Protein AF-A0A3E2H680-F1 (afdb_monomer_lite)

Sequence (765 aa):
MPGKVVSQEEWLKARRELLVKEKSAVRANDELTSQRRALPMVKIDKEYTFEGPNGTKTLADIFEGRKQLIIYHFMFSPEKDTGCNGCSFVADNLPSSLAHLQARNTTLVLVSRAPIDKVEKFKSRLGWNYTWYSSFGSTFNYDFHVTNDEAVAPVEYNYKTKDEILGDKNPNMRELAKGEGPGLSVFLKEGGEIFHTYSTFARGLEGLIVTDKLLDLTPLGRQDKVDLKYHDVYDDKDLKVSQPRNPMLRIPILRIKRNNTVGTSESRVMKATGLTANLQRNRANKAHSQNINIMNMRSPSPGSNGDAIAVIEPPSDSSIGVEEERLNRQRCNDSAPEDASQKNLAGSPIDNNLQIADRTHPQRTRKGHKKSRQGCFNCKRRKIKCQETLPSCDNCLKRGLECLYPSMKKQLVLQESEAWSLGTISFANPQSTPTLFTPTDMRLFHHFLLEAYPHLPVGNDSAWLTEIPLIAHNYDYLMHAILAMAASHLELCTGVDFRSVAIHHRILAIKGSNTALSQPRTRGSDNDALLAACYALTFQSSYMSDGLAEFFQMVRGCHVLSYQFKSEKLPMVFTLTETDHFQFMEQRLLDLPFISPELVDGAEKSLRCLPPLFNLPVHMDFYQHLTAAISAAKLSSLSAYFKFIYIYDGINRMDSESFQEFVDPNNKISQILIAHFVAMQFLVAPIIARQWQGRSRTTPVRSQLDWITSIYNDLPPGMRKYIEWPRAVGEGLASDSPETQPLVPGSLLLMKQSGYLGVVQGKRF

Radius of gyration: 39.63 Å; chains: 1; bounding box: 99×88×116 Å

Structure (mmCIF, N/CA/C/O backbone):
data_AF-A0A3E2H680-F1
#
_entry.id   AF-A0A3E2H680-F1
#
loop_
_atom_site.group_PDB
_atom_site.id
_atom_site.type_symbol
_atom_site.label_atom_id
_atom_site.label_alt_id
_atom_site.label_comp_id
_atom_site.label_asym_id
_atom_site.label_entity_id
_atom_site.label_seq_id
_atom_site.pdbx_PDB_ins_code
_atom_site.Cartn_x
_atom_site.Cartn_y
_atom_site.Cartn_z
_atom_site.occupancy
_atom_site.B_iso_or_equiv
_atom_site.auth_seq_id
_atom_site.auth_comp_id
_atom_site.auth_asym_id
_atom_site.auth_atom_id
_atom_site.pdbx_PDB_model_num
ATOM 1 N N . MET A 1 1 ? 22.650 -1.273 30.527 1.00 48.97 1 MET A N 1
ATOM 2 C CA . MET A 1 1 ? 21.887 -2.122 29.581 1.00 48.97 1 MET A CA 1
ATOM 3 C C . MET A 1 1 ? 21.080 -3.116 30.406 1.00 48.97 1 MET A C 1
ATOM 5 O O . MET A 1 1 ? 21.541 -3.415 31.502 1.00 48.97 1 MET A O 1
ATOM 9 N N . PRO A 1 2 ? 19.911 -3.589 29.945 1.00 69.50 2 PRO A N 1
ATOM 10 C CA . PRO A 1 2 ? 19.010 -4.405 30.767 1.00 69.50 2 PRO A CA 1
ATOM 11 C C . PRO A 1 2 ? 19.420 -5.882 30.945 1.00 69.50 2 PRO A C 1
ATOM 13 O O . PRO A 1 2 ? 18.765 -6.593 31.695 1.00 69.50 2 PRO A O 1
ATOM 16 N N . GLY A 1 3 ? 20.492 -6.361 30.301 1.00 78.00 3 GLY A N 1
ATOM 17 C CA . GLY A 1 3 ? 20.965 -7.744 30.445 1.00 78.00 3 GLY A CA 1
ATOM 18 C C . GLY A 1 3 ? 22.481 -7.897 30.294 1.00 78.00 3 GLY A C 1
ATOM 19 O O . GLY A 1 3 ? 23.157 -6.993 29.794 1.00 78.00 3 GLY A O 1
ATOM 20 N N . LYS A 1 4 ? 23.006 -9.055 30.727 1.00 89.69 4 LYS A N 1
ATOM 21 C CA . LYS A 1 4 ? 24.400 -9.485 30.502 1.00 89.69 4 LYS A CA 1
ATOM 22 C C . LYS A 1 4 ? 24.615 -9.706 28.998 1.00 89.69 4 LYS A C 1
ATOM 24 O O . LYS A 1 4 ? 23.850 -10.437 28.376 1.00 89.69 4 LYS A O 1
ATOM 29 N N . VAL A 1 5 ? 25.669 -9.118 28.431 1.00 93.12 5 VAL A N 1
ATOM 30 C CA . VAL A 1 5 ? 26.144 -9.482 27.085 1.00 93.12 5 VAL A CA 1
ATOM 31 C C . VAL A 1 5 ? 26.907 -10.806 27.187 1.00 93.12 5 VAL A C 1
ATOM 33 O O . VAL A 1 5 ? 27.741 -10.971 28.077 1.00 93.12 5 VAL A O 1
ATOM 36 N N . VAL A 1 6 ? 26.578 -11.750 26.312 1.00 94.44 6 VAL A N 1
ATOM 37 C CA . VAL A 1 6 ? 26.993 -13.162 26.355 1.00 94.44 6 VAL A CA 1
ATOM 38 C C . VAL A 1 6 ? 27.344 -13.663 24.955 1.00 94.44 6 VAL A C 1
ATOM 40 O O . VAL A 1 6 ? 27.008 -13.001 23.970 1.00 94.44 6 VAL A O 1
ATOM 43 N N . SER A 1 7 ? 27.988 -14.829 24.847 1.00 96.56 7 SER A N 1
ATOM 44 C CA . SER A 1 7 ? 28.168 -15.485 23.545 1.00 96.56 7 SER A CA 1
ATOM 45 C C . SER A 1 7 ? 26.826 -15.944 22.949 1.00 96.56 7 SER A C 1
ATOM 47 O O . SER A 1 7 ? 25.826 -16.109 23.656 1.00 96.56 7 SER A O 1
ATOM 49 N N . GLN A 1 8 ? 26.796 -16.193 21.636 1.00 93.31 8 GLN A N 1
ATOM 50 C CA . GLN A 1 8 ? 25.615 -16.756 20.969 1.00 93.31 8 GLN A CA 1
ATOM 51 C C . GLN A 1 8 ? 25.252 -18.149 21.520 1.00 93.31 8 GLN A C 1
ATOM 53 O O . GLN A 1 8 ? 24.075 -18.499 21.572 1.00 93.31 8 GLN A O 1
ATOM 58 N N . GLU A 1 9 ? 26.237 -18.921 21.982 1.00 96.81 9 GLU A N 1
ATOM 59 C CA . GLU A 1 9 ? 26.048 -20.247 22.579 1.00 96.81 9 GLU A CA 1
ATOM 60 C C . GLU A 1 9 ? 25.455 -20.161 23.992 1.00 96.81 9 GLU A C 1
ATOM 62 O O . GLU A 1 9 ? 24.478 -20.851 24.292 1.00 96.81 9 GLU A O 1
ATOM 67 N N . GLU A 1 10 ? 25.988 -19.268 24.839 1.00 96.69 10 GLU A N 1
ATOM 68 C CA . GLU A 1 10 ? 25.423 -18.943 26.156 1.00 96.69 10 GLU A CA 1
ATOM 69 C C . GLU A 1 10 ? 23.962 -18.481 26.017 1.00 96.69 10 GLU A C 1
ATOM 71 O O . GLU A 1 10 ? 23.080 -18.968 26.731 1.00 96.69 10 GLU A O 1
ATOM 76 N N . TRP A 1 11 ? 23.690 -17.579 25.063 1.00 97.06 11 TRP A N 1
ATOM 77 C CA . TRP A 1 11 ? 22.336 -17.109 24.766 1.00 97.06 11 TRP A CA 1
ATOM 78 C C . TRP A 1 11 ? 21.427 -18.246 24.294 1.00 97.06 11 TRP A C 1
ATOM 80 O O . TRP A 1 11 ? 20.314 -18.390 24.796 1.00 97.06 11 TRP A O 1
ATOM 90 N N . LEU A 1 12 ? 21.889 -19.084 23.361 1.00 97.81 12 LEU A N 1
ATOM 91 C CA . LEU A 1 12 ? 21.086 -20.166 22.792 1.00 97.81 12 LEU A CA 1
ATOM 92 C C . LEU A 1 12 ? 20.768 -21.250 23.832 1.00 97.81 12 LEU A C 1
ATOM 94 O O . LEU A 1 12 ? 19.663 -21.798 23.823 1.00 97.81 12 LEU A O 1
ATOM 98 N N . LYS A 1 13 ? 21.689 -21.523 24.764 1.00 97.88 13 LYS A N 1
ATOM 99 C CA . LYS A 1 13 ? 21.431 -22.370 25.935 1.00 97.88 13 LYS A CA 1
ATOM 100 C C . LYS A 1 13 ? 20.318 -21.776 26.806 1.00 97.88 13 LYS A C 1
ATOM 102 O O . LYS A 1 13 ? 19.285 -22.420 26.987 1.00 97.88 13 LYS A O 1
ATOM 107 N N . ALA A 1 14 ? 20.473 -20.530 27.259 1.00 96.69 14 ALA A N 1
ATOM 108 C CA . ALA A 1 14 ? 19.473 -19.857 28.092 1.00 96.69 14 ALA A CA 1
ATOM 109 C C . ALA A 1 14 ? 18.102 -19.734 27.391 1.00 96.69 14 ALA A C 1
ATOM 111 O O . ALA A 1 14 ? 17.055 -19.927 28.012 1.00 96.69 14 ALA A O 1
ATOM 112 N N . ARG A 1 15 ? 18.085 -19.488 26.072 1.00 96.75 15 ARG A N 1
ATOM 113 C CA . ARG A 1 15 ? 16.854 -19.406 25.272 1.00 96.75 15 ARG A CA 1
ATOM 114 C C . ARG A 1 15 ? 16.114 -20.741 25.201 1.00 96.75 15 ARG A C 1
ATOM 116 O O . ARG A 1 15 ? 14.882 -20.734 25.255 1.00 96.75 15 ARG A O 1
ATOM 123 N N . ARG A 1 16 ? 16.835 -21.865 25.094 1.00 98.19 16 ARG A N 1
ATOM 124 C CA . ARG A 1 16 ? 16.262 -23.226 25.128 1.00 98.19 16 ARG A CA 1
ATOM 125 C C . ARG A 1 16 ? 15.667 -23.549 26.500 1.00 98.19 16 ARG A C 1
ATOM 127 O O . ARG A 1 16 ? 14.559 -24.072 26.560 1.00 98.19 16 ARG A O 1
ATOM 134 N N . GLU A 1 17 ? 16.349 -23.180 27.584 1.00 97.75 17 GLU A N 1
ATOM 135 C CA . GLU A 1 17 ? 15.849 -23.348 28.958 1.00 97.75 17 GLU A CA 1
ATOM 136 C C . GLU A 1 17 ? 14.568 -22.525 29.210 1.00 97.75 17 GLU A C 1
ATOM 138 O O . GLU A 1 17 ? 13.607 -23.027 29.797 1.00 97.75 17 GLU A O 1
ATOM 143 N N . LEU A 1 18 ? 14.502 -21.290 28.694 1.00 97.50 18 LEU A N 1
ATOM 144 C CA . LEU A 1 18 ? 13.292 -20.458 28.737 1.00 97.50 18 LEU A CA 1
ATOM 145 C C . LEU A 1 18 ? 12.136 -21.052 27.908 1.00 97.50 18 LEU A C 1
ATOM 147 O O . LEU A 1 18 ? 10.993 -21.046 28.367 1.00 97.50 18 LEU A O 1
ATOM 151 N N . LEU A 1 19 ? 12.422 -21.626 26.733 1.00 97.88 19 LEU A N 1
ATOM 152 C CA . LEU A 1 19 ? 11.411 -22.198 25.830 1.00 97.88 19 LEU A CA 1
ATOM 153 C C . LEU A 1 19 ? 10.595 -23.331 26.470 1.00 97.88 19 LEU A C 1
ATOM 155 O O . LEU A 1 19 ? 9.419 -23.505 26.148 1.00 97.88 19 LEU A O 1
ATOM 159 N N . VAL A 1 20 ? 11.186 -24.087 27.399 1.00 98.12 20 VAL A N 1
ATOM 160 C CA . VAL A 1 20 ? 10.464 -25.117 28.166 1.00 98.12 20 VAL A CA 1
ATOM 161 C C . VAL A 1 20 ? 9.384 -24.484 29.052 1.00 98.12 20 VAL A C 1
ATOM 163 O O . VAL A 1 20 ? 8.263 -24.992 29.112 1.00 98.12 20 VAL A O 1
ATOM 166 N N . LYS A 1 21 ? 9.691 -23.348 29.694 1.00 97.94 21 LYS A N 1
ATOM 167 C CA . LYS A 1 21 ? 8.757 -22.613 30.563 1.00 97.94 21 LYS A CA 1
ATOM 168 C C . LYS A 1 21 ? 7.640 -21.959 29.750 1.00 97.94 21 LYS A C 1
ATOM 170 O O . LYS A 1 21 ? 6.474 -22.136 30.087 1.00 97.94 21 LYS A O 1
ATOM 175 N N . GLU A 1 22 ? 7.981 -21.305 28.639 1.00 97.25 22 GLU A N 1
ATOM 176 C CA . GLU A 1 22 ? 7.013 -20.717 27.698 1.00 97.25 22 GLU A CA 1
ATOM 177 C C . GLU A 1 22 ? 6.016 -21.770 27.185 1.00 97.25 22 GLU A C 1
ATOM 179 O O . GLU A 1 22 ? 4.805 -21.592 27.305 1.00 97.25 22 GLU A O 1
ATOM 184 N N . LYS A 1 23 ? 6.503 -22.927 26.710 1.00 96.69 23 LYS A N 1
ATOM 185 C CA . LYS A 1 23 ? 5.643 -24.046 26.279 1.00 96.69 23 LYS A CA 1
ATOM 186 C C . LYS A 1 23 ? 4.792 -24.628 27.413 1.00 96.69 23 LYS A C 1
ATOM 188 O O . LYS A 1 23 ? 3.743 -25.214 27.152 1.00 96.69 23 LYS A O 1
ATOM 193 N N . SER A 1 24 ? 5.220 -24.509 28.669 1.00 97.69 24 SER A N 1
ATOM 194 C CA . SER A 1 24 ? 4.397 -24.896 29.820 1.00 97.69 24 SER A CA 1
ATOM 195 C C . SER A 1 24 ? 3.284 -23.884 30.099 1.00 97.69 24 SER A C 1
ATOM 197 O O . SER A 1 2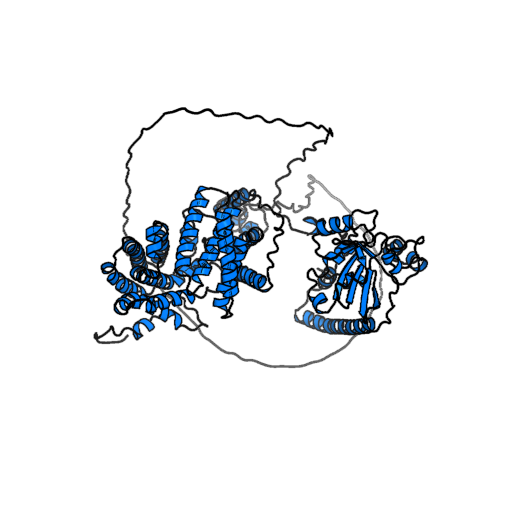4 ? 2.157 -24.297 30.354 1.00 97.69 24 SER A O 1
ATOM 199 N N . ALA A 1 25 ? 3.574 -22.584 29.990 1.00 96.56 25 ALA A N 1
ATOM 200 C CA . ALA A 1 25 ? 2.587 -21.520 30.163 1.00 96.56 25 ALA A CA 1
ATOM 201 C C . ALA A 1 25 ? 1.492 -21.555 29.082 1.00 96.56 25 ALA A C 1
ATOM 203 O O . ALA A 1 25 ? 0.319 -21.411 29.413 1.00 96.56 25 ALA A O 1
ATOM 204 N N . VAL A 1 26 ? 1.852 -21.829 27.818 1.00 95.38 26 VAL A N 1
ATOM 205 C CA . VAL A 1 26 ? 0.879 -22.015 26.722 1.00 95.38 26 VAL A CA 1
ATOM 206 C C . VAL A 1 26 ? -0.112 -23.134 27.057 1.00 95.38 26 VAL A C 1
ATOM 208 O O . VAL A 1 26 ? -1.308 -22.877 27.126 1.00 95.38 26 VAL A O 1
ATOM 211 N N . ARG A 1 27 ? 0.375 -24.335 27.401 1.00 97.12 27 ARG A N 1
ATOM 212 C CA . ARG A 1 27 ? -0.492 -25.482 27.741 1.00 97.12 27 ARG A CA 1
ATOM 213 C C . ARG A 1 27 ? -1.386 -25.229 28.961 1.00 97.12 27 ARG A C 1
ATOM 215 O O . ARG A 1 27 ? -2.529 -25.668 28.977 1.00 97.12 27 ARG A O 1
ATOM 222 N N . ALA A 1 28 ? -0.892 -24.501 29.965 1.00 97.12 28 ALA A N 1
ATOM 223 C CA . ALA A 1 28 ? -1.704 -24.097 31.115 1.00 97.12 28 ALA A CA 1
ATOM 224 C C . ALA A 1 28 ? -2.806 -23.089 30.728 1.00 97.12 28 ALA A C 1
ATOM 226 O O . ALA A 1 28 ? -3.916 -23.154 31.254 1.00 97.12 28 ALA A O 1
ATOM 227 N N . ASN A 1 29 ? -2.530 -22.185 29.782 1.00 94.88 29 ASN A N 1
ATOM 228 C CA . ASN A 1 29 ? -3.530 -21.278 29.224 1.00 94.88 29 ASN A CA 1
ATOM 229 C C . ASN A 1 29 ? -4.559 -22.012 28.343 1.00 94.88 29 ASN A C 1
ATOM 231 O O . ASN A 1 29 ? -5.740 -21.666 28.384 1.00 94.88 29 ASN A O 1
ATOM 235 N N . ASP A 1 30 ? -4.145 -23.017 27.569 1.00 96.19 30 ASP A N 1
ATOM 236 C CA . ASP A 1 30 ? -5.050 -23.835 26.751 1.00 96.19 30 ASP A CA 1
ATOM 237 C C . ASP A 1 30 ? -6.075 -24.568 27.635 1.00 96.19 30 ASP A C 1
ATOM 239 O O . ASP A 1 30 ? -7.279 -24.507 27.373 1.00 96.19 30 AS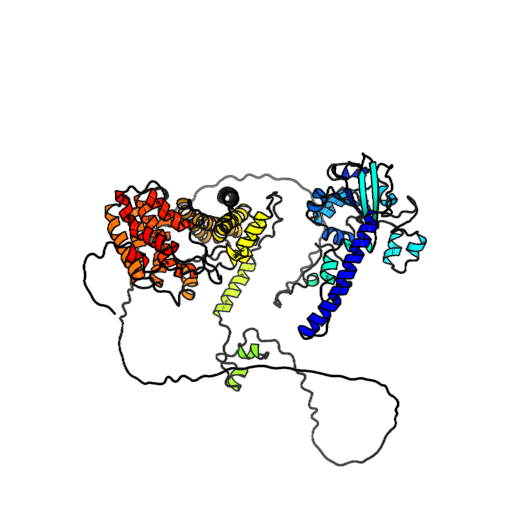P A O 1
ATOM 243 N N . GLU A 1 31 ? -5.607 -25.167 28.736 1.00 97.69 31 GLU A N 1
ATOM 244 C CA . GLU A 1 31 ? -6.440 -25.817 29.754 1.00 97.69 31 GLU A CA 1
ATOM 245 C C . GLU A 1 31 ? -7.387 -24.821 30.446 1.00 97.69 31 GLU A C 1
ATOM 247 O O . GLU A 1 31 ? -8.600 -25.029 30.459 1.00 97.69 31 GLU A O 1
ATOM 252 N N . LEU A 1 32 ? -6.877 -23.676 30.919 1.00 96.56 32 LEU A N 1
ATOM 253 C CA . LEU A 1 32 ? -7.698 -22.599 31.497 1.00 96.56 32 LEU A CA 1
ATOM 254 C C . LEU A 1 32 ? -8.772 -22.089 30.517 1.00 96.56 32 LEU A C 1
ATOM 256 O O . LEU A 1 32 ? -9.896 -21.770 30.912 1.00 96.56 32 LEU A O 1
ATOM 260 N N . THR A 1 33 ? -8.447 -22.022 29.224 1.00 95.69 33 THR A N 1
ATOM 261 C CA . THR A 1 33 ? -9.392 -21.632 28.168 1.00 95.69 33 THR A CA 1
ATOM 262 C C . THR A 1 33 ? -10.428 -22.732 27.912 1.00 95.69 33 THR A C 1
ATOM 264 O O . THR A 1 33 ? -11.558 -22.428 27.533 1.00 95.69 33 THR A O 1
ATOM 267 N N . SER A 1 34 ? -10.088 -24.000 28.159 1.00 96.75 34 SER A N 1
ATOM 268 C CA . SER A 1 34 ? -11.041 -25.113 28.142 1.00 96.75 34 SER A CA 1
ATOM 269 C C . SER A 1 34 ? -12.010 -25.051 29.318 1.00 96.75 34 SER A C 1
ATOM 271 O O . SER A 1 34 ? -13.219 -25.035 29.099 1.00 96.75 34 SER A O 1
ATOM 273 N N . GLN A 1 35 ? -11.495 -24.888 30.538 1.00 97.44 35 GLN A N 1
ATOM 274 C CA . GLN A 1 35 ? -12.302 -24.741 31.753 1.00 97.44 35 GLN A CA 1
ATOM 275 C C . GLN A 1 35 ? -13.266 -23.550 31.655 1.00 97.44 35 GLN A C 1
ATOM 277 O O . GLN A 1 35 ? -14.439 -23.680 31.991 1.00 97.44 35 GLN A O 1
ATOM 282 N N . ARG A 1 36 ? -12.825 -22.417 31.084 1.00 96.38 36 ARG A N 1
ATOM 283 C CA . ARG A 1 36 ? -13.684 -21.246 30.827 1.00 96.38 36 ARG A CA 1
ATOM 284 C C . ARG A 1 36 ? -14.883 -21.551 29.919 1.00 96.38 36 ARG A C 1
ATOM 286 O O . ARG A 1 36 ? -15.943 -20.974 30.121 1.00 96.38 36 ARG A O 1
ATOM 293 N N . ARG A 1 37 ? -14.734 -22.439 28.928 1.00 95.75 37 ARG A N 1
ATOM 294 C CA . ARG A 1 37 ? -15.837 -22.869 28.040 1.00 95.75 37 ARG A CA 1
ATOM 295 C C . ARG A 1 37 ? -16.771 -23.896 28.688 1.00 95.75 37 ARG A C 1
ATOM 297 O O . ARG A 1 37 ? -17.842 -24.138 28.149 1.00 95.75 37 ARG A O 1
ATOM 304 N N . ALA A 1 38 ? -16.356 -24.505 29.797 1.00 96.56 38 ALA A N 1
ATOM 305 C CA . ALA A 1 38 ? -17.118 -25.500 30.550 1.00 96.56 38 ALA A CA 1
ATOM 306 C C . ALA A 1 38 ? -17.835 -24.910 31.783 1.00 96.56 38 ALA A C 1
ATOM 308 O O . ALA A 1 38 ? -18.389 -25.661 32.585 1.00 96.56 38 ALA A O 1
ATOM 309 N N . LEU A 1 39 ? -17.816 -23.582 31.956 1.00 97.69 39 LEU A N 1
ATOM 310 C CA . LEU A 1 39 ? -18.548 -22.905 33.026 1.00 97.69 39 LEU A CA 1
ATOM 311 C C . LEU A 1 39 ? -20.072 -23.069 32.852 1.00 97.69 39 LEU A C 1
ATOM 313 O O . LEU A 1 39 ? -20.561 -23.071 31.719 1.00 97.69 39 LEU A O 1
ATOM 317 N N . PRO A 1 40 ? -20.840 -23.165 33.955 1.00 97.94 40 PRO A N 1
ATOM 318 C CA . PRO A 1 40 ? -22.294 -23.084 33.894 1.00 97.94 40 PRO A CA 1
ATOM 319 C C . PRO A 1 40 ? -22.727 -21.702 33.384 1.00 97.94 40 PRO A C 1
ATOM 321 O O . PRO A 1 40 ? -22.086 -20.692 33.670 1.00 97.94 40 PRO A O 1
ATOM 324 N N . MET A 1 41 ? -23.831 -21.666 32.640 1.00 98.06 41 MET A N 1
ATOM 325 C CA . MET A 1 41 ? -24.359 -20.452 32.010 1.00 98.06 41 MET A CA 1
ATOM 326 C C . MET A 1 41 ? -25.646 -19.998 32.709 1.00 98.06 41 MET A C 1
ATOM 328 O O . MET A 1 41 ? -26.450 -20.832 33.125 1.00 98.06 41 MET A O 1
ATOM 332 N N . VAL A 1 42 ? -25.867 -18.686 32.799 1.00 98.12 42 VAL A N 1
ATOM 333 C CA . VAL A 1 42 ? -27.056 -18.083 33.427 1.00 98.12 42 VAL A CA 1
ATOM 334 C C . VAL A 1 42 ? -28.016 -17.602 32.338 1.00 98.12 42 VAL A C 1
ATOM 336 O O . VAL A 1 42 ? -27.605 -16.861 31.447 1.00 98.12 42 VAL A O 1
ATOM 339 N N . LYS A 1 43 ? -29.290 -18.014 32.384 1.00 98.31 43 LYS A N 1
ATOM 340 C CA . LYS A 1 43 ? -30.330 -17.538 31.452 1.00 98.31 43 LYS A CA 1
ATOM 341 C C . LYS A 1 43 ? -30.620 -16.056 31.706 1.00 98.31 43 LYS A C 1
ATOM 343 O O . LYS A 1 43 ? -30.683 -15.627 32.855 1.00 98.31 43 LYS A O 1
ATOM 348 N N . ILE A 1 44 ? -30.790 -15.280 30.640 1.00 98.25 44 ILE A N 1
ATOM 349 C CA . ILE A 1 44 ? -31.129 -13.858 30.711 1.00 98.25 44 ILE A CA 1
ATOM 350 C C . ILE A 1 44 ? -32.601 -13.680 30.335 1.00 98.25 44 ILE A C 1
ATOM 352 O O . ILE A 1 44 ? -32.939 -13.452 29.179 1.00 98.25 44 ILE A O 1
ATOM 356 N N . ASP A 1 45 ? -33.474 -13.796 31.337 1.00 94.81 45 ASP A N 1
ATOM 357 C CA . ASP A 1 45 ? -34.925 -13.584 31.205 1.00 94.81 45 ASP A CA 1
ATOM 358 C C . ASP A 1 45 ? -35.329 -12.095 31.195 1.00 94.81 45 ASP A C 1
ATOM 360 O O . ASP A 1 45 ? -36.450 -11.746 30.829 1.00 94.81 45 ASP A O 1
ATOM 364 N N . LYS A 1 46 ? -34.421 -11.204 31.612 1.00 96.62 46 LYS A N 1
ATOM 365 C CA . LYS A 1 46 ? -34.638 -9.753 31.675 1.00 96.62 46 LYS A CA 1
ATOM 366 C C . LYS A 1 46 ? -34.305 -9.111 30.329 1.00 96.62 46 LYS A C 1
ATOM 368 O O . LYS A 1 46 ? -33.166 -9.181 29.869 1.00 96.62 46 LYS A O 1
ATOM 373 N N . GLU A 1 47 ? -35.290 -8.459 29.717 1.00 95.81 47 GLU A N 1
ATOM 374 C CA . GLU A 1 47 ? -35.071 -7.669 28.507 1.00 95.81 47 GLU A CA 1
ATOM 375 C C . GLU A 1 47 ? -34.263 -6.402 28.830 1.00 95.81 47 GLU A C 1
ATOM 377 O O . GLU A 1 47 ? -34.569 -5.668 29.771 1.00 95.81 47 GLU A O 1
ATOM 382 N N . TYR A 1 48 ? -33.229 -6.146 28.029 1.00 98.12 48 TYR A N 1
ATOM 383 C CA . TYR A 1 48 ? -32.398 -4.949 28.116 1.00 98.12 48 TYR A CA 1
ATOM 384 C C . TYR A 1 48 ? -32.452 -4.184 26.804 1.00 98.12 48 TYR A C 1
ATOM 386 O O . TYR A 1 48 ? -32.226 -4.766 25.741 1.00 98.12 48 TYR A O 1
ATOM 394 N N . THR A 1 49 ? -32.684 -2.879 26.896 1.00 97.94 49 THR A N 1
ATOM 395 C CA . THR A 1 49 ? -32.596 -1.940 25.778 1.00 97.94 49 THR A CA 1
ATOM 396 C C . THR A 1 49 ? -31.296 -1.141 25.822 1.00 97.94 49 THR A C 1
ATOM 398 O O . THR A 1 49 ? -30.694 -0.938 26.882 1.00 97.94 49 THR A O 1
ATOM 401 N N . PHE A 1 50 ? -30.874 -0.694 24.641 1.00 98.44 50 PHE A N 1
ATOM 402 C CA . PHE A 1 50 ? -29.694 0.127 24.404 1.00 98.44 50 PHE A CA 1
ATOM 403 C C . PHE A 1 50 ? -29.969 1.127 23.280 1.00 98.44 50 PHE A C 1
ATOM 405 O O . PHE A 1 50 ? -30.597 0.766 22.285 1.00 98.44 50 PHE A O 1
ATOM 412 N N . GLU A 1 51 ? -29.432 2.341 23.376 1.00 98.25 51 GLU A N 1
ATOM 413 C CA . GLU A 1 51 ? -29.435 3.298 22.267 1.00 98.25 51 GLU A CA 1
ATOM 414 C C . GLU A 1 51 ? -28.192 3.135 21.390 1.00 98.25 51 GLU A C 1
ATOM 416 O O . GLU A 1 51 ? -27.071 3.019 21.887 1.00 98.25 51 GLU A O 1
ATOM 421 N N . GLY A 1 52 ? -28.383 3.139 20.073 1.00 94.31 52 GLY A N 1
ATOM 422 C CA . GLY A 1 52 ? -27.311 3.054 19.082 1.00 94.31 52 GLY A CA 1
ATOM 423 C C . GLY A 1 52 ? -27.482 4.079 17.958 1.00 94.31 52 GLY A C 1
ATOM 424 O O . GLY A 1 52 ? -28.508 4.756 17.887 1.00 94.31 52 GLY A O 1
ATOM 425 N N . PRO A 1 53 ? -26.520 4.177 17.022 1.00 82.75 53 PRO A N 1
ATOM 426 C CA . PRO A 1 53 ? -26.585 5.139 15.914 1.00 82.75 53 PRO A CA 1
ATOM 427 C C . PRO A 1 53 ? -27.795 4.926 14.982 1.00 82.75 53 PRO A C 1
ATOM 429 O O . PRO A 1 53 ? -28.217 5.857 14.306 1.00 82.75 53 PRO A O 1
ATOM 432 N N . ASN A 1 54 ? -28.381 3.722 14.985 1.00 88.12 54 ASN A N 1
ATOM 433 C CA . ASN A 1 54 ? -29.587 3.348 14.235 1.00 88.12 54 ASN A CA 1
ATOM 434 C C . ASN A 1 54 ? -30.802 3.128 15.171 1.00 88.12 54 ASN A C 1
ATOM 436 O O . ASN A 1 54 ? -31.591 2.192 14.976 1.00 88.12 54 ASN A O 1
ATOM 440 N N . GLY A 1 55 ? -30.902 3.955 16.219 1.00 94.00 55 GLY A N 1
ATOM 441 C CA . GLY A 1 55 ? -31.941 3.922 17.253 1.00 94.00 55 GLY A CA 1
ATOM 442 C C . GLY A 1 55 ? -31.836 2.741 18.221 1.00 94.00 55 GLY A C 1
ATOM 443 O O . GLY A 1 55 ? -30.878 1.960 18.177 1.00 94.00 55 GLY A O 1
ATOM 444 N N . THR A 1 56 ? -32.855 2.603 19.069 1.00 97.62 56 THR A N 1
ATOM 445 C CA . THR A 1 56 ? -32.957 1.592 20.130 1.00 97.62 56 THR A CA 1
ATOM 446 C C . THR A 1 56 ? -32.782 0.160 19.612 1.00 97.62 56 THR A C 1
ATOM 448 O O . THR A 1 56 ? -33.234 -0.189 18.513 1.00 97.62 56 THR A O 1
ATOM 451 N N . LYS A 1 57 ? -32.130 -0.689 20.411 1.00 97.94 57 LYS A N 1
ATOM 452 C CA . LYS A 1 57 ? -31.923 -2.127 20.181 1.00 97.94 57 LYS A CA 1
ATOM 453 C C . LYS A 1 57 ? -32.103 -2.902 21.483 1.00 97.94 57 LYS A C 1
ATOM 455 O O . LYS A 1 57 ? -31.760 -2.400 22.550 1.00 97.94 57 LYS A O 1
ATOM 460 N N . THR A 1 58 ? -32.596 -4.131 21.393 1.00 97.94 58 THR A N 1
ATOM 461 C CA . THR A 1 58 ? -32.609 -5.086 22.509 1.00 97.94 58 THR A CA 1
ATOM 462 C C . THR A 1 58 ? -31.260 -5.807 22.631 1.00 97.94 58 THR A C 1
ATOM 464 O O . THR A 1 58 ? -30.487 -5.867 21.669 1.00 97.94 58 THR A O 1
ATOM 467 N N . LEU A 1 59 ? -30.998 -6.461 23.769 1.00 98.00 59 LEU A N 1
ATOM 468 C CA . LEU A 1 59 ? -29.886 -7.419 23.895 1.00 98.00 59 LEU A CA 1
ATOM 469 C C . LEU A 1 59 ? -29.946 -8.516 22.816 1.00 98.00 59 LEU A C 1
ATOM 471 O O . LEU A 1 59 ? -28.907 -8.995 22.375 1.00 98.00 59 LEU A O 1
ATOM 475 N N . ALA A 1 60 ? -31.145 -8.891 22.358 1.00 97.31 60 ALA A N 1
ATOM 476 C CA . ALA A 1 60 ? -31.340 -9.909 21.331 1.00 97.31 60 ALA A CA 1
ATOM 477 C C . ALA A 1 60 ? -30.975 -9.438 19.912 1.00 97.31 60 ALA A C 1
ATOM 479 O O . ALA A 1 60 ? -30.601 -10.288 19.095 1.00 97.31 60 ALA A O 1
ATOM 480 N N . ASP A 1 61 ? -31.064 -8.131 19.637 1.00 97.31 61 ASP A N 1
ATOM 481 C CA . ASP A 1 61 ? -30.723 -7.504 18.352 1.00 97.31 61 ASP A CA 1
ATOM 482 C C . ASP A 1 61 ? -29.215 -7.312 18.182 1.00 97.31 61 ASP A C 1
ATOM 484 O O . ASP A 1 61 ? -28.680 -7.564 17.102 1.00 97.31 61 ASP A O 1
ATOM 488 N N . ILE A 1 62 ? -28.510 -6.898 19.244 1.00 97.25 62 ILE A N 1
ATOM 489 C CA . ILE A 1 62 ? -27.072 -6.571 19.183 1.00 97.25 62 ILE A CA 1
ATOM 490 C C . ILE A 1 62 ? -26.163 -7.801 18.997 1.00 97.25 62 ILE A C 1
ATOM 492 O O . ILE A 1 62 ? -24.958 -7.663 18.803 1.00 97.25 62 ILE A O 1
ATOM 496 N N . PHE A 1 63 ? -26.737 -9.009 18.953 1.00 97.88 63 PHE A N 1
ATOM 497 C CA . PHE A 1 63 ? -26.088 -10.189 18.373 1.00 97.88 63 PHE A CA 1
ATOM 498 C C . PHE A 1 63 ? -25.874 -10.076 16.850 1.00 97.88 63 PHE A C 1
ATOM 500 O O . PHE A 1 63 ? -25.088 -10.851 16.311 1.00 97.88 63 PHE A O 1
ATOM 507 N N . GLU A 1 64 ? -26.550 -9.166 16.137 1.00 95.12 64 GLU A N 1
ATOM 508 C CA . GLU A 1 64 ? -26.520 -9.035 14.665 1.00 95.12 64 GLU A CA 1
ATOM 509 C C . GLU A 1 64 ? -26.836 -10.361 13.934 1.00 95.12 64 GLU A C 1
ATOM 511 O O . GLU A 1 64 ? -26.197 -10.728 12.948 1.00 95.12 64 GLU A O 1
ATOM 516 N N . GLY A 1 65 ? -27.790 -11.135 14.467 1.00 95.38 65 GLY A N 1
ATOM 517 C CA . GLY A 1 65 ? -28.156 -12.460 13.947 1.00 95.38 65 GLY A CA 1
ATOM 518 C C . GLY A 1 65 ? -27.135 -13.578 14.218 1.00 95.38 65 GLY A C 1
ATOM 519 O O . GLY A 1 65 ? -27.354 -14.709 13.787 1.00 95.38 65 GLY A O 1
ATOM 520 N N . ARG A 1 66 ? -26.036 -13.295 14.931 1.00 97.81 66 ARG A N 1
ATOM 521 C CA . ARG A 1 66 ? -24.997 -14.280 15.272 1.00 97.81 66 ARG A CA 1
ATOM 522 C C . ARG A 1 66 ? -25.329 -15.040 16.562 1.00 97.81 66 ARG A C 1
ATOM 524 O O . ARG A 1 66 ? -26.184 -14.626 17.339 1.00 97.81 66 ARG A O 1
ATOM 531 N N . LYS A 1 67 ? -24.651 -16.168 16.801 1.00 98.00 67 LYS A N 1
ATOM 532 C CA . LYS A 1 67 ? -24.846 -17.009 17.998 1.00 98.00 67 LYS A CA 1
ATOM 533 C C . LYS A 1 67 ? -24.113 -16.510 19.238 1.00 98.00 67 LYS A C 1
ATOM 535 O O . LYS A 1 67 ? -24.578 -16.756 20.342 1.00 98.00 67 LYS A O 1
ATOM 540 N N . GLN A 1 68 ? -22.967 -15.855 19.089 1.00 98.44 68 GLN A N 1
ATOM 541 C CA . GLN A 1 68 ? -22.156 -15.393 20.218 1.00 98.44 68 GLN A CA 1
ATOM 542 C C . GLN A 1 68 ? -22.038 -13.871 20.207 1.00 98.44 68 GLN A C 1
ATOM 544 O O . GLN A 1 68 ? -21.902 -13.262 19.144 1.00 98.44 68 GLN A O 1
ATOM 549 N N . LEU A 1 69 ? -22.018 -13.270 21.390 1.00 98.69 69 LEU A N 1
ATOM 550 C CA . LEU A 1 69 ? -21.836 -11.837 21.585 1.00 98.69 69 LEU A CA 1
ATOM 551 C C . LEU A 1 69 ? -20.792 -11.597 22.674 1.00 98.69 69 LEU A C 1
ATOM 553 O O . LEU A 1 69 ? -20.859 -12.180 23.754 1.00 98.69 69 LEU A O 1
ATOM 557 N N . ILE A 1 70 ? -19.835 -10.723 22.385 1.00 98.69 70 ILE A N 1
ATOM 558 C CA . ILE A 1 70 ? -18.860 -10.200 23.337 1.00 98.69 70 ILE A CA 1
ATOM 559 C C . ILE A 1 70 ? -19.172 -8.716 23.530 1.00 98.69 70 ILE A C 1
ATOM 561 O O . ILE A 1 70 ? -19.209 -7.955 22.562 1.00 98.69 70 ILE A O 1
ATOM 565 N N . ILE A 1 71 ? -19.378 -8.309 24.778 1.00 98.69 71 ILE A N 1
ATOM 566 C CA . ILE A 1 71 ? -19.549 -6.911 25.171 1.00 98.69 71 ILE A CA 1
ATOM 567 C C . ILE A 1 71 ? -18.300 -6.482 25.934 1.00 98.69 71 ILE A C 1
ATOM 569 O O . ILE A 1 71 ? -17.977 -7.076 26.963 1.00 98.69 71 ILE A O 1
ATOM 573 N N . TYR A 1 72 ? -17.615 -5.443 25.450 1.00 98.56 72 TYR A N 1
ATOM 574 C CA . TYR A 1 72 ? -16.653 -4.699 26.260 1.00 98.56 72 TYR A CA 1
ATOM 575 C C . TYR A 1 72 ? -17.375 -3.554 26.977 1.00 98.56 72 TYR A C 1
ATOM 577 O O . TYR A 1 72 ? -17.893 -2.632 26.344 1.00 98.56 72 TYR A O 1
ATOM 585 N N . HIS A 1 73 ? -17.412 -3.622 28.305 1.00 98.44 73 HIS A N 1
ATOM 586 C CA . HIS A 1 73 ? -17.987 -2.592 29.162 1.00 98.44 73 HIS A CA 1
ATOM 587 C C . HIS A 1 73 ? -16.952 -1.485 29.349 1.00 98.44 73 HIS A C 1
ATOM 589 O O . HIS A 1 73 ? -15.986 -1.623 30.105 1.00 98.44 73 HIS A O 1
ATOM 595 N N . PHE A 1 74 ? -17.139 -0.396 28.612 1.00 98.19 74 PHE A N 1
ATOM 596 C CA . PHE A 1 74 ? -16.216 0.727 28.562 1.00 98.19 74 PHE A CA 1
ATOM 597 C C . PHE A 1 74 ? -16.645 1.783 29.595 1.00 98.19 74 PHE A C 1
ATOM 599 O O . PHE A 1 74 ? -17.768 2.294 29.543 1.00 98.19 74 PHE A O 1
ATOM 606 N N . MET A 1 75 ? -15.735 2.174 30.497 1.00 97.38 75 MET A N 1
ATOM 607 C CA . MET A 1 75 ? -15.970 3.225 31.500 1.00 97.38 75 MET A CA 1
ATOM 608 C C . MET A 1 75 ? -16.154 4.605 30.842 1.00 97.38 75 MET A C 1
ATOM 610 O O . MET A 1 75 ? -15.188 5.325 30.566 1.00 97.38 75 MET A O 1
ATOM 614 N N . PHE A 1 76 ? -17.405 4.999 30.628 1.00 97.62 76 PHE A N 1
ATOM 615 C CA . PHE A 1 76 ? -17.792 6.342 30.203 1.00 97.62 76 PHE A CA 1
ATOM 616 C C . PHE A 1 76 ? -19.126 6.666 30.883 1.00 97.62 76 PHE A C 1
ATOM 618 O O . PHE A 1 76 ? -20.141 6.029 30.596 1.00 97.62 76 PHE A O 1
ATOM 625 N N . SER A 1 77 ? -19.092 7.600 31.836 1.00 96.06 77 SER A N 1
ATOM 626 C CA . SER A 1 77 ? -20.244 7.972 32.661 1.00 96.06 77 SER A CA 1
ATOM 627 C C . SER A 1 77 ? -21.016 9.154 32.045 1.00 96.06 77 SER A C 1
ATOM 629 O O . SER A 1 77 ? -20.404 9.966 31.344 1.00 96.06 77 SER A O 1
ATOM 631 N N . PRO A 1 78 ? -22.335 9.291 32.286 1.00 96.31 78 PRO A N 1
ATOM 632 C CA . PRO A 1 78 ? -23.170 10.349 31.701 1.00 96.31 78 PRO A CA 1
ATOM 633 C C . PRO A 1 78 ? -22.671 11.776 31.953 1.00 96.31 78 PRO A C 1
ATOM 635 O O . PRO A 1 78 ? -22.838 12.666 31.117 1.00 96.31 78 PRO A O 1
ATOM 638 N N . GLU A 1 79 ? -22.049 11.994 33.108 1.00 94.94 79 GLU A N 1
ATOM 639 C CA . GLU A 1 79 ? -21.629 13.301 33.613 1.00 94.94 79 GLU A CA 1
ATOM 640 C C . GLU A 1 79 ? -20.325 13.788 32.956 1.00 94.94 79 GLU A C 1
ATOM 642 O O . GLU A 1 79 ? -19.971 14.958 33.083 1.00 94.94 79 GLU A O 1
ATOM 647 N N . LYS A 1 80 ? -19.611 12.907 32.240 1.00 93.88 80 LYS A N 1
ATOM 648 C CA . LYS A 1 80 ? -18.358 13.205 31.530 1.00 93.88 80 LYS A CA 1
ATOM 649 C C . LYS A 1 80 ? -18.599 13.413 30.037 1.00 93.88 80 LYS A C 1
ATOM 651 O O . LYS A 1 80 ? -19.593 12.945 29.490 1.00 93.88 80 LYS A O 1
ATOM 656 N N . ASP A 1 81 ? -17.643 14.063 29.375 1.00 93.94 81 ASP A N 1
ATOM 657 C CA . ASP A 1 81 ? -17.621 14.254 27.913 1.00 93.94 81 ASP A CA 1
ATOM 658 C C . ASP A 1 81 ? -16.502 13.454 27.216 1.00 93.94 81 ASP A C 1
ATOM 660 O O . ASP A 1 81 ? -16.399 13.460 25.990 1.00 93.94 81 ASP A O 1
ATOM 664 N N . THR A 1 82 ? -15.677 12.732 27.982 1.00 95.56 82 THR A N 1
ATOM 665 C CA . THR A 1 82 ? -14.675 11.790 27.465 1.00 95.56 82 THR A CA 1
ATOM 666 C C . THR A 1 82 ? -14.668 10.485 28.261 1.00 95.56 82 THR A C 1
ATOM 668 O O . THR A 1 82 ? -14.947 10.456 29.464 1.00 95.56 82 THR A O 1
ATOM 671 N N . GLY A 1 83 ? -14.324 9.394 27.578 1.00 95.06 83 GLY A N 1
ATOM 672 C CA . GLY A 1 83 ? -14.167 8.073 28.175 1.00 95.06 83 GLY A CA 1
ATOM 673 C C . GLY A 1 83 ? -12.877 7.907 28.993 1.00 95.06 83 GLY A C 1
ATOM 674 O O . GLY A 1 83 ? -11.954 8.717 28.908 1.00 95.06 83 GLY A O 1
ATOM 675 N N . CYS A 1 84 ? -12.785 6.838 29.786 1.00 95.12 84 CYS A N 1
ATOM 676 C CA . CYS A 1 84 ? -11.579 6.498 30.549 1.00 95.12 84 CYS A CA 1
ATOM 677 C C . CYS A 1 84 ? -10.364 6.215 29.642 1.00 95.12 84 CYS A C 1
ATOM 679 O O . CYS A 1 84 ? -10.459 5.433 28.693 1.00 95.12 84 CYS A O 1
ATOM 681 N N . ASN A 1 85 ? -9.195 6.774 29.978 1.00 93.62 85 ASN A N 1
ATOM 682 C CA . ASN A 1 85 ? -7.938 6.557 29.248 1.00 93.62 85 ASN A CA 1
ATOM 683 C C . ASN A 1 85 ? -7.554 5.067 29.187 1.00 93.62 85 ASN A C 1
ATOM 685 O O . ASN A 1 85 ? -7.174 4.577 28.130 1.00 93.62 85 ASN A O 1
ATOM 689 N N . GLY A 1 86 ? -7.714 4.323 30.290 1.00 92.19 86 GLY A N 1
ATOM 690 C CA . GLY A 1 86 ? -7.425 2.884 30.333 1.00 92.19 86 GLY A CA 1
ATOM 691 C C . GLY A 1 86 ? -8.359 2.057 29.444 1.00 92.19 86 GLY A C 1
ATOM 692 O O . GLY A 1 86 ? -7.903 1.162 28.740 1.00 92.19 86 GLY A O 1
ATOM 693 N N . CYS A 1 87 ? -9.651 2.402 29.396 1.00 95.62 87 CYS A N 1
ATOM 694 C CA . CYS A 1 87 ? -10.591 1.772 28.461 1.00 95.62 87 CYS A CA 1
ATOM 695 C C . CYS A 1 87 ? -10.297 2.154 27.003 1.00 95.62 87 CYS A C 1
ATOM 697 O O . CYS A 1 87 ? -10.470 1.333 26.107 1.00 95.62 87 CYS A O 1
ATOM 699 N N . SER A 1 88 ? -9.800 3.373 26.772 1.00 95.88 88 SER A N 1
ATOM 700 C CA . SER A 1 88 ? -9.369 3.829 25.445 1.00 95.88 88 SER A CA 1
ATOM 701 C C . SER A 1 88 ? -8.169 3.021 24.952 1.00 95.88 88 SER A C 1
ATOM 703 O O . SER A 1 88 ? -8.198 2.505 23.844 1.00 95.88 88 SER A O 1
ATOM 705 N N . PHE A 1 89 ? -7.177 2.799 25.818 1.00 94.75 89 PHE A N 1
ATOM 706 C CA . PHE A 1 89 ? -6.016 1.960 25.520 1.00 94.75 89 PHE A CA 1
ATOM 707 C C . PHE A 1 89 ? -6.391 0.489 25.248 1.00 94.75 89 PHE A C 1
ATOM 709 O O . PHE A 1 89 ? -5.768 -0.157 24.407 1.00 94.75 89 PHE A O 1
ATOM 716 N N . VAL A 1 90 ? -7.443 -0.040 25.891 1.00 95.31 90 VAL A N 1
ATOM 717 C CA . VAL A 1 90 ? -8.014 -1.354 25.534 1.00 95.31 90 VAL A CA 1
ATOM 718 C C . VAL A 1 90 ? -8.705 -1.311 24.165 1.00 95.31 90 VAL A C 1
ATOM 720 O O . VAL A 1 90 ? -8.473 -2.207 23.359 1.00 95.31 90 VAL A O 1
ATOM 723 N N . ALA A 1 91 ? -9.506 -0.283 23.864 1.00 95.31 91 ALA A N 1
ATOM 724 C CA . ALA A 1 91 ? -10.194 -0.140 22.574 1.00 95.31 91 ALA A CA 1
ATOM 725 C C . ALA A 1 91 ? -9.223 0.039 21.386 1.00 95.31 91 ALA A C 1
ATOM 727 O O . ALA A 1 91 ? -9.429 -0.566 20.333 1.00 95.31 91 ALA A O 1
ATOM 728 N N . ASP A 1 92 ? -8.118 0.761 21.588 1.00 95.06 92 ASP A N 1
ATOM 729 C CA . ASP A 1 92 ? -6.989 0.876 20.648 1.00 95.06 92 ASP A CA 1
ATOM 730 C C . ASP A 1 92 ? -6.296 -0.471 20.361 1.00 95.06 92 ASP A C 1
ATOM 732 O O . ASP A 1 92 ? -5.574 -0.610 19.376 1.00 95.06 92 ASP A O 1
ATOM 736 N N . ASN A 1 93 ? -6.519 -1.475 21.215 1.00 95.12 93 ASN A N 1
ATOM 737 C CA . ASN A 1 93 ? -5.958 -2.820 21.111 1.00 95.12 93 ASN A CA 1
ATOM 738 C C . ASN A 1 93 ? -6.959 -3.887 20.630 1.00 95.12 93 ASN A C 1
ATOM 740 O O . ASN A 1 93 ? -6.569 -5.043 20.434 1.00 95.12 93 ASN A O 1
ATOM 744 N N . LEU A 1 94 ? -8.233 -3.534 20.425 1.00 94.50 94 LEU A N 1
ATOM 745 C CA . LEU A 1 94 ? -9.217 -4.445 19.837 1.00 94.50 94 LEU A CA 1
ATOM 746 C C . LEU A 1 94 ? -8.963 -4.636 18.322 1.00 94.50 94 LEU A C 1
ATOM 748 O O . LEU A 1 94 ? -8.288 -3.821 17.689 1.00 94.50 94 LEU A O 1
ATOM 752 N N . PRO A 1 95 ? -9.469 -5.719 17.697 1.00 90.00 95 PRO A N 1
ATOM 753 C CA . PRO A 1 95 ? -9.242 -5.957 16.273 1.00 90.00 95 PRO A CA 1
ATOM 754 C C . PRO A 1 95 ? -10.026 -4.966 15.402 1.00 90.00 95 PRO A C 1
ATOM 756 O O . PRO A 1 95 ? -11.249 -5.048 15.315 1.00 90.00 95 PRO A O 1
ATOM 759 N N . SER A 1 96 ? -9.322 -4.091 14.678 1.00 84.25 96 SER A N 1
ATOM 760 C CA . SER A 1 96 ? -9.915 -3.111 13.746 1.00 84.25 96 SER A CA 1
ATOM 761 C C . SER A 1 96 ? -10.737 -3.733 12.603 1.00 84.25 96 SER A C 1
ATOM 763 O O . SER A 1 96 ? -11.553 -3.052 11.981 1.00 84.25 96 SER A O 1
ATOM 765 N N . SER A 1 97 ? -10.558 -5.035 12.345 1.00 90.81 97 SER A N 1
ATOM 766 C CA . SER A 1 97 ? -11.440 -5.857 11.516 1.00 90.81 97 SER A CA 1
ATOM 767 C C . SER A 1 97 ? -12.033 -7.004 12.333 1.00 90.81 97 SER A C 1
ATOM 769 O O . SER A 1 97 ? -11.325 -7.901 12.796 1.00 90.81 97 SER A O 1
ATOM 771 N N . LEU A 1 98 ? -13.362 -7.009 12.457 1.00 93.44 98 LEU A N 1
ATOM 772 C CA . LEU A 1 98 ? -14.114 -8.037 13.183 1.00 93.44 98 LEU A CA 1
ATOM 773 C C . LEU A 1 98 ? -14.357 -9.311 12.354 1.00 93.44 98 LEU A C 1
ATOM 775 O O . LEU A 1 98 ? -14.921 -10.275 12.873 1.00 93.44 98 LEU A O 1
ATOM 779 N N . ALA A 1 99 ? -13.917 -9.362 11.091 1.00 94.25 99 ALA A N 1
ATOM 780 C CA . ALA A 1 99 ? -14.246 -10.436 10.147 1.00 94.25 99 ALA A CA 1
ATOM 781 C C . ALA A 1 99 ? -13.915 -11.850 10.671 1.00 94.25 99 ALA A C 1
ATOM 783 O O . ALA A 1 99 ? -14.662 -12.797 10.434 1.00 94.25 99 ALA A O 1
ATOM 784 N N . HIS A 1 100 ? -12.830 -12.011 11.438 1.00 95.38 100 HIS A N 1
ATOM 785 C CA . HIS A 1 100 ? -12.455 -13.302 12.028 1.00 95.38 100 HIS A CA 1
ATOM 786 C C . HIS A 1 100 ? -13.338 -13.749 13.208 1.00 95.38 100 HIS A C 1
ATOM 788 O O . HIS A 1 100 ? -13.404 -14.954 13.469 1.00 95.38 100 HIS A O 1
ATOM 794 N N . LEU A 1 101 ? -14.013 -12.820 13.893 1.00 96.38 101 LEU A N 1
ATOM 795 C CA . LEU A 1 101 ? -15.047 -13.110 14.894 1.00 96.38 101 LEU A CA 1
ATOM 796 C C . LEU A 1 101 ? -16.387 -13.387 14.202 1.00 96.38 101 LEU A C 1
ATOM 798 O O . LEU A 1 101 ? -17.027 -14.402 14.465 1.00 96.38 101 LEU A O 1
ATOM 802 N N . GLN A 1 102 ? -16.757 -12.552 13.229 1.00 95.69 102 GLN A N 1
ATOM 803 C CA . GLN A 1 102 ? -17.999 -12.688 12.464 1.00 95.69 102 GLN A CA 1
ATOM 804 C C . GLN A 1 102 ? -18.065 -14.035 11.722 1.00 95.69 102 GLN A C 1
ATOM 806 O O . GLN A 1 102 ? -19.065 -14.744 11.826 1.00 95.69 102 GLN A O 1
ATOM 811 N N . ALA A 1 103 ? -16.965 -14.460 11.085 1.00 96.31 103 ALA A N 1
ATOM 812 C CA . ALA A 1 103 ? -16.827 -15.778 10.452 1.00 96.31 103 ALA A CA 1
ATOM 813 C C . ALA A 1 103 ? -16.835 -16.965 11.443 1.00 96.31 103 ALA A C 1
ATOM 815 O O . ALA A 1 103 ? -16.952 -18.115 11.027 1.00 96.31 103 ALA A O 1
ATOM 816 N N . ARG A 1 104 ? -16.719 -16.705 12.752 1.00 97.56 104 ARG A N 1
ATOM 817 C CA . ARG A 1 104 ? -16.877 -17.685 13.844 1.00 97.56 104 ARG A CA 1
ATOM 818 C C . ARG A 1 104 ? -18.210 -17.523 14.579 1.00 97.56 104 ARG A C 1
ATOM 820 O O . ARG A 1 104 ? -18.390 -18.053 15.673 1.00 97.56 104 ARG A O 1
ATOM 827 N N . ASN A 1 105 ? -19.163 -16.841 13.942 1.00 97.75 105 ASN A N 1
ATOM 828 C CA . ASN A 1 105 ? -20.506 -16.609 14.455 1.00 97.75 105 ASN A CA 1
ATOM 829 C C . ASN A 1 105 ? -20.493 -15.822 15.785 1.00 97.75 105 ASN A C 1
ATOM 831 O O . ASN A 1 105 ? -21.234 -16.136 16.719 1.00 97.75 105 ASN A O 1
ATOM 835 N N . THR A 1 106 ? -19.610 -14.817 15.868 1.00 98.38 106 THR A N 1
ATOM 836 C CA . THR A 1 106 ? -19.390 -13.956 17.040 1.00 98.38 106 THR A CA 1
ATOM 837 C C . THR A 1 106 ? -19.468 -12.474 16.670 1.00 98.38 106 THR A C 1
ATOM 839 O O . THR A 1 106 ? -18.838 -12.030 15.710 1.00 98.38 106 THR A O 1
ATOM 842 N N . THR A 1 107 ? -20.198 -11.700 17.466 1.00 98.31 107 THR A N 1
ATOM 843 C CA . THR A 1 107 ? -20.272 -10.232 17.404 1.00 98.31 107 THR A CA 1
ATOM 844 C C . THR A 1 107 ? -19.459 -9.632 18.555 1.00 98.31 107 THR A C 1
ATOM 846 O O . THR A 1 107 ? -19.425 -10.207 19.641 1.00 98.31 107 THR A O 1
ATOM 849 N N . LEU A 1 108 ? -18.794 -8.495 18.332 1.00 98.12 108 LEU A N 1
ATOM 850 C CA . LEU A 1 108 ? -18.085 -7.727 19.363 1.00 98.12 108 LEU A CA 1
ATOM 851 C C . LEU A 1 108 ? -18.601 -6.289 19.339 1.00 98.12 108 LEU A C 1
ATOM 853 O O . LEU A 1 108 ? -18.584 -5.661 18.282 1.00 98.12 108 LEU A O 1
ATOM 857 N N . VAL A 1 109 ? -19.033 -5.783 20.493 1.00 97.88 109 VAL A N 1
ATOM 858 C CA . VAL A 1 109 ? -19.538 -4.411 20.659 1.00 97.88 109 VAL A CA 1
ATOM 859 C C . VAL A 1 109 ? -18.972 -3.771 21.926 1.00 97.88 109 VAL A C 1
ATOM 861 O O . VAL A 1 109 ? -18.553 -4.464 22.857 1.00 97.88 109 VAL A O 1
ATOM 864 N N . LEU A 1 110 ? -18.992 -2.442 21.976 1.00 98.38 110 LEU A N 1
ATOM 865 C CA . LEU A 1 110 ? -18.744 -1.670 23.193 1.00 98.38 110 LEU A CA 1
ATOM 866 C C . LEU A 1 110 ? -20.081 -1.251 23.822 1.00 98.38 110 LEU A C 1
ATOM 868 O O . LEU A 1 110 ? -21.034 -0.941 23.105 1.00 98.38 110 LEU A O 1
ATOM 872 N N . VAL A 1 111 ? -20.150 -1.199 25.153 1.00 98.56 111 VAL A N 1
ATOM 873 C CA . VAL A 1 111 ? -21.297 -0.657 25.905 1.00 98.56 111 VAL A CA 1
ATOM 874 C C . VAL A 1 111 ? -20.810 0.334 26.962 1.00 98.56 111 VAL A C 1
ATOM 876 O O . VAL A 1 111 ? -19.839 0.068 27.671 1.00 98.56 111 VAL A O 1
ATOM 879 N N . SER A 1 112 ? -21.497 1.474 27.085 1.00 98.31 112 SER A N 1
ATOM 880 C CA . SER A 1 112 ? -21.245 2.488 28.120 1.00 98.31 112 SER A CA 1
ATOM 881 C C . SER A 1 112 ? -22.529 3.141 28.615 1.00 98.31 112 SER A C 1
ATOM 883 O O . SER A 1 112 ? -23.467 3.323 27.846 1.00 98.31 112 SER A O 1
ATOM 885 N N . ARG A 1 113 ? -22.535 3.597 29.873 1.00 97.38 113 ARG A N 1
ATOM 886 C CA . ARG A 1 113 ? -23.685 4.294 30.467 1.00 97.38 113 ARG A CA 1
ATOM 887 C C . ARG A 1 113 ? -23.834 5.748 29.989 1.00 97.38 113 ARG A C 1
ATOM 889 O O . ARG A 1 113 ? -24.896 6.329 30.165 1.00 97.38 113 ARG A O 1
ATOM 896 N N . ALA A 1 114 ? -22.808 6.351 29.380 1.00 97.94 114 ALA A N 1
ATOM 897 C CA . ALA A 1 114 ? -22.899 7.681 28.768 1.00 97.94 114 ALA A CA 1
ATOM 898 C C . ALA A 1 114 ? -23.901 7.727 27.588 1.00 97.94 114 ALA A C 1
ATOM 900 O O . ALA A 1 114 ? -23.960 6.763 26.820 1.00 97.94 114 ALA A O 1
ATOM 901 N N . PRO A 1 115 ? -24.655 8.832 27.395 1.00 97.69 115 PRO A N 1
ATOM 902 C CA . PRO A 1 115 ? -25.574 9.008 26.265 1.00 97.69 115 PRO A CA 1
ATOM 903 C C . PRO A 1 115 ? -24.926 8.810 24.886 1.00 97.69 115 PRO A C 1
ATOM 905 O O . PRO A 1 115 ? -23.765 9.167 24.671 1.00 97.69 115 PRO A O 1
ATOM 908 N N . ILE A 1 116 ? -25.700 8.277 23.934 1.00 97.06 116 ILE A N 1
ATOM 909 C CA . ILE A 1 116 ? -25.209 7.878 22.603 1.00 97.06 116 ILE A CA 1
ATOM 910 C C . ILE A 1 116 ? -24.579 9.032 21.802 1.00 97.06 116 ILE A C 1
ATOM 912 O O . ILE A 1 116 ? -23.618 8.817 21.066 1.00 97.06 116 ILE A O 1
ATOM 916 N N . ASP A 1 117 ? -25.039 10.273 21.990 1.00 96.12 117 ASP A N 1
ATOM 917 C CA . ASP A 1 117 ? -24.458 11.438 21.319 1.00 96.12 117 ASP A CA 1
ATOM 918 C C . ASP A 1 117 ? -23.033 11.744 21.818 1.00 96.12 117 ASP A C 1
ATOM 920 O O . ASP A 1 117 ? -22.171 12.110 21.020 1.00 96.12 117 ASP A O 1
ATOM 924 N N . LYS A 1 118 ? -22.760 11.559 23.118 1.00 97.50 118 LYS A N 1
ATOM 925 C CA . LYS A 1 118 ? -21.414 11.679 23.697 1.00 97.50 118 LYS A CA 1
ATOM 926 C C . LYS A 1 118 ? -20.514 10.531 23.252 1.00 97.50 118 LYS A C 1
ATOM 928 O O . LYS A 1 118 ? -19.351 10.765 22.923 1.00 97.50 118 LYS A O 1
ATOM 933 N N . VAL A 1 119 ? -21.062 9.316 23.208 1.00 97.44 119 VAL A N 1
ATOM 934 C CA . VAL A 1 119 ? -20.369 8.110 22.735 1.00 97.44 119 VAL A CA 1
ATOM 935 C C . VAL A 1 119 ? -19.887 8.293 21.295 1.00 97.44 119 VAL A C 1
ATOM 937 O O . VAL A 1 119 ? -18.685 8.208 21.053 1.00 97.44 119 VAL A O 1
ATOM 940 N N . GLU A 1 120 ? -20.772 8.638 20.354 1.00 96.06 120 GLU A N 1
ATOM 941 C CA . GLU A 1 120 ? -20.391 8.815 18.945 1.00 96.06 120 GLU A CA 1
ATOM 942 C C . GLU A 1 120 ? -19.448 10.016 18.731 1.00 96.06 120 GLU A C 1
ATOM 944 O O . GLU A 1 120 ? -18.507 9.911 17.945 1.00 96.06 120 GLU A O 1
ATOM 949 N N . LYS A 1 121 ? -19.595 11.126 19.477 1.00 96.31 121 LYS A N 1
ATOM 950 C CA . LYS A 1 121 ? -18.625 12.246 19.447 1.00 96.31 121 LYS A CA 1
ATOM 951 C C . LYS A 1 121 ? -17.219 11.808 19.872 1.00 96.31 121 LYS A C 1
ATOM 953 O O . LYS A 1 121 ? -16.241 12.153 19.210 1.00 96.31 121 LYS A O 1
ATOM 958 N N . PHE A 1 122 ? -17.107 11.059 20.969 1.00 96.94 122 PHE A N 1
ATOM 959 C CA . PHE A 1 122 ? -15.822 10.609 21.512 1.00 96.94 122 PHE A CA 1
ATOM 960 C C . PHE A 1 122 ? -15.173 9.525 20.637 1.00 96.94 122 PHE A C 1
ATOM 962 O O . PHE A 1 122 ? -13.992 9.623 20.308 1.00 96.94 122 PHE A O 1
ATOM 969 N N . LYS A 1 123 ? -15.966 8.550 20.182 1.00 95.38 123 LYS A N 1
ATOM 970 C CA . LYS A 1 123 ? -15.586 7.517 19.207 1.00 95.38 123 LYS A CA 1
ATOM 971 C C . LYS A 1 123 ? -15.086 8.122 17.890 1.00 95.38 123 LYS A C 1
ATOM 973 O O . LYS A 1 123 ? -14.042 7.709 17.396 1.00 95.38 123 LYS A O 1
ATOM 978 N N . SER A 1 124 ? -15.792 9.125 17.358 1.00 94.94 124 SER A N 1
ATOM 979 C CA . SER A 1 124 ? -15.416 9.837 16.129 1.00 94.94 124 SER A CA 1
ATOM 980 C C . SER A 1 124 ? -14.105 10.615 16.283 1.00 94.94 124 SER A C 1
ATOM 982 O O . SER A 1 124 ? -13.241 10.530 15.412 1.00 94.94 124 SER A O 1
ATOM 984 N N . ARG A 1 125 ? -13.890 11.291 17.426 1.00 95.75 125 ARG A N 1
ATOM 985 C CA . ARG A 1 125 ? -12.601 11.937 17.747 1.00 95.75 125 ARG A CA 1
ATOM 986 C C . ARG A 1 125 ? -11.432 10.944 17.722 1.00 95.75 125 ARG A C 1
ATOM 988 O O . ARG A 1 125 ? -10.357 11.307 17.261 1.00 95.75 125 ARG A O 1
ATOM 995 N N . LEU A 1 126 ? -11.642 9.726 18.223 1.00 94.75 126 LEU A N 1
ATOM 996 C CA . LEU A 1 126 ? -10.626 8.669 18.305 1.00 94.75 126 LEU A CA 1
ATOM 997 C C . LEU A 1 126 ? -10.641 7.709 17.097 1.00 94.75 126 LEU A C 1
ATOM 999 O O . LEU A 1 126 ? -10.033 6.645 17.141 1.00 94.75 126 LEU A O 1
ATOM 1003 N N . GLY A 1 127 ? -11.341 8.057 16.010 1.00 93.50 127 GLY A N 1
ATOM 1004 C CA . GLY A 1 127 ? -11.312 7.317 14.742 1.00 93.50 127 GLY A CA 1
ATOM 1005 C C . GLY A 1 127 ? -11.800 5.859 14.792 1.00 93.50 127 GLY A C 1
ATOM 1006 O O . GLY A 1 127 ? -11.591 5.122 13.828 1.00 93.50 127 GLY A O 1
ATOM 1007 N N . TRP A 1 128 ? -12.430 5.412 15.884 1.00 93.56 128 TRP A N 1
ATOM 1008 C CA . TRP A 1 128 ? -12.811 4.008 16.057 1.00 93.56 128 TRP A CA 1
ATOM 1009 C C . TRP A 1 128 ? -14.050 3.636 15.232 1.00 93.56 128 TRP A C 1
ATOM 1011 O O . TRP A 1 128 ? -15.078 4.315 15.258 1.00 93.56 128 TRP A O 1
ATOM 1021 N N . ASN A 1 129 ? -13.983 2.486 14.560 1.00 89.56 129 ASN A N 1
ATOM 1022 C CA . ASN A 1 129 ? -15.055 1.947 13.717 1.00 89.56 129 ASN A CA 1
ATOM 1023 C C . ASN A 1 129 ? -16.007 0.974 14.445 1.00 89.56 129 ASN A C 1
ATOM 1025 O O . ASN A 1 129 ? -16.962 0.497 13.835 1.00 89.56 129 ASN A O 1
ATOM 1029 N N . TYR A 1 130 ? -15.767 0.667 15.725 1.00 90.62 130 TYR A N 1
ATOM 1030 C CA . TYR A 1 130 ? -16.548 -0.318 16.481 1.00 90.62 130 TYR A CA 1
ATOM 1031 C C . TYR A 1 130 ? -18.015 0.093 16.670 1.00 90.62 130 TYR A C 1
ATOM 1033 O O . TYR A 1 130 ? -18.320 1.257 16.943 1.00 90.62 130 TYR A O 1
ATOM 1041 N N . THR A 1 131 ? -18.927 -0.880 16.628 1.00 94.25 131 THR A N 1
ATOM 1042 C CA . THR A 1 131 ? -20.303 -0.680 17.096 1.00 94.25 131 THR A CA 1
ATOM 1043 C C . THR A 1 131 ? -20.283 -0.443 18.609 1.00 94.25 131 THR A C 1
ATOM 1045 O O . THR A 1 131 ? -19.824 -1.296 19.372 1.00 94.25 131 THR A O 1
ATOM 1048 N N . TRP A 1 132 ? -20.765 0.721 19.046 1.00 97.50 132 TRP A N 1
ATOM 1049 C CA . TRP A 1 132 ? -20.816 1.122 20.451 1.00 97.50 132 TRP A CA 1
ATOM 1050 C C . TRP A 1 132 ? -22.245 1.541 20.792 1.00 97.50 132 TRP A C 1
ATOM 1052 O O . TRP A 1 132 ? -22.841 2.363 20.099 1.00 97.50 132 TRP A O 1
ATOM 1062 N N . TYR A 1 133 ? -22.789 0.947 21.846 1.00 98.50 133 TYR A N 1
ATOM 1063 C CA . TYR A 1 133 ? -24.131 1.206 22.342 1.00 98.50 133 TYR A CA 1
ATOM 1064 C C . TYR A 1 133 ? -24.110 1.954 23.677 1.00 98.50 133 TYR A C 1
ATOM 1066 O O . TYR A 1 133 ? -23.234 1.751 24.522 1.00 98.50 133 TYR A O 1
ATOM 1074 N N . SER A 1 134 ? -25.116 2.796 23.881 1.00 98.50 134 SER A N 1
ATOM 1075 C CA . SER A 1 134 ? -25.399 3.446 25.153 1.00 98.50 134 SER A CA 1
ATOM 1076 C C . SER A 1 134 ? -26.399 2.617 25.957 1.00 98.50 134 SER A C 1
ATOM 1078 O O . SER A 1 134 ? -27.479 2.293 25.468 1.00 98.50 134 SER A O 1
ATOM 1080 N N . SER A 1 135 ? -26.066 2.310 27.207 1.00 98.12 135 SER A N 1
ATOM 1081 C CA . SER A 1 135 ? -26.979 1.743 28.207 1.00 98.12 135 SER A CA 1
ATOM 1082 C C . SER A 1 135 ? -27.602 2.825 29.103 1.00 98.12 135 SER A C 1
ATOM 1084 O O . SER A 1 135 ? -28.093 2.530 30.192 1.00 98.12 135 SER A O 1
ATOM 1086 N N . PHE A 1 136 ? -27.589 4.096 28.682 1.00 96.12 136 PHE A N 1
ATOM 1087 C CA . PHE A 1 136 ? -28.194 5.183 29.453 1.00 96.12 136 PHE A CA 1
ATOM 1088 C C . PHE A 1 136 ? -29.705 4.953 29.638 1.00 96.12 136 PHE A C 1
ATOM 1090 O O . PHE A 1 136 ? -30.433 4.766 28.668 1.00 96.12 136 PHE A O 1
ATOM 1097 N N . GLY A 1 137 ? -30.173 4.950 30.890 1.00 92.88 137 GLY A N 1
ATOM 1098 C CA . GLY A 1 137 ? -31.558 4.605 31.246 1.00 92.88 137 GLY A CA 1
ATOM 1099 C C . GLY A 1 137 ? -31.847 3.100 31.371 1.00 92.88 137 GLY A C 1
ATOM 1100 O O . GLY A 1 137 ? -32.933 2.735 31.812 1.00 92.88 137 GLY A O 1
ATOM 1101 N N . SER A 1 138 ? -30.884 2.231 31.051 1.00 96.12 138 SER A N 1
ATOM 1102 C CA . SER A 1 138 ? -30.968 0.773 31.203 1.00 96.12 138 SER A CA 1
ATOM 1103 C C . SER A 1 138 ? -30.209 0.317 32.453 1.00 96.12 138 SER A C 1
ATOM 1105 O O . SER A 1 138 ? -29.150 0.856 32.782 1.00 96.12 138 SER A O 1
ATOM 1107 N N . THR A 1 139 ? -30.712 -0.696 33.164 1.00 95.88 139 THR A N 1
ATOM 1108 C CA . THR A 1 139 ? -30.034 -1.222 34.365 1.00 95.88 139 THR A CA 1
ATOM 1109 C C . THR A 1 139 ? -28.849 -2.137 34.038 1.00 95.88 139 THR A C 1
ATOM 1111 O O . THR A 1 139 ? -28.087 -2.475 34.938 1.00 95.88 139 THR A O 1
ATOM 1114 N N . PHE A 1 140 ? -28.652 -2.493 32.762 1.00 97.75 140 PHE A N 1
ATOM 1115 C CA . PHE A 1 140 ? -27.683 -3.488 32.287 1.00 97.75 140 PHE A CA 1
ATOM 1116 C C . PHE A 1 140 ? -26.293 -3.387 32.940 1.00 97.75 140 PHE A C 1
ATOM 1118 O O . PHE A 1 140 ? -25.772 -4.378 33.442 1.00 97.75 140 PHE A O 1
ATOM 1125 N N . ASN A 1 141 ? -25.692 -2.195 32.998 1.00 97.19 141 ASN A N 1
ATOM 1126 C CA . ASN A 1 141 ? -24.359 -2.039 33.587 1.00 97.19 141 ASN A CA 1
ATOM 1127 C C . ASN A 1 141 ? -24.312 -2.308 35.107 1.00 97.19 141 ASN A C 1
ATOM 1129 O O . ASN A 1 141 ? -23.275 -2.728 35.619 1.00 97.19 141 ASN A O 1
ATOM 1133 N N . TYR A 1 142 ? -25.413 -2.089 35.827 1.00 96.62 142 TYR A N 1
ATOM 1134 C CA . TYR A 1 142 ? -25.528 -2.411 37.251 1.00 96.62 142 TYR A CA 1
ATOM 1135 C C . TYR A 1 142 ? -25.706 -3.922 37.448 1.00 96.62 142 TYR A C 1
ATOM 1137 O O . TYR A 1 142 ? -24.995 -4.523 38.250 1.00 96.62 142 TYR A O 1
ATOM 1145 N N . ASP A 1 143 ? -26.584 -4.547 36.651 1.00 96.00 143 ASP A N 1
ATOM 1146 C CA . ASP A 1 143 ? -26.847 -5.996 36.688 1.00 96.00 143 ASP A CA 1
ATOM 1147 C C . ASP A 1 143 ? -25.620 -6.845 36.279 1.00 96.00 143 ASP A C 1
ATOM 1149 O O . ASP A 1 143 ? -25.521 -8.007 36.661 1.00 96.00 143 ASP A O 1
ATOM 1153 N N . PHE A 1 144 ? -24.671 -6.273 35.525 1.00 96.31 144 PHE A N 1
ATOM 1154 C CA . PHE A 1 144 ? -23.379 -6.893 35.184 1.00 96.31 144 PHE A CA 1
ATOM 1155 C C . PHE A 1 144 ? -22.190 -6.369 36.011 1.00 96.31 144 PHE A C 1
ATOM 1157 O O . PHE A 1 144 ? -21.038 -6.625 35.652 1.00 96.31 144 PHE A O 1
ATOM 1164 N N . HIS A 1 145 ? -22.450 -5.667 37.121 1.00 95.62 145 HIS A N 1
ATOM 1165 C CA . HIS A 1 145 ? -21.444 -5.218 38.097 1.00 95.62 145 HIS A CA 1
ATOM 1166 C C . HIS A 1 145 ? -20.299 -4.381 37.487 1.00 95.62 145 HIS A C 1
ATOM 1168 O O . HIS A 1 145 ? -19.133 -4.500 37.864 1.00 95.62 145 HIS A O 1
ATOM 1174 N N . VAL A 1 146 ? -20.644 -3.517 36.524 1.00 96.25 146 VAL A N 1
ATOM 1175 C CA . VAL A 1 146 ? -19.751 -2.540 35.863 1.00 96.25 146 VAL A CA 1
ATOM 1176 C C . VAL A 1 146 ? -20.201 -1.084 36.049 1.00 96.25 146 VAL A C 1
ATOM 1178 O O . VAL A 1 146 ? -19.501 -0.169 35.622 1.00 96.25 146 VAL A O 1
ATOM 1181 N N . THR A 1 147 ? -21.312 -0.840 36.745 1.00 96.25 147 THR A N 1
ATOM 1182 C CA . THR A 1 147 ? -21.621 0.447 37.384 1.00 96.25 147 THR A CA 1
ATOM 1183 C C . THR A 1 147 ? -22.051 0.184 38.824 1.00 96.25 147 THR A C 1
ATOM 1185 O O . THR A 1 147 ? -23.041 -0.503 39.053 1.00 96.25 147 THR A O 1
ATOM 1188 N N . ASN A 1 148 ? -21.338 0.759 39.794 1.00 95.19 148 ASN A N 1
ATOM 1189 C CA . ASN A 1 148 ? -21.662 0.650 41.214 1.00 95.19 148 ASN A CA 1
ATOM 1190 C C . ASN A 1 148 ? -22.381 1.900 41.730 1.00 95.19 148 ASN A C 1
ATOM 1192 O O . ASN A 1 148 ? -21.783 2.970 41.866 1.00 95.19 148 ASN A O 1
ATOM 1196 N N . ASP A 1 149 ? -23.662 1.741 42.059 1.00 92.56 149 ASP A N 1
ATOM 1197 C CA . ASP A 1 149 ? -24.445 2.709 42.823 1.00 92.56 149 ASP A CA 1
ATOM 1198 C C . ASP A 1 149 ? -25.363 1.959 43.794 1.00 92.56 149 ASP A C 1
ATOM 1200 O O . ASP A 1 149 ? -26.287 1.258 43.382 1.00 92.56 149 ASP A O 1
ATOM 1204 N N . GLU A 1 150 ? -25.098 2.126 45.088 1.00 91.56 150 GLU A N 1
ATOM 1205 C CA . GLU A 1 150 ? -25.804 1.461 46.188 1.00 91.56 150 GLU A CA 1
ATOM 1206 C C . GLU A 1 150 ? -27.286 1.870 46.288 1.00 91.56 150 GLU A C 1
ATOM 1208 O O . GLU A 1 150 ? -28.080 1.173 46.914 1.00 91.56 150 GLU A O 1
ATOM 1213 N N . ALA A 1 151 ? -27.681 2.971 45.634 1.00 92.50 151 ALA A N 1
ATOM 1214 C CA . ALA A 1 151 ? -29.080 3.369 45.483 1.00 92.50 151 ALA A CA 1
ATOM 1215 C C . ALA A 1 151 ? -29.830 2.602 44.369 1.00 92.50 151 ALA A C 1
ATOM 1217 O O . ALA A 1 151 ? -31.048 2.740 44.258 1.00 92.50 151 ALA A O 1
ATOM 1218 N N . VAL A 1 152 ? -29.123 1.823 43.540 1.00 91.69 152 VAL A N 1
ATOM 1219 C CA . VAL A 1 152 ? -29.677 1.067 42.400 1.00 91.69 152 VAL A CA 1
ATOM 1220 C C . VAL A 1 152 ? -29.527 -0.442 42.601 1.00 91.69 152 VAL A C 1
ATOM 1222 O O . VAL A 1 152 ? -30.481 -1.184 42.373 1.00 91.69 152 VAL A O 1
ATOM 1225 N N . ALA A 1 153 ? -28.350 -0.901 43.032 1.00 89.81 153 ALA A N 1
ATOM 1226 C CA . ALA A 1 153 ? -28.044 -2.313 43.259 1.00 89.81 153 ALA A CA 1
ATOM 1227 C C . ALA A 1 153 ? -26.977 -2.482 44.363 1.00 89.81 153 ALA A C 1
ATOM 1229 O O . ALA A 1 153 ? -26.199 -1.557 44.603 1.00 89.81 153 ALA A O 1
ATOM 1230 N N . PRO A 1 154 ? -26.892 -3.652 45.029 1.00 93.12 154 PRO A N 1
ATOM 1231 C CA . PRO A 1 154 ? -25.786 -3.960 45.934 1.00 93.12 154 PRO A CA 1
ATOM 1232 C C . PRO A 1 154 ? -24.426 -3.798 45.241 1.00 93.12 154 PRO A C 1
ATOM 1234 O O . PRO A 1 154 ? -24.247 -4.239 44.107 1.00 93.12 154 PRO A O 1
ATOM 1237 N N . VAL A 1 155 ? -23.470 -3.167 45.928 1.00 93.94 155 VAL A N 1
ATOM 1238 C CA . VAL A 1 155 ? -22.145 -2.877 45.362 1.00 93.94 155 VAL A CA 1
ATOM 1239 C C . VAL A 1 155 ? -21.297 -4.148 45.283 1.00 93.94 155 VAL A C 1
ATOM 1241 O O . VAL A 1 155 ? -20.872 -4.694 46.306 1.00 93.94 155 VAL A O 1
ATOM 1244 N N . GLU A 1 156 ? -21.012 -4.563 44.051 1.00 94.56 156 GLU A N 1
ATOM 1245 C CA . GLU A 1 156 ? -20.115 -5.660 43.687 1.00 94.56 156 GLU A CA 1
ATOM 1246 C C . GLU A 1 156 ? -19.259 -5.249 42.478 1.00 94.56 156 GLU A C 1
ATOM 1248 O O . GLU A 1 156 ? -19.685 -4.491 41.609 1.00 94.56 156 GLU A O 1
ATOM 1253 N N . TYR A 1 157 ? -18.024 -5.741 42.408 1.00 95.69 157 TYR A N 1
ATOM 1254 C CA . TYR A 1 157 ? -17.188 -5.662 41.210 1.00 95.69 157 TYR A CA 1
ATOM 1255 C C . TYR A 1 157 ? -16.133 -6.767 41.245 1.00 95.69 157 TYR A C 1
ATOM 1257 O O . TYR A 1 157 ? -15.477 -6.970 42.267 1.00 95.69 157 TYR A O 1
ATOM 1265 N N . ASN A 1 158 ? -15.925 -7.460 40.120 1.00 94.75 158 ASN A N 1
ATOM 1266 C CA . ASN A 1 158 ? -14.963 -8.563 40.013 1.00 94.75 158 ASN A CA 1
ATOM 1267 C C . ASN A 1 158 ? -15.164 -9.662 41.083 1.00 94.75 158 ASN A C 1
ATOM 1269 O O . ASN A 1 158 ? -14.190 -10.141 41.668 1.00 94.75 158 ASN A O 1
ATOM 1273 N N . TYR A 1 159 ? -16.422 -10.046 41.332 1.00 94.00 159 TYR A N 1
ATOM 1274 C CA . TYR A 1 159 ? -16.811 -11.078 42.304 1.00 94.00 159 TYR A CA 1
ATOM 1275 C C . TYR A 1 159 ? -16.346 -10.785 43.743 1.00 94.00 159 TYR A C 1
ATOM 1277 O O . TYR A 1 159 ? -15.925 -11.683 44.472 1.00 94.00 159 TYR A O 1
ATOM 1285 N N . LYS A 1 160 ? -16.378 -9.503 44.131 1.00 94.56 160 LYS A N 1
ATOM 1286 C CA . LYS A 1 160 ? -16.079 -9.010 45.480 1.00 94.56 160 LYS A CA 1
ATOM 1287 C C . LYS A 1 160 ? -17.205 -8.135 45.997 1.00 94.56 160 LYS A C 1
ATOM 1289 O O . LYS A 1 160 ? -17.663 -7.241 45.286 1.00 94.56 160 LYS A O 1
ATOM 1294 N N . THR A 1 161 ? -17.548 -8.311 47.265 1.00 95.44 161 THR A N 1
ATOM 1295 C CA . THR A 1 161 ? -18.452 -7.415 47.992 1.00 95.44 161 THR A CA 1
ATOM 1296 C C . THR A 1 161 ? -17.828 -6.034 48.221 1.00 95.44 161 THR A C 1
ATOM 1298 O O . THR A 1 161 ? -16.604 -5.876 48.251 1.00 95.44 161 THR A O 1
ATOM 1301 N N . LYS A 1 162 ? -18.673 -5.024 48.459 1.00 94.94 162 LYS A N 1
ATOM 1302 C CA . LYS A 1 162 ? -18.285 -3.662 48.867 1.00 94.94 162 LYS A CA 1
ATOM 1303 C C . LYS A 1 162 ? -17.143 -3.614 49.893 1.00 94.94 162 LYS A C 1
ATOM 1305 O O . LYS A 1 162 ? -16.172 -2.887 49.685 1.00 94.94 162 LYS A O 1
ATOM 1310 N N . ASP A 1 163 ? -17.224 -4.399 50.966 1.00 95.38 163 ASP A N 1
ATOM 1311 C CA . ASP A 1 163 ? -16.232 -4.374 52.049 1.00 95.38 163 ASP A CA 1
ATOM 1312 C C . ASP A 1 163 ? -14.882 -4.976 51.617 1.00 95.38 163 ASP A C 1
ATOM 1314 O O . ASP A 1 163 ? -13.824 -4.465 51.987 1.00 95.38 163 ASP A O 1
ATOM 1318 N N . GLU A 1 164 ? -14.886 -5.998 50.755 1.00 95.69 164 GLU A N 1
ATOM 1319 C CA . GLU A 1 164 ? -13.671 -6.576 50.160 1.00 95.69 164 GLU A CA 1
ATOM 1320 C C . GLU A 1 164 ? -13.030 -5.681 49.090 1.00 95.69 164 GLU A C 1
ATOM 1322 O O . GLU A 1 164 ? -11.822 -5.779 48.842 1.00 95.69 164 GLU A O 1
ATOM 1327 N N . ILE A 1 165 ? -13.827 -4.828 48.436 1.00 93.75 165 ILE A N 1
ATOM 1328 C CA . ILE A 1 165 ? -13.350 -3.797 47.506 1.00 93.75 165 ILE A CA 1
ATOM 1329 C C . ILE A 1 165 ? -12.689 -2.663 48.296 1.00 93.75 165 ILE A C 1
ATOM 1331 O O . ILE A 1 165 ? -11.553 -2.293 48.003 1.00 93.75 165 ILE A O 1
ATOM 1335 N N . LEU A 1 166 ? -13.358 -2.145 49.332 1.00 93.62 166 LEU A N 1
ATOM 1336 C CA . LEU A 1 166 ? -12.828 -1.088 50.203 1.00 93.62 166 LEU A CA 1
ATOM 1337 C C . LEU A 1 166 ? -11.596 -1.556 51.000 1.00 93.62 166 LEU A C 1
ATOM 1339 O O . LEU A 1 166 ? -10.655 -0.783 51.192 1.00 93.62 166 LEU A O 1
ATOM 1343 N N . GLY A 1 167 ? -11.568 -2.829 51.406 1.00 92.69 167 GLY A N 1
ATOM 1344 C CA . GLY A 1 167 ? -10.440 -3.480 52.074 1.00 92.69 167 GLY A CA 1
ATOM 1345 C C . GLY A 1 167 ? -9.282 -3.903 51.157 1.00 92.69 167 GLY A C 1
ATOM 1346 O O . GLY A 1 167 ? -8.257 -4.370 51.662 1.00 92.69 167 GLY A O 1
ATOM 1347 N N . ASP A 1 168 ? -9.394 -3.756 49.830 1.00 92.12 168 ASP A N 1
ATOM 1348 C CA . ASP A 1 168 ? -8.329 -4.155 48.902 1.00 92.12 168 ASP A CA 1
ATOM 1349 C C . ASP A 1 168 ? -7.040 -3.345 49.147 1.00 92.12 168 ASP A C 1
ATOM 1351 O O . ASP A 1 168 ? -7.062 -2.178 49.548 1.00 92.12 168 ASP A O 1
ATOM 1355 N N . LYS A 1 169 ? -5.873 -3.948 48.904 1.00 90.62 169 LYS A N 1
ATOM 1356 C CA . LYS A 1 169 ? -4.573 -3.273 49.046 1.00 90.62 169 LYS A CA 1
ATOM 1357 C C . LYS A 1 169 ? -4.285 -2.315 47.885 1.00 90.62 169 LYS A C 1
ATOM 1359 O O . LYS A 1 169 ? -3.538 -1.359 48.081 1.00 90.62 169 LYS A O 1
ATOM 1364 N N . ASN A 1 170 ? -4.884 -2.539 46.716 1.00 85.94 170 ASN A N 1
ATOM 1365 C CA . ASN A 1 170 ? -4.771 -1.671 45.548 1.00 85.94 170 ASN A CA 1
ATOM 1366 C C . ASN A 1 170 ? -5.748 -0.476 45.658 1.00 85.94 170 ASN A C 1
ATOM 1368 O O . ASN A 1 170 ? -6.959 -0.705 45.667 1.00 85.94 170 ASN A O 1
ATOM 1372 N N . PRO A 1 171 ? -5.283 0.791 45.701 1.00 86.19 171 PRO A N 1
ATOM 1373 C CA . PRO A 1 171 ? -6.181 1.948 45.761 1.00 86.19 171 PRO A CA 1
ATOM 1374 C C . PRO A 1 171 ? -7.137 2.009 44.560 1.00 86.19 171 PRO A C 1
ATOM 1376 O O . PRO A 1 171 ? -8.321 2.271 44.749 1.00 86.19 171 PRO A O 1
ATOM 1379 N N . ASN A 1 172 ? -6.669 1.642 43.362 1.00 84.62 172 ASN A N 1
ATOM 1380 C CA . ASN A 1 172 ? -7.470 1.647 42.135 1.00 84.62 172 ASN A CA 1
ATOM 1381 C C . ASN A 1 172 ? -8.615 0.615 42.163 1.00 84.62 172 ASN A C 1
ATOM 1383 O O . ASN A 1 172 ? -9.533 0.715 41.358 1.00 84.62 172 ASN A O 1
ATOM 1387 N N . MET A 1 173 ? -8.574 -0.386 43.057 1.00 87.12 173 MET A N 1
ATOM 1388 C CA . MET A 1 173 ? -9.724 -1.269 43.292 1.00 87.12 173 MET A CA 1
ATOM 1389 C C . MET A 1 173 ? -10.766 -0.587 44.180 1.00 87.12 173 MET A C 1
ATOM 1391 O O . MET A 1 173 ? -11.948 -0.657 43.868 1.00 87.12 173 MET A O 1
ATOM 1395 N N . ARG A 1 174 ? -10.345 0.120 45.241 1.00 90.69 174 ARG A N 1
ATOM 1396 C CA . ARG A 1 174 ? -11.259 0.807 46.176 1.00 90.69 174 ARG A CA 1
ATOM 1397 C C . ARG A 1 174 ? -12.122 1.857 45.482 1.00 90.69 174 ARG A C 1
ATOM 1399 O O . ARG A 1 174 ? -13.288 2.009 45.826 1.00 90.69 174 ARG A O 1
ATOM 1406 N N . GLU A 1 175 ? -11.559 2.557 44.498 1.00 88.31 175 GLU A N 1
ATOM 1407 C CA . GLU A 1 175 ? -12.286 3.550 43.694 1.00 88.31 175 GLU A CA 1
ATOM 1408 C C . GLU A 1 175 ? -13.473 2.939 42.928 1.00 88.31 175 GLU A C 1
ATOM 1410 O O . GLU A 1 175 ? -14.478 3.614 42.727 1.00 88.31 175 GLU A O 1
ATOM 1415 N N . LEU A 1 176 ? -13.417 1.647 42.582 1.00 90.44 176 LEU A N 1
ATOM 1416 C CA . LEU A 1 176 ? -14.473 0.938 41.846 1.00 90.44 176 LEU A CA 1
ATOM 1417 C C . LEU A 1 176 ? -15.666 0.518 42.724 1.00 90.44 176 LEU A C 1
ATOM 1419 O O . LEU A 1 176 ? -16.647 -0.015 42.208 1.00 90.44 176 LEU A O 1
ATOM 1423 N N . ALA A 1 177 ? -15.637 0.820 44.029 1.00 91.69 177 ALA A N 1
ATOM 1424 C CA . ALA A 1 177 ? -16.806 0.721 44.907 1.00 91.69 177 ALA A CA 1
ATOM 1425 C C . ALA A 1 177 ? -17.905 1.756 44.575 1.00 91.69 177 ALA A C 1
ATOM 1427 O O . ALA A 1 177 ? -18.986 1.701 45.163 1.00 91.69 177 ALA A O 1
ATOM 1428 N N . LYS A 1 178 ? -17.651 2.714 43.666 1.00 93.00 178 LYS A N 1
ATOM 1429 C CA . LYS A 1 178 ? -18.650 3.678 43.185 1.00 93.00 178 LYS A CA 1
ATOM 1430 C C . LYS A 1 178 ? -18.374 4.144 41.750 1.00 93.00 178 LYS A C 1
ATOM 1432 O O . LYS A 1 178 ? -17.260 4.535 41.421 1.00 93.00 178 LYS A O 1
ATOM 1437 N N . GLY A 1 179 ? -19.421 4.226 40.930 1.00 93.38 179 GLY A N 1
ATOM 1438 C CA . GLY A 1 179 ? -19.347 4.683 39.540 1.00 93.38 179 GLY A CA 1
ATOM 1439 C C . GLY A 1 179 ? -19.002 3.562 38.556 1.00 93.38 179 GLY A C 1
ATOM 1440 O O . GLY A 1 179 ? -19.228 2.390 38.838 1.00 93.38 179 GLY A O 1
ATOM 1441 N N . GLU A 1 180 ? -18.504 3.924 37.373 1.00 94.94 180 GLU A N 1
ATOM 1442 C CA . GLU A 1 180 ? -18.223 2.960 36.297 1.00 94.94 180 GLU A CA 1
ATOM 1443 C C . GLU A 1 180 ? -16.947 2.149 36.568 1.00 94.94 180 GLU A C 1
ATOM 1445 O O . GLU A 1 180 ? -15.916 2.724 36.921 1.00 94.94 180 GLU A O 1
ATOM 1450 N N . GLY A 1 181 ? -16.984 0.847 36.289 1.00 95.00 181 GLY A N 1
ATOM 1451 C CA . GLY A 1 181 ? -15.831 -0.051 36.236 1.00 95.00 181 GLY A CA 1
ATOM 1452 C C . GLY A 1 181 ? -15.681 -0.714 34.858 1.00 95.00 181 GLY A C 1
ATOM 1453 O O . GLY A 1 181 ? -16.647 -0.793 34.101 1.00 95.00 181 GLY A O 1
ATOM 1454 N N . PRO A 1 182 ? -14.472 -1.166 34.484 1.00 96.69 182 PRO A N 1
ATOM 1455 C CA . PRO A 1 182 ? -14.230 -1.804 33.197 1.00 96.69 182 PRO A CA 1
ATOM 1456 C C . PRO A 1 182 ? -14.503 -3.312 33.270 1.00 96.69 182 PRO A C 1
ATOM 1458 O O . PRO A 1 182 ? -14.154 -3.973 34.250 1.00 96.69 182 PRO A O 1
ATOM 1461 N N . GLY A 1 183 ? -15.044 -3.892 32.203 1.00 97.81 183 GLY A N 1
ATOM 1462 C CA . GLY A 1 183 ? -15.316 -5.329 32.159 1.00 97.81 183 GLY A CA 1
ATOM 1463 C C . GLY A 1 183 ? -15.466 -5.879 30.748 1.00 97.81 183 GLY A C 1
ATOM 1464 O O . GLY A 1 183 ? -15.546 -5.137 29.774 1.00 97.81 183 GLY A O 1
ATOM 1465 N N . LEU A 1 184 ? -15.535 -7.199 30.638 1.00 98.31 184 LEU A N 1
ATOM 1466 C CA . LEU A 1 184 ? -15.927 -7.903 29.424 1.00 98.31 184 LEU A CA 1
ATOM 1467 C C . LEU A 1 184 ? -16.886 -9.028 29.796 1.00 98.31 184 LEU A C 1
ATOM 1469 O O . LEU A 1 184 ? -16.570 -9.829 30.676 1.00 98.31 184 LEU A O 1
ATOM 1473 N N . SER A 1 185 ? -18.014 -9.111 29.095 1.00 98.56 185 SER A N 1
ATOM 1474 C CA . SER A 1 185 ? -19.000 -10.185 29.240 1.00 98.56 185 SER A CA 1
ATOM 1475 C C . SER A 1 185 ? -19.215 -10.914 27.918 1.00 98.56 185 SER A C 1
ATOM 1477 O O . SER A 1 185 ? -19.153 -10.314 26.844 1.00 98.56 185 SER A O 1
ATOM 1479 N N . VAL A 1 186 ? -19.472 -12.218 28.000 1.00 98.56 186 VAL A N 1
ATOM 1480 C CA . VAL A 1 186 ? -19.732 -13.098 26.857 1.00 98.56 186 VAL A CA 1
ATOM 1481 C C . VAL A 1 186 ? -21.114 -13.723 27.003 1.00 98.56 186 VAL A C 1
ATOM 1483 O O . VAL A 1 186 ? -21.498 -14.161 28.090 1.00 98.56 186 VAL A O 1
ATOM 1486 N N . PHE A 1 187 ? -21.845 -13.765 25.892 1.00 98.69 187 PHE A N 1
ATOM 1487 C CA . PHE A 1 187 ? -23.197 -14.295 25.802 1.00 98.69 187 PHE A CA 1
ATOM 1488 C C . PHE A 1 187 ? -23.334 -15.272 24.631 1.00 98.69 187 PHE A C 1
ATOM 1490 O O . PHE A 1 187 ? -22.686 -15.123 23.589 1.00 98.69 187 PHE A O 1
ATOM 1497 N N . LEU A 1 188 ? -24.221 -16.249 24.799 1.00 98.50 188 LEU A N 1
ATOM 1498 C CA . LEU A 1 188 ? -24.620 -17.236 23.799 1.00 98.50 188 LEU A CA 1
ATOM 1499 C C . LEU A 1 188 ? -26.128 -17.110 23.547 1.00 98.50 188 LEU A C 1
ATOM 1501 O O . LEU A 1 188 ? -26.900 -17.010 24.497 1.00 98.50 188 LEU A O 1
ATOM 1505 N N . LYS A 1 189 ? -26.542 -17.147 22.280 1.00 97.94 189 LYS A N 1
ATOM 1506 C CA . LYS A 1 189 ? -27.941 -17.200 21.848 1.00 97.94 189 LYS A CA 1
ATOM 1507 C C . LYS A 1 189 ? -28.213 -18.553 21.196 1.00 97.94 189 LYS A C 1
ATOM 1509 O O . LYS A 1 189 ? -27.647 -18.864 20.147 1.00 97.94 189 LYS A O 1
ATOM 1514 N N . GLU A 1 190 ? -29.056 -19.365 21.825 1.00 95.50 190 GLU A N 1
ATOM 1515 C CA . GLU A 1 190 ? -29.310 -20.758 21.440 1.00 95.50 190 GLU A CA 1
ATOM 1516 C C . GLU A 1 190 ? -30.777 -21.118 21.705 1.00 95.50 190 GLU A C 1
ATOM 1518 O O . GLU A 1 190 ? -31.337 -20.742 22.729 1.00 95.50 190 GLU A O 1
ATOM 1523 N N . GLY A 1 191 ? -31.440 -21.791 20.758 1.00 91.44 191 GLY A N 1
ATOM 1524 C CA . GLY A 1 191 ? -32.882 -22.083 20.854 1.00 91.44 191 GLY A CA 1
ATOM 1525 C C . GLY A 1 191 ? -33.814 -20.854 20.846 1.00 91.44 191 GLY A C 1
ATOM 1526 O O . GLY A 1 191 ? -35.012 -21.006 21.049 1.00 91.44 191 GLY A O 1
ATOM 1527 N N . GLY A 1 192 ? -33.279 -19.649 20.613 1.00 91.69 192 GLY A N 1
ATOM 1528 C CA . GLY A 1 192 ? -33.978 -18.362 20.750 1.00 91.69 192 GLY A CA 1
ATOM 1529 C C . GLY A 1 192 ? -33.655 -17.639 22.063 1.00 91.69 192 GLY A C 1
ATOM 1530 O O . GLY A 1 192 ? -33.659 -16.410 22.095 1.00 91.69 192 GLY A O 1
ATOM 1531 N N . GLU A 1 193 ? -33.282 -18.400 23.090 1.00 97.62 193 GLU A N 1
ATOM 1532 C CA . GLU A 1 193 ? -32.905 -17.927 24.422 1.00 97.62 193 GLU A CA 1
ATOM 1533 C C . GLU A 1 193 ? -31.497 -17.322 24.458 1.00 97.62 193 GLU A C 1
ATOM 1535 O O . GLU A 1 193 ? -30.648 -17.637 23.620 1.00 97.62 193 GLU A O 1
ATOM 1540 N N . ILE A 1 194 ? -31.240 -16.463 25.450 1.00 98.56 194 ILE A N 1
ATOM 1541 C CA . ILE A 1 194 ? -29.943 -15.810 25.677 1.00 98.56 194 ILE A CA 1
ATOM 1542 C C . ILE A 1 194 ? -29.381 -16.251 27.027 1.00 98.56 194 ILE A C 1
ATOM 1544 O O . ILE A 1 194 ? -30.073 -16.242 28.045 1.00 98.56 194 ILE A O 1
ATOM 1548 N N . PHE A 1 195 ? -28.095 -16.590 27.033 1.00 98.62 195 PHE A N 1
ATOM 1549 C CA . PHE A 1 195 ? -27.354 -17.019 28.209 1.00 98.62 195 PHE A CA 1
ATOM 1550 C C . PHE A 1 195 ? -26.099 -16.165 28.381 1.00 98.62 195 PHE A C 1
ATOM 1552 O O . PHE A 1 195 ? -25.346 -15.966 27.428 1.00 98.62 195 PHE A O 1
ATOM 1559 N N . HIS A 1 196 ? -25.841 -15.694 29.598 1.00 98.50 196 HIS A N 1
ATOM 1560 C CA . HIS A 1 196 ? -24.534 -15.184 30.004 1.00 98.50 196 HIS A CA 1
ATOM 1561 C C . HIS A 1 196 ? -23.616 -16.362 30.342 1.00 98.50 196 HIS A C 1
ATOM 1563 O O . HIS A 1 196 ? -24.030 -17.296 31.029 1.00 98.50 196 HIS A O 1
ATOM 1569 N N . THR A 1 197 ? -22.389 -16.348 29.819 1.00 98.12 197 THR A N 1
ATOM 1570 C CA . THR A 1 197 ? -21.481 -17.510 29.867 1.00 98.12 197 THR A CA 1
ATOM 1571 C C . THR A 1 197 ? -20.144 -17.215 30.541 1.00 98.12 197 THR A C 1
ATOM 1573 O O . THR A 1 197 ? -19.499 -18.124 31.060 1.00 98.12 197 THR A O 1
ATOM 1576 N N . TYR A 1 198 ? -19.707 -15.952 30.543 1.00 98.00 198 TYR A N 1
ATOM 1577 C CA . TYR A 1 198 ? -18.458 -15.530 31.172 1.00 98.00 198 TYR A CA 1
ATOM 1578 C C . TYR A 1 198 ? -18.438 -14.020 31.422 1.00 98.00 198 TYR A C 1
ATOM 1580 O O . TYR A 1 198 ? -18.872 -13.247 30.568 1.00 98.00 198 TYR A O 1
ATOM 1588 N N . SER A 1 199 ? -17.861 -13.588 32.546 1.00 97.56 199 SER A N 1
ATOM 1589 C CA . SER A 1 199 ? -17.440 -12.198 32.766 1.00 97.56 199 SER A CA 1
ATOM 1590 C C . SER A 1 199 ? -16.014 -12.134 33.315 1.00 97.56 199 SER A C 1
ATOM 1592 O O . SER A 1 199 ? -15.593 -12.984 34.106 1.00 97.56 199 SER A O 1
ATOM 1594 N N . THR A 1 200 ? -15.270 -11.102 32.920 1.00 96.56 200 THR A N 1
ATOM 1595 C CA . THR A 1 200 ? -13.940 -10.793 33.457 1.00 96.56 200 THR A CA 1
ATOM 1596 C C . THR A 1 200 ? -13.728 -9.289 33.598 1.00 96.56 200 THR A C 1
ATOM 1598 O O . THR A 1 200 ? -14.285 -8.496 32.840 1.00 96.56 200 THR A O 1
ATOM 1601 N N . PHE A 1 201 ? -12.925 -8.902 34.584 1.00 95.06 201 PHE A N 1
ATOM 1602 C CA . PHE A 1 201 ? -12.766 -7.524 35.039 1.00 95.06 201 PHE A CA 1
ATOM 1603 C C . PHE A 1 201 ? -11.312 -7.273 35.473 1.00 95.06 201 PHE A C 1
ATOM 1605 O O . PHE A 1 201 ? -10.498 -8.202 35.545 1.00 95.06 201 PHE A O 1
ATOM 1612 N N . ALA A 1 202 ? -10.984 -6.019 35.799 1.00 88.25 202 ALA A N 1
ATOM 1613 C CA . ALA A 1 202 ? -9.674 -5.611 36.319 1.00 88.25 202 ALA A CA 1
ATOM 1614 C C . ALA A 1 202 ? -8.500 -6.206 35.501 1.00 88.25 202 ALA A C 1
ATOM 1616 O O . ALA A 1 202 ? -8.470 -6.078 34.277 1.00 88.25 202 ALA A O 1
ATOM 1617 N N . ARG A 1 203 ? -7.544 -6.888 36.154 1.00 86.44 203 ARG A N 1
ATOM 1618 C CA . ARG A 1 203 ? -6.372 -7.505 35.497 1.00 86.44 203 ARG A CA 1
ATOM 1619 C C . ARG A 1 203 ? -6.722 -8.569 34.448 1.00 86.44 203 ARG A C 1
ATOM 1621 O O . ARG A 1 203 ? -5.904 -8.840 33.576 1.00 86.44 203 ARG A O 1
ATOM 1628 N N . GLY A 1 204 ? -7.925 -9.152 34.480 1.00 90.56 204 GLY A N 1
ATOM 1629 C CA . GLY A 1 204 ? -8.381 -10.092 33.449 1.00 90.56 204 GLY A CA 1
ATOM 1630 C C . GLY A 1 204 ? -8.459 -9.467 32.049 1.00 90.56 204 GLY A C 1
ATOM 1631 O O . GLY A 1 204 ? -8.307 -10.165 31.046 1.00 90.56 204 GLY A O 1
ATOM 1632 N N . LEU A 1 205 ? -8.604 -8.139 31.980 1.00 93.69 205 LEU A N 1
ATOM 1633 C CA . LEU A 1 205 ? -8.663 -7.370 30.737 1.00 93.69 205 LEU A CA 1
ATOM 1634 C C . LEU A 1 205 ? -7.288 -7.150 30.081 1.00 93.69 205 LEU A C 1
ATOM 1636 O O . LEU A 1 205 ? -7.242 -6.849 28.892 1.00 93.69 205 LEU A O 1
ATOM 1640 N N . GLU A 1 206 ? -6.166 -7.389 30.778 1.00 90.50 206 GLU A N 1
ATOM 1641 C CA . GLU A 1 206 ? -4.821 -7.379 30.161 1.00 90.50 206 GLU A CA 1
ATOM 1642 C C . GLU A 1 206 ? -4.707 -8.407 29.021 1.00 90.50 206 GLU A C 1
ATOM 1644 O O . GLU A 1 206 ? -3.937 -8.232 28.077 1.00 90.50 206 GLU A O 1
ATOM 1649 N N . GLY A 1 207 ? -5.540 -9.454 29.048 1.00 88.81 207 GLY A N 1
ATOM 1650 C CA . GLY A 1 207 ? -5.681 -10.411 27.952 1.00 88.81 207 GLY A CA 1
ATOM 1651 C C . GLY A 1 207 ? -6.128 -9.791 26.619 1.00 88.81 207 GLY A C 1
ATOM 1652 O O . GLY A 1 207 ? -5.938 -10.432 25.585 1.00 88.81 207 GLY A O 1
ATOM 1653 N N . LEU A 1 208 ? -6.659 -8.565 26.614 1.00 92.88 208 LEU A N 1
ATOM 1654 C CA . LEU A 1 208 ? -7.061 -7.818 25.416 1.00 92.88 208 LEU A CA 1
ATOM 1655 C C . LEU A 1 208 ? -5.951 -6.901 24.879 1.00 92.88 208 LEU A C 1
ATOM 1657 O O . LEU A 1 208 ? -5.953 -6.582 23.696 1.00 92.88 208 LEU A O 1
ATOM 1661 N N . ILE A 1 209 ? -4.986 -6.502 25.713 1.00 94.25 209 ILE A N 1
ATOM 1662 C CA . ILE A 1 209 ? -3.989 -5.486 25.357 1.00 94.25 209 ILE A CA 1
ATOM 1663 C C . ILE A 1 209 ? -2.829 -6.148 24.598 1.00 94.25 209 ILE A C 1
ATOM 1665 O O . ILE A 1 209 ? -2.037 -6.907 25.157 1.00 94.25 209 ILE A O 1
ATOM 1669 N N . VAL A 1 210 ? -2.734 -5.891 23.294 1.00 94.00 210 VAL A N 1
ATOM 1670 C CA . VAL A 1 210 ? -1.673 -6.408 22.416 1.00 94.00 210 VAL A CA 1
ATOM 1671 C C . VAL A 1 210 ? -0.375 -5.614 22.594 1.00 94.00 210 VAL A C 1
ATOM 1673 O O . VAL A 1 210 ? 0.694 -6.220 22.617 1.00 94.00 210 VAL A O 1
ATOM 1676 N N . THR A 1 211 ? -0.449 -4.294 22.795 1.00 92.62 211 THR A N 1
ATOM 1677 C CA . THR A 1 211 ? 0.697 -3.417 23.087 1.00 92.62 211 THR A CA 1
ATOM 1678 C C . THR A 1 211 ? 1.508 -3.938 24.274 1.00 92.62 211 THR A C 1
ATOM 1680 O O . THR A 1 211 ? 2.710 -4.145 24.139 1.00 92.62 211 THR A O 1
ATOM 1683 N N . ASP A 1 212 ? 0.851 -4.241 25.394 1.00 92.38 212 ASP A N 1
ATOM 1684 C CA . ASP A 1 212 ? 1.469 -4.809 26.597 1.00 92.38 212 ASP A CA 1
ATOM 1685 C C . ASP A 1 212 ? 2.195 -6.128 26.310 1.00 92.38 212 ASP A C 1
ATOM 1687 O O . ASP A 1 212 ? 3.353 -6.292 26.688 1.00 92.38 212 ASP A O 1
ATOM 1691 N N . LYS A 1 213 ? 1.562 -7.043 25.565 1.00 92.38 213 LYS A N 1
ATOM 1692 C CA . LYS A 1 213 ? 2.167 -8.331 25.182 1.00 92.38 213 LYS A CA 1
ATOM 1693 C C . LYS A 1 213 ? 3.371 -8.165 24.255 1.00 92.38 213 LYS A C 1
ATOM 1695 O O . LYS A 1 213 ? 4.305 -8.955 24.332 1.00 92.38 213 LYS A O 1
ATOM 1700 N N . LEU A 1 214 ? 3.361 -7.163 23.373 1.00 94.19 214 LEU A N 1
ATOM 1701 C CA . LEU A 1 214 ? 4.514 -6.831 22.531 1.00 94.19 214 LEU A CA 1
ATOM 1702 C C . LEU A 1 214 ? 5.642 -6.202 23.360 1.00 94.19 214 LEU A C 1
ATOM 1704 O O . LEU A 1 214 ? 6.808 -6.523 23.141 1.00 94.19 214 LEU A O 1
ATOM 1708 N N . LEU A 1 215 ? 5.306 -5.355 24.336 1.00 92.75 215 LEU A N 1
ATOM 1709 C CA . LEU A 1 215 ? 6.260 -4.729 25.251 1.00 92.75 215 LEU A CA 1
ATOM 1710 C C . LEU A 1 215 ? 6.906 -5.739 26.214 1.00 92.75 215 LEU A C 1
ATOM 1712 O O . LEU A 1 215 ? 8.114 -5.648 26.446 1.00 92.75 215 LEU A O 1
ATOM 1716 N N . ASP A 1 216 ? 6.156 -6.735 26.695 1.00 92.44 216 ASP A N 1
ATOM 1717 C CA . ASP A 1 216 ? 6.647 -7.858 27.513 1.00 92.44 216 ASP A CA 1
ATOM 1718 C C . ASP A 1 216 ? 7.730 -8.692 26.798 1.00 92.44 216 ASP A C 1
ATOM 1720 O O . ASP A 1 216 ? 8.604 -9.266 27.447 1.00 92.44 216 ASP A O 1
ATOM 1724 N N . LEU A 1 217 ? 7.715 -8.735 25.458 1.00 93.00 217 LEU A N 1
ATOM 1725 C CA . LEU A 1 217 ? 8.754 -9.386 24.648 1.00 93.00 217 LEU A CA 1
ATOM 1726 C C . LEU A 1 217 ? 10.023 -8.528 24.488 1.00 93.00 217 LEU A C 1
ATOM 1728 O O . LEU A 1 217 ? 11.041 -9.021 23.994 1.00 93.00 217 LEU A O 1
ATOM 1732 N N . THR A 1 218 ? 9.995 -7.249 24.879 1.00 92.94 218 THR A N 1
ATOM 1733 C CA . THR A 1 218 ? 11.155 -6.355 24.766 1.00 92.94 218 THR A CA 1
ATOM 1734 C C . THR A 1 218 ? 12.062 -6.433 26.000 1.00 92.94 218 THR A C 1
ATOM 1736 O O . THR A 1 218 ? 11.575 -6.588 27.120 1.00 92.94 218 THR A O 1
ATOM 1739 N N . PRO A 1 219 ? 13.382 -6.189 25.864 1.00 90.06 219 PRO A N 1
ATOM 1740 C CA . PRO A 1 219 ? 14.299 -6.104 27.007 1.00 90.06 219 PRO A CA 1
ATOM 1741 C C . PRO A 1 219 ? 14.025 -4.964 28.009 1.00 90.06 219 PRO A C 1
ATOM 1743 O O . PRO A 1 219 ? 14.831 -4.765 28.914 1.00 90.06 219 PRO A O 1
ATOM 1746 N N . LEU A 1 220 ? 12.960 -4.172 27.831 1.00 89.06 220 LEU A N 1
ATOM 1747 C CA . LEU A 1 220 ? 12.577 -3.062 28.709 1.00 89.06 220 LEU A CA 1
ATOM 1748 C C . LEU A 1 220 ? 11.174 -3.232 29.328 1.00 89.06 220 LEU A C 1
ATOM 1750 O O . LEU A 1 220 ? 10.789 -2.396 30.143 1.00 89.06 220 LEU A O 1
ATOM 1754 N N . GLY A 1 221 ? 10.428 -4.293 28.986 1.00 90.69 221 GLY A N 1
ATOM 1755 C CA . GLY A 1 221 ? 9.058 -4.521 29.467 1.00 90.69 221 GLY A CA 1
ATOM 1756 C C . GLY A 1 221 ? 8.086 -3.396 29.084 1.00 90.69 221 GLY A C 1
ATOM 1757 O O . GLY A 1 221 ? 8.325 -2.660 28.128 1.00 90.69 221 GLY A O 1
ATOM 1758 N N . ARG A 1 222 ? 7.009 -3.225 29.859 1.00 87.81 222 ARG A N 1
ATOM 1759 C CA . ARG A 1 222 ? 5.936 -2.234 29.615 1.00 87.81 222 ARG A CA 1
ATOM 1760 C C . ARG A 1 222 ? 6.277 -0.787 29.988 1.00 87.81 222 ARG A C 1
ATOM 1762 O O . ARG A 1 222 ? 5.719 0.134 29.406 1.00 87.81 222 ARG A O 1
ATOM 1769 N N . GLN A 1 223 ? 7.245 -0.574 30.886 1.00 83.81 223 GLN A N 1
ATOM 1770 C CA . GLN A 1 223 ? 7.660 0.753 31.380 1.00 83.81 223 GLN A CA 1
ATOM 1771 C C . GLN A 1 223 ? 6.518 1.530 32.072 1.00 83.81 223 GLN A C 1
ATOM 1773 O O . GLN A 1 223 ? 6.318 2.713 31.809 1.00 83.81 223 GLN A O 1
ATOM 1778 N N . ASP A 1 224 ? 5.825 0.867 33.005 1.00 67.19 224 ASP A N 1
ATOM 1779 C CA . ASP A 1 224 ? 4.541 1.207 33.661 1.00 67.19 224 ASP A CA 1
ATOM 1780 C C . ASP A 1 224 ? 4.525 2.477 34.554 1.00 67.19 224 ASP A C 1
ATOM 1782 O O . ASP A 1 224 ? 3.799 2.566 35.542 1.00 67.19 224 ASP A O 1
ATOM 1786 N N . LYS A 1 225 ? 5.367 3.468 34.248 1.00 59.28 225 LYS A N 1
ATOM 1787 C CA . LYS A 1 225 ? 5.464 4.779 34.916 1.00 59.28 225 LYS A CA 1
ATOM 1788 C C . LYS A 1 225 ? 5.153 5.942 33.965 1.00 59.28 225 LYS A C 1
ATOM 1790 O O . LYS A 1 225 ? 5.618 7.058 34.187 1.00 59.28 225 LYS A O 1
ATOM 1795 N N . VAL A 1 226 ? 4.432 5.664 32.882 1.00 61.66 226 VAL A N 1
ATOM 1796 C CA . VAL A 1 226 ? 3.959 6.655 31.910 1.00 61.66 226 VAL A CA 1
ATOM 1797 C C . VAL A 1 226 ? 2.446 6.759 32.053 1.00 61.66 226 VAL A C 1
ATOM 1799 O O . VAL A 1 226 ? 1.756 5.747 31.950 1.00 61.66 226 VAL A O 1
ATOM 1802 N N . ASP A 1 227 ? 1.934 7.968 32.273 1.00 70.31 227 ASP A N 1
ATOM 1803 C CA . ASP A 1 227 ? 0.491 8.207 32.302 1.00 70.31 227 ASP A CA 1
ATOM 1804 C C . ASP A 1 227 ? -0.123 7.847 30.940 1.00 70.31 227 ASP A C 1
ATOM 1806 O O . ASP A 1 227 ? 0.278 8.388 29.903 1.00 70.31 227 ASP A O 1
ATOM 1810 N N . LEU A 1 228 ? -1.099 6.933 30.932 1.00 84.06 228 LEU A N 1
ATOM 1811 C CA . LEU A 1 228 ? -1.835 6.576 29.719 1.00 84.06 228 LEU A CA 1
ATOM 1812 C C . LEU A 1 228 ? -2.630 7.790 29.225 1.00 84.06 228 LEU A C 1
ATOM 1814 O O . LEU A 1 228 ? -3.462 8.339 29.953 1.00 84.06 228 LEU A O 1
ATOM 1818 N N . LYS A 1 229 ? -2.396 8.188 27.974 1.00 89.31 229 LYS A N 1
ATOM 1819 C CA . LYS A 1 229 ? -3.127 9.252 27.277 1.00 89.31 229 LYS A CA 1
ATOM 1820 C C . LYS A 1 229 ? -4.029 8.623 26.217 1.00 89.31 229 LYS A C 1
ATOM 1822 O O . LYS A 1 229 ? -3.843 7.470 25.839 1.00 89.31 229 LYS A O 1
ATOM 1827 N N . TYR A 1 230 ? -4.985 9.394 25.713 1.00 93.19 230 TYR A N 1
ATOM 1828 C CA . TYR A 1 230 ? -5.630 9.069 24.441 1.00 93.19 230 TYR A CA 1
ATOM 1829 C C . TYR A 1 230 ? -4.585 9.119 23.314 1.00 93.19 230 TYR A C 1
ATOM 1831 O O . TYR A 1 230 ? -3.666 9.944 23.378 1.00 93.19 230 TYR A O 1
ATOM 1839 N N . HIS A 1 231 ? -4.715 8.273 22.287 1.00 90.94 231 HIS A N 1
ATOM 1840 C CA . HIS A 1 231 ? -3.713 8.182 21.218 1.00 90.94 231 HIS A CA 1
ATOM 1841 C C . HIS A 1 231 ? -3.495 9.509 20.460 1.00 90.94 231 HIS A C 1
ATOM 1843 O O . HIS A 1 231 ? -2.395 9.759 19.976 1.00 90.94 231 HIS A O 1
ATOM 1849 N N . ASP A 1 232 ? -4.498 10.392 20.426 1.00 91.19 232 ASP A N 1
ATOM 1850 C CA . ASP A 1 232 ? -4.465 11.713 19.785 1.00 91.19 232 ASP A CA 1
ATOM 1851 C C . ASP A 1 232 ? -3.796 12.820 20.633 1.00 91.19 232 ASP A C 1
ATOM 1853 O O . ASP A 1 232 ? -3.735 13.971 20.204 1.00 91.19 232 ASP A O 1
ATOM 1857 N N . VAL A 1 233 ? -3.292 12.500 21.836 1.00 89.56 233 VAL A N 1
ATOM 1858 C CA . VAL A 1 233 ? -2.704 13.468 22.794 1.00 89.56 233 VAL A CA 1
ATOM 1859 C C . VAL A 1 233 ? -1.205 13.220 23.067 1.00 89.56 233 VAL A C 1
ATOM 1861 O O . VAL A 1 233 ? -0.577 13.966 23.821 1.00 89.56 233 VAL A O 1
ATOM 1864 N N . TYR A 1 234 ? -0.591 12.201 22.458 1.00 85.00 234 TYR A N 1
ATOM 1865 C CA . TYR A 1 234 ? 0.860 11.979 22.553 1.00 85.00 234 TYR A CA 1
ATOM 1866 C C . TYR A 1 234 ? 1.646 12.971 21.677 1.00 85.00 234 TYR A C 1
ATOM 1868 O O . TYR A 1 234 ? 1.323 13.155 20.507 1.00 85.00 234 TYR A O 1
ATOM 1876 N N . ASP A 1 235 ? 2.695 13.593 22.227 1.00 81.06 235 ASP A N 1
ATOM 1877 C CA . ASP A 1 235 ? 3.553 14.546 21.506 1.00 81.06 235 ASP A CA 1
ATOM 1878 C C . ASP A 1 235 ? 4.934 13.973 21.122 1.00 81.06 235 ASP A C 1
ATOM 1880 O O . ASP A 1 235 ? 5.319 12.885 21.556 1.00 81.06 235 ASP A O 1
ATOM 1884 N N . ASP A 1 236 ? 5.711 14.723 20.326 1.00 75.31 236 ASP A N 1
ATOM 1885 C CA . ASP A 1 236 ? 7.087 14.381 19.908 1.00 75.31 236 ASP A CA 1
ATOM 1886 C C . ASP A 1 236 ? 7.977 13.845 21.047 1.00 75.31 236 ASP A C 1
ATOM 1888 O O . ASP A 1 236 ? 8.844 12.994 20.824 1.00 75.31 236 ASP A O 1
ATOM 1892 N N . LYS A 1 237 ? 7.808 14.371 22.269 1.00 74.50 237 LYS A N 1
ATOM 1893 C CA . LYS A 1 237 ? 8.619 14.022 23.441 1.00 74.50 237 LYS A CA 1
ATOM 1894 C C . LYS A 1 237 ? 8.163 12.695 24.032 1.00 74.50 237 LYS A C 1
ATOM 1896 O O . LYS A 1 237 ? 9.019 11.887 24.392 1.00 74.50 237 LYS A O 1
ATOM 1901 N N . ASP A 1 238 ? 6.851 12.462 24.108 1.00 76.25 238 ASP A N 1
ATOM 1902 C CA . ASP A 1 238 ? 6.290 11.182 24.554 1.00 76.25 238 ASP A CA 1
ATOM 1903 C C . ASP A 1 238 ? 6.672 10.052 23.587 1.00 76.25 238 ASP A C 1
ATOM 1905 O O . ASP A 1 238 ? 7.183 9.008 24.002 1.00 76.25 238 ASP A O 1
ATOM 1909 N N . LEU A 1 239 ? 6.495 10.305 22.284 1.00 73.88 239 LEU A N 1
ATOM 1910 C CA . LEU A 1 239 ? 6.836 9.396 21.186 1.00 73.88 239 LEU A CA 1
ATOM 1911 C C . LEU A 1 239 ? 8.356 9.223 21.004 1.00 73.88 239 LEU A C 1
ATOM 1913 O O . LEU A 1 239 ? 8.797 8.390 20.213 1.00 73.88 239 LEU A O 1
ATOM 1917 N N . LYS A 1 240 ? 9.171 9.993 21.742 1.00 67.69 240 LYS A N 1
ATOM 1918 C CA . LYS A 1 240 ? 10.646 10.002 21.697 1.00 67.69 240 LYS A CA 1
ATOM 1919 C C . LYS A 1 240 ? 11.198 10.267 20.287 1.00 67.69 240 LYS A C 1
ATOM 1921 O O . LYS A 1 240 ? 12.338 9.897 19.994 1.00 67.69 240 LYS A O 1
ATOM 1926 N N . VAL A 1 241 ? 10.421 10.941 19.433 1.00 49.94 241 VAL A N 1
ATOM 1927 C CA . VAL A 1 241 ? 10.830 11.344 18.084 1.00 49.94 241 VAL A CA 1
ATOM 1928 C C . VAL A 1 241 ? 12.018 12.285 18.231 1.00 49.94 241 VAL A C 1
ATOM 1930 O O . VAL A 1 241 ? 11.923 13.376 18.796 1.00 49.94 241 VAL A O 1
ATOM 1933 N N . SER A 1 242 ? 13.187 11.848 17.763 1.00 39.59 242 SER A N 1
ATOM 1934 C CA . SER A 1 242 ? 14.414 12.616 17.929 1.00 39.59 242 SER A CA 1
ATOM 1935 C C . SER A 1 242 ? 14.421 13.809 16.975 1.00 39.59 242 SER A C 1
ATOM 1937 O O . SER A 1 242 ? 14.976 13.714 15.878 1.00 39.59 242 SER A O 1
ATOM 1939 N N . GLN A 1 243 ? 13.828 14.931 17.400 1.00 34.97 243 GLN A N 1
ATOM 1940 C CA . GLN A 1 243 ? 13.853 16.179 16.638 1.00 34.97 243 GLN A CA 1
ATOM 1941 C C . GLN A 1 243 ? 15.288 16.478 16.158 1.00 34.97 243 GLN A C 1
ATOM 1943 O O . GLN A 1 243 ? 16.230 16.443 16.971 1.00 34.97 243 GLN A O 1
ATOM 1948 N N . P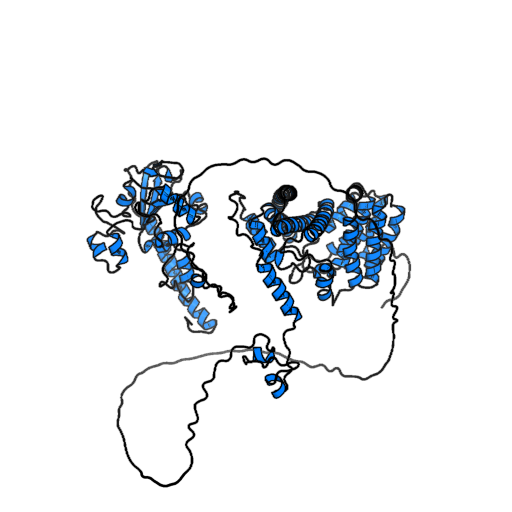RO A 1 244 ? 15.493 16.778 14.861 1.00 34.91 244 PRO A N 1
ATOM 1949 C CA . PRO A 1 244 ? 16.809 17.124 14.349 1.00 34.91 244 PRO A CA 1
ATOM 1950 C C . PRO A 1 244 ? 17.307 18.365 15.093 1.00 34.91 244 PRO A C 1
ATOM 1952 O O . PRO A 1 244 ? 16.666 19.413 15.092 1.00 34.91 244 PRO A O 1
ATOM 1955 N N . ARG A 1 245 ? 18.455 18.250 15.774 1.00 27.81 245 ARG A N 1
ATOM 1956 C CA . ARG A 1 245 ? 18.988 19.316 16.641 1.00 27.81 245 ARG A CA 1
ATOM 1957 C C . ARG A 1 245 ? 19.509 20.506 15.826 1.00 27.81 245 ARG A C 1
ATOM 1959 O O . ARG A 1 245 ? 20.725 20.688 15.715 1.00 27.81 245 ARG A O 1
ATOM 1966 N N . ASN A 1 246 ? 18.608 21.335 15.300 1.00 35.25 246 ASN A N 1
ATOM 1967 C CA . ASN A 1 246 ? 18.933 22.596 14.642 1.00 35.25 246 ASN A CA 1
ATOM 1968 C C . ASN A 1 246 ? 18.680 23.771 15.615 1.00 35.25 246 ASN A C 1
ATOM 1970 O O . ASN A 1 246 ? 17.534 24.129 15.874 1.00 35.25 246 ASN A O 1
ATOM 1974 N N . PRO A 1 247 ? 19.723 24.357 16.237 1.00 33.16 247 PRO A N 1
ATOM 1975 C CA . PRO A 1 247 ? 19.566 25.270 17.368 1.00 33.16 247 PRO A CA 1
ATOM 1976 C C . PRO A 1 247 ? 19.383 26.734 16.928 1.00 33.16 247 PRO A C 1
ATOM 1978 O O . PRO A 1 247 ? 20.084 27.616 17.422 1.00 33.16 247 PRO A O 1
ATOM 1981 N N . MET A 1 248 ? 18.459 26.996 16.001 1.00 31.22 248 MET A N 1
ATOM 1982 C CA . MET A 1 248 ? 18.015 28.346 15.635 1.00 31.22 248 MET A CA 1
ATOM 1983 C C . MET A 1 248 ? 16.544 28.337 15.211 1.00 31.22 248 MET A C 1
ATOM 1985 O O . MET A 1 248 ? 16.244 27.929 14.099 1.00 31.22 248 MET A O 1
ATOM 1989 N N . LEU A 1 249 ? 15.668 28.805 16.109 1.00 30.72 249 LEU A N 1
ATOM 1990 C CA . LEU A 1 249 ? 14.490 29.656 15.855 1.00 30.72 249 LEU A CA 1
ATOM 1991 C C . LEU A 1 249 ? 13.661 29.750 17.150 1.00 30.72 249 LEU A C 1
ATOM 1993 O O . LEU A 1 249 ? 12.789 28.933 17.426 1.00 30.72 249 LEU A O 1
ATOM 1997 N N . ARG A 1 250 ? 13.946 30.767 17.973 1.00 26.81 250 ARG A N 1
ATOM 1998 C CA . ARG A 1 250 ? 13.006 31.252 18.995 1.00 26.81 250 ARG A CA 1
ATOM 1999 C C . ARG A 1 250 ? 12.385 32.540 18.468 1.00 26.81 250 ARG A C 1
ATOM 2001 O O . ARG A 1 250 ? 13.015 33.589 18.558 1.00 26.81 250 ARG A O 1
ATOM 2008 N N . ILE A 1 251 ? 11.169 32.456 17.939 1.00 30.34 251 ILE A N 1
ATOM 2009 C CA . ILE A 1 251 ? 10.337 33.633 17.661 1.00 30.34 251 ILE A CA 1
ATOM 2010 C C . ILE A 1 251 ? 9.496 33.918 18.925 1.00 30.34 251 ILE A C 1
ATOM 2012 O O . ILE A 1 251 ? 9.026 32.962 19.550 1.00 30.34 251 ILE A O 1
ATOM 2016 N N . PRO A 1 252 ? 9.332 35.180 19.372 1.00 26.91 252 PRO A N 1
ATOM 2017 C CA . PRO A 1 252 ? 8.584 35.478 20.593 1.00 26.91 252 PRO A CA 1
ATOM 2018 C C . PRO A 1 252 ? 7.084 35.194 20.448 1.00 26.91 252 PRO A C 1
ATOM 2020 O O . PRO A 1 252 ? 6.457 35.618 19.480 1.00 26.91 252 PRO A O 1
ATOM 2023 N N . ILE A 1 253 ? 6.482 34.559 21.458 1.00 26.00 253 ILE A N 1
ATOM 2024 C CA . ILE A 1 253 ? 5.022 34.435 21.554 1.00 26.00 253 ILE A CA 1
ATOM 2025 C C . ILE A 1 253 ? 4.451 35.798 21.969 1.00 26.00 253 ILE A C 1
ATOM 2027 O O . ILE A 1 253 ? 4.436 36.144 23.153 1.00 26.00 253 ILE A O 1
ATOM 2031 N N . LEU A 1 254 ? 3.969 36.579 20.998 1.00 25.38 254 LEU A N 1
ATOM 2032 C CA . LEU A 1 254 ? 3.189 37.785 21.275 1.00 25.38 254 LEU A CA 1
ATOM 2033 C C . LEU A 1 254 ? 1.823 37.387 21.847 1.00 25.38 254 LEU A C 1
ATOM 2035 O O . LEU A 1 254 ? 0.949 36.865 21.158 1.00 25.38 254 LEU A O 1
ATOM 2039 N N . ARG A 1 255 ? 1.657 37.621 23.150 1.00 26.61 255 ARG A N 1
ATOM 2040 C CA . ARG A 1 255 ? 0.497 37.198 23.941 1.00 26.61 255 ARG A CA 1
ATOM 2041 C C . ARG A 1 255 ? -0.693 38.141 23.726 1.00 26.61 255 ARG A C 1
ATOM 2043 O O . ARG A 1 255 ? -1.003 38.958 24.591 1.00 26.61 255 ARG A O 1
ATOM 2050 N N . ILE A 1 256 ? -1.350 38.031 22.569 1.00 26.58 256 ILE A N 1
ATOM 2051 C CA . ILE A 1 256 ? -2.571 38.789 22.256 1.00 26.58 256 ILE A CA 1
ATOM 2052 C C . ILE A 1 256 ? -3.646 38.460 23.303 1.00 26.58 256 ILE A C 1
ATOM 2054 O O . ILE A 1 256 ? -4.075 37.313 23.439 1.00 26.58 256 ILE A O 1
ATOM 2058 N N . LYS A 1 257 ? -4.088 39.474 24.057 1.00 24.48 257 LYS A N 1
ATOM 2059 C CA . LYS A 1 257 ? -5.253 39.355 24.940 1.00 24.48 257 LYS A CA 1
ATOM 2060 C C . LYS A 1 257 ? -6.510 39.228 24.078 1.00 24.48 257 LYS A C 1
ATOM 2062 O O . LYS A 1 257 ? -6.778 40.107 23.264 1.00 24.48 257 LYS A O 1
ATOM 2067 N N . ARG A 1 258 ? -7.311 38.181 24.297 1.00 26.52 258 ARG A N 1
ATOM 2068 C CA . ARG A 1 258 ? -8.705 38.161 23.834 1.00 26.52 258 ARG A CA 1
ATOM 2069 C C . ARG A 1 258 ? -9.493 39.198 24.637 1.00 26.52 258 ARG A C 1
ATOM 2071 O O . ARG A 1 258 ? -9.748 38.972 25.816 1.00 26.52 258 ARG A O 1
ATOM 2078 N N . ASN A 1 259 ? -9.892 40.293 23.998 1.00 25.22 259 ASN A N 1
ATOM 2079 C CA . ASN A 1 259 ? -11.063 41.044 24.438 1.00 25.22 259 ASN A CA 1
ATOM 2080 C C . ASN A 1 259 ? -12.285 40.425 23.753 1.00 25.22 259 ASN A C 1
ATOM 2082 O O . ASN A 1 259 ? -12.300 40.294 22.530 1.00 25.22 259 ASN A O 1
ATOM 2086 N N . ASN A 1 260 ? -13.292 40.045 24.536 1.00 29.88 260 ASN A N 1
ATOM 2087 C CA . ASN A 1 260 ? -14.589 39.652 23.998 1.00 29.88 260 ASN A CA 1
ATOM 2088 C C . ASN A 1 260 ? -15.392 40.907 23.643 1.00 29.88 260 ASN A C 1
ATOM 2090 O O . ASN A 1 260 ? -15.611 41.750 24.511 1.00 29.88 260 ASN A O 1
ATOM 2094 N N . THR A 1 261 ? -15.938 40.952 22.433 1.00 26.27 261 THR A N 1
ATOM 2095 C CA . THR A 1 261 ? -17.140 41.733 22.119 1.00 26.27 261 THR A CA 1
ATOM 2096 C C . THR A 1 261 ? -17.950 40.974 21.076 1.00 26.27 261 THR A C 1
ATOM 2098 O O . THR A 1 261 ? -17.432 40.598 20.027 1.00 26.27 261 THR A O 1
ATOM 2101 N N . VAL A 1 262 ? -19.221 40.719 21.383 1.00 32.00 262 VAL A N 1
ATOM 2102 C CA . VAL A 1 262 ? -20.194 40.158 20.436 1.00 32.00 262 VAL A CA 1
ATOM 2103 C C . VAL A 1 262 ? -20.763 41.311 19.609 1.00 32.00 262 VAL A C 1
ATOM 2105 O O . VAL A 1 262 ? -21.061 42.366 20.166 1.00 32.00 262 VAL A O 1
ATOM 2108 N N . GLY A 1 263 ? -20.915 41.124 18.297 1.00 25.03 263 GLY A N 1
ATOM 2109 C CA . GLY A 1 263 ? -21.453 42.149 17.401 1.00 25.03 263 GLY A CA 1
ATOM 2110 C C . GLY A 1 263 ? -22.051 41.547 16.133 1.00 25.03 263 GLY A C 1
ATOM 2111 O O . GLY A 1 263 ? -21.329 41.069 15.265 1.00 25.03 263 GLY A O 1
ATOM 2112 N N . THR A 1 264 ? -23.377 41.572 16.038 1.00 26.86 264 THR A N 1
ATOM 2113 C CA . THR A 1 264 ? -24.163 41.186 14.857 1.00 26.86 264 THR A CA 1
ATOM 2114 C C . THR A 1 264 ? -24.281 42.338 13.861 1.00 26.86 264 THR A C 1
ATOM 2116 O O . THR A 1 264 ? -24.481 43.477 14.279 1.00 26.86 264 THR A O 1
ATOM 2119 N N . SER A 1 265 ? -24.270 42.062 12.556 1.00 25.34 265 SER A N 1
ATOM 2120 C CA . SER A 1 265 ? -25.061 42.807 11.552 1.00 25.34 265 SER A CA 1
ATOM 2121 C C . SER A 1 265 ? -24.989 42.144 10.172 1.00 25.34 265 SER A C 1
ATOM 2123 O O . SER A 1 265 ? -24.122 41.314 9.903 1.00 25.34 265 SER A O 1
ATOM 2125 N N . GLU A 1 266 ? -25.952 42.482 9.320 1.00 23.53 266 GLU A N 1
ATOM 2126 C CA . GLU A 1 266 ? -26.212 41.832 8.036 1.00 23.53 266 GLU A CA 1
ATOM 2127 C C . GLU A 1 266 ? -25.677 42.640 6.847 1.00 23.53 266 GLU A C 1
ATOM 2129 O O . GLU A 1 266 ? -25.634 43.864 6.889 1.00 23.53 266 GLU A O 1
ATOM 2134 N N . SER A 1 267 ? -25.465 41.946 5.724 1.00 25.05 267 SER A N 1
ATOM 2135 C CA . SER A 1 267 ? -25.656 42.442 4.348 1.00 25.05 267 SER A CA 1
ATOM 2136 C C . SER A 1 267 ? -24.918 43.710 3.864 1.00 25.05 267 SER A C 1
ATOM 2138 O O . SER A 1 267 ? -25.089 44.817 4.365 1.00 25.05 267 SER A O 1
ATOM 2140 N N . ARG A 1 268 ? -24.292 43.599 2.684 1.00 22.86 268 ARG A N 1
ATOM 2141 C CA . ARG A 1 268 ? -24.643 44.489 1.560 1.00 22.86 268 ARG A CA 1
ATOM 2142 C C . ARG A 1 268 ? -24.184 43.933 0.218 1.00 22.86 268 ARG A C 1
ATOM 2144 O O . ARG A 1 268 ? -23.033 43.553 0.040 1.00 22.86 268 ARG A O 1
ATOM 2151 N N . VAL A 1 269 ? -25.107 43.932 -0.739 1.00 24.31 269 VAL A N 1
ATOM 2152 C CA . VAL A 1 269 ? -24.817 43.729 -2.161 1.00 24.31 269 VAL A CA 1
ATOM 2153 C C . VAL A 1 269 ? -24.287 45.039 -2.735 1.00 24.31 269 VAL A C 1
ATOM 2155 O O . VAL A 1 269 ? -24.881 46.091 -2.496 1.00 24.31 269 VAL A O 1
ATOM 2158 N N . MET A 1 270 ? -23.253 44.981 -3.575 1.00 23.25 270 MET A N 1
ATOM 2159 C CA . MET A 1 270 ? -23.003 46.048 -4.543 1.00 23.25 270 MET A CA 1
ATOM 2160 C C . MET A 1 270 ? -22.483 45.482 -5.866 1.00 23.25 270 MET A C 1
ATOM 2162 O O . MET A 1 270 ? -21.502 44.746 -5.904 1.00 23.25 270 MET A O 1
ATOM 2166 N N . LYS A 1 271 ? -23.168 45.834 -6.959 1.00 24.11 271 LYS A N 1
ATOM 2167 C CA . LYS A 1 271 ? -22.673 45.649 -8.328 1.00 24.11 271 LYS A CA 1
ATOM 2168 C C . LYS A 1 271 ? -21.768 46.830 -8.679 1.00 24.11 271 LYS A C 1
ATOM 2170 O O . LYS A 1 271 ? -22.104 47.961 -8.341 1.00 24.11 271 LYS A O 1
ATOM 2175 N N . ALA A 1 272 ? -20.715 46.584 -9.450 1.00 23.80 272 ALA A N 1
ATOM 2176 C CA . ALA A 1 272 ? -20.022 47.615 -10.217 1.00 23.80 272 ALA A CA 1
ATOM 2177 C C . ALA A 1 272 ? -19.746 47.069 -11.624 1.00 23.80 272 ALA A C 1
ATOM 2179 O O . ALA A 1 272 ? -19.259 45.951 -11.777 1.00 23.80 272 ALA A O 1
ATOM 2180 N N . THR A 1 273 ? -20.116 47.829 -12.652 1.00 25.36 273 THR A N 1
ATOM 2181 C CA . THR A 1 273 ? -20.042 47.416 -14.059 1.00 25.36 273 THR A CA 1
ATOM 2182 C C . THR A 1 273 ? -18.930 48.148 -14.797 1.00 25.36 273 THR A C 1
ATOM 2184 O O . THR A 1 273 ? -18.897 49.370 -14.746 1.00 25.36 273 THR A O 1
ATOM 2187 N N . GLY A 1 274 ? -18.116 47.382 -15.532 1.00 23.08 274 GLY A N 1
ATOM 2188 C CA . GLY A 1 274 ? -17.491 47.721 -16.819 1.00 23.08 274 GLY A CA 1
ATOM 2189 C C . GLY A 1 274 ? -16.811 49.083 -17.019 1.00 23.08 274 GLY A C 1
ATOM 2190 O O . GLY A 1 274 ? -17.452 50.127 -17.021 1.00 23.08 274 GLY A O 1
ATOM 2191 N N . LEU A 1 275 ? -15.535 49.047 -17.414 1.00 23.48 275 LEU A N 1
ATOM 2192 C CA . LEU A 1 275 ? -14.937 50.114 -18.218 1.00 23.48 275 LEU A CA 1
ATOM 2193 C C . LEU A 1 275 ? -13.890 49.527 -19.173 1.00 23.48 275 LEU A C 1
ATOM 2195 O O . LEU A 1 275 ? -13.031 48.745 -18.770 1.00 23.48 275 LEU A O 1
ATOM 2199 N N . THR A 1 276 ? -14.009 49.864 -20.455 1.00 24.80 276 THR A N 1
ATOM 2200 C CA . THR A 1 276 ? -13.165 49.365 -21.550 1.00 24.80 276 THR A CA 1
ATOM 2201 C C . THR A 1 276 ? -12.194 50.427 -22.058 1.00 24.80 276 THR A C 1
ATOM 2203 O O . THR A 1 276 ? -12.455 51.619 -21.933 1.00 24.80 276 THR A O 1
ATOM 2206 N N . ALA A 1 277 ? -11.163 49.950 -22.762 1.00 25.91 277 ALA A N 1
ATOM 2207 C CA . ALA A 1 277 ? -10.212 50.695 -23.589 1.00 25.91 277 ALA A CA 1
ATOM 2208 C C . ALA A 1 277 ? -9.139 51.537 -22.869 1.00 25.91 277 ALA A C 1
ATOM 2210 O O . ALA A 1 277 ? -9.394 52.584 -22.283 1.00 25.91 277 ALA A O 1
ATOM 2211 N N . ASN A 1 278 ? -7.881 51.175 -23.136 1.00 22.42 278 ASN A N 1
ATOM 2212 C CA . ASN A 1 278 ? -7.026 52.098 -23.877 1.00 22.42 278 ASN A CA 1
ATOM 2213 C C . ASN A 1 278 ? -6.054 51.343 -24.801 1.00 22.42 278 ASN A C 1
ATOM 2215 O O . ASN A 1 278 ? -5.874 50.133 -24.663 1.00 22.42 278 ASN A O 1
ATOM 2219 N N . LEU A 1 279 ? -5.497 52.042 -25.791 1.00 24.34 279 LEU A N 1
ATOM 2220 C CA . LEU A 1 279 ? -4.796 51.461 -26.944 1.00 24.34 279 LEU A CA 1
ATOM 2221 C C . LEU A 1 279 ? -3.335 51.936 -27.057 1.00 24.34 279 LEU A C 1
ATOM 2223 O O . LEU A 1 279 ? -2.984 53.004 -26.575 1.00 24.34 279 LEU A O 1
ATOM 2227 N N . GLN A 1 280 ? -2.539 51.162 -27.808 1.00 24.20 280 GLN A N 1
ATOM 2228 C CA . GLN A 1 280 ? -1.293 51.556 -28.496 1.00 24.20 280 GLN A CA 1
ATOM 2229 C C . GLN A 1 280 ? -0.095 52.078 -27.668 1.00 24.20 280 GLN A C 1
ATOM 2231 O O . GLN A 1 280 ? -0.089 53.212 -27.202 1.00 24.20 280 GLN A O 1
ATOM 2236 N N . ARG A 1 281 ? 0.992 51.280 -27.673 1.00 24.80 281 ARG A N 1
ATOM 2237 C CA . ARG A 1 281 ? 2.444 51.609 -27.820 1.00 24.80 281 ARG A CA 1
ATOM 2238 C C . ARG A 1 281 ? 3.256 50.434 -27.229 1.00 24.80 281 ARG A C 1
ATOM 2240 O O . ARG A 1 281 ? 2.906 49.954 -26.163 1.00 24.80 281 ARG A O 1
ATOM 2247 N N . ASN A 1 282 ? 4.309 49.877 -27.838 1.00 23.02 282 ASN A N 1
ATOM 2248 C CA . ASN A 1 282 ? 5.010 50.180 -29.094 1.00 23.02 282 ASN A CA 1
ATOM 2249 C C . ASN A 1 282 ? 5.332 48.890 -29.880 1.00 23.02 282 ASN A C 1
ATOM 2251 O O . ASN A 1 282 ? 5.653 47.863 -29.288 1.00 23.02 282 ASN A O 1
ATOM 2255 N N . ARG A 1 283 ? 5.368 48.976 -31.218 1.00 24.14 283 ARG A N 1
ATOM 2256 C CA . ARG A 1 283 ? 6.117 48.048 -32.088 1.00 24.14 283 ARG A CA 1
ATOM 2257 C C . ARG A 1 283 ? 7.355 48.779 -32.610 1.00 24.14 283 ARG A C 1
ATOM 2259 O O . ARG A 1 283 ? 7.185 49.634 -33.469 1.00 24.14 283 ARG A O 1
ATOM 2266 N N . ALA A 1 284 ? 8.553 48.421 -32.143 1.00 23.84 284 ALA A N 1
ATOM 2267 C CA . ALA A 1 284 ? 9.814 48.528 -32.898 1.00 23.84 284 ALA A CA 1
ATOM 2268 C C . ALA A 1 284 ? 11.013 48.049 -32.059 1.00 23.84 284 ALA A C 1
ATOM 2270 O O . ALA A 1 284 ? 11.477 48.757 -31.172 1.00 23.84 284 ALA A O 1
ATOM 2271 N N . ASN A 1 285 ? 11.559 46.879 -32.386 1.00 23.48 285 ASN A N 1
ATOM 2272 C CA . ASN A 1 285 ? 12.911 46.804 -32.946 1.00 23.48 285 ASN A CA 1
ATOM 2273 C C . ASN A 1 285 ? 13.131 45.431 -33.592 1.00 23.48 285 ASN A C 1
ATOM 2275 O O . ASN A 1 285 ? 12.458 44.457 -33.257 1.00 23.48 285 ASN A O 1
ATOM 2279 N N . LYS A 1 286 ? 14.015 45.379 -34.589 1.00 24.12 286 LYS A N 1
ATOM 2280 C CA . LYS A 1 286 ? 14.237 44.221 -35.463 1.00 24.12 286 LYS A CA 1
ATOM 2281 C C . LYS A 1 286 ? 15.741 44.037 -35.667 1.00 24.12 286 LYS A C 1
ATOM 2283 O O . LYS A 1 286 ? 16.458 45.025 -35.738 1.00 24.12 286 LYS A O 1
ATOM 2288 N N . ALA A 1 287 ? 16.158 42.783 -35.835 1.00 23.34 287 ALA A N 1
ATOM 2289 C CA . ALA A 1 287 ? 17.503 42.348 -36.216 1.00 23.34 287 ALA A CA 1
ATOM 2290 C C . ALA A 1 287 ? 18.655 42.669 -35.236 1.00 23.34 287 ALA A C 1
ATOM 2292 O O . ALA A 1 287 ? 19.229 43.756 -35.226 1.00 23.34 287 ALA A O 1
ATOM 2293 N N . HIS A 1 288 ? 19.144 41.616 -34.579 1.00 23.55 288 HIS A N 1
ATOM 2294 C CA . HIS A 1 288 ? 20.583 41.378 -34.595 1.00 23.55 288 HIS A CA 1
ATOM 2295 C C . HIS A 1 288 ? 20.875 39.896 -34.838 1.00 23.55 288 HIS A C 1
ATOM 2297 O O . HIS A 1 288 ? 20.290 39.032 -34.191 1.00 23.55 288 HIS A O 1
ATOM 2303 N N . SER A 1 289 ? 21.759 39.616 -35.795 1.00 22.31 289 SER A N 1
ATOM 2304 C CA . SER A 1 289 ? 22.196 38.266 -36.151 1.00 22.31 289 SER A CA 1
ATOM 2305 C C . SER A 1 289 ? 23.706 38.172 -35.976 1.00 22.31 289 SER A C 1
ATOM 2307 O O . SER A 1 289 ? 24.464 38.623 -36.829 1.00 22.31 289 SER A O 1
ATOM 2309 N N . GLN A 1 290 ? 24.125 37.574 -34.865 1.00 25.17 290 GLN A N 1
ATOM 2310 C CA . GLN A 1 290 ? 25.476 37.072 -34.612 1.00 25.17 290 GLN A CA 1
ATOM 2311 C C . GLN A 1 290 ? 25.247 35.702 -33.940 1.00 25.17 290 GLN A C 1
ATOM 2313 O O . GLN A 1 290 ? 24.531 35.657 -32.945 1.00 25.17 290 GLN A O 1
ATOM 2318 N N . ASN A 1 291 ? 25.584 34.533 -34.498 1.00 21.81 291 ASN A N 1
ATOM 2319 C CA . ASN A 1 291 ? 26.701 34.120 -35.365 1.00 21.81 291 ASN A CA 1
ATOM 2320 C C . ASN A 1 291 ? 28.053 34.159 -34.633 1.00 21.81 291 ASN A C 1
ATOM 2322 O O . ASN A 1 291 ? 28.284 35.085 -33.864 1.00 21.81 291 ASN A O 1
ATOM 2326 N N . ILE A 1 292 ? 28.937 33.192 -34.936 1.00 22.47 292 ILE A N 1
ATOM 2327 C CA . ILE A 1 292 ? 30.204 32.882 -34.230 1.00 22.47 292 ILE A CA 1
ATOM 2328 C C . ILE A 1 292 ? 29.930 32.181 -32.864 1.00 22.47 292 ILE A C 1
ATOM 2330 O O . ILE A 1 292 ? 29.025 32.571 -32.140 1.00 22.47 292 ILE A O 1
ATOM 2334 N N . ASN A 1 293 ? 30.610 31.097 -32.455 1.00 23.17 293 ASN A N 1
ATOM 2335 C CA . ASN A 1 293 ? 31.878 30.528 -32.935 1.00 23.17 293 ASN A CA 1
ATOM 2336 C C . ASN A 1 293 ? 31.855 28.993 -33.113 1.00 23.17 293 ASN A C 1
ATOM 2338 O O . ASN A 1 293 ? 31.261 28.283 -32.306 1.00 23.17 293 ASN A O 1
ATOM 2342 N N . ILE A 1 294 ? 32.601 28.484 -34.100 1.00 24.62 294 ILE A N 1
ATOM 2343 C CA . ILE A 1 294 ? 32.983 27.064 -34.216 1.00 24.62 294 ILE A CA 1
ATOM 2344 C C . ILE A 1 294 ? 34.461 26.965 -33.832 1.00 24.62 294 ILE A C 1
ATOM 2346 O O . ILE A 1 294 ? 35.299 27.573 -34.495 1.00 24.62 294 ILE A O 1
ATOM 2350 N N . MET A 1 295 ? 34.808 26.178 -32.808 1.00 22.64 295 MET A N 1
ATOM 2351 C CA . MET A 1 295 ? 36.210 25.900 -32.472 1.00 22.64 295 MET A CA 1
ATOM 2352 C C . MET A 1 295 ? 36.620 24.475 -32.848 1.00 22.64 295 MET A C 1
ATOM 2354 O O . MET A 1 295 ? 36.292 23.509 -32.167 1.00 22.64 295 MET A O 1
ATOM 2358 N N . ASN A 1 296 ? 37.413 24.376 -33.917 1.00 21.94 296 ASN A N 1
ATOM 2359 C CA . ASN A 1 296 ? 38.203 23.192 -34.240 1.00 21.94 296 ASN A CA 1
ATOM 2360 C C . ASN A 1 296 ? 39.485 23.154 -33.392 1.00 21.94 296 ASN A C 1
ATOM 2362 O O . ASN A 1 296 ? 40.366 23.987 -33.597 1.00 21.94 296 ASN A O 1
ATOM 2366 N N . MET A 1 297 ? 39.657 22.125 -32.561 1.00 22.52 297 MET A N 1
ATOM 2367 C CA . MET A 1 297 ? 40.974 21.579 -32.192 1.00 22.52 297 MET A CA 1
ATOM 2368 C C . MET A 1 297 ? 40.840 20.049 -32.180 1.00 22.52 297 MET A C 1
ATOM 2370 O O . MET A 1 297 ? 40.066 19.508 -31.402 1.00 22.52 297 MET A O 1
ATOM 2374 N N . ARG A 1 298 ? 41.323 19.338 -33.208 1.00 22.48 298 ARG A N 1
ATOM 2375 C CA . ARG A 1 298 ? 42.729 18.957 -33.479 1.00 22.48 298 ARG A CA 1
ATOM 2376 C C . ARG A 1 298 ? 43.318 18.023 -32.416 1.00 22.48 298 ARG A C 1
ATOM 2378 O O . ARG A 1 298 ? 43.642 18.447 -31.314 1.00 22.48 298 ARG A O 1
ATOM 2385 N N . SER A 1 299 ? 43.521 16.773 -32.821 1.00 22.39 299 SER A N 1
ATOM 2386 C CA . SER A 1 299 ? 44.278 15.736 -32.115 1.00 22.39 299 SER A CA 1
ATOM 2387 C C . SER A 1 299 ? 45.772 16.072 -32.016 1.00 22.39 299 SER A C 1
ATOM 2389 O O . SER A 1 299 ? 46.306 16.778 -32.876 1.00 22.39 299 SER A O 1
ATOM 2391 N N . PRO A 1 300 ? 46.474 15.454 -31.054 1.00 23.81 300 PRO A N 1
ATOM 2392 C CA . PRO A 1 300 ? 47.830 14.973 -31.315 1.00 23.81 300 PRO A CA 1
ATOM 2393 C C . PRO A 1 300 ? 48.047 13.508 -30.892 1.00 23.81 300 PRO A C 1
ATOM 2395 O O . PRO A 1 300 ? 47.400 12.983 -29.989 1.00 23.81 300 PRO A O 1
ATOM 2398 N N . SER A 1 301 ? 48.997 12.846 -31.550 1.00 22.94 301 SER A N 1
ATOM 2399 C CA . SER A 1 301 ? 49.573 11.531 -31.215 1.00 22.94 301 SER A CA 1
ATOM 2400 C C . SER A 1 301 ? 50.875 11.363 -32.020 1.00 22.94 301 SER A C 1
ATOM 2402 O O . SER A 1 301 ? 50.960 11.977 -33.087 1.00 22.94 301 SER A O 1
ATOM 2404 N N . PRO A 1 302 ? 51.838 10.500 -31.635 1.00 34.38 302 PRO A N 1
ATOM 2405 C CA . PRO A 1 302 ? 52.094 9.873 -30.331 1.00 34.38 302 PRO A CA 1
ATOM 2406 C C . PRO A 1 302 ? 53.480 10.275 -29.750 1.00 34.38 302 PRO A C 1
ATOM 2408 O O . PRO A 1 302 ? 54.209 11.065 -30.345 1.00 34.38 302 PRO A O 1
ATOM 2411 N N . GLY A 1 303 ? 53.871 9.704 -28.603 1.00 23.81 303 GLY A N 1
ATOM 2412 C CA . GLY A 1 303 ? 55.220 9.800 -28.012 1.00 23.81 303 GLY A CA 1
ATOM 2413 C C . GLY A 1 303 ? 55.507 8.577 -27.127 1.00 23.81 303 GLY A C 1
ATOM 2414 O O . GLY A 1 303 ? 54.557 7.989 -26.612 1.00 23.81 303 GLY A O 1
ATOM 2415 N N . SER A 1 304 ? 56.767 8.139 -27.011 1.00 24.58 304 SER A N 1
ATOM 2416 C CA . SER A 1 304 ? 57.122 6.765 -26.595 1.00 24.58 304 SER A CA 1
ATOM 2417 C C . SER A 1 304 ? 58.103 6.655 -25.412 1.00 24.58 304 SER A C 1
ATOM 2419 O O . SER A 1 304 ? 58.675 7.653 -24.979 1.00 24.58 304 SER A O 1
ATOM 2421 N N . ASN A 1 305 ? 58.348 5.398 -24.992 1.00 25.81 305 ASN A N 1
ATOM 2422 C CA . ASN A 1 305 ? 59.256 4.930 -23.922 1.00 25.81 305 ASN A CA 1
ATOM 2423 C C . ASN A 1 305 ? 58.643 5.157 -22.518 1.00 25.81 305 ASN A C 1
ATOM 2425 O O . ASN A 1 305 ? 57.929 6.134 -22.319 1.00 25.81 305 ASN A O 1
ATOM 2429 N N . GLY A 1 306 ? 58.787 4.303 -21.499 1.00 23.73 306 GLY A N 1
ATOM 2430 C CA . GLY A 1 306 ? 59.750 3.233 -21.153 1.00 23.73 306 GLY A CA 1
ATOM 2431 C C . GLY A 1 306 ? 60.105 3.484 -19.671 1.00 23.73 306 GLY A C 1
ATOM 2432 O O . GLY A 1 306 ? 60.234 4.646 -19.299 1.00 23.73 306 GLY A O 1
ATOM 2433 N N . ASP A 1 307 ? 60.143 2.559 -18.710 1.00 24.95 307 ASP A N 1
ATOM 2434 C CA . ASP A 1 307 ? 60.353 1.099 -18.621 1.00 24.95 307 ASP A CA 1
ATOM 2435 C C . ASP A 1 307 ? 59.582 0.612 -17.349 1.00 24.95 307 ASP A C 1
ATOM 2437 O O . ASP A 1 307 ? 59.101 1.450 -16.591 1.00 24.95 307 ASP A O 1
ATOM 2441 N N . ALA A 1 308 ? 59.444 -0.635 -16.888 1.00 25.39 308 ALA A N 1
ATOM 2442 C CA . ALA A 1 308 ? 59.478 -2.026 -17.344 1.00 25.39 308 ALA A CA 1
ATOM 2443 C C . ALA A 1 308 ? 59.187 -2.898 -16.081 1.00 25.39 308 ALA A C 1
ATOM 2445 O O . ALA A 1 308 ? 59.523 -2.466 -14.986 1.00 25.39 308 ALA A O 1
ATOM 2446 N N . ILE A 1 309 ? 58.610 -4.105 -16.244 1.00 23.16 309 ILE A N 1
ATOM 2447 C CA . ILE A 1 309 ? 58.855 -5.364 -15.472 1.00 23.16 309 ILE A CA 1
ATOM 2448 C C . ILE A 1 309 ? 58.869 -5.267 -13.908 1.00 23.16 309 ILE A C 1
ATOM 2450 O O . ILE A 1 309 ? 59.689 -4.587 -13.311 1.00 23.16 309 ILE A O 1
ATOM 2454 N N . ALA A 1 310 ? 58.046 -6.005 -13.146 1.00 25.02 310 ALA A N 1
ATOM 2455 C CA . ALA A 1 310 ? 57.956 -7.473 -13.165 1.00 25.02 310 ALA A CA 1
ATOM 2456 C C . ALA A 1 310 ? 56.609 -8.067 -12.689 1.00 25.02 310 ALA A C 1
ATOM 2458 O O . ALA A 1 310 ? 55.842 -7.426 -11.975 1.00 25.02 310 ALA A O 1
ATOM 2459 N N . VAL A 1 311 ? 56.396 -9.348 -13.019 1.00 22.41 311 VAL A N 1
ATOM 2460 C CA . VAL A 1 311 ? 55.337 -10.235 -12.499 1.00 22.41 311 VAL A CA 1
ATOM 2461 C C . VAL A 1 311 ? 55.996 -11.412 -11.775 1.00 22.41 311 VAL A C 1
ATOM 2463 O O . VAL A 1 311 ? 56.896 -12.019 -12.352 1.00 22.41 311 VAL A O 1
ATOM 2466 N N . ILE A 1 312 ? 55.536 -11.765 -10.565 1.00 24.06 312 ILE A N 1
ATOM 2467 C CA . ILE A 1 312 ? 55.817 -13.060 -9.912 1.00 24.06 312 ILE A CA 1
ATOM 2468 C C . ILE A 1 312 ? 54.584 -13.524 -9.110 1.00 24.06 312 ILE A C 1
ATOM 2470 O O . ILE A 1 312 ? 54.141 -12.837 -8.194 1.00 24.06 312 ILE A O 1
ATOM 2474 N N . GLU A 1 313 ? 54.106 -14.728 -9.422 1.00 21.66 313 GLU A N 1
ATOM 2475 C CA . GLU A 1 313 ? 53.296 -15.628 -8.578 1.00 21.66 313 GLU A CA 1
ATOM 2476 C C . GLU A 1 313 ? 54.006 -17.009 -8.561 1.00 21.66 313 GLU A C 1
ATOM 2478 O O . GLU A 1 313 ? 54.977 -17.188 -9.303 1.00 21.66 313 GLU A O 1
ATOM 2483 N N . PRO A 1 314 ? 53.477 -18.046 -7.884 1.00 41.81 314 PRO A N 1
ATOM 2484 C CA . PRO A 1 314 ? 53.270 -18.203 -6.443 1.00 41.81 314 PRO A CA 1
ATOM 2485 C C . PRO A 1 314 ? 54.263 -19.270 -5.890 1.00 41.81 314 PRO A C 1
ATOM 2487 O O . PRO A 1 314 ? 55.355 -19.406 -6.446 1.00 41.81 314 PRO A O 1
ATOM 2490 N N . PRO A 1 315 ? 53.970 -20.000 -4.787 1.00 29.12 315 PRO A N 1
ATOM 2491 C CA . PRO A 1 315 ? 53.304 -21.305 -4.960 1.00 29.12 315 PRO A CA 1
ATOM 2492 C C . PRO A 1 315 ? 52.339 -21.715 -3.810 1.00 29.12 315 PRO A C 1
ATOM 2494 O O . PRO A 1 315 ? 51.960 -20.900 -2.972 1.00 29.12 315 PRO A O 1
ATOM 2497 N N . SER A 1 316 ? 51.916 -22.986 -3.838 1.00 25.09 316 SER A N 1
ATOM 2498 C CA . SER A 1 316 ? 50.977 -23.708 -2.955 1.00 25.09 316 SER A CA 1
ATOM 2499 C C . SER A 1 316 ? 51.615 -24.139 -1.594 1.00 25.09 316 SER A C 1
ATOM 2501 O O . SER A 1 316 ? 52.690 -23.646 -1.263 1.00 25.09 316 SER A O 1
ATOM 2503 N N . ASP A 1 317 ? 51.055 -24.980 -0.700 1.00 24.66 317 ASP A N 1
ATOM 2504 C CA . ASP A 1 317 ? 50.014 -26.029 -0.814 1.00 24.66 317 ASP A CA 1
ATOM 2505 C C . ASP A 1 317 ? 49.455 -26.509 0.556 1.00 24.66 317 ASP A C 1
ATOM 2507 O O . ASP A 1 317 ? 50.049 -26.196 1.582 1.00 24.66 317 ASP A O 1
ATOM 2511 N N . SER A 1 318 ? 48.415 -27.371 0.546 1.00 25.48 318 SER A N 1
ATOM 2512 C CA . SER A 1 318 ? 47.977 -28.347 1.596 1.00 25.48 318 SER A CA 1
ATOM 2513 C C . SER A 1 318 ? 47.687 -27.852 3.048 1.00 25.48 318 SER A C 1
ATOM 2515 O O . SER A 1 318 ? 48.480 -27.122 3.621 1.00 25.48 318 SER A O 1
ATOM 2517 N N . SER A 1 319 ? 46.595 -28.134 3.790 1.00 23.89 319 SER A N 1
ATOM 2518 C CA . SER A 1 319 ? 45.573 -29.212 3.927 1.00 23.89 319 SER A CA 1
ATOM 2519 C C . SER A 1 319 ? 45.803 -30.179 5.116 1.00 23.89 319 SER A C 1
ATOM 2521 O O . SER A 1 319 ? 46.945 -30.533 5.374 1.00 23.89 319 SER A O 1
ATOM 2523 N N . ILE A 1 320 ? 44.707 -30.695 5.720 1.00 25.73 320 ILE A N 1
ATOM 2524 C CA . ILE A 1 320 ? 44.624 -31.657 6.865 1.00 25.73 320 ILE A CA 1
ATOM 2525 C C . ILE A 1 320 ? 44.849 -30.999 8.257 1.00 25.73 32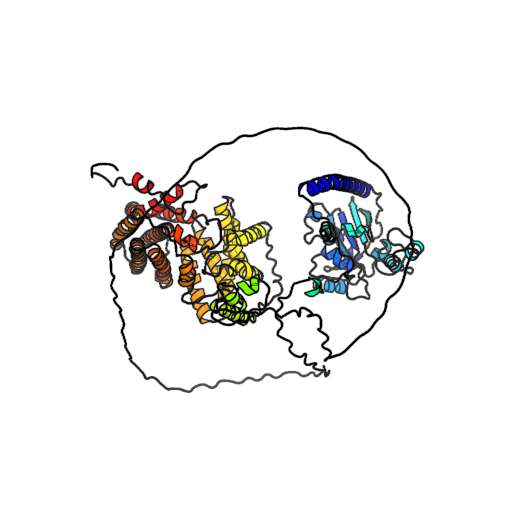0 ILE A C 1
ATOM 2527 O O . ILE A 1 320 ? 45.699 -30.128 8.384 1.00 25.73 320 ILE A O 1
ATOM 2531 N N . GLY A 1 321 ? 44.139 -31.332 9.353 1.00 22.73 321 GLY A N 1
ATOM 2532 C CA . GLY A 1 321 ? 42.903 -32.129 9.523 1.00 22.73 321 GLY A CA 1
ATOM 2533 C C . GLY A 1 321 ? 42.866 -33.000 10.804 1.00 22.73 321 GLY A C 1
ATOM 2534 O O . GLY A 1 321 ? 43.802 -33.761 11.009 1.00 22.73 321 GLY A O 1
ATOM 2535 N N . VAL A 1 322 ? 41.749 -32.952 11.567 1.00 23.53 322 VAL A N 1
ATOM 2536 C CA . VAL A 1 322 ? 41.348 -33.845 12.708 1.00 23.53 322 VAL A CA 1
ATOM 2537 C C . VAL A 1 322 ? 42.326 -33.888 13.930 1.00 23.53 322 VAL A C 1
ATOM 2539 O O . VAL A 1 322 ? 43.419 -33.344 13.836 1.00 23.53 322 VAL A O 1
ATOM 2542 N N . GLU A 1 323 ? 42.029 -34.365 15.159 1.00 22.77 323 GLU A N 1
ATOM 2543 C CA . GLU A 1 323 ? 40.849 -35.013 15.789 1.00 22.77 323 GLU A CA 1
ATOM 2544 C C . GLU A 1 323 ? 40.729 -34.690 17.321 1.00 22.77 323 GLU A C 1
ATOM 2546 O O . GLU A 1 323 ? 41.369 -33.769 17.821 1.00 22.77 323 GLU A O 1
ATOM 2551 N N . GLU A 1 324 ? 39.867 -35.434 18.031 1.00 23.91 324 GLU A N 1
ATOM 2552 C CA . GLU A 1 324 ? 39.375 -35.374 19.432 1.00 23.91 324 GLU A CA 1
ATOM 2553 C C . GLU A 1 324 ? 40.423 -35.574 20.595 1.00 23.91 324 GLU A C 1
ATOM 2555 O O . GLU A 1 324 ? 41.618 -35.606 20.333 1.00 23.91 324 GLU A O 1
ATOM 2560 N N . GLU A 1 325 ? 40.144 -35.712 21.920 1.00 24.95 325 GLU A N 1
ATOM 2561 C CA . GLU A 1 325 ? 38.912 -35.843 22.752 1.00 24.95 325 GLU A CA 1
ATOM 2562 C C . GLU A 1 325 ? 39.141 -35.535 24.283 1.00 24.95 325 GLU A C 1
ATOM 2564 O O . GLU A 1 325 ? 40.270 -35.459 24.754 1.00 24.95 325 GLU A O 1
ATOM 2569 N N . ARG A 1 326 ? 38.041 -35.496 25.072 1.00 24.64 326 ARG A N 1
ATOM 2570 C CA . ARG A 1 326 ? 37.845 -35.970 26.487 1.00 24.64 326 ARG A CA 1
ATOM 2571 C C . ARG A 1 326 ? 38.450 -35.302 27.766 1.00 24.64 326 ARG A C 1
ATOM 2573 O O . ARG A 1 326 ? 39.600 -35.514 28.110 1.00 24.64 326 ARG A O 1
ATOM 2580 N N . LEU A 1 327 ? 37.506 -34.829 28.623 1.00 25.33 327 LEU A N 1
ATOM 2581 C CA . LEU A 1 327 ? 37.281 -35.180 30.070 1.00 25.33 327 LEU A CA 1
ATOM 2582 C C . LEU A 1 327 ? 38.323 -34.750 31.168 1.00 25.33 327 LEU A C 1
ATOM 2584 O O . LEU A 1 327 ? 39.477 -34.524 30.856 1.00 25.33 327 LEU A O 1
ATOM 2588 N N . ASN A 1 328 ? 38.047 -34.616 32.493 1.00 25.61 328 ASN A N 1
ATOM 2589 C CA . ASN A 1 328 ? 36.842 -34.751 33.359 1.00 25.61 328 ASN A CA 1
ATOM 2590 C C . ASN A 1 328 ? 37.041 -34.096 34.775 1.00 25.61 328 ASN A C 1
ATOM 2592 O O . ASN A 1 328 ? 38.080 -34.346 35.374 1.00 25.61 328 ASN A O 1
ATOM 2596 N N . ARG A 1 329 ? 36.002 -33.474 35.389 1.00 25.83 329 ARG A N 1
ATOM 2597 C CA . ARG A 1 329 ? 35.796 -33.263 36.875 1.00 25.83 329 ARG A CA 1
ATOM 2598 C C . ARG A 1 329 ? 36.863 -32.420 37.657 1.00 25.83 329 ARG A C 1
ATOM 2600 O O . ARG A 1 329 ? 37.868 -32.050 37.081 1.00 25.83 329 ARG A O 1
ATOM 2607 N N . GLN A 1 330 ? 36.706 -31.981 38.930 1.00 25.72 330 GLN A N 1
ATOM 2608 C CA . GLN A 1 330 ? 35.661 -32.123 39.982 1.00 25.72 330 GLN A CA 1
ATOM 2609 C C . GLN A 1 330 ? 35.632 -30.918 40.987 1.00 25.72 330 GLN A C 1
ATOM 2611 O O . GLN A 1 330 ? 36.640 -30.244 41.121 1.00 25.72 330 GLN A O 1
ATOM 2616 N N . ARG A 1 331 ? 34.488 -30.708 41.688 1.00 24.41 331 ARG A N 1
ATOM 2617 C CA . ARG A 1 331 ? 34.216 -30.248 43.104 1.00 24.41 331 ARG A CA 1
ATOM 2618 C C . ARG A 1 331 ? 35.295 -29.521 43.970 1.00 24.41 331 ARG A C 1
ATOM 2620 O O . ARG A 1 331 ? 36.454 -29.881 43.873 1.00 24.41 331 ARG A O 1
ATOM 2627 N N . CYS A 1 332 ? 34.994 -28.717 45.017 1.00 21.70 332 CYS A N 1
ATOM 2628 C CA . CYS A 1 332 ? 33.826 -27.926 45.515 1.00 21.70 332 CYS A CA 1
ATOM 2629 C C . CYS A 1 332 ? 34.182 -27.286 46.905 1.00 21.70 332 CYS A C 1
ATOM 2631 O O . CYS A 1 332 ? 35.040 -27.860 47.569 1.00 21.70 332 CYS A O 1
ATOM 2633 N N . ASN A 1 333 ? 33.449 -26.252 47.385 1.00 24.77 333 ASN A N 1
ATOM 2634 C CA . ASN A 1 333 ? 33.359 -25.772 48.806 1.00 24.77 333 ASN A CA 1
ATOM 2635 C C . ASN A 1 333 ? 34.656 -25.152 49.439 1.00 24.77 333 ASN A C 1
ATOM 2637 O O . ASN A 1 333 ? 35.741 -25.392 48.925 1.00 24.77 333 ASN A O 1
ATOM 2641 N N . ASP A 1 334 ? 34.686 -24.351 50.531 1.00 24.34 334 ASP A N 1
ATOM 2642 C CA . ASP A 1 334 ? 33.686 -23.506 51.242 1.00 24.34 334 ASP A CA 1
ATOM 2643 C C . ASP A 1 334 ? 34.343 -22.385 52.122 1.00 24.34 334 ASP A C 1
ATOM 2645 O O . ASP A 1 334 ? 35.548 -22.363 52.351 1.00 24.34 334 ASP A O 1
ATOM 2649 N N . SER A 1 335 ? 33.494 -21.464 52.598 1.00 24.55 335 SER A N 1
ATOM 2650 C CA . SER A 1 335 ? 33.598 -20.222 53.412 1.00 24.55 335 SER A CA 1
ATOM 2651 C C . SER A 1 335 ? 34.530 -20.049 54.656 1.00 24.55 335 SER A C 1
ATOM 2653 O O . SER A 1 335 ? 34.399 -20.804 55.610 1.00 24.55 335 SER A O 1
ATOM 2655 N N . ALA A 1 336 ? 35.230 -18.884 54.709 1.00 24.31 336 ALA A N 1
ATOM 2656 C CA . ALA A 1 336 ? 35.328 -17.844 55.798 1.00 24.31 336 ALA A CA 1
ATOM 2657 C C . ALA A 1 336 ? 35.799 -18.216 57.255 1.00 24.31 336 ALA A C 1
ATOM 2659 O O . ALA A 1 336 ? 36.032 -19.398 57.489 1.00 24.31 336 ALA A O 1
ATOM 2660 N N . PRO A 1 337 ? 35.921 -17.291 58.269 1.00 44.91 337 PRO A N 1
ATOM 2661 C CA . PRO A 1 337 ? 35.820 -15.800 58.337 1.00 44.91 337 PRO A CA 1
ATOM 2662 C C . PRO A 1 337 ? 36.927 -15.050 59.194 1.00 44.91 337 PRO A C 1
ATOM 2664 O O . PRO A 1 337 ? 37.930 -15.648 59.566 1.00 44.91 337 PRO A O 1
ATOM 2667 N N . GLU A 1 338 ? 36.676 -13.763 59.548 1.00 25.25 338 GLU A N 1
ATOM 2668 C CA . GLU A 1 338 ? 37.212 -12.916 60.679 1.00 25.25 338 GLU A CA 1
ATOM 2669 C C . GLU A 1 338 ? 38.365 -11.871 60.455 1.00 25.25 338 GLU A C 1
ATOM 2671 O O . GLU A 1 338 ? 38.995 -11.845 59.402 1.00 25.25 338 GLU A O 1
ATOM 2676 N N . ASP A 1 339 ? 38.521 -10.908 61.397 1.00 27.42 339 ASP A N 1
ATOM 2677 C CA . ASP A 1 339 ? 39.257 -9.595 61.340 1.00 27.42 339 ASP A CA 1
ATOM 2678 C C . ASP A 1 339 ? 39.679 -9.163 62.809 1.00 27.42 339 ASP A C 1
ATOM 2680 O O . ASP A 1 339 ? 39.547 -10.002 63.695 1.00 27.42 339 ASP A O 1
ATOM 2684 N N . ALA A 1 340 ? 40.183 -7.990 63.277 1.00 29.78 340 ALA A N 1
ATOM 2685 C CA . ALA A 1 340 ? 40.285 -6.601 62.780 1.00 29.78 340 ALA A CA 1
ATOM 2686 C C . ALA A 1 340 ? 41.238 -5.643 63.575 1.00 29.78 340 ALA A C 1
ATOM 2688 O O . ALA A 1 340 ? 41.380 -5.753 64.793 1.00 29.78 340 ALA A O 1
ATOM 2689 N N . SER A 1 341 ? 41.646 -4.535 62.918 1.00 29.36 341 SER A N 1
ATOM 2690 C CA . SER A 1 341 ? 41.829 -3.145 63.456 1.00 29.36 341 SER A CA 1
ATOM 2691 C C . SER A 1 341 ? 43.140 -2.627 64.141 1.00 29.36 341 SER A C 1
ATOM 2693 O O . SER A 1 341 ? 43.905 -3.379 64.728 1.00 29.36 341 SER A O 1
ATOM 2695 N N . GLN A 1 342 ? 43.290 -1.273 64.137 1.00 27.17 342 GLN A N 1
ATOM 2696 C CA . GLN A 1 342 ? 44.226 -0.358 64.882 1.00 27.17 342 GLN A CA 1
ATOM 2697 C C . GLN A 1 342 ? 45.671 -0.105 64.333 1.00 27.17 342 GLN A C 1
ATOM 2699 O O . GLN A 1 342 ? 46.188 -0.939 63.605 1.00 27.17 342 GLN A O 1
ATOM 2704 N N . LYS A 1 343 ? 46.427 0.976 64.684 1.00 31.34 343 LYS A N 1
ATOM 2705 C CA . LYS A 1 343 ? 46.194 2.465 64.613 1.00 31.34 343 LYS A CA 1
ATOM 2706 C C . LYS A 1 343 ? 47.468 3.325 64.968 1.00 31.34 343 LYS A C 1
ATOM 2708 O O . LYS A 1 343 ? 47.925 3.217 66.096 1.00 31.34 343 LYS A O 1
ATOM 2713 N N . ASN A 1 344 ? 47.874 4.302 64.120 1.00 29.77 344 ASN A N 1
ATOM 2714 C CA . ASN A 1 344 ? 48.570 5.604 64.443 1.00 29.77 344 ASN A CA 1
ATOM 2715 C C . ASN A 1 344 ? 50.001 5.580 65.122 1.00 29.77 344 ASN A C 1
ATOM 2717 O O . ASN A 1 344 ? 50.420 4.509 65.530 1.00 29.77 344 ASN A O 1
ATOM 2721 N N . LEU A 1 345 ? 50.855 6.635 65.299 1.00 31.14 345 LEU A N 1
ATOM 2722 C CA . LEU A 1 345 ? 51.048 8.039 64.794 1.00 31.14 345 LEU A CA 1
ATOM 2723 C C . LEU A 1 345 ? 52.533 8.551 64.980 1.00 31.14 345 LEU A C 1
ATOM 2725 O O . LEU A 1 345 ? 53.281 7.934 65.726 1.00 31.14 345 LEU A O 1
ATOM 2729 N N . ALA A 1 346 ? 52.855 9.765 64.464 1.00 28.86 346 ALA A N 1
ATOM 2730 C CA . ALA A 1 346 ? 53.926 10.740 64.859 1.00 28.86 346 ALA A CA 1
ATOM 2731 C C . ALA A 1 346 ? 55.423 10.437 64.539 1.00 28.86 346 ALA A C 1
ATOM 2733 O O . ALA A 1 346 ? 55.816 9.283 64.462 1.00 28.86 346 ALA A O 1
ATOM 2734 N N . GLY A 1 347 ? 56.326 11.423 64.339 1.00 24.89 347 GLY A N 1
ATOM 2735 C CA . GLY A 1 347 ? 56.222 12.905 64.265 1.00 24.89 347 GLY A CA 1
ATOM 2736 C C . GLY A 1 347 ? 57.549 13.556 63.770 1.00 24.89 347 GLY A C 1
ATOM 2737 O O . GLY A 1 347 ? 58.572 12.880 63.796 1.00 24.89 347 GLY A O 1
ATOM 2738 N N . SER A 1 348 ? 57.567 14.814 63.276 1.00 24.67 348 SER A N 1
ATOM 2739 C CA . SER A 1 348 ? 58.793 15.436 62.693 1.00 24.67 348 SER A CA 1
ATOM 2740 C C . SER A 1 348 ? 58.771 16.987 62.548 1.00 24.67 348 SER A C 1
ATOM 2742 O O . SER A 1 348 ? 57.712 17.519 62.208 1.00 24.67 348 SER A O 1
ATOM 2744 N N . PRO A 1 349 ? 59.907 17.708 62.731 1.00 39.97 349 PRO A N 1
ATOM 2745 C CA . PRO A 1 349 ? 60.143 19.120 62.344 1.00 39.97 349 PRO A CA 1
ATOM 2746 C C . PRO A 1 349 ? 60.916 19.248 60.990 1.00 39.97 349 PRO A C 1
ATOM 2748 O O . PRO A 1 349 ? 61.394 18.230 60.495 1.00 39.97 349 PRO A O 1
ATOM 2751 N N . ILE A 1 350 ? 61.062 20.370 60.250 1.00 29.69 350 ILE A N 1
ATOM 2752 C CA . ILE A 1 350 ? 60.810 21.837 60.393 1.00 29.69 350 ILE A CA 1
ATOM 2753 C C . ILE A 1 350 ? 62.021 22.653 60.926 1.00 29.69 350 ILE A C 1
ATOM 2755 O O . ILE A 1 350 ? 62.594 22.282 61.942 1.00 29.69 350 ILE A O 1
ATOM 2759 N N . ASP A 1 351 ? 62.453 23.793 60.352 1.00 29.73 351 ASP A N 1
ATOM 2760 C CA . ASP A 1 351 ? 62.063 24.490 59.093 1.00 29.73 351 ASP A CA 1
ATOM 2761 C C . ASP A 1 351 ? 63.142 24.276 57.985 1.00 29.73 351 ASP A C 1
ATOM 2763 O O . ASP A 1 351 ? 63.468 23.108 57.783 1.00 29.73 351 ASP A O 1
ATOM 2767 N N . ASN A 1 352 ? 63.796 25.173 57.215 1.00 28.84 352 ASN A N 1
ATOM 2768 C CA . ASN A 1 352 ? 63.935 26.639 56.989 1.00 28.84 352 ASN A CA 1
ATOM 2769 C C . ASN A 1 352 ? 64.470 26.809 55.520 1.00 28.84 352 ASN A C 1
ATOM 2771 O O . ASN A 1 352 ? 65.034 25.849 54.998 1.00 28.84 352 ASN A O 1
ATOM 2775 N N . ASN A 1 353 ? 64.585 27.957 54.820 1.00 28.67 353 ASN A N 1
ATOM 2776 C CA . ASN A 1 353 ? 63.864 29.244 54.618 1.00 28.67 353 ASN A CA 1
ATOM 2777 C C . ASN A 1 353 ? 64.827 30.154 53.786 1.00 28.67 353 ASN A C 1
ATOM 2779 O O . ASN A 1 353 ? 66.032 30.035 53.990 1.00 28.67 353 ASN A O 1
ATOM 2783 N N . LEU A 1 354 ? 64.523 31.061 52.836 1.00 27.47 354 LEU A N 1
ATOM 2784 C CA . LEU A 1 354 ? 63.360 31.732 52.188 1.00 27.47 354 LEU A CA 1
ATOM 2785 C C . LEU A 1 354 ? 63.716 31.883 50.659 1.00 27.47 354 LEU A C 1
ATOM 2787 O O . LEU A 1 354 ? 64.835 31.535 50.297 1.00 27.47 354 LEU A O 1
ATOM 2791 N N . GLN A 1 355 ? 62.982 32.441 49.672 1.00 25.78 355 GLN A N 1
ATOM 2792 C CA . GLN A 1 355 ? 61.597 32.906 49.417 1.00 25.78 355 GLN A CA 1
ATOM 2793 C C . GLN A 1 355 ? 61.392 33.045 47.876 1.00 25.78 355 GLN A C 1
ATOM 2795 O O . GLN A 1 355 ? 62.381 33.219 47.171 1.00 25.78 355 GLN A O 1
ATOM 2800 N N . ILE A 1 356 ? 60.138 33.088 47.377 1.00 27.48 356 ILE A N 1
ATOM 2801 C CA . ILE A 1 356 ? 59.580 34.016 46.341 1.00 27.48 356 ILE A CA 1
ATOM 2802 C C . ILE A 1 356 ? 58.196 33.519 45.855 1.00 27.48 356 ILE A C 1
ATOM 2804 O O . ILE A 1 356 ? 58.042 32.359 45.495 1.00 27.48 356 ILE A O 1
ATOM 2808 N N . ALA A 1 357 ? 57.219 34.437 45.817 1.00 27.52 357 ALA A N 1
ATOM 2809 C CA . ALA A 1 357 ? 55.938 34.432 45.080 1.00 27.52 357 ALA A CA 1
ATOM 2810 C C . ALA A 1 357 ? 55.164 33.103 44.845 1.00 27.52 357 ALA A C 1
ATOM 2812 O O . ALA A 1 357 ? 55.446 32.344 43.918 1.00 27.52 357 ALA A O 1
ATOM 2813 N N . ASP A 1 358 ? 54.049 32.952 45.573 1.00 33.41 358 ASP A N 1
ATOM 2814 C CA . ASP A 1 358 ? 52.940 32.019 45.296 1.00 33.41 358 ASP A CA 1
ATOM 2815 C C . ASP A 1 358 ? 52.505 31.995 43.815 1.00 33.41 358 ASP A C 1
ATOM 2817 O O . ASP A 1 358 ? 52.218 33.038 43.218 1.00 33.41 358 ASP A O 1
ATOM 2821 N N . ARG A 1 359 ? 52.377 30.779 43.258 1.00 30.56 359 ARG A N 1
ATOM 2822 C CA . ARG A 1 359 ? 51.523 30.481 42.096 1.00 30.56 359 ARG A CA 1
ATOM 2823 C C . ARG A 1 359 ? 50.827 29.126 42.222 1.00 30.56 359 ARG A C 1
ATOM 2825 O O . ARG A 1 359 ? 51.286 28.119 41.682 1.00 30.56 359 ARG A O 1
ATOM 2832 N N . THR A 1 360 ? 49.651 29.120 42.841 1.00 32.47 360 THR A N 1
ATOM 2833 C CA . THR A 1 360 ? 48.670 28.032 42.687 1.00 32.47 360 THR A CA 1
ATOM 2834 C C . THR A 1 360 ? 48.433 27.673 41.206 1.00 32.47 360 THR A C 1
ATOM 2836 O O . THR A 1 360 ? 48.006 28.496 40.394 1.00 32.47 360 THR A O 1
ATOM 2839 N N . HIS A 1 361 ? 48.691 26.415 40.827 1.00 32.66 361 HIS A N 1
ATOM 2840 C CA . HIS A 1 361 ? 48.412 25.904 39.480 1.00 32.66 361 HIS A CA 1
ATOM 2841 C C . HIS A 1 361 ? 47.019 25.241 39.432 1.00 32.66 361 HIS A C 1
ATOM 2843 O O . HIS A 1 361 ? 46.854 24.136 39.955 1.00 32.66 361 HIS A O 1
ATOM 2849 N N . PRO A 1 362 ? 45.999 25.855 38.799 1.00 32.66 362 PRO A N 1
ATOM 2850 C CA . PRO A 1 362 ? 44.654 25.286 38.770 1.00 32.66 362 PRO A CA 1
ATOM 2851 C C . PRO A 1 362 ? 44.584 24.045 37.871 1.00 32.66 362 PRO A C 1
ATOM 2853 O O . PRO A 1 362 ? 45.074 24.051 36.736 1.00 32.66 362 PRO A O 1
ATOM 2856 N N . GLN A 1 363 ? 43.898 22.996 38.340 1.00 36.50 363 GLN A N 1
ATOM 2857 C CA . GLN A 1 363 ? 43.614 21.817 37.520 1.00 36.50 363 GLN A CA 1
ATOM 2858 C C . GLN A 1 363 ? 42.865 22.218 36.239 1.00 36.50 363 GLN A C 1
ATOM 2860 O O . GLN A 1 363 ? 41.787 22.817 36.279 1.00 36.50 363 GLN A O 1
ATOM 2865 N N . ARG A 1 364 ? 43.416 21.851 35.075 1.00 36.38 364 ARG A N 1
ATOM 2866 C CA . ARG A 1 364 ? 42.785 22.099 33.771 1.00 36.38 364 ARG A CA 1
ATOM 2867 C C . ARG A 1 364 ? 41.570 21.193 33.566 1.00 36.38 364 ARG A C 1
ATOM 2869 O O . ARG A 1 364 ? 41.655 20.153 32.914 1.00 36.38 364 ARG A O 1
ATOM 2876 N N . THR A 1 365 ? 40.413 21.636 34.055 1.00 36.56 365 THR A N 1
ATOM 2877 C CA . THR A 1 365 ? 39.116 21.066 33.672 1.00 36.56 365 THR A CA 1
ATOM 2878 C C . THR A 1 365 ? 38.976 21.081 32.146 1.00 36.56 365 THR A C 1
ATOM 2880 O O . THR A 1 365 ? 39.203 22.090 31.471 1.00 36.56 365 THR A O 1
ATOM 2883 N N . ARG A 1 366 ? 38.649 19.923 31.562 1.00 42.56 366 ARG A N 1
ATOM 2884 C CA . ARG A 1 366 ? 38.701 19.705 30.109 1.00 42.56 366 ARG A CA 1
ATOM 2885 C C . ARG A 1 366 ? 37.465 20.302 29.422 1.00 42.56 366 ARG A C 1
ATOM 2887 O O . ARG A 1 366 ? 36.579 19.564 29.002 1.00 42.56 366 ARG A O 1
ATOM 2894 N N . LYS A 1 367 ? 37.399 21.641 29.334 1.00 40.84 367 LYS A N 1
ATOM 2895 C CA . LYS A 1 367 ? 36.270 22.399 28.752 1.00 40.84 367 LYS A CA 1
ATOM 2896 C C . LYS A 1 367 ? 35.791 21.777 27.433 1.00 40.84 367 LYS A C 1
ATOM 2898 O O . LYS A 1 367 ? 36.510 21.768 26.429 1.00 40.84 367 LYS A O 1
ATOM 2903 N N . GLY A 1 368 ? 34.549 21.291 27.446 1.00 38.09 368 GLY A N 1
ATOM 2904 C CA . GLY A 1 368 ? 33.871 20.762 26.269 1.00 38.09 368 GLY A CA 1
ATOM 2905 C C . GLY A 1 368 ? 33.692 21.858 25.223 1.00 38.09 368 GLY A C 1
ATOM 2906 O O . GLY A 1 368 ? 32.997 22.845 25.451 1.00 38.09 368 GLY A O 1
ATOM 2907 N N . HIS A 1 369 ? 34.338 21.697 24.073 1.00 51.19 369 HIS A N 1
ATOM 2908 C CA . HIS A 1 369 ? 34.250 22.638 22.964 1.00 51.19 369 HIS A CA 1
ATOM 2909 C C . HIS A 1 369 ? 33.089 22.267 22.035 1.00 51.19 369 HIS A C 1
ATOM 2911 O O . HIS A 1 369 ? 32.906 21.097 21.693 1.00 51.19 369 HIS A O 1
ATOM 2917 N N . LYS A 1 370 ? 32.320 23.269 21.582 1.00 50.41 370 LYS A N 1
ATOM 2918 C CA . LYS A 1 370 ? 31.324 23.070 20.518 1.00 50.41 370 LYS A CA 1
ATOM 2919 C C . LYS A 1 370 ? 32.035 22.479 19.292 1.00 50.41 370 LYS A C 1
ATOM 2921 O O . LYS A 1 370 ? 33.038 23.032 18.837 1.00 50.41 370 LYS A O 1
ATOM 2926 N N . LYS A 1 371 ? 31.528 21.351 18.777 1.00 54.81 371 LYS A N 1
ATOM 2927 C CA . LYS A 1 371 ? 32.013 20.747 17.526 1.00 54.81 371 LYS A CA 1
ATOM 2928 C C . LYS A 1 371 ? 31.866 21.778 16.407 1.00 54.81 371 LYS A C 1
ATOM 2930 O O . LYS A 1 371 ? 30.804 22.387 16.286 1.00 54.81 371 LYS A O 1
ATOM 2935 N N . SER A 1 372 ? 32.913 21.977 15.615 1.00 58.88 372 SER A N 1
ATOM 2936 C CA . SER A 1 372 ? 32.859 22.914 14.495 1.00 58.88 372 SER A CA 1
ATOM 2937 C C . SER A 1 372 ? 32.051 22.277 13.346 1.00 58.88 372 SER A C 1
ATOM 2939 O O . SER A 1 372 ? 32.182 21.076 13.081 1.00 58.88 372 SER A O 1
ATOM 2941 N N . ARG A 1 373 ? 31.115 23.030 12.749 1.00 65.44 373 ARG A N 1
ATOM 2942 C CA . ARG A 1 373 ? 30.112 22.474 11.814 1.00 65.44 373 ARG A CA 1
ATOM 2943 C C . ARG A 1 373 ? 30.740 22.137 10.453 1.00 65.44 373 ARG A C 1
ATOM 2945 O O . ARG A 1 373 ? 30.466 21.068 9.905 1.00 65.44 373 ARG A O 1
ATOM 2952 N N . GLN A 1 374 ? 31.635 22.979 9.945 1.00 74.12 374 GLN A N 1
ATOM 2953 C CA . GLN A 1 374 ? 32.240 22.850 8.612 1.00 74.12 374 GLN A CA 1
ATOM 2954 C C . GLN A 1 374 ? 33.556 22.046 8.616 1.00 74.12 374 GLN A C 1
ATOM 2956 O O . GLN A 1 374 ? 33.982 21.570 7.572 1.00 74.12 374 GLN A O 1
ATOM 2961 N N . GLY A 1 375 ? 34.132 21.780 9.793 1.00 81.12 375 GLY A N 1
ATOM 2962 C CA . GLY A 1 375 ? 35.457 21.185 9.995 1.00 81.12 375 GLY A CA 1
ATOM 2963 C C . GLY A 1 375 ? 35.788 19.940 9.167 1.00 81.12 375 GLY A C 1
ATOM 2964 O O . GLY A 1 375 ? 34.911 19.137 8.841 1.00 81.12 375 GLY A O 1
ATOM 2965 N N . CYS A 1 376 ? 37.077 19.764 8.872 1.00 87.12 376 CYS A N 1
ATOM 2966 C CA . CYS A 1 376 ? 37.591 18.698 8.014 1.00 87.12 376 CYS A CA 1
ATOM 2967 C C . CYS A 1 376 ? 37.281 17.282 8.539 1.00 87.12 376 CYS A C 1
ATOM 2969 O O . CYS A 1 376 ? 37.112 17.057 9.749 1.00 87.12 376 CYS A O 1
ATOM 2971 N N . PHE A 1 377 ? 37.258 16.300 7.633 1.00 83.88 377 PHE A N 1
ATOM 2972 C CA . PHE A 1 377 ? 36.929 14.907 7.961 1.00 83.88 377 PHE A CA 1
ATOM 2973 C C . PHE A 1 377 ? 37.857 14.321 9.034 1.00 83.88 377 PHE A C 1
ATOM 2975 O O . PHE A 1 377 ? 37.387 13.656 9.959 1.00 83.88 377 PHE A O 1
ATOM 2982 N N . ASN A 1 378 ? 39.158 14.627 8.988 1.00 85.50 378 ASN A N 1
ATOM 2983 C CA . ASN A 1 378 ? 40.123 14.122 9.968 1.00 85.50 378 ASN A CA 1
ATOM 2984 C C . ASN A 1 378 ? 39.904 14.691 11.387 1.00 85.50 378 ASN A C 1
ATOM 2986 O O . ASN A 1 378 ? 40.022 13.941 12.359 1.00 85.50 378 ASN A O 1
ATOM 2990 N N . CYS A 1 379 ? 39.506 15.961 11.542 1.00 86.31 379 CYS A N 1
ATOM 2991 C CA . CYS A 1 379 ? 39.131 16.508 12.855 1.00 86.31 379 CYS A CA 1
ATOM 2992 C C . CYS A 1 379 ? 37.787 15.954 13.354 1.00 86.31 379 CYS A C 1
ATOM 2994 O O . CYS A 1 379 ? 37.679 15.586 14.527 1.00 86.31 379 CYS A O 1
ATOM 2996 N N . LYS A 1 380 ? 36.790 15.822 12.464 1.00 80.56 380 LYS A N 1
ATOM 2997 C CA . LYS A 1 380 ? 35.480 15.225 12.785 1.00 80.56 380 LYS A CA 1
ATOM 2998 C C . LYS A 1 380 ? 35.615 13.766 13.240 1.00 80.56 380 LYS A C 1
ATOM 3000 O O . LYS A 1 380 ? 35.121 13.433 14.318 1.00 80.56 380 LYS A O 1
ATOM 3005 N N . ARG A 1 381 ? 36.364 12.928 12.505 1.00 79.81 381 ARG A N 1
ATOM 3006 C CA . ARG A 1 381 ? 36.667 11.525 12.864 1.00 79.81 381 ARG A CA 1
ATOM 3007 C C . ARG A 1 381 ? 37.367 11.418 14.222 1.00 79.81 381 ARG A C 1
ATOM 3009 O O . ARG A 1 381 ? 36.990 10.591 15.046 1.00 79.81 381 ARG A O 1
ATOM 3016 N N . ARG A 1 382 ? 38.329 12.308 14.494 1.00 77.62 382 ARG A N 1
ATOM 3017 C CA . ARG A 1 382 ? 39.064 12.390 15.773 1.00 77.62 382 ARG A CA 1
ATOM 3018 C C . ARG A 1 382 ? 38.287 13.082 16.907 1.00 77.62 382 ARG A C 1
ATOM 3020 O O . ARG A 1 382 ? 38.820 13.195 18.006 1.00 77.62 382 ARG A O 1
ATOM 3027 N N . LYS A 1 383 ? 37.042 13.523 16.668 1.00 80.31 383 LYS A N 1
ATOM 3028 C CA . LYS A 1 383 ? 36.135 14.168 17.641 1.00 80.31 383 LYS A CA 1
ATOM 3029 C C . LYS A 1 383 ? 36.725 15.422 18.326 1.00 80.31 383 LYS A C 1
ATOM 3031 O O . LYS A 1 383 ? 36.358 15.728 19.458 1.00 80.31 383 LYS A O 1
ATOM 3036 N N . ILE A 1 384 ? 37.591 16.165 17.630 1.00 81.94 384 ILE A N 1
ATOM 3037 C CA . ILE A 1 384 ? 38.216 17.421 18.096 1.00 81.94 384 ILE A CA 1
ATOM 3038 C C . ILE A 1 384 ? 37.679 18.638 17.328 1.00 81.94 384 ILE A C 1
ATOM 3040 O O . ILE A 1 384 ? 37.222 18.505 16.191 1.00 81.94 384 ILE A O 1
ATOM 3044 N N . LYS A 1 385 ? 37.752 19.844 17.915 1.00 80.44 385 LYS A N 1
ATOM 3045 C CA . LYS A 1 385 ? 37.448 21.091 17.185 1.00 80.44 385 LYS A CA 1
ATOM 3046 C C . LYS A 1 385 ? 38.431 21.265 16.016 1.00 80.44 385 LYS A C 1
ATOM 3048 O O . LYS A 1 385 ? 39.638 21.231 16.235 1.00 80.44 385 LYS A O 1
ATOM 3053 N N . CYS A 1 386 ? 37.929 21.484 14.802 1.00 86.31 386 CYS A N 1
ATOM 3054 C CA . CYS A 1 386 ? 38.743 21.932 13.671 1.00 86.31 386 CYS A CA 1
ATOM 3055 C C . CYS A 1 386 ? 38.955 23.455 13.744 1.00 86.31 386 CYS A C 1
ATOM 3057 O O . CYS A 1 386 ? 38.110 24.173 14.284 1.00 86.31 386 CYS A O 1
ATOM 3059 N N . GLN A 1 387 ? 40.069 23.948 13.203 1.00 86.19 387 GLN A N 1
ATOM 3060 C CA . GLN A 1 387 ? 40.313 25.382 13.017 1.00 86.19 387 GLN A CA 1
ATOM 3061 C C . GLN A 1 387 ? 39.487 25.979 11.866 1.00 86.19 387 GLN A C 1
ATOM 3063 O O . GLN A 1 387 ? 39.295 27.187 11.849 1.00 86.19 387 GLN A O 1
ATOM 3068 N N . GLU A 1 388 ? 38.997 25.147 10.936 1.00 84.69 388 GLU A N 1
ATOM 3069 C CA . GLU A 1 388 ? 38.262 25.562 9.723 1.00 84.69 388 GLU A CA 1
ATOM 3070 C C . GLU A 1 388 ? 39.081 26.458 8.761 1.00 84.69 388 GLU A C 1
ATOM 3072 O O . GLU A 1 388 ? 38.548 27.003 7.802 1.00 84.69 388 GLU A O 1
ATOM 3077 N N . THR A 1 389 ? 40.405 26.522 8.953 1.00 80.56 389 THR A N 1
ATOM 3078 C CA . THR A 1 389 ? 41.366 27.156 8.041 1.00 80.56 389 THR A CA 1
ATOM 3079 C C . THR A 1 389 ? 41.607 26.323 6.777 1.00 80.56 389 THR A C 1
ATOM 3081 O O . THR A 1 389 ? 41.767 25.098 6.830 1.00 80.56 389 THR A O 1
ATOM 3084 N N . LEU A 1 390 ? 41.643 27.009 5.632 1.00 71.94 390 LEU A N 1
ATOM 3085 C CA . LEU A 1 390 ? 41.916 26.456 4.302 1.00 71.94 390 LEU A CA 1
ATOM 3086 C C . LEU A 1 390 ? 43.340 26.843 3.847 1.00 71.94 390 LEU A C 1
ATOM 3088 O O . LEU A 1 390 ? 43.816 27.909 4.234 1.00 71.94 390 LEU A O 1
ATOM 3092 N N . PRO A 1 391 ? 44.025 26.019 3.029 1.00 72.62 391 PRO A N 1
ATOM 3093 C CA . PRO A 1 391 ? 43.595 24.703 2.544 1.00 72.62 391 PRO A CA 1
ATOM 3094 C C . PRO A 1 391 ? 43.701 23.589 3.604 1.00 72.62 391 PRO A C 1
ATOM 3096 O O . PRO A 1 391 ? 43.130 22.520 3.419 1.00 72.62 391 PRO A O 1
ATOM 3099 N N . SER A 1 392 ? 44.400 23.818 4.723 1.00 85.31 392 SER A N 1
ATOM 3100 C CA . SER A 1 392 ? 44.612 22.814 5.774 1.00 85.31 392 SER A CA 1
ATOM 3101 C C . SER A 1 392 ? 44.529 23.414 7.177 1.00 85.31 392 SER A C 1
ATOM 3103 O O . SER A 1 392 ? 45.024 24.513 7.419 1.00 85.31 392 SER A O 1
ATOM 3105 N N . CYS A 1 393 ? 43.939 22.670 8.118 1.00 89.88 393 CYS A N 1
ATOM 3106 C CA . CYS A 1 393 ? 43.878 23.061 9.524 1.00 89.88 393 CYS A CA 1
ATOM 3107 C C . CYS A 1 393 ? 45.119 22.620 10.308 1.00 89.88 393 CYS A C 1
ATOM 3109 O O . CYS A 1 393 ? 45.649 21.525 10.097 1.00 89.88 393 CYS A O 1
ATOM 3111 N N . ASP A 1 394 ? 45.525 23.413 11.303 1.00 85.81 394 ASP A N 1
ATOM 3112 C CA . ASP A 1 394 ? 46.708 23.154 12.133 1.00 85.81 394 ASP A CA 1
ATOM 3113 C C . ASP A 1 394 ? 46.712 21.749 12.758 1.00 85.81 394 ASP A C 1
ATOM 3115 O O . ASP A 1 394 ? 47.766 21.141 12.920 1.00 85.81 394 ASP A O 1
ATOM 3119 N N . ASN A 1 395 ? 45.536 21.219 13.117 1.00 87.81 395 ASN A N 1
ATOM 3120 C CA . ASN A 1 395 ? 45.372 19.896 13.735 1.00 87.81 395 ASN A CA 1
ATOM 3121 C C . ASN A 1 395 ? 45.672 18.714 12.793 1.00 87.81 395 ASN A C 1
ATOM 3123 O O . ASN A 1 395 ? 45.816 17.574 13.265 1.00 87.81 395 ASN A O 1
ATOM 3127 N N . CYS A 1 396 ? 45.715 18.984 11.488 1.00 88.88 396 CYS A N 1
ATOM 3128 C CA . CYS A 1 396 ? 46.128 18.076 10.426 1.00 88.88 396 CYS A CA 1
ATOM 3129 C C . CYS A 1 396 ? 47.564 18.390 9.984 1.00 88.88 396 CYS A C 1
ATOM 3131 O O . CYS A 1 396 ? 48.398 17.486 9.986 1.00 88.88 396 CYS A O 1
ATOM 3133 N N . LEU A 1 397 ? 47.881 19.671 9.749 1.00 87.12 397 LEU A N 1
ATOM 3134 C CA . LEU A 1 397 ? 49.216 20.150 9.374 1.00 87.12 397 LEU A CA 1
ATOM 3135 C C . LEU A 1 397 ? 50.298 19.714 10.381 1.00 87.12 397 LEU A C 1
ATOM 3137 O O . LEU A 1 397 ? 51.267 19.063 10.001 1.00 87.12 397 LEU A O 1
ATOM 3141 N N . LYS A 1 398 ? 50.083 19.937 11.689 1.00 87.38 398 LYS A N 1
ATOM 3142 C CA . LYS A 1 398 ? 50.997 19.531 12.787 1.00 87.38 398 LYS A CA 1
ATOM 3143 C C . LYS A 1 398 ? 51.082 18.010 13.010 1.00 87.38 398 LYS A C 1
ATOM 3145 O O . LYS A 1 398 ? 51.606 17.563 14.027 1.00 87.38 398 LYS A O 1
ATOM 3150 N N . ARG A 1 399 ? 50.500 17.208 12.115 1.00 83.69 399 ARG A N 1
ATOM 3151 C CA . ARG A 1 399 ? 50.502 15.738 12.136 1.00 83.69 399 ARG A CA 1
ATOM 3152 C C . ARG A 1 399 ? 50.769 15.113 10.760 1.00 83.69 399 ARG A C 1
ATOM 3154 O O . ARG A 1 399 ? 50.592 13.908 10.634 1.00 83.69 399 ARG A O 1
ATOM 3161 N N . GLY A 1 400 ? 51.143 15.904 9.748 1.00 82.31 400 GLY A N 1
ATOM 3162 C CA . GLY A 1 400 ? 51.362 15.404 8.385 1.00 82.31 400 GLY A CA 1
ATOM 3163 C C . GLY A 1 400 ? 50.118 14.779 7.741 1.00 82.31 400 GLY A C 1
ATOM 3164 O O . GLY A 1 400 ? 50.244 13.924 6.874 1.00 82.31 400 GLY A O 1
ATOM 3165 N N . LEU A 1 401 ? 48.912 15.148 8.193 1.00 84.94 401 LEU A N 1
ATOM 3166 C CA . LEU A 1 401 ? 47.662 14.589 7.678 1.00 84.94 401 LEU A CA 1
ATOM 3167 C C . LEU A 1 401 ? 47.074 15.484 6.590 1.00 84.94 401 LEU A C 1
ATOM 3169 O O . LEU A 1 401 ? 46.912 16.689 6.792 1.00 84.94 401 LEU A O 1
ATOM 3173 N N . GLU A 1 402 ? 46.632 14.868 5.499 1.00 82.44 402 GLU A N 1
ATOM 3174 C CA . GLU A 1 402 ? 45.797 15.525 4.498 1.00 82.44 402 GLU A CA 1
ATOM 3175 C C . GLU A 1 402 ? 44.488 16.048 5.129 1.00 82.44 402 GLU A C 1
ATOM 3177 O O . GLU A 1 402 ? 43.889 15.427 6.025 1.00 82.44 402 GLU A O 1
ATOM 3182 N N . CYS A 1 403 ? 44.049 17.233 4.697 1.00 86.38 403 CYS A N 1
ATOM 3183 C CA . CYS A 1 403 ? 42.999 17.999 5.365 1.00 86.38 403 CYS A CA 1
ATOM 3184 C C . CYS A 1 403 ? 41.770 18.236 4.476 1.00 86.38 403 CYS A C 1
ATOM 3186 O O . CYS A 1 403 ? 41.389 19.368 4.192 1.00 86.38 403 CYS A O 1
ATOM 3188 N N . LEU A 1 404 ? 41.109 17.149 4.085 1.00 80.12 404 LEU A N 1
ATOM 3189 C CA . LEU A 1 404 ? 39.908 17.202 3.254 1.00 80.12 404 LEU A CA 1
ATOM 3190 C C . LEU A 1 404 ? 38.698 17.794 4.004 1.00 80.12 404 LEU A C 1
ATOM 3192 O O . LEU A 1 404 ? 38.330 17.341 5.097 1.00 80.12 404 LEU A O 1
ATOM 3196 N N . TYR A 1 405 ? 38.063 18.790 3.388 1.00 81.38 405 TYR A N 1
ATOM 3197 C CA . TYR A 1 405 ? 36.827 19.436 3.839 1.00 81.38 405 TYR A CA 1
ATOM 3198 C C . TYR A 1 405 ? 35.617 18.974 3.005 1.00 81.38 405 TYR A C 1
ATOM 3200 O O . TYR A 1 405 ? 35.792 18.573 1.854 1.00 81.38 405 TYR A O 1
ATOM 3208 N N . PRO A 1 406 ? 34.381 19.025 3.541 1.00 66.88 406 PRO A N 1
ATOM 3209 C CA . PRO A 1 406 ? 33.173 18.816 2.741 1.00 66.88 406 PRO A CA 1
ATOM 3210 C C . PRO A 1 406 ? 33.063 19.868 1.625 1.00 66.88 406 PRO A C 1
ATOM 3212 O O . PRO A 1 406 ? 33.298 21.050 1.871 1.00 66.88 406 PRO A O 1
ATOM 3215 N N . SER A 1 407 ? 32.701 19.462 0.406 1.00 59.94 407 SER A N 1
ATOM 3216 C CA . SER A 1 407 ? 32.636 20.374 -0.741 1.00 59.94 407 SER A CA 1
ATOM 3217 C C . SER A 1 407 ? 31.409 21.294 -0.685 1.00 59.94 407 SER A C 1
ATOM 3219 O O . SER A 1 407 ? 30.283 20.838 -0.481 1.00 59.94 407 SER A O 1
ATOM 3221 N N . MET A 1 408 ? 31.608 22.597 -0.931 1.00 50.31 408 MET A N 1
ATOM 3222 C CA . MET A 1 408 ? 30.538 23.607 -0.835 1.00 50.31 408 MET A CA 1
ATOM 3223 C C . MET A 1 408 ? 29.344 23.332 -1.769 1.00 50.31 408 MET A C 1
ATOM 3225 O O . MET A 1 408 ? 28.211 23.633 -1.400 1.00 50.31 408 MET A O 1
ATOM 3229 N N . LYS A 1 409 ? 29.555 22.671 -2.922 1.00 42.41 409 LYS A N 1
ATOM 3230 C CA . LYS A 1 409 ? 28.457 22.228 -3.808 1.00 42.41 409 LYS A CA 1
ATOM 3231 C C . LYS A 1 409 ? 27.420 21.357 -3.085 1.00 42.41 409 LYS A C 1
ATOM 3233 O O . LYS A 1 409 ? 26.234 21.510 -3.344 1.00 42.41 409 LYS A O 1
ATOM 3238 N N . LYS A 1 410 ? 27.828 20.497 -2.140 1.00 41.66 410 LYS A N 1
ATOM 3239 C CA . LYS A 1 410 ? 26.892 19.652 -1.370 1.00 41.66 410 LYS A CA 1
ATOM 3240 C C . LYS A 1 410 ? 26.141 20.405 -0.265 1.00 41.66 410 LYS A C 1
ATOM 3242 O O . LYS A 1 410 ? 25.281 19.821 0.382 1.00 41.66 410 LYS A O 1
ATOM 3247 N N . GLN A 1 411 ? 26.479 21.674 -0.034 1.00 43.47 411 GLN A N 1
ATOM 3248 C CA . GLN A 1 411 ? 25.867 22.522 0.986 1.00 43.47 411 GLN A CA 1
ATOM 3249 C C . GLN A 1 411 ? 24.822 23.477 0.385 1.00 43.47 411 GLN A C 1
ATOM 3251 O O . GLN A 1 411 ? 23.817 23.735 1.036 1.00 43.47 411 GLN A O 1
ATOM 3256 N N . LEU A 1 412 ? 25.002 23.908 -0.872 1.00 40.03 412 LEU A N 1
ATOM 3257 C CA . LEU A 1 412 ? 23.997 24.668 -1.633 1.00 40.03 412 LEU A CA 1
ATOM 3258 C C . LEU A 1 412 ? 22.721 23.849 -1.879 1.00 40.03 412 LEU A C 1
ATOM 3260 O O . LEU A 1 412 ? 21.648 24.297 -1.496 1.00 40.03 412 LEU A O 1
ATOM 3264 N N . VAL A 1 413 ? 22.854 22.611 -2.372 1.00 39.81 413 VAL A N 1
ATOM 3265 C CA . VAL A 1 413 ? 21.717 21.692 -2.612 1.00 39.81 413 VAL A CA 1
ATOM 3266 C C . VAL A 1 413 ? 20.869 21.479 -1.347 1.00 39.81 413 VAL A C 1
ATOM 3268 O O . VAL A 1 413 ? 19.646 21.394 -1.415 1.00 39.81 413 VAL A O 1
ATOM 3271 N N . LEU A 1 414 ? 21.503 21.446 -0.168 1.00 36.38 414 LEU A N 1
ATOM 3272 C CA . LEU A 1 414 ? 20.785 21.346 1.105 1.00 36.38 414 LEU A CA 1
ATOM 3273 C C . LEU A 1 414 ? 20.032 22.641 1.452 1.00 36.38 414 LEU A C 1
ATOM 3275 O O . LEU A 1 414 ? 18.896 22.564 1.909 1.00 36.38 414 LEU A O 1
ATOM 3279 N N . GLN A 1 415 ? 20.612 23.818 1.201 1.00 35.06 415 GLN A N 1
ATOM 3280 C CA . GLN A 1 415 ? 19.925 25.096 1.433 1.00 35.06 415 GLN A CA 1
ATOM 3281 C C . GLN A 1 415 ? 18.774 25.339 0.447 1.00 35.06 415 GLN A C 1
ATOM 3283 O O . GLN A 1 415 ? 17.761 25.918 0.832 1.00 35.06 415 GLN A O 1
ATOM 3288 N N . GLU A 1 416 ? 18.889 24.857 -0.792 1.00 32.88 416 GLU A N 1
ATOM 3289 C CA . GLU A 1 416 ? 17.780 24.851 -1.749 1.00 32.88 416 GLU A CA 1
ATOM 3290 C C . GLU A 1 416 ? 16.656 23.918 -1.257 1.00 32.88 416 GLU A C 1
ATOM 3292 O O . GLU A 1 416 ? 15.505 24.345 -1.204 1.00 32.88 416 GLU A O 1
ATOM 3297 N N . SER A 1 417 ? 16.969 22.721 -0.737 1.00 36.81 417 SER A N 1
ATOM 3298 C CA . SER A 1 417 ? 15.952 21.838 -0.129 1.00 36.81 417 SER A CA 1
ATOM 3299 C C . SER A 1 417 ? 15.291 22.406 1.147 1.00 36.81 417 SER A C 1
ATOM 3301 O O . SER A 1 417 ? 14.081 22.256 1.339 1.00 36.81 417 SER A O 1
ATOM 3303 N N . GLU A 1 418 ? 16.035 23.127 2.000 1.00 31.75 418 GLU A N 1
ATOM 3304 C CA . GLU A 1 418 ? 15.467 23.800 3.184 1.00 31.75 418 GLU A CA 1
ATOM 3305 C C . GLU A 1 418 ? 14.495 24.930 2.787 1.00 31.75 418 GLU A C 1
ATOM 3307 O O . GLU A 1 418 ? 13.510 25.158 3.489 1.00 31.75 418 GLU A O 1
ATOM 3312 N N . ALA A 1 419 ? 14.705 25.601 1.647 1.00 31.94 419 ALA A N 1
ATOM 3313 C CA . ALA A 1 419 ? 13.800 26.645 1.154 1.00 31.94 419 ALA A CA 1
ATOM 3314 C C . ALA A 1 419 ? 12.467 26.094 0.607 1.00 31.94 419 ALA A C 1
ATOM 3316 O O . ALA A 1 419 ? 11.439 26.765 0.710 1.00 31.94 419 ALA A O 1
ATOM 3317 N N . TRP A 1 420 ? 12.460 24.875 0.058 1.00 36.66 420 TRP A N 1
ATOM 3318 C CA . TRP A 1 420 ? 11.259 24.245 -0.516 1.00 36.66 420 TRP A CA 1
ATOM 3319 C C . TRP A 1 420 ? 10.411 23.527 0.551 1.00 36.66 420 TRP A C 1
ATOM 3321 O O . TRP A 1 420 ? 9.217 23.309 0.358 1.00 36.66 420 TRP A O 1
ATOM 3331 N N . SER A 1 421 ? 10.983 23.282 1.736 1.00 33.94 421 SER A N 1
ATOM 3332 C CA . SER A 1 421 ? 10.314 22.685 2.906 1.00 33.94 421 SER A CA 1
ATOM 3333 C C . SER A 1 421 ? 9.184 23.543 3.518 1.00 33.94 421 SER A C 1
ATOM 3335 O O . SER A 1 421 ? 8.542 23.119 4.477 1.00 33.94 421 SER A O 1
ATOM 3337 N N . LEU A 1 422 ? 8.929 24.749 2.990 1.00 31.64 422 LEU A N 1
ATOM 3338 C CA . LEU A 1 422 ? 7.784 25.604 3.346 1.00 31.64 422 LEU A CA 1
ATOM 3339 C C . LEU A 1 422 ? 6.561 25.417 2.428 1.00 31.64 422 LEU A C 1
ATOM 3341 O O . LEU A 1 422 ? 5.514 26.018 2.674 1.00 31.64 422 LEU A O 1
ATOM 3345 N N . GLY A 1 423 ? 6.656 24.568 1.401 1.00 33.56 423 GLY A N 1
ATOM 3346 C CA . GLY A 1 423 ? 5.487 24.065 0.688 1.00 33.56 423 GLY A CA 1
ATOM 3347 C C . GLY A 1 423 ? 4.716 23.094 1.578 1.00 33.56 423 GLY A C 1
ATOM 3348 O O . GLY A 1 423 ? 5.054 21.916 1.639 1.00 33.56 423 GLY A O 1
ATOM 3349 N N . THR A 1 424 ? 3.689 23.577 2.284 1.00 37.62 424 THR A N 1
ATOM 3350 C CA . THR A 1 424 ? 2.860 22.732 3.153 1.00 37.62 424 THR A CA 1
ATOM 3351 C C . THR A 1 424 ? 2.207 21.608 2.348 1.00 37.62 424 THR A C 1
ATOM 3353 O O . THR A 1 424 ? 1.174 21.821 1.706 1.00 37.62 424 THR A O 1
ATOM 3356 N N . ILE A 1 425 ? 2.754 20.391 2.452 1.00 39.38 425 ILE A N 1
ATOM 3357 C CA . ILE A 1 425 ? 1.993 19.169 2.193 1.00 39.38 425 ILE A CA 1
ATOM 3358 C C . ILE A 1 425 ? 0.864 19.171 3.218 1.00 39.38 425 ILE A C 1
ATOM 3360 O O . ILE A 1 425 ? 1.040 18.866 4.396 1.00 39.38 425 ILE A O 1
ATOM 3364 N N . SER A 1 426 ? -0.298 19.623 2.762 1.00 36.28 426 SER A N 1
ATOM 3365 C CA . SER A 1 426 ? -1.527 19.600 3.529 1.00 36.28 426 SER A CA 1
ATOM 3366 C C . SER A 1 426 ? -1.837 18.144 3.840 1.00 36.28 426 SER A C 1
ATOM 3368 O O . SER A 1 426 ? -2.303 17.432 2.953 1.00 36.28 426 SER A O 1
ATOM 3370 N N . PHE A 1 427 ? -1.627 17.727 5.090 1.00 39.00 427 PHE A N 1
ATOM 3371 C CA . PHE A 1 427 ? -2.267 16.541 5.652 1.00 39.00 427 PHE A CA 1
ATOM 3372 C C . PHE A 1 427 ? -3.781 16.775 5.609 1.00 39.00 427 PHE A C 1
ATOM 3374 O O . PHE A 1 427 ? -4.375 17.315 6.541 1.00 39.00 427 PHE A O 1
ATOM 3381 N N . ALA A 1 428 ? -4.392 16.480 4.464 1.00 37.53 428 ALA A N 1
ATOM 3382 C CA . ALA A 1 428 ? -5.832 16.423 4.347 1.00 37.53 428 ALA A CA 1
ATOM 3383 C C . ALA A 1 428 ? -6.327 15.241 5.185 1.00 37.53 428 ALA A C 1
ATOM 3385 O O . ALA A 1 428 ? -5.615 14.248 5.359 1.00 37.53 428 ALA A O 1
ATOM 3386 N N . ASN A 1 429 ? -7.559 15.334 5.686 1.00 42.38 429 ASN A N 1
ATOM 3387 C CA . ASN A 1 429 ? -8.229 14.138 6.179 1.00 42.38 429 ASN A CA 1
ATOM 3388 C C . ASN A 1 429 ? -8.251 13.103 5.040 1.00 42.38 429 ASN A C 1
ATOM 3390 O O . ASN A 1 429 ? -8.533 13.501 3.902 1.00 42.38 429 ASN A O 1
ATOM 3394 N N . PRO A 1 430 ? -7.993 11.810 5.317 1.00 40.38 430 PRO A N 1
ATOM 3395 C CA . PRO A 1 430 ? -8.187 10.768 4.316 1.00 40.38 430 PRO A CA 1
ATOM 3396 C C . PRO A 1 430 ? -9.614 10.889 3.778 1.00 40.38 430 PRO A C 1
ATOM 3398 O O . PRO A 1 430 ? -10.561 11.004 4.563 1.00 40.38 430 PRO A O 1
ATOM 3401 N N . GLN A 1 431 ? -9.767 10.947 2.453 1.00 43.44 431 GLN A N 1
ATOM 3402 C CA . GLN A 1 431 ? -11.090 11.145 1.867 1.00 43.44 431 GLN A CA 1
ATOM 3403 C C . GLN A 1 431 ? -11.990 9.976 2.266 1.00 43.44 431 GLN A C 1
ATOM 3405 O O . GLN A 1 431 ? -11.615 8.815 2.123 1.00 43.44 431 GLN A O 1
ATOM 3410 N N . SER A 1 432 ? -13.190 10.278 2.760 1.00 38.78 432 SER A N 1
ATOM 3411 C CA . SER A 1 432 ? -14.166 9.292 3.236 1.00 38.78 432 SER A CA 1
ATOM 3412 C C . SER A 1 432 ? -14.891 8.559 2.093 1.00 38.78 432 SER A C 1
ATOM 3414 O O . SER A 1 432 ? -16.066 8.208 2.201 1.00 38.78 432 SER A O 1
ATOM 3416 N N . THR A 1 433 ? -14.178 8.326 0.991 1.00 39.81 433 THR A N 1
ATOM 3417 C CA . THR A 1 433 ? -14.598 7.534 -0.163 1.00 39.81 433 THR A CA 1
ATOM 3418 C C . THR A 1 433 ? -14.255 6.066 0.116 1.00 39.81 433 THR A C 1
ATOM 3420 O O . THR A 1 433 ? -13.096 5.767 0.394 1.00 39.81 433 THR A O 1
ATOM 3423 N N . PRO A 1 434 ? -15.208 5.117 0.064 1.00 44.50 434 PRO A N 1
ATOM 3424 C CA . PRO A 1 434 ? -14.939 3.715 0.378 1.00 44.50 434 PRO A CA 1
ATOM 3425 C C . PRO A 1 434 ? -14.292 2.967 -0.803 1.00 44.50 434 PRO A C 1
ATOM 3427 O O . PRO A 1 434 ? -14.850 2.002 -1.329 1.00 44.50 434 PRO A O 1
ATOM 3430 N N . THR A 1 435 ? -13.092 3.386 -1.216 1.00 51.12 435 THR A N 1
ATOM 3431 C CA . THR A 1 435 ? -12.185 2.569 -2.034 1.00 51.12 435 THR A CA 1
ATOM 3432 C C . THR A 1 435 ? -11.705 1.386 -1.184 1.00 51.12 435 THR A C 1
ATOM 3434 O O . THR A 1 435 ? -10.729 1.461 -0.442 1.00 51.12 435 THR A O 1
ATOM 3437 N N . LEU A 1 436 ? -12.460 0.283 -1.246 1.00 59.75 436 LEU A N 1
ATOM 3438 C CA . LEU A 1 436 ? -12.214 -0.971 -0.523 1.00 59.75 436 LEU A CA 1
ATOM 3439 C C . LEU A 1 436 ? -10.964 -1.694 -1.057 1.00 59.75 436 LEU A C 1
ATOM 3441 O O . LEU A 1 436 ? -11.062 -2.706 -1.748 1.00 59.75 436 LEU A O 1
ATOM 3445 N N . PHE A 1 437 ? -9.783 -1.169 -0.722 1.00 74.19 437 PHE A N 1
ATOM 3446 C CA . PHE A 1 437 ? -8.505 -1.798 -1.043 1.00 74.19 437 PHE A CA 1
ATOM 3447 C C . PHE A 1 437 ? -8.407 -3.182 -0.393 1.00 74.19 437 PHE A C 1
ATOM 3449 O O . PHE A 1 437 ? -8.502 -3.354 0.825 1.00 74.19 437 PHE A O 1
ATOM 3456 N N . THR A 1 438 ? -8.231 -4.184 -1.240 1.00 85.25 438 THR A N 1
ATOM 3457 C CA . THR A 1 438 ? -8.188 -5.596 -0.882 1.00 85.25 438 THR A CA 1
ATOM 3458 C C . THR A 1 438 ? -6.805 -6.002 -0.348 1.00 85.25 438 THR A C 1
ATOM 3460 O O . THR A 1 438 ? -5.812 -5.296 -0.549 1.00 85.25 438 THR A O 1
ATOM 3463 N N . PRO A 1 439 ? -6.669 -7.191 0.273 1.00 87.38 439 PRO A N 1
ATOM 3464 C CA . PRO A 1 439 ? -5.356 -7.761 0.581 1.00 87.38 439 PRO A CA 1
ATOM 3465 C C . PRO A 1 439 ? -4.467 -7.963 -0.660 1.00 87.38 439 PRO A C 1
ATOM 3467 O O . PRO A 1 439 ? -3.241 -7.930 -0.545 1.00 87.38 439 PRO A O 1
ATOM 3470 N N . THR A 1 440 ? -5.067 -8.137 -1.845 1.00 90.00 440 THR A N 1
ATOM 3471 C CA . THR A 1 440 ? -4.344 -8.151 -3.125 1.00 90.00 440 THR A CA 1
ATOM 3472 C C . THR A 1 440 ? -3.738 -6.781 -3.407 1.00 90.00 440 THR A C 1
ATOM 3474 O O . THR A 1 440 ? -2.550 -6.700 -3.701 1.00 90.00 440 THR A O 1
ATOM 3477 N N . ASP A 1 441 ? -4.497 -5.705 -3.225 1.00 93.44 441 ASP A N 1
ATOM 3478 C CA . ASP A 1 441 ? -4.033 -4.340 -3.499 1.00 93.44 441 ASP A CA 1
ATOM 3479 C C . ASP A 1 441 ? -2.917 -3.934 -2.531 1.00 93.44 441 ASP A C 1
ATOM 3481 O O . ASP A 1 441 ? -1.908 -3.371 -2.944 1.00 93.44 441 ASP A O 1
ATOM 3485 N N . MET A 1 442 ? -3.012 -4.340 -1.262 1.00 92.12 442 MET A N 1
ATOM 3486 C CA . MET A 1 442 ? -1.924 -4.171 -0.290 1.00 92.12 442 MET A CA 1
ATOM 3487 C C . MET A 1 442 ? -0.648 -4.930 -0.700 1.00 92.12 442 MET A C 1
ATOM 3489 O O . MET A 1 442 ? 0.457 -4.400 -0.572 1.00 92.12 442 MET A O 1
ATOM 3493 N N . ARG A 1 443 ? -0.774 -6.147 -1.256 1.00 93.94 443 ARG A N 1
ATOM 3494 C CA . ARG A 1 443 ? 0.358 -6.895 -1.837 1.00 93.94 443 ARG A CA 1
ATOM 3495 C C . ARG A 1 443 ? 0.935 -6.190 -3.070 1.00 93.94 443 ARG A C 1
ATOM 3497 O O . ARG A 1 443 ? 2.154 -6.178 -3.229 1.00 93.94 443 ARG A O 1
ATOM 3504 N N . LEU A 1 444 ? 0.094 -5.615 -3.929 1.00 95.50 444 LEU A N 1
ATOM 3505 C CA . LEU A 1 444 ? 0.514 -4.882 -5.127 1.00 95.50 444 LEU A CA 1
ATOM 3506 C C . LEU A 1 444 ? 1.218 -3.563 -4.772 1.00 95.50 444 LEU A C 1
ATOM 3508 O O . LEU A 1 444 ? 2.272 -3.271 -5.329 1.00 95.50 444 LEU A O 1
ATOM 3512 N N . PHE A 1 445 ? 0.711 -2.814 -3.795 1.00 95.62 445 PHE A N 1
ATOM 3513 C CA . PHE A 1 445 ? 1.347 -1.599 -3.279 1.00 95.62 445 PHE A CA 1
ATOM 3514 C C . PHE A 1 445 ? 2.701 -1.901 -2.618 1.00 95.62 445 PHE A C 1
ATOM 3516 O O . PHE A 1 445 ? 3.697 -1.233 -2.884 1.00 95.62 445 PHE A O 1
ATOM 3523 N N . HIS A 1 446 ? 2.788 -2.979 -1.834 1.00 93.88 446 HIS A N 1
ATOM 3524 C CA . HIS A 1 446 ? 4.061 -3.465 -1.296 1.00 93.88 446 HIS A CA 1
ATOM 3525 C C . HIS A 1 446 ? 5.041 -3.892 -2.410 1.00 93.88 446 HIS A C 1
ATOM 3527 O O . HIS A 1 446 ? 6.229 -3.575 -2.347 1.00 93.88 446 HIS A O 1
ATOM 3533 N N . HIS A 1 447 ? 4.556 -4.563 -3.463 1.00 92.88 447 HIS A N 1
ATOM 3534 C CA . HIS A 1 447 ? 5.365 -4.909 -4.641 1.00 92.88 447 HIS A CA 1
ATOM 3535 C C . HIS A 1 447 ? 5.843 -3.667 -5.408 1.00 92.88 447 HIS A C 1
ATOM 3537 O O . HIS A 1 447 ? 6.985 -3.639 -5.860 1.00 92.88 447 HIS A O 1
ATOM 3543 N N . PHE A 1 448 ? 5.031 -2.609 -5.498 1.00 93.62 448 PHE A N 1
ATOM 3544 C CA . PHE A 1 448 ? 5.447 -1.319 -6.058 1.00 93.62 448 PHE A CA 1
ATOM 3545 C C . PHE A 1 448 ? 6.649 -0.736 -5.316 1.00 93.62 448 PHE A C 1
ATOM 3547 O O . PHE A 1 448 ? 7.673 -0.473 -5.948 1.00 93.62 448 PHE A O 1
ATOM 3554 N N . LEU A 1 449 ? 6.536 -0.594 -3.992 1.00 90.69 449 LEU A N 1
ATOM 3555 C CA . LEU A 1 449 ? 7.551 0.035 -3.142 1.00 90.69 449 LEU A CA 1
ATOM 3556 C C . LEU A 1 449 ? 8.902 -0.694 -3.170 1.00 90.69 449 LEU A C 1
ATOM 3558 O O . LEU A 1 449 ? 9.937 -0.051 -3.029 1.00 90.69 449 LEU A O 1
ATOM 3562 N N . LEU A 1 450 ? 8.912 -2.015 -3.364 1.00 86.62 450 LEU A N 1
ATOM 3563 C CA . LEU A 1 450 ? 10.155 -2.785 -3.452 1.00 86.62 450 LEU A CA 1
ATOM 3564 C C . LEU A 1 450 ? 10.668 -2.925 -4.895 1.00 86.62 450 LEU A C 1
ATOM 3566 O O . LEU A 1 450 ? 11.832 -2.639 -5.169 1.00 86.62 450 LEU A O 1
ATOM 3570 N N . GLU A 1 451 ? 9.812 -3.379 -5.814 1.00 85.12 451 GLU A N 1
ATOM 3571 C CA . GLU A 1 451 ? 10.237 -4.028 -7.064 1.00 85.12 451 GLU A CA 1
ATOM 3572 C C . GLU A 1 451 ? 9.523 -3.523 -8.334 1.00 85.12 451 GLU A C 1
ATOM 3574 O O . GLU A 1 451 ? 9.962 -3.883 -9.422 1.00 85.12 451 GLU A O 1
ATOM 3579 N N . ALA A 1 452 ? 8.494 -2.661 -8.272 1.00 89.56 452 ALA A N 1
ATOM 3580 C CA . ALA A 1 452 ? 7.830 -2.151 -9.493 1.00 89.56 452 ALA A CA 1
ATOM 3581 C C . ALA A 1 452 ? 7.881 -0.629 -9.726 1.00 89.56 452 ALA A C 1
ATOM 3583 O O . ALA A 1 452 ? 7.613 -0.219 -10.852 1.00 89.56 452 ALA A O 1
ATOM 3584 N N . TYR A 1 453 ? 8.243 0.210 -8.742 1.00 89.81 453 TYR A N 1
ATOM 3585 C CA . TYR A 1 453 ? 8.258 1.679 -8.917 1.00 89.81 453 TYR A CA 1
ATOM 3586 C C . TYR A 1 453 ? 9.123 2.152 -10.119 1.00 89.81 453 TYR A C 1
ATOM 3588 O O . TYR A 1 453 ? 10.169 1.543 -10.359 1.00 89.81 453 TYR A O 1
ATOM 3596 N N . PRO A 1 454 ? 8.742 3.213 -10.867 1.00 89.88 454 PRO A N 1
ATOM 3597 C CA . PRO A 1 454 ? 9.453 3.658 -12.077 1.00 89.88 454 PRO A CA 1
ATOM 3598 C C . PRO A 1 454 ? 10.864 4.231 -11.864 1.00 89.88 454 PRO A C 1
ATOM 3600 O O . PRO A 1 454 ? 11.162 4.825 -10.834 1.00 89.88 454 PRO A O 1
ATOM 3603 N N . HIS A 1 455 ? 11.703 4.161 -12.904 1.00 84.31 455 HIS A N 1
ATOM 3604 C CA . HIS A 1 455 ? 13.027 4.812 -12.960 1.00 84.31 455 HIS A CA 1
ATOM 3605 C C . HIS A 1 455 ? 13.034 6.170 -13.699 1.00 84.31 455 HIS A C 1
ATOM 3607 O O . HIS A 1 455 ? 14.096 6.755 -13.919 1.00 84.31 455 HIS A O 1
ATOM 3613 N N . LEU A 1 456 ? 11.863 6.679 -14.107 1.00 87.88 456 LEU A N 1
ATOM 3614 C CA . LEU A 1 456 ? 11.697 7.997 -14.736 1.00 87.88 456 LEU A CA 1
ATOM 3615 C C . LEU A 1 456 ? 10.731 8.873 -13.914 1.00 87.88 456 LEU A C 1
ATOM 3617 O O . LEU A 1 456 ? 9.757 8.329 -13.397 1.00 87.88 456 LEU A O 1
ATOM 3621 N N . PRO A 1 457 ? 10.949 10.200 -13.809 1.00 88.50 457 PRO A N 1
ATOM 3622 C CA . PRO A 1 457 ? 12.093 10.945 -14.343 1.00 88.50 457 PRO A CA 1
ATOM 3623 C C . PRO A 1 457 ? 13.408 10.584 -13.630 1.00 88.50 457 PRO A C 1
ATOM 3625 O O . PRO A 1 457 ? 13.433 10.389 -12.416 1.00 88.50 457 PRO A O 1
ATOM 3628 N N . VAL A 1 458 ? 14.512 10.494 -14.379 1.00 83.44 458 VAL A N 1
ATOM 3629 C CA . VAL A 1 458 ? 15.825 10.104 -13.827 1.00 83.44 458 VAL A CA 1
ATOM 3630 C C . VAL A 1 458 ? 16.237 11.057 -12.698 1.00 83.44 458 VAL A C 1
ATOM 3632 O O . VAL A 1 458 ? 16.023 12.262 -12.802 1.00 83.44 458 VAL A O 1
ATOM 3635 N N . GLY A 1 459 ? 16.820 10.518 -11.623 1.00 80.25 459 GLY A N 1
ATOM 3636 C CA . GLY A 1 459 ? 17.244 11.288 -10.447 1.00 80.25 459 GLY A CA 1
ATOM 3637 C C . GLY A 1 459 ? 16.141 11.493 -9.404 1.00 80.25 459 GLY A C 1
ATOM 3638 O O . GLY A 1 459 ? 16.441 11.887 -8.281 1.00 80.25 459 GLY A O 1
ATOM 3639 N N . ASN A 1 460 ? 14.889 11.154 -9.728 1.00 85.94 460 ASN A N 1
ATOM 3640 C CA . ASN A 1 460 ? 13.749 11.205 -8.809 1.00 85.94 460 ASN A CA 1
ATOM 3641 C C . ASN A 1 460 ? 13.484 9.838 -8.141 1.00 85.94 460 ASN A C 1
ATOM 3643 O O . ASN A 1 460 ? 12.362 9.535 -7.739 1.00 85.94 460 ASN A O 1
ATOM 3647 N N . ASP A 1 461 ? 14.527 9.009 -8.011 1.00 83.75 461 ASP A N 1
ATOM 3648 C CA . ASP A 1 461 ? 14.476 7.665 -7.422 1.00 83.75 461 ASP A CA 1
ATOM 3649 C C . ASP A 1 461 ? 13.892 7.665 -5.986 1.00 83.75 461 ASP A C 1
ATOM 3651 O O . ASP A 1 461 ? 13.219 6.714 -5.595 1.00 83.75 461 ASP A O 1
ATOM 3655 N N . SER A 1 462 ? 14.101 8.737 -5.204 1.00 84.75 462 SER A N 1
ATOM 3656 C CA . SER A 1 462 ? 13.504 8.896 -3.866 1.00 84.75 462 SER A CA 1
ATOM 3657 C C . SER A 1 462 ? 12.026 9.281 -3.906 1.00 84.75 462 SER A C 1
ATOM 3659 O O . SER A 1 462 ? 11.246 8.716 -3.145 1.00 84.75 462 SER A O 1
ATOM 3661 N N . ALA A 1 463 ? 11.621 10.175 -4.818 1.00 89.38 463 ALA A N 1
ATOM 3662 C CA . ALA A 1 463 ? 10.239 10.648 -4.929 1.00 89.38 463 ALA A CA 1
ATOM 3663 C C . ALA A 1 463 ? 9.256 9.476 -5.061 1.00 89.38 463 ALA A C 1
ATOM 3665 O O . ALA A 1 463 ? 8.227 9.430 -4.391 1.00 89.38 463 ALA A O 1
ATOM 3666 N N . TRP A 1 464 ? 9.615 8.481 -5.874 1.00 91.31 464 TRP A N 1
ATOM 3667 C CA . TRP A 1 464 ? 8.835 7.260 -6.074 1.00 91.31 464 TRP A CA 1
ATOM 3668 C C . TRP A 1 464 ? 8.723 6.346 -4.845 1.00 91.31 464 TRP A C 1
ATOM 3670 O O . TRP A 1 464 ? 7.785 5.553 -4.771 1.00 91.31 464 TRP A O 1
ATOM 3680 N N . LEU A 1 465 ? 9.653 6.453 -3.893 1.00 87.50 465 LEU A N 1
ATOM 3681 C CA . LEU A 1 465 ? 9.739 5.612 -2.697 1.00 87.50 465 LEU A CA 1
ATOM 3682 C C . LEU A 1 465 ? 9.139 6.258 -1.444 1.00 87.50 465 LEU A C 1
ATOM 3684 O O . LEU A 1 465 ? 8.636 5.536 -0.584 1.00 87.50 465 LEU A O 1
ATOM 3688 N N . THR A 1 466 ? 9.190 7.587 -1.321 1.00 86.38 466 THR A N 1
ATOM 3689 C CA . THR A 1 466 ? 8.731 8.309 -0.123 1.00 86.38 466 THR A CA 1
ATOM 3690 C C . THR A 1 466 ? 7.543 9.229 -0.387 1.00 86.38 466 THR A C 1
ATOM 3692 O O . THR A 1 466 ? 6.505 9.084 0.254 1.00 86.38 466 THR A O 1
ATOM 3695 N N . GLU A 1 467 ? 7.648 10.158 -1.329 1.00 92.44 467 GLU A N 1
ATOM 3696 C CA . GLU A 1 467 ? 6.675 11.236 -1.503 1.00 92.44 467 GLU A CA 1
ATOM 3697 C C . GLU A 1 467 ? 5.460 10.834 -2.353 1.00 92.44 467 GLU A C 1
ATOM 3699 O O . GLU A 1 467 ? 4.325 11.065 -1.942 1.00 92.44 467 GLU A O 1
ATOM 3704 N N . ILE A 1 468 ? 5.662 10.193 -3.508 1.00 94.62 468 ILE A N 1
ATOM 3705 C CA . ILE A 1 468 ? 4.574 9.754 -4.398 1.00 94.62 468 ILE A CA 1
ATOM 3706 C C . ILE A 1 468 ? 3.621 8.751 -3.712 1.00 94.62 468 ILE A C 1
ATOM 3708 O O . ILE A 1 468 ? 2.408 8.924 -3.856 1.00 94.62 468 ILE A O 1
ATOM 3712 N N . PRO A 1 469 ? 4.084 7.771 -2.906 1.00 92.12 469 PRO A N 1
ATOM 3713 C CA . PRO A 1 469 ? 3.195 6.924 -2.105 1.00 92.12 469 PRO A CA 1
ATOM 3714 C C . PRO A 1 469 ? 2.332 7.711 -1.102 1.00 92.12 469 PRO A C 1
ATOM 3716 O O . PRO A 1 469 ? 1.149 7.416 -0.950 1.00 92.12 469 PRO A O 1
ATOM 3719 N N . LEU A 1 470 ? 2.885 8.748 -0.458 1.00 87.88 470 LEU A N 1
ATOM 3720 C CA . LEU A 1 470 ? 2.138 9.617 0.465 1.00 87.88 470 LEU A CA 1
ATOM 3721 C C . LEU A 1 470 ? 1.139 10.527 -0.268 1.00 87.88 470 LEU A C 1
ATOM 3723 O O . LEU A 1 470 ? 0.042 10.775 0.236 1.00 87.88 470 LEU A O 1
ATOM 3727 N N . ILE A 1 471 ? 1.491 10.996 -1.467 1.00 89.38 471 ILE A N 1
ATOM 3728 C CA . ILE A 1 471 ? 0.585 11.740 -2.348 1.00 89.38 471 ILE A CA 1
ATOM 3729 C C . ILE A 1 471 ? -0.573 10.832 -2.783 1.00 89.38 471 ILE A C 1
ATOM 3731 O O . ILE A 1 471 ? -1.724 11.250 -2.687 1.00 89.38 471 ILE A O 1
ATOM 3735 N N . ALA A 1 472 ? -0.312 9.575 -3.159 1.00 92.12 472 ALA A N 1
ATOM 3736 C CA . ALA A 1 472 ? -1.327 8.622 -3.624 1.00 92.12 472 ALA A CA 1
ATOM 3737 C C . ALA A 1 472 ? -2.502 8.419 -2.646 1.00 92.12 472 ALA A C 1
ATOM 3739 O O . ALA A 1 472 ? -3.626 8.216 -3.097 1.00 92.12 472 ALA A O 1
ATOM 3740 N N . HIS A 1 473 ? -2.287 8.566 -1.332 1.00 85.75 473 HIS A N 1
ATOM 3741 C CA . HIS A 1 473 ? -3.355 8.537 -0.317 1.00 85.75 473 HIS A CA 1
ATOM 3742 C C . HIS A 1 473 ? -4.422 9.645 -0.471 1.00 85.75 473 HIS A C 1
ATOM 3744 O O . HIS A 1 473 ? -5.478 9.566 0.151 1.00 85.75 473 HIS A O 1
ATOM 3750 N N . ASN A 1 474 ? -4.149 10.688 -1.263 1.00 85.62 474 ASN A N 1
ATOM 3751 C CA . ASN A 1 474 ? -5.030 11.843 -1.477 1.00 85.62 474 ASN A CA 1
ATOM 3752 C C . ASN A 1 474 ? -5.591 11.923 -2.910 1.00 85.62 474 ASN A C 1
ATOM 3754 O O . ASN A 1 474 ? -6.423 12.785 -3.191 1.00 85.62 474 ASN A O 1
ATOM 3758 N N . TYR A 1 475 ? -5.135 11.049 -3.815 1.00 92.56 475 TYR A N 1
ATOM 3759 C CA . TYR A 1 475 ? -5.492 11.055 -5.234 1.00 92.56 475 TYR A CA 1
ATOM 3760 C C . TYR A 1 475 ? -5.732 9.606 -5.706 1.00 92.56 475 TYR A C 1
ATOM 3762 O O . TYR A 1 475 ? -4.813 8.952 -6.201 1.00 92.56 475 TYR A O 1
ATOM 3770 N N . ASP A 1 476 ? -6.971 9.105 -5.583 1.00 92.88 476 ASP A N 1
ATOM 3771 C CA . ASP A 1 476 ? -7.353 7.710 -5.907 1.00 92.88 476 ASP A CA 1
ATOM 3772 C C . ASP A 1 476 ? -6.826 7.231 -7.273 1.00 92.88 476 ASP A C 1
ATOM 3774 O O . ASP A 1 476 ? -6.398 6.089 -7.428 1.00 92.88 476 ASP A O 1
ATOM 3778 N N . TYR A 1 477 ? -6.815 8.111 -8.280 1.00 96.12 477 TYR A N 1
ATOM 3779 C CA . TYR A 1 477 ? -6.354 7.777 -9.629 1.00 96.12 477 TYR A CA 1
ATOM 3780 C C . TYR A 1 477 ? -4.855 7.454 -9.702 1.00 96.12 477 TYR A C 1
ATOM 3782 O O . TYR A 1 477 ? -4.459 6.606 -10.502 1.00 96.12 477 TYR A O 1
ATOM 3790 N N . LEU A 1 478 ? -4.031 8.077 -8.851 1.00 97.69 478 LEU A N 1
ATOM 3791 C CA . LEU A 1 478 ? -2.613 7.752 -8.712 1.00 97.69 478 LEU A CA 1
ATOM 3792 C C . LEU A 1 478 ? -2.444 6.413 -7.988 1.00 97.69 478 LEU A C 1
ATOM 3794 O O . LEU A 1 478 ? -1.661 5.581 -8.441 1.00 97.69 478 LEU A O 1
ATOM 3798 N N . MET A 1 479 ? -3.205 6.168 -6.915 1.00 96.94 479 MET A N 1
ATOM 3799 C CA . MET A 1 479 ? -3.182 4.873 -6.226 1.00 96.94 479 MET A CA 1
ATOM 3800 C C . MET A 1 479 ? -3.569 3.737 -7.185 1.00 96.94 479 MET A C 1
ATOM 3802 O O . MET A 1 479 ? -2.870 2.730 -7.282 1.00 96.94 479 MET A O 1
ATOM 3806 N N . HIS A 1 480 ? -4.617 3.924 -7.987 1.00 97.44 480 HIS A N 1
ATOM 3807 C CA . HIS A 1 480 ? -4.979 2.970 -9.030 1.00 97.44 480 HIS A CA 1
ATOM 3808 C C . HIS A 1 480 ? -3.900 2.836 -10.118 1.00 97.44 480 HIS A C 1
ATOM 3810 O O . HIS A 1 480 ? -3.630 1.715 -10.537 1.00 97.44 480 HIS A O 1
ATOM 3816 N N . ALA A 1 481 ? -3.223 3.909 -10.546 1.00 98.31 481 ALA A N 1
ATOM 3817 C CA . ALA A 1 481 ? -2.124 3.807 -11.516 1.00 98.31 481 ALA A CA 1
ATOM 3818 C C . ALA A 1 481 ? -0.938 2.982 -10.968 1.00 98.31 481 ALA A C 1
ATOM 3820 O O . ALA A 1 481 ? -0.392 2.129 -11.671 1.00 98.31 481 ALA A O 1
ATOM 3821 N N . ILE A 1 482 ? -0.593 3.192 -9.693 1.00 97.75 482 ILE A N 1
ATOM 3822 C CA . ILE A 1 482 ? 0.417 2.433 -8.942 1.00 97.75 482 ILE A CA 1
ATOM 3823 C C . ILE A 1 482 ? 0.061 0.939 -8.906 1.00 97.75 482 ILE A C 1
ATOM 3825 O O . ILE A 1 482 ? 0.878 0.100 -9.292 1.00 97.75 482 ILE A O 1
ATOM 3829 N N . LEU A 1 483 ? -1.168 0.604 -8.500 1.00 97.56 483 LEU A N 1
ATOM 3830 C CA . LEU A 1 483 ? -1.649 -0.778 -8.397 1.00 97.56 483 LEU A CA 1
ATOM 3831 C C . LEU A 1 483 ? -1.747 -1.468 -9.765 1.00 97.56 483 LEU A C 1
ATOM 3833 O O . LEU A 1 483 ? -1.346 -2.623 -9.901 1.00 97.56 483 LEU A O 1
ATOM 3837 N N . ALA A 1 484 ? -2.228 -0.756 -10.788 1.00 97.62 484 ALA A N 1
ATOM 3838 C CA . ALA A 1 484 ? -2.354 -1.251 -12.156 1.00 97.62 484 ALA A CA 1
ATOM 3839 C C . ALA A 1 484 ? -0.993 -1.661 -12.742 1.00 97.62 484 ALA A C 1
ATOM 3841 O O . ALA A 1 484 ? -0.838 -2.761 -13.277 1.00 97.62 484 ALA A O 1
ATOM 3842 N N . MET A 1 485 ? 0.014 -0.797 -12.588 1.00 96.06 485 MET A N 1
ATOM 3843 C CA . MET A 1 485 ? 1.381 -1.071 -13.023 1.00 96.06 485 MET A CA 1
ATOM 3844 C C . MET A 1 485 ? 2.033 -2.197 -12.207 1.00 96.06 485 MET A C 1
ATOM 3846 O O . MET A 1 485 ? 2.675 -3.078 -12.782 1.00 96.06 485 MET A O 1
ATOM 3850 N N . ALA A 1 486 ? 1.849 -2.203 -10.883 1.00 95.94 486 ALA A N 1
ATOM 3851 C CA . ALA A 1 486 ? 2.389 -3.244 -10.013 1.00 95.94 486 ALA A CA 1
ATOM 3852 C C . ALA A 1 486 ? 1.801 -4.631 -10.319 1.00 95.94 486 ALA A C 1
ATOM 3854 O O . ALA A 1 486 ? 2.536 -5.615 -10.268 1.00 95.94 486 ALA A O 1
ATOM 3855 N N . ALA A 1 487 ? 0.518 -4.709 -10.688 1.00 96.38 487 ALA A N 1
ATOM 3856 C CA . ALA A 1 487 ? -0.138 -5.942 -11.120 1.00 96.38 487 ALA A CA 1
ATOM 3857 C C . ALA A 1 487 ? 0.505 -6.511 -12.392 1.00 96.38 487 ALA A C 1
ATOM 3859 O O . ALA A 1 487 ? 0.959 -7.654 -12.382 1.00 96.38 487 ALA A O 1
ATOM 3860 N N . SER A 1 488 ? 0.639 -5.702 -13.450 1.00 94.56 488 SER A N 1
ATOM 3861 C CA . SER A 1 488 ? 1.293 -6.128 -14.697 1.00 94.56 488 SER A CA 1
ATOM 3862 C C . SER A 1 488 ? 2.765 -6.516 -14.488 1.00 94.56 488 SER A C 1
ATOM 3864 O O . SER A 1 488 ? 3.224 -7.517 -15.033 1.00 94.56 488 SER A O 1
ATOM 3866 N N . HIS A 1 489 ? 3.506 -5.784 -13.649 1.00 92.88 489 HIS A N 1
ATOM 3867 C CA . HIS A 1 489 ? 4.892 -6.131 -13.319 1.00 92.88 489 HIS A CA 1
ATOM 3868 C C . HIS A 1 489 ? 4.992 -7.435 -12.505 1.00 92.88 489 HIS A C 1
ATOM 3870 O O . HIS A 1 489 ? 5.937 -8.205 -12.678 1.00 92.88 489 HIS A O 1
ATOM 3876 N N . LEU A 1 490 ? 4.046 -7.701 -11.600 1.00 91.25 490 LEU A N 1
ATOM 3877 C CA . LEU A 1 490 ? 4.030 -8.925 -10.797 1.00 91.25 490 LEU A CA 1
ATOM 3878 C C . LEU A 1 490 ? 3.625 -10.153 -11.631 1.00 91.25 490 LEU A C 1
ATOM 3880 O O . LEU A 1 490 ? 4.225 -11.213 -11.449 1.00 91.25 490 LEU A O 1
ATOM 3884 N N . GLU A 1 491 ? 2.688 -10.004 -12.574 1.00 90.50 491 GLU A N 1
ATOM 3885 C CA . GLU A 1 491 ? 2.359 -11.023 -13.587 1.00 90.50 491 GLU A CA 1
ATOM 3886 C C . GLU A 1 491 ? 3.611 -11.393 -14.398 1.00 90.50 491 GLU A C 1
ATOM 3888 O O . GLU A 1 491 ? 3.988 -12.565 -14.443 1.00 90.50 491 GLU A O 1
ATOM 3893 N N . LEU A 1 492 ? 4.349 -10.403 -14.917 1.00 86.00 492 LEU A N 1
ATOM 3894 C CA . LEU A 1 492 ? 5.605 -10.638 -15.644 1.00 86.00 492 LEU A CA 1
ATOM 3895 C C . LEU A 1 492 ? 6.707 -11.303 -14.805 1.00 86.00 492 LEU A C 1
ATOM 3897 O O . LEU A 1 492 ? 7.464 -12.117 -15.332 1.00 86.00 492 LEU A O 1
ATOM 3901 N N . CYS A 1 493 ? 6.811 -10.981 -13.513 1.00 84.38 493 CYS A N 1
ATOM 3902 C CA . CYS A 1 493 ? 7.827 -11.560 -12.629 1.00 84.38 493 CYS A CA 1
ATOM 3903 C C . CYS A 1 493 ? 7.478 -12.949 -12.068 1.00 84.38 493 CYS A C 1
ATOM 3905 O O . CYS A 1 493 ? 8.364 -13.591 -11.507 1.00 84.38 493 CYS A O 1
ATOM 3907 N N . THR A 1 494 ? 6.219 -13.399 -12.142 1.00 85.00 494 THR A N 1
ATOM 3908 C CA . THR A 1 494 ? 5.774 -14.630 -11.451 1.00 85.00 494 THR A CA 1
ATOM 3909 C C . THR A 1 494 ? 4.946 -15.595 -12.297 1.00 85.00 494 THR A C 1
ATOM 3911 O O . THR A 1 494 ? 4.756 -16.735 -11.881 1.00 85.00 494 THR A O 1
ATOM 3914 N N . GLY A 1 495 ? 4.434 -15.171 -13.456 1.00 83.44 495 GLY A N 1
ATOM 3915 C CA . GLY A 1 495 ? 3.510 -15.960 -14.277 1.00 83.44 495 GLY A CA 1
ATOM 3916 C C . GLY A 1 495 ? 2.110 -16.139 -13.672 1.00 83.44 495 GLY A C 1
ATOM 3917 O O . GLY A 1 495 ? 1.291 -16.848 -14.251 1.00 83.44 495 GLY A O 1
ATOM 3918 N N . VAL A 1 496 ? 1.824 -15.520 -12.521 1.00 87.50 496 VAL A N 1
ATOM 3919 C CA . VAL A 1 496 ? 0.492 -15.511 -11.903 1.00 87.50 496 VAL A CA 1
ATOM 3920 C C . VAL A 1 496 ? -0.364 -14.453 -12.592 1.00 87.50 496 VAL A C 1
ATOM 3922 O O . VAL A 1 496 ? 0.037 -13.293 -12.651 1.00 87.50 496 VAL A O 1
ATOM 3925 N N . ASP A 1 497 ? -1.541 -14.844 -13.081 1.00 89.12 497 ASP A N 1
ATOM 3926 C CA . ASP A 1 497 ? -2.501 -13.929 -13.705 1.00 89.12 497 ASP A CA 1
ATOM 3927 C C . ASP A 1 497 ? -2.965 -12.847 -12.713 1.00 89.12 497 ASP A C 1
ATOM 3929 O O . ASP A 1 497 ? -3.579 -13.142 -11.684 1.00 89.12 497 ASP A O 1
ATOM 3933 N N . PHE A 1 498 ? -2.677 -11.586 -13.044 1.00 92.69 498 PHE A N 1
ATOM 3934 C CA . PHE A 1 498 ? -3.237 -10.408 -12.383 1.00 92.69 498 PHE A CA 1
ATOM 3935 C C . PHE A 1 498 ? -3.972 -9.500 -13.380 1.00 92.69 498 PHE A C 1
ATOM 3937 O O . PHE A 1 498 ? -4.349 -8.377 -13.034 1.00 92.69 498 PHE A O 1
ATOM 3944 N N . ARG A 1 499 ? -4.222 -9.962 -14.608 1.00 89.88 499 ARG A N 1
ATOM 3945 C CA . ARG A 1 499 ? -4.637 -9.145 -15.752 1.00 89.88 499 ARG A CA 1
ATOM 3946 C C . ARG A 1 499 ? -5.959 -8.438 -15.517 1.00 89.88 499 ARG A C 1
ATOM 3948 O O . ARG A 1 499 ? -6.076 -7.241 -15.775 1.00 89.88 499 ARG A O 1
ATOM 3955 N N . SER A 1 500 ? -6.935 -9.139 -14.939 1.00 91.56 500 SER A N 1
ATOM 3956 C CA . SER A 1 500 ? -8.224 -8.537 -14.574 1.00 91.56 500 SER A CA 1
ATOM 3957 C C . SER A 1 500 ? -8.083 -7.428 -13.522 1.00 91.56 500 SER A C 1
ATOM 3959 O O . SER A 1 500 ? -8.843 -6.463 -13.561 1.00 91.56 500 SER A O 1
ATOM 3961 N N . VAL A 1 501 ? -7.122 -7.535 -12.597 1.00 93.12 501 VAL A N 1
ATOM 3962 C CA . VAL A 1 501 ? -6.855 -6.523 -11.556 1.00 93.12 501 VAL A CA 1
ATOM 3963 C C . VAL A 1 501 ? -6.087 -5.339 -12.153 1.00 93.12 501 VAL A C 1
ATOM 3965 O O . VAL A 1 501 ? -6.452 -4.182 -11.939 1.00 93.12 501 VAL A O 1
ATOM 3968 N N . ALA A 1 502 ? -5.083 -5.627 -12.986 1.00 95.31 502 ALA A N 1
ATOM 3969 C CA . ALA A 1 502 ? -4.296 -4.640 -13.717 1.00 95.31 502 ALA A CA 1
ATOM 3970 C C . ALA A 1 502 ? -5.171 -3.749 -14.616 1.00 95.31 502 ALA A C 1
ATOM 3972 O O . ALA A 1 502 ? -5.029 -2.525 -14.599 1.00 95.31 502 ALA A O 1
ATOM 3973 N N . ILE A 1 503 ? -6.100 -4.349 -15.368 1.00 94.69 503 ILE A N 1
ATOM 3974 C CA . ILE A 1 503 ? -7.042 -3.634 -16.240 1.00 94.69 503 ILE A CA 1
ATOM 3975 C C . ILE A 1 503 ? -8.105 -2.886 -15.425 1.00 94.69 503 ILE A C 1
ATOM 3977 O O . ILE A 1 503 ? -8.389 -1.728 -15.733 1.00 94.69 503 ILE A O 1
ATOM 3981 N N . HIS A 1 504 ? -8.649 -3.483 -14.357 1.00 94.31 504 HIS A N 1
ATOM 3982 C CA . HIS A 1 504 ? -9.618 -2.811 -13.484 1.00 94.31 504 HIS A CA 1
ATOM 3983 C C . HIS A 1 504 ? -9.059 -1.495 -12.920 1.00 94.31 504 HIS A C 1
ATOM 3985 O O . HIS A 1 504 ? -9.662 -0.433 -13.094 1.00 94.31 504 HIS A O 1
ATOM 3991 N N . HIS A 1 505 ? -7.867 -1.534 -12.320 1.00 96.94 505 HIS A N 1
ATOM 3992 C CA . HIS A 1 505 ? -7.229 -0.324 -11.809 1.00 96.94 505 HIS A CA 1
ATOM 3993 C C . HIS A 1 505 ? -6.785 0.634 -12.925 1.00 96.94 505 HIS A C 1
ATOM 3995 O O . HIS A 1 505 ? -6.937 1.842 -12.760 1.00 96.94 505 HIS A O 1
ATOM 4001 N N . ARG A 1 506 ? -6.331 0.143 -14.090 1.00 97.31 506 ARG A N 1
ATOM 4002 C CA . ARG A 1 506 ? -5.997 0.997 -15.250 1.00 97.31 506 ARG A CA 1
ATOM 4003 C C . ARG A 1 506 ? -7.186 1.851 -15.698 1.00 97.31 506 ARG A C 1
ATOM 4005 O O . ARG A 1 506 ? -7.023 3.045 -15.942 1.00 97.31 506 ARG A O 1
ATOM 4012 N N . ILE A 1 507 ? -8.386 1.269 -15.756 1.00 96.12 507 ILE A N 1
ATOM 4013 C CA . ILE A 1 507 ? -9.620 1.981 -16.128 1.00 96.12 507 ILE A CA 1
ATOM 4014 C C . ILE A 1 507 ? -9.945 3.085 -15.109 1.00 96.12 507 ILE A C 1
ATOM 4016 O O . ILE A 1 507 ? -10.251 4.214 -15.499 1.00 96.12 507 ILE A O 1
ATOM 4020 N N . LEU A 1 508 ? -9.844 2.789 -13.808 1.00 95.94 508 LEU A N 1
ATOM 4021 C CA . LEU A 1 508 ? -10.084 3.772 -12.743 1.00 95.94 508 LEU A CA 1
ATOM 4022 C C . LEU A 1 508 ? -9.038 4.900 -12.753 1.00 95.94 508 LEU A C 1
ATOM 4024 O O . LEU A 1 508 ? -9.401 6.074 -12.655 1.00 95.94 508 LEU A O 1
ATOM 4028 N N . ALA A 1 509 ? -7.764 4.558 -12.953 1.00 97.56 509 ALA A N 1
ATOM 4029 C CA . ALA A 1 509 ? -6.659 5.504 -13.071 1.00 97.56 509 ALA A CA 1
ATOM 4030 C C . ALA A 1 509 ? -6.852 6.477 -14.244 1.00 97.56 509 ALA A C 1
ATOM 4032 O O . ALA A 1 509 ? -6.770 7.691 -14.053 1.00 97.56 509 ALA A O 1
ATOM 4033 N N . ILE A 1 510 ? -7.171 5.976 -15.443 1.00 96.38 510 ILE A N 1
ATOM 4034 C CA . ILE A 1 510 ? -7.409 6.815 -16.630 1.00 96.38 510 ILE A CA 1
ATOM 4035 C C . ILE A 1 510 ? -8.646 7.701 -16.430 1.00 96.38 510 ILE A C 1
ATOM 4037 O O . ILE A 1 510 ? -8.584 8.908 -16.668 1.00 96.38 510 ILE A O 1
ATOM 4041 N N . LYS A 1 511 ? -9.757 7.143 -15.928 1.00 95.44 511 LYS A N 1
ATOM 4042 C CA . LYS A 1 511 ? -10.991 7.905 -15.667 1.00 95.44 511 LYS A CA 1
ATOM 4043 C C . LYS A 1 511 ? -10.760 9.050 -14.672 1.00 95.44 511 LYS A C 1
ATOM 4045 O O . LYS A 1 511 ? -11.202 10.176 -14.913 1.00 95.44 511 LYS A O 1
ATOM 4050 N N . GLY A 1 512 ? -10.064 8.781 -13.568 1.00 95.25 512 GLY A N 1
ATOM 4051 C CA . GLY A 1 512 ? -9.770 9.791 -12.554 1.00 95.25 512 GLY A CA 1
ATOM 4052 C C . GLY A 1 512 ? -8.729 10.819 -13.012 1.00 95.25 512 GLY A C 1
ATOM 4053 O O . GLY A 1 512 ? -8.918 12.008 -12.768 1.00 95.25 512 GLY A O 1
ATOM 4054 N N . SER A 1 513 ? -7.711 10.404 -13.773 1.00 95.50 513 SER A N 1
ATOM 4055 C CA . SER A 1 513 ? -6.724 11.318 -14.374 1.00 95.50 513 SER A CA 1
ATOM 4056 C C . SER A 1 513 ? -7.386 12.287 -15.357 1.00 95.50 513 SER A C 1
ATOM 4058 O O . SER A 1 513 ? -7.186 13.492 -15.250 1.00 95.50 513 SER A O 1
ATOM 4060 N N . ASN A 1 514 ? -8.261 11.804 -16.247 1.00 94.94 514 ASN A N 1
ATOM 4061 C CA . ASN A 1 514 ? -9.035 12.662 -17.158 1.00 94.94 514 ASN A CA 1
ATOM 4062 C C . ASN A 1 514 ? -9.947 13.643 -16.398 1.00 94.94 514 ASN A C 1
ATOM 4064 O O . ASN A 1 514 ? -10.105 14.797 -16.803 1.00 94.94 514 ASN A O 1
ATOM 4068 N N . THR A 1 515 ? -10.509 13.206 -15.267 1.00 94.25 515 THR A N 1
ATOM 4069 C CA . THR A 1 515 ? -11.310 14.069 -14.385 1.00 94.25 515 THR A CA 1
ATOM 4070 C C . THR A 1 515 ? -10.447 15.169 -13.752 1.00 94.25 515 THR A C 1
ATOM 4072 O O . THR A 1 515 ? -10.845 16.330 -13.775 1.00 94.25 515 THR A O 1
ATOM 4075 N N . ALA A 1 516 ? -9.247 14.843 -13.259 1.00 93.06 516 ALA A N 1
ATOM 4076 C CA . ALA A 1 516 ? -8.313 15.806 -12.667 1.00 93.06 516 ALA A CA 1
ATOM 4077 C C . ALA A 1 516 ? -7.697 16.767 -13.707 1.00 93.06 516 ALA A C 1
ATOM 4079 O O . ALA A 1 516 ? -7.539 17.953 -13.430 1.00 93.06 516 ALA A O 1
ATOM 4080 N N . LEU A 1 517 ? -7.421 16.299 -14.930 1.00 91.88 517 LEU A N 1
ATOM 4081 C CA . LEU A 1 517 ? -6.989 17.145 -16.054 1.00 91.88 517 LEU A CA 1
ATOM 4082 C C . LEU A 1 517 ? -8.050 18.181 -16.455 1.00 91.88 517 LEU A C 1
ATOM 4084 O O . LEU A 1 517 ? -7.701 19.259 -16.930 1.00 91.88 517 LEU A O 1
ATOM 4088 N N . SER A 1 518 ? -9.329 17.869 -16.227 1.00 90.69 518 SER A N 1
ATOM 4089 C CA . SER A 1 518 ? -10.468 18.759 -16.489 1.00 90.69 518 SER A CA 1
ATOM 4090 C C . SER A 1 518 ? -10.715 19.792 -15.375 1.00 90.69 518 SER A C 1
ATOM 4092 O O . SER A 1 518 ? -11.658 20.577 -15.471 1.00 90.69 518 SER A O 1
ATOM 4094 N N . GLN A 1 519 ? -9.910 19.793 -14.305 1.00 88.25 519 GLN A N 1
ATOM 4095 C CA . GLN A 1 519 ? -10.068 20.668 -13.139 1.00 88.25 519 GLN A CA 1
ATOM 4096 C C . GLN A 1 519 ? -8.909 21.678 -13.017 1.00 88.25 519 GLN A C 1
ATOM 4098 O O . GLN A 1 519 ? -7.782 21.391 -13.430 1.00 88.25 519 GLN A O 1
ATOM 4103 N N . PRO A 1 520 ? -9.153 22.874 -12.444 1.00 82.56 520 PRO A N 1
ATOM 4104 C CA . PRO A 1 520 ? -8.096 23.846 -12.187 1.00 82.56 520 PRO A CA 1
ATOM 4105 C C . PRO A 1 520 ? -7.157 23.329 -11.091 1.00 82.56 520 PRO A C 1
ATOM 4107 O O . PRO A 1 520 ? -7.565 23.131 -9.948 1.00 82.56 520 PRO A O 1
ATOM 4110 N N . ARG A 1 521 ? -5.884 23.138 -11.441 1.00 85.81 521 ARG A N 1
ATOM 4111 C CA . ARG A 1 521 ? -4.831 22.722 -10.506 1.00 85.81 521 ARG A CA 1
ATOM 4112 C C . ARG A 1 521 ? -4.357 23.914 -9.683 1.00 85.81 521 ARG A C 1
ATOM 4114 O O . ARG A 1 521 ? -4.310 25.040 -10.176 1.00 85.81 521 ARG A O 1
ATOM 4121 N N . THR A 1 522 ? -4.034 23.672 -8.417 1.00 79.44 522 THR A N 1
ATOM 4122 C CA . THR A 1 522 ? -3.754 24.726 -7.424 1.00 79.44 522 THR A CA 1
ATOM 4123 C C . THR A 1 522 ? -2.498 24.469 -6.592 1.00 79.44 522 THR A C 1
ATOM 4125 O O . THR A 1 522 ? -2.011 25.382 -5.925 1.00 79.44 522 THR A O 1
ATOM 4128 N N . ARG A 1 523 ? -1.966 23.242 -6.614 1.00 85.62 523 ARG A N 1
ATOM 4129 C CA . ARG A 1 523 ? -0.815 22.792 -5.823 1.00 85.62 523 ARG A CA 1
ATOM 4130 C C . ARG A 1 523 ? 0.141 21.992 -6.699 1.00 85.62 523 ARG A C 1
ATOM 4132 O O . ARG A 1 523 ? -0.294 21.290 -7.605 1.00 85.62 523 ARG A O 1
ATOM 4139 N N . GLY A 1 524 ? 1.436 22.019 -6.377 1.00 84.88 524 GLY A N 1
ATOM 4140 C CA . GLY A 1 524 ? 2.415 21.150 -7.041 1.00 84.88 524 GLY A CA 1
ATOM 4141 C C . GLY A 1 524 ? 2.068 19.665 -6.910 1.00 84.88 524 GLY A C 1
ATOM 4142 O O . GLY A 1 524 ? 2.217 18.933 -7.877 1.00 84.88 524 GLY A O 1
ATOM 4143 N N . SER A 1 525 ? 1.450 19.257 -5.794 1.00 88.81 525 SER A N 1
ATOM 4144 C CA . SER A 1 525 ? 0.945 17.892 -5.594 1.00 88.81 525 SER A CA 1
ATOM 4145 C C . SER A 1 525 ? -0.106 17.453 -6.623 1.00 88.81 525 SER A C 1
ATOM 4147 O O 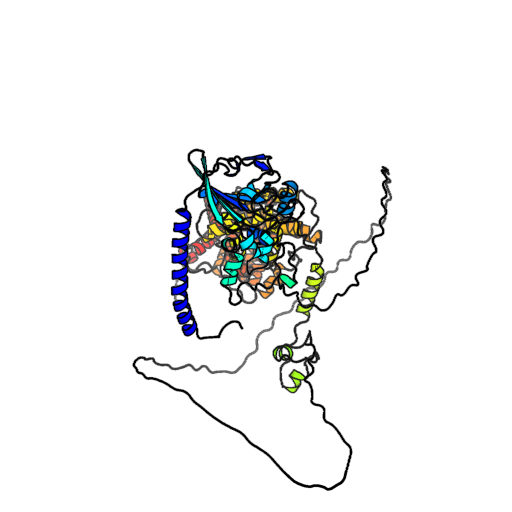. SER A 1 525 ? -0.190 16.264 -6.914 1.00 88.81 525 SER A O 1
ATOM 4149 N N . ASP A 1 526 ? -0.878 18.382 -7.205 1.00 91.06 526 ASP A N 1
ATOM 4150 C CA . ASP A 1 526 ? -1.829 18.074 -8.284 1.00 91.06 526 ASP A CA 1
ATOM 4151 C C . ASP A 1 526 ? -1.073 17.698 -9.572 1.00 91.06 526 ASP A C 1
ATOM 4153 O O . ASP A 1 526 ? -1.451 16.770 -10.288 1.00 91.06 526 ASP A O 1
ATOM 4157 N N . ASN A 1 527 ? 0.030 18.405 -9.837 1.00 92.62 527 ASN A N 1
ATOM 4158 C CA . ASN A 1 527 ? 0.925 18.161 -10.965 1.00 92.62 527 ASN A CA 1
ATOM 4159 C C . ASN A 1 527 ? 1.772 16.890 -10.742 1.00 92.62 527 ASN A C 1
ATOM 4161 O O . ASN A 1 527 ? 1.903 16.081 -11.659 1.00 92.62 527 ASN A O 1
ATOM 4165 N N . ASP A 1 528 ? 2.292 16.665 -9.529 1.00 93.94 528 ASP A N 1
ATOM 4166 C CA . ASP A 1 528 ? 3.022 15.442 -9.164 1.00 93.94 528 ASP A CA 1
ATOM 4167 C C . ASP A 1 528 ? 2.131 14.202 -9.294 1.00 93.94 528 ASP A C 1
ATOM 4169 O O . ASP A 1 528 ? 2.552 13.204 -9.877 1.00 93.94 528 ASP A O 1
ATOM 4173 N N . ALA A 1 529 ? 0.884 14.266 -8.813 1.00 95.69 529 ALA A N 1
ATOM 4174 C CA . ALA A 1 529 ? -0.049 13.146 -8.887 1.00 95.69 529 ALA A CA 1
ATOM 4175 C C . ALA A 1 529 ? -0.416 12.780 -10.334 1.00 95.69 529 ALA A C 1
ATOM 4177 O O . ALA A 1 529 ? -0.383 11.601 -10.697 1.00 95.69 529 ALA A O 1
ATOM 4178 N N . LEU A 1 530 ? -0.693 13.776 -11.184 1.00 96.00 530 LEU A N 1
ATOM 4179 C CA . LEU A 1 530 ? -0.934 13.567 -12.615 1.00 96.00 530 LEU A CA 1
ATOM 4180 C C . LEU A 1 530 ? 0.297 13.017 -13.343 1.00 96.00 530 LEU A C 1
ATOM 4182 O O . LEU A 1 530 ? 0.171 12.082 -14.136 1.00 96.00 530 LEU A O 1
ATOM 4186 N N . LEU A 1 531 ? 1.487 13.566 -13.078 1.00 95.69 531 LEU A N 1
ATOM 4187 C CA . LEU A 1 531 ? 2.712 13.130 -13.746 1.00 95.69 531 LEU A CA 1
ATOM 4188 C C . LEU A 1 531 ? 3.108 11.710 -13.320 1.00 95.69 531 LEU A C 1
ATOM 4190 O O . LEU A 1 531 ? 3.445 10.891 -14.175 1.00 95.69 531 LEU A O 1
ATOM 4194 N N . ALA A 1 532 ? 2.995 11.386 -12.028 1.00 97.06 532 ALA A N 1
ATOM 4195 C CA . ALA A 1 532 ? 3.233 10.042 -11.513 1.00 97.06 532 ALA A CA 1
ATOM 4196 C C . ALA A 1 532 ? 2.228 9.025 -12.075 1.00 97.06 532 ALA A C 1
ATOM 4198 O O . ALA A 1 532 ? 2.631 7.942 -12.502 1.00 97.06 532 ALA A O 1
ATOM 4199 N N . ALA A 1 533 ? 0.937 9.371 -12.145 1.00 97.94 533 ALA A N 1
ATOM 4200 C CA . ALA A 1 533 ? -0.070 8.502 -12.748 1.00 97.94 533 ALA A CA 1
ATOM 4201 C C . ALA A 1 533 ? 0.228 8.248 -14.236 1.00 97.94 533 ALA A C 1
ATOM 4203 O O . ALA A 1 533 ? 0.163 7.106 -14.691 1.00 97.94 533 ALA A O 1
ATOM 4204 N N . CYS A 1 534 ? 0.634 9.281 -14.981 1.00 97.25 534 CYS A N 1
ATOM 4205 C CA . CYS A 1 534 ? 0.998 9.162 -16.392 1.00 97.25 534 CYS A CA 1
ATOM 4206 C C . CYS A 1 534 ? 2.255 8.292 -16.604 1.00 97.25 534 CYS A C 1
ATOM 4208 O O . CYS A 1 534 ? 2.253 7.412 -17.468 1.00 97.25 534 CYS A O 1
ATOM 4210 N N . TYR A 1 535 ? 3.292 8.436 -15.767 1.00 96.50 535 TYR A N 1
ATOM 4211 C CA . TYR A 1 535 ? 4.464 7.551 -15.809 1.00 96.50 535 TYR A CA 1
ATOM 4212 C C . TYR A 1 535 ? 4.111 6.103 -15.452 1.00 96.50 535 TYR A C 1
ATOM 4214 O O . TYR A 1 535 ? 4.494 5.193 -16.186 1.00 96.50 535 TYR A O 1
ATOM 4222 N N . ALA A 1 536 ? 3.345 5.864 -14.385 1.00 97.25 536 ALA A N 1
ATOM 4223 C CA . ALA A 1 536 ? 2.931 4.513 -14.003 1.00 97.25 536 ALA A CA 1
ATOM 4224 C C . ALA A 1 536 ? 2.080 3.839 -15.100 1.00 97.25 536 ALA A C 1
ATOM 4226 O O . ALA A 1 536 ? 2.306 2.676 -15.431 1.00 97.25 536 ALA A O 1
ATOM 4227 N N . LEU A 1 537 ? 1.172 4.581 -15.745 1.00 97.56 537 LEU A N 1
ATOM 4228 C CA . LEU A 1 537 ? 0.404 4.099 -16.899 1.00 97.56 537 LEU A CA 1
ATOM 4229 C C . LEU A 1 537 ? 1.279 3.865 -18.142 1.00 97.56 537 LEU A C 1
ATOM 4231 O O . LEU A 1 537 ? 1.016 2.916 -18.885 1.00 97.56 537 LEU A O 1
ATOM 4235 N N . THR A 1 538 ? 2.331 4.664 -18.355 1.00 95.62 538 THR A N 1
ATOM 4236 C CA . THR A 1 538 ? 3.331 4.449 -19.420 1.00 95.62 538 THR A CA 1
ATOM 4237 C C . THR A 1 538 ? 4.065 3.125 -19.217 1.00 95.62 538 THR A C 1
ATOM 4239 O O . THR A 1 538 ? 4.079 2.286 -20.117 1.00 95.62 538 THR A O 1
ATOM 4242 N N . PHE A 1 539 ? 4.614 2.901 -18.020 1.00 93.69 539 PHE A N 1
ATOM 4243 C CA . PHE A 1 539 ? 5.309 1.659 -17.682 1.00 93.69 539 PHE A CA 1
ATOM 4244 C C . PHE A 1 539 ? 4.372 0.449 -17.678 1.00 93.69 539 PHE A C 1
ATOM 4246 O O . PHE A 1 539 ? 4.740 -0.592 -18.202 1.00 93.69 539 PHE A O 1
ATOM 4253 N N . GLN A 1 540 ? 3.127 0.583 -17.209 1.00 95.38 540 GLN A N 1
ATOM 4254 C CA . GLN A 1 540 ? 2.143 -0.492 -17.360 1.00 95.38 540 GLN A CA 1
ATOM 4255 C C . GLN A 1 540 ? 1.919 -0.845 -18.838 1.00 95.38 540 GLN A C 1
ATOM 4257 O O . GLN A 1 540 ? 1.861 -2.023 -19.178 1.00 95.38 540 GLN A O 1
ATOM 4262 N N . SER A 1 541 ? 1.824 0.155 -19.720 1.00 95.06 541 SER A N 1
ATOM 4263 C CA . SER A 1 541 ? 1.630 -0.082 -21.157 1.00 95.06 541 SER A CA 1
ATOM 4264 C C . SER A 1 541 ? 2.806 -0.865 -21.752 1.00 95.06 541 SER A C 1
ATOM 4266 O O . SER A 1 541 ? 2.581 -1.803 -22.505 1.00 95.06 541 SER A O 1
ATOM 4268 N N . SER A 1 542 ? 4.048 -0.579 -21.334 1.00 91.81 542 SER A N 1
ATOM 4269 C CA . SER A 1 542 ? 5.231 -1.348 -21.758 1.00 91.81 542 SER A CA 1
ATOM 4270 C C . SER A 1 542 ? 5.345 -2.754 -21.147 1.00 91.81 542 SER A C 1
ATOM 4272 O O . SER A 1 542 ? 6.226 -3.519 -21.548 1.00 91.81 542 SER A O 1
ATOM 4274 N N . TYR A 1 543 ? 4.446 -3.109 -20.219 1.00 91.50 543 TYR A N 1
ATOM 4275 C CA . TYR A 1 543 ? 4.275 -4.453 -19.652 1.00 91.50 543 TYR A CA 1
ATOM 4276 C C . TYR A 1 543 ? 3.092 -5.217 -20.278 1.00 91.50 543 TYR A C 1
ATOM 4278 O O . TYR A 1 543 ? 2.910 -6.398 -19.985 1.00 91.50 543 TYR A O 1
ATOM 4286 N N . MET A 1 544 ? 2.306 -4.593 -21.159 1.00 91.25 544 MET A N 1
ATOM 4287 C CA . MET A 1 544 ? 1.150 -5.196 -21.831 1.00 91.25 544 MET A CA 1
ATOM 4288 C C . MET A 1 544 ? 1.521 -5.671 -23.246 1.00 91.25 544 MET A C 1
ATOM 4290 O O . MET A 1 544 ? 2.059 -4.899 -24.036 1.00 91.25 544 MET A O 1
ATOM 4294 N N . SER A 1 545 ? 1.216 -6.926 -23.595 1.00 88.81 545 SER A N 1
ATOM 4295 C CA . SER A 1 545 ? 1.521 -7.515 -24.918 1.00 88.81 545 SER A CA 1
ATOM 4296 C C . SER A 1 545 ? 0.755 -6.867 -26.084 1.00 88.81 545 SER A C 1
ATOM 4298 O O . SER A 1 545 ? 1.119 -7.046 -27.241 1.00 88.81 545 SER A O 1
ATOM 4300 N N . ASP A 1 546 ? -0.303 -6.122 -25.776 1.00 89.50 546 ASP A N 1
ATOM 4301 C CA . ASP A 1 546 ? -1.157 -5.350 -26.682 1.00 89.50 546 ASP A CA 1
ATOM 4302 C C . ASP A 1 546 ? -0.965 -3.822 -26.551 1.00 89.50 546 ASP A C 1
ATOM 4304 O O . ASP A 1 546 ? -1.305 -3.087 -27.473 1.00 89.50 546 ASP A O 1
ATOM 4308 N N . GLY A 1 547 ? -0.356 -3.335 -25.462 1.00 91.56 547 GLY A N 1
ATOM 4309 C CA . GLY A 1 547 ? -0.286 -1.911 -25.086 1.00 91.56 547 GLY A CA 1
ATOM 4310 C C . GLY A 1 547 ? 0.684 -1.019 -25.879 1.00 91.56 547 GLY A C 1
ATOM 4311 O O . GLY A 1 547 ? 1.211 -0.051 -25.322 1.00 91.56 547 GLY A O 1
ATOM 4312 N N . LEU A 1 548 ? 0.974 -1.343 -27.142 1.00 92.75 548 LEU A N 1
ATOM 4313 C CA . LEU A 1 548 ? 1.978 -0.659 -27.967 1.00 92.75 548 LEU A CA 1
ATOM 4314 C C . LEU A 1 548 ? 1.565 0.778 -28.338 1.00 92.75 548 LEU A C 1
ATOM 4316 O O . LEU A 1 548 ? 2.375 1.702 -28.234 1.00 92.75 548 LEU A O 1
ATOM 4320 N N . ALA A 1 549 ? 0.310 0.985 -28.746 1.00 92.12 549 ALA A N 1
ATOM 4321 C CA . ALA A 1 549 ? -0.200 2.316 -29.085 1.00 92.12 549 ALA A CA 1
ATOM 4322 C C . ALA A 1 549 ? -0.365 3.177 -27.819 1.00 92.12 549 ALA A C 1
ATOM 4324 O O . ALA A 1 549 ? 0.029 4.346 -27.786 1.00 92.12 549 ALA A O 1
ATOM 4325 N N . GLU A 1 550 ? -0.862 2.573 -26.737 1.00 93.12 550 GLU A N 1
ATOM 4326 C CA . GLU A 1 550 ? -0.989 3.186 -25.419 1.00 93.12 550 GLU A CA 1
ATOM 4327 C C . GLU A 1 550 ? 0.364 3.627 -24.861 1.00 93.12 550 GLU A C 1
ATOM 4329 O O . GLU A 1 550 ? 0.443 4.694 -24.258 1.00 93.12 550 GLU A O 1
ATOM 4334 N N . PHE A 1 551 ? 1.432 2.852 -25.073 1.00 94.62 551 PHE A N 1
ATOM 4335 C CA . PHE A 1 551 ? 2.779 3.233 -24.655 1.00 94.62 551 PHE A CA 1
ATOM 4336 C C . PHE A 1 551 ? 3.195 4.569 -25.282 1.00 94.62 551 PHE A C 1
ATOM 4338 O O . PHE A 1 551 ? 3.530 5.501 -24.549 1.00 94.62 551 PHE A O 1
ATOM 4345 N N . PHE A 1 552 ? 3.091 4.723 -26.606 1.00 94.12 552 PHE A N 1
ATOM 4346 C CA . PHE A 1 552 ? 3.410 5.995 -27.265 1.00 94.12 552 PHE A CA 1
ATOM 4347 C C . PHE A 1 552 ? 2.464 7.131 -26.850 1.00 94.12 552 PHE A C 1
ATOM 4349 O O . PHE A 1 552 ? 2.914 8.258 -26.624 1.00 94.12 552 PHE A O 1
ATOM 4356 N N . GLN A 1 553 ? 1.169 6.845 -26.689 1.00 94.25 553 GLN A N 1
ATOM 4357 C CA . GLN A 1 553 ? 0.176 7.828 -26.251 1.00 94.25 553 GLN A CA 1
ATOM 4358 C C . GLN A 1 553 ? 0.449 8.339 -24.825 1.00 94.25 553 GLN A C 1
ATOM 4360 O O . GLN A 1 553 ? 0.281 9.533 -24.561 1.00 94.25 553 GLN A O 1
ATOM 4365 N N . MET A 1 554 ? 0.909 7.469 -23.922 1.00 94.75 554 MET A N 1
ATOM 4366 C CA . MET A 1 554 ? 1.257 7.822 -22.543 1.00 94.75 554 MET A CA 1
ATOM 4367 C C . MET A 1 554 ? 2.636 8.496 -22.449 1.00 94.75 554 MET A C 1
ATOM 4369 O O . MET A 1 554 ? 2.754 9.492 -21.741 1.00 94.75 554 MET A O 1
ATOM 4373 N N . VAL A 1 555 ? 3.638 8.081 -23.241 1.00 92.81 555 VAL A N 1
ATOM 4374 C CA . VAL A 1 555 ? 4.926 8.803 -23.367 1.00 92.81 555 VAL A CA 1
ATOM 4375 C C . VAL A 1 555 ? 4.703 10.257 -23.800 1.00 92.81 555 VAL A C 1
ATOM 4377 O O . VAL A 1 555 ? 5.256 11.176 -23.187 1.00 92.81 555 VAL A O 1
ATOM 4380 N N . ARG A 1 556 ? 3.852 10.481 -24.811 1.00 92.50 556 ARG A N 1
ATOM 4381 C CA . ARG A 1 556 ? 3.492 11.830 -25.276 1.00 92.50 556 ARG A CA 1
ATOM 4382 C C . ARG A 1 556 ? 2.726 12.615 -24.206 1.00 92.50 556 ARG A C 1
ATOM 4384 O O . ARG A 1 556 ? 2.969 13.808 -24.037 1.00 92.50 556 ARG A O 1
ATOM 4391 N N . GLY A 1 557 ? 1.890 11.938 -23.415 1.00 92.94 557 GLY A N 1
ATOM 4392 C CA . GLY A 1 557 ? 1.279 12.485 -22.200 1.00 92.94 557 GLY A CA 1
ATOM 4393 C C . GLY A 1 557 ? 2.317 12.970 -21.178 1.00 92.94 557 GLY A C 1
ATOM 4394 O O . GLY A 1 557 ? 2.298 14.141 -20.800 1.00 92.94 557 GLY A O 1
ATOM 4395 N N . CYS A 1 558 ? 3.277 12.121 -20.794 1.00 92.62 558 CYS A N 1
ATOM 4396 C CA . CYS A 1 558 ? 4.370 12.476 -19.883 1.00 92.62 558 CYS A CA 1
ATOM 4397 C C . CYS A 1 558 ? 5.162 13.696 -20.374 1.00 92.62 558 CYS A C 1
ATOM 4399 O O . CYS A 1 558 ? 5.505 14.558 -19.563 1.00 92.62 558 CYS A O 1
ATOM 4401 N N . HIS A 1 559 ? 5.431 13.802 -21.681 1.00 90.12 559 HIS A N 1
ATOM 4402 C CA . HIS A 1 559 ? 6.110 14.963 -22.260 1.00 90.12 559 HIS A CA 1
ATOM 4403 C C . HIS A 1 559 ? 5.278 16.247 -22.135 1.00 90.12 559 HIS A C 1
ATOM 4405 O O . HIS A 1 559 ? 5.776 17.243 -21.609 1.00 90.12 559 HIS A O 1
ATOM 4411 N N . VAL A 1 560 ? 4.013 16.222 -22.574 1.00 90.12 560 VAL A N 1
ATOM 4412 C CA . VAL A 1 560 ? 3.111 17.389 -22.529 1.00 90.12 560 VAL A CA 1
ATOM 4413 C C . VAL A 1 560 ? 2.923 17.880 -21.093 1.00 90.12 560 VAL A C 1
ATOM 4415 O O . VAL A 1 560 ? 3.086 19.072 -20.834 1.00 90.12 560 VAL A O 1
ATOM 4418 N N . LEU A 1 561 ? 2.670 16.970 -20.146 1.00 91.50 561 LEU A N 1
ATOM 4419 C CA . LEU A 1 561 ? 2.545 17.304 -18.725 1.00 91.50 561 LEU A CA 1
ATOM 4420 C C . LEU A 1 561 ? 3.848 17.880 -18.158 1.00 91.50 561 LEU A C 1
ATOM 4422 O O . LEU A 1 561 ? 3.827 18.940 -17.538 1.00 91.50 561 LEU A O 1
ATOM 4426 N N . SER A 1 562 ? 4.997 17.250 -18.428 1.00 88.94 562 SER A N 1
ATOM 4427 C CA . SER A 1 562 ? 6.300 17.755 -17.970 1.00 88.94 562 SER A CA 1
ATOM 4428 C C . SER A 1 562 ? 6.609 19.152 -18.515 1.00 88.94 562 SER A C 1
ATOM 4430 O O . SER A 1 562 ? 7.154 19.982 -17.791 1.00 88.94 562 SER A O 1
ATOM 4432 N N . TYR A 1 563 ? 6.273 19.437 -19.776 1.00 86.38 563 TYR A N 1
ATOM 4433 C CA . TYR A 1 563 ? 6.475 20.758 -20.374 1.00 86.38 563 TYR A CA 1
ATOM 4434 C C . TYR A 1 563 ? 5.521 21.804 -19.779 1.00 86.38 563 TYR A C 1
ATOM 4436 O O . TYR A 1 563 ? 5.953 22.891 -19.389 1.00 86.38 563 TYR A O 1
ATOM 4444 N N . GLN A 1 564 ? 4.236 21.462 -19.640 1.00 87.25 564 GLN A N 1
ATOM 4445 C CA . GLN A 1 564 ? 3.238 22.344 -19.041 1.00 87.25 564 GLN A CA 1
ATOM 4446 C C . GLN A 1 564 ? 3.595 22.694 -17.590 1.00 87.25 564 GLN A C 1
ATOM 4448 O O . GLN A 1 564 ? 3.653 23.875 -17.243 1.00 87.25 564 GLN A O 1
ATOM 4453 N N . PHE A 1 565 ? 3.907 21.706 -16.753 1.00 88.12 565 PHE A N 1
ATOM 4454 C CA . PHE A 1 565 ? 4.156 21.924 -15.327 1.00 88.12 565 PHE A CA 1
ATOM 4455 C C . PHE A 1 565 ? 5.435 22.743 -15.064 1.00 88.12 565 PHE A C 1
ATOM 4457 O O . PHE A 1 565 ? 5.438 23.604 -14.181 1.00 88.12 565 PHE A O 1
ATOM 4464 N N . LYS A 1 566 ? 6.476 22.598 -15.904 1.00 80.25 566 LYS A N 1
ATOM 4465 C CA . LYS A 1 566 ? 7.648 23.502 -15.916 1.00 80.25 566 LYS A CA 1
ATOM 4466 C C . LYS A 1 566 ? 7.265 24.966 -16.153 1.00 80.25 566 LYS A C 1
ATOM 4468 O O . LYS A 1 566 ? 7.869 25.860 -15.559 1.00 80.25 566 LYS A O 1
ATOM 4473 N N . SER A 1 567 ? 6.272 25.227 -17.006 1.00 78.88 567 SER A N 1
ATOM 4474 C CA . SER A 1 567 ? 5.804 26.592 -17.285 1.00 78.88 567 SER A CA 1
ATOM 4475 C C . SER A 1 567 ? 4.958 27.185 -16.147 1.00 78.88 567 SER A C 1
ATOM 4477 O O . SER A 1 567 ? 5.020 28.391 -15.909 1.00 78.88 567 SER A O 1
ATOM 4479 N N . GLU A 1 568 ? 4.231 26.339 -15.406 1.00 80.81 568 GLU A N 1
ATOM 4480 C CA . GLU A 1 568 ? 3.357 26.728 -14.287 1.00 80.81 568 GLU A CA 1
ATOM 4481 C C . GLU A 1 568 ? 4.132 27.095 -13.009 1.00 80.81 568 GLU A C 1
ATOM 4483 O O . GLU A 1 568 ? 3.632 27.870 -12.194 1.00 80.81 568 GLU A O 1
ATOM 4488 N N . LYS A 1 569 ? 5.364 26.585 -12.843 1.00 72.38 569 LYS A N 1
ATOM 4489 C CA . LYS A 1 569 ? 6.290 26.907 -11.733 1.00 72.38 569 LYS A CA 1
ATOM 4490 C C . LYS A 1 569 ? 5.725 26.672 -10.322 1.00 72.38 569 LYS A C 1
ATOM 4492 O O . LYS A 1 569 ? 6.161 27.309 -9.362 1.00 72.38 569 LYS A O 1
ATOM 4497 N N . LEU A 1 570 ? 4.781 25.742 -10.184 1.00 79.25 570 LEU A N 1
ATOM 4498 C CA . LEU A 1 570 ? 4.338 25.257 -8.877 1.00 79.25 570 LEU A CA 1
ATOM 4499 C C . LEU A 1 570 ? 5.459 24.422 -8.221 1.00 79.25 570 LEU A C 1
ATOM 4501 O O . LEU A 1 570 ? 6.158 23.697 -8.931 1.00 79.25 570 LEU A O 1
ATOM 4505 N N . PRO A 1 571 ? 5.649 24.496 -6.889 1.00 80.88 571 PRO A N 1
ATOM 4506 C CA . PRO A 1 571 ? 6.667 23.712 -6.193 1.00 80.88 571 PRO A CA 1
ATOM 4507 C C . PRO A 1 571 ? 6.256 22.235 -6.161 1.00 80.88 571 PRO A C 1
ATOM 4509 O O . PRO A 1 571 ? 5.348 21.856 -5.421 1.00 80.88 571 PRO A O 1
ATOM 4512 N N . MET A 1 572 ? 6.908 21.433 -6.999 1.00 85.94 572 MET A N 1
ATOM 4513 C CA . MET A 1 572 ? 6.680 19.996 -7.171 1.00 85.94 572 MET A CA 1
ATOM 4514 C C . MET A 1 572 ? 7.725 19.160 -6.426 1.00 85.94 572 MET A C 1
ATOM 4516 O O . MET A 1 572 ? 8.830 19.628 -6.150 1.00 85.94 572 MET A O 1
ATOM 4520 N N . VAL A 1 573 ? 7.373 17.907 -6.146 1.00 85.88 573 VAL A N 1
ATOM 4521 C CA . VAL A 1 573 ? 8.295 16.861 -5.690 1.00 85.88 573 VAL A CA 1
ATOM 4522 C C . VAL A 1 573 ? 9.195 16.408 -6.837 1.00 85.88 573 VAL A C 1
ATOM 4524 O O . VAL A 1 573 ? 10.405 16.272 -6.646 1.00 85.88 573 VAL A O 1
ATOM 4527 N N . PHE A 1 574 ? 8.636 16.189 -8.033 1.00 86.56 574 PHE A N 1
ATOM 4528 C CA . PHE A 1 574 ? 9.460 15.865 -9.193 1.00 86.56 574 PHE A CA 1
ATOM 4529 C C . PHE A 1 574 ? 10.329 17.065 -9.584 1.00 86.56 574 PHE A C 1
ATOM 4531 O O . PHE A 1 574 ? 9.837 18.127 -9.974 1.00 86.56 574 PHE A O 1
ATOM 4538 N N . THR A 1 575 ? 11.644 16.868 -9.543 1.00 80.25 575 THR A N 1
ATOM 4539 C CA . THR A 1 575 ? 12.618 17.794 -10.120 1.00 80.25 575 THR A CA 1
ATOM 4540 C C . THR A 1 575 ? 12.587 17.654 -11.641 1.00 80.25 575 THR A C 1
ATOM 4542 O O . THR A 1 575 ? 12.765 16.556 -12.174 1.00 80.25 575 THR A O 1
ATOM 4545 N N . LEU A 1 576 ? 12.298 18.770 -12.321 1.00 74.94 576 LEU A N 1
ATOM 4546 C CA . LEU A 1 576 ? 12.038 18.845 -13.760 1.00 74.94 576 LEU A CA 1
ATOM 4547 C C . LEU A 1 576 ? 12.808 20.019 -14.405 1.00 74.94 576 LEU A C 1
ATOM 4549 O O . LEU A 1 576 ? 12.205 20.993 -14.854 1.00 74.94 576 LEU A O 1
ATOM 4553 N N . THR A 1 577 ? 14.137 19.953 -14.492 1.00 63.84 577 THR A N 1
ATOM 4554 C CA . THR A 1 577 ? 14.947 20.944 -15.233 1.00 63.84 577 THR A CA 1
ATOM 4555 C C . THR A 1 577 ? 15.039 20.620 -16.732 1.00 63.84 577 THR A C 1
ATOM 4557 O O . THR A 1 577 ? 14.451 19.656 -17.232 1.00 63.84 577 THR A O 1
ATOM 4560 N N . GLU A 1 578 ? 15.727 21.460 -17.506 1.00 51.97 578 GLU A N 1
ATOM 4561 C CA . GLU A 1 578 ? 15.952 21.255 -18.945 1.00 51.97 578 GLU A CA 1
ATOM 4562 C C . GLU A 1 578 ? 17.097 20.271 -19.247 1.00 51.97 578 GLU A C 1
ATOM 4564 O O . GLU A 1 578 ? 17.126 19.692 -20.331 1.00 51.97 578 GLU A O 1
ATOM 4569 N N . THR A 1 579 ? 18.012 20.035 -18.298 1.00 58.06 579 THR A N 1
ATOM 4570 C CA . THR A 1 579 ? 19.242 19.244 -18.509 1.00 58.06 579 THR A CA 1
ATOM 4571 C C . THR A 1 579 ? 19.349 17.972 -17.658 1.00 58.06 579 THR A C 1
ATOM 4573 O O . THR A 1 579 ? 20.241 17.157 -17.912 1.00 58.06 579 THR A O 1
ATOM 4576 N N . ASP A 1 580 ? 18.432 17.765 -16.704 1.00 64.19 580 ASP A N 1
ATOM 4577 C CA . ASP A 1 580 ? 18.449 16.673 -15.711 1.00 64.19 580 ASP A CA 1
ATOM 4578 C C . ASP A 1 580 ? 18.792 15.300 -16.290 1.00 64.19 580 ASP A C 1
ATOM 4580 O O . ASP A 1 580 ? 19.730 14.654 -15.828 1.00 64.19 580 ASP A O 1
ATOM 4584 N N . HIS A 1 581 ? 18.056 14.843 -17.310 1.00 77.94 581 HIS A N 1
ATOM 4585 C CA . HIS A 1 581 ? 18.188 13.472 -17.808 1.00 77.94 581 HIS A CA 1
ATOM 4586 C C . HIS A 1 581 ? 19.621 13.151 -18.255 1.00 77.94 581 HIS A C 1
ATOM 4588 O O . HIS A 1 581 ? 20.117 12.058 -17.995 1.00 77.94 581 HIS A O 1
ATOM 4594 N N . PHE A 1 582 ? 20.311 14.102 -18.889 1.00 76.75 582 PHE A N 1
ATOM 4595 C CA . PHE A 1 582 ? 21.693 13.902 -19.319 1.00 76.75 582 PHE A CA 1
ATOM 4596 C C . PHE A 1 582 ? 22.691 14.132 -18.175 1.00 76.75 582 PHE A C 1
ATOM 4598 O O . PHE A 1 582 ? 23.636 13.360 -18.055 1.00 76.75 582 PHE A O 1
ATOM 4605 N N . GLN A 1 583 ? 22.459 15.105 -17.288 1.00 74.81 583 GLN A N 1
ATOM 4606 C CA . GLN A 1 583 ? 23.357 15.407 -16.161 1.00 74.81 583 GLN A CA 1
ATOM 4607 C C . GLN A 1 583 ? 23.339 14.343 -15.050 1.00 74.81 583 GLN A C 1
ATOM 4609 O O . GLN A 1 583 ? 24.391 14.010 -14.499 1.00 74.81 583 GLN A O 1
ATOM 4614 N N . PHE A 1 584 ? 22.177 13.765 -14.731 1.00 74.69 584 PHE A N 1
ATOM 4615 C CA . PHE A 1 584 ? 22.087 12.625 -13.812 1.00 74.69 584 PHE A CA 1
ATOM 4616 C C . PHE A 1 584 ? 22.675 11.353 -14.427 1.00 74.69 584 PHE A C 1
ATOM 4618 O O . PHE A 1 584 ? 23.310 10.567 -13.722 1.00 74.69 584 PHE A O 1
ATOM 4625 N N . MET A 1 585 ? 22.497 11.148 -15.737 1.00 79.69 585 MET A N 1
ATOM 4626 C CA . MET A 1 585 ? 23.048 9.976 -16.414 1.00 79.69 585 MET A CA 1
ATOM 4627 C C . MET A 1 585 ? 24.555 10.076 -16.656 1.00 79.69 585 MET A C 1
ATOM 4629 O O . MET A 1 585 ? 25.217 9.055 -16.557 1.00 79.69 585 MET A O 1
ATOM 4633 N N . GLU A 1 586 ? 25.140 11.253 -16.888 1.00 76.06 586 GLU A N 1
ATOM 4634 C CA . GLU A 1 586 ? 26.589 11.422 -17.113 1.00 76.06 586 GLU A CA 1
ATOM 4635 C C . GLU A 1 586 ? 27.440 10.721 -16.034 1.00 76.06 586 GLU A C 1
ATOM 4637 O O . GLU A 1 586 ? 28.350 9.958 -16.352 1.00 76.06 586 GLU A O 1
ATOM 4642 N N . GLN A 1 587 ? 27.068 10.861 -14.756 1.00 74.75 587 GLN A N 1
ATOM 4643 C CA . GLN A 1 587 ? 27.739 10.187 -13.630 1.00 74.75 587 GLN A CA 1
ATOM 4644 C C . GLN A 1 587 ? 27.497 8.666 -13.579 1.00 74.75 587 GLN A C 1
ATOM 4646 O O . GLN A 1 587 ? 28.280 7.936 -12.974 1.00 74.75 587 GLN A O 1
ATOM 4651 N N . ARG A 1 588 ? 26.410 8.183 -14.193 1.00 78.69 588 ARG A N 1
ATOM 4652 C CA . ARG A 1 588 ? 26.012 6.766 -14.277 1.00 78.69 588 ARG A CA 1
ATOM 4653 C C . ARG A 1 588 ? 26.575 6.068 -15.532 1.00 78.69 588 ARG A C 1
ATOM 4655 O O . ARG A 1 588 ? 26.540 4.842 -15.601 1.00 78.69 588 ARG A O 1
ATOM 4662 N N . LEU A 1 589 ? 27.091 6.818 -16.514 1.00 78.06 589 LEU A N 1
ATOM 4663 C CA . LEU A 1 589 ? 27.518 6.338 -17.840 1.00 78.06 589 LEU A CA 1
ATOM 4664 C C . LEU A 1 589 ? 29.056 6.273 -18.025 1.00 78.06 589 LEU A C 1
ATOM 4666 O O . LEU A 1 589 ? 29.521 6.250 -19.160 1.00 78.06 589 LEU A O 1
ATOM 4670 N N . LEU A 1 590 ? 29.849 6.250 -16.945 1.00 69.56 590 LEU A N 1
ATOM 4671 C CA . LEU A 1 590 ? 31.323 6.251 -17.023 1.00 69.56 590 LEU A CA 1
ATOM 4672 C C . LEU A 1 590 ? 31.896 4.982 -17.683 1.00 69.56 590 LEU A C 1
ATOM 4674 O O . LEU A 1 590 ? 32.674 5.079 -18.627 1.00 69.56 590 LEU A O 1
ATOM 4678 N N . ASP A 1 591 ? 31.459 3.804 -17.231 1.00 73.31 591 ASP A N 1
ATOM 4679 C CA . ASP A 1 591 ? 31.883 2.505 -17.763 1.00 73.31 591 ASP A CA 1
ATOM 4680 C C . ASP A 1 591 ? 30.714 1.853 -18.513 1.00 73.31 591 ASP A C 1
ATOM 4682 O O . ASP A 1 591 ? 29.841 1.234 -17.895 1.00 73.31 591 ASP A O 1
ATOM 4686 N N . LEU A 1 592 ? 30.642 2.017 -19.840 1.00 77.62 592 LEU A N 1
ATOM 4687 C CA . LEU A 1 592 ? 29.582 1.428 -20.672 1.00 77.62 592 LEU A CA 1
ATOM 4688 C C . LEU A 1 592 ? 30.022 0.142 -21.378 1.00 77.62 592 LEU A C 1
ATOM 4690 O O . LEU A 1 592 ? 31.147 0.072 -21.868 1.00 77.62 592 LEU A O 1
ATOM 4694 N N . PRO A 1 593 ? 29.128 -0.859 -21.505 1.00 75.12 593 PRO A N 1
ATOM 4695 C CA . PRO A 1 593 ? 29.391 -2.014 -22.347 1.00 75.12 593 PRO A CA 1
ATOM 4696 C C . PRO A 1 593 ? 29.417 -1.581 -23.813 1.00 75.12 593 PRO A C 1
ATOM 4698 O O . PRO A 1 593 ? 28.652 -0.702 -24.227 1.00 75.12 593 PRO A O 1
ATOM 4701 N N . PHE A 1 594 ? 30.268 -2.222 -24.607 1.00 74.44 594 PHE A N 1
ATOM 4702 C CA . PHE A 1 594 ? 30.234 -2.078 -26.056 1.00 74.44 594 PHE A CA 1
ATOM 4703 C C . PHE A 1 594 ? 28.965 -2.715 -26.624 1.00 74.44 594 PHE A C 1
ATOM 4705 O O . PHE A 1 594 ? 28.547 -3.792 -26.200 1.00 74.44 594 PHE A O 1
ATOM 4712 N N . ILE A 1 595 ? 28.368 -2.043 -27.603 1.00 82.19 595 ILE A N 1
ATOM 4713 C CA . ILE A 1 595 ? 27.314 -2.611 -28.439 1.00 82.19 595 ILE A CA 1
ATOM 4714 C C . ILE A 1 595 ? 28.008 -3.457 -29.518 1.00 82.19 595 ILE A C 1
ATOM 4716 O O . ILE A 1 595 ? 28.995 -3.004 -30.097 1.00 82.19 595 ILE A O 1
ATOM 4720 N N . SER A 1 596 ? 27.521 -4.674 -29.788 1.00 84.38 596 SER A N 1
ATOM 4721 C CA . SER A 1 596 ? 28.103 -5.550 -30.822 1.00 84.38 596 SER A CA 1
ATOM 4722 C C . SER A 1 596 ? 28.078 -4.856 -32.199 1.00 84.38 596 SER A C 1
ATOM 4724 O O . SER A 1 596 ? 26.999 -4.443 -32.646 1.00 84.38 596 SER A O 1
ATOM 4726 N N . PRO A 1 597 ? 29.226 -4.730 -32.898 1.00 85.44 597 PRO A N 1
ATOM 4727 C CA . PRO A 1 597 ? 29.272 -4.160 -34.244 1.00 85.44 597 PRO A CA 1
ATOM 4728 C C . PRO A 1 597 ? 28.375 -4.908 -35.234 1.00 85.44 597 PRO A C 1
ATOM 4730 O O . PRO A 1 597 ? 27.764 -4.289 -36.097 1.00 85.44 597 PRO A O 1
ATOM 4733 N N . GLU A 1 598 ? 28.234 -6.224 -35.072 1.00 85.44 598 GLU A N 1
ATOM 4734 C CA . GLU A 1 598 ? 27.406 -7.093 -35.911 1.00 85.44 598 GLU A CA 1
ATOM 4735 C C . GLU A 1 598 ? 25.914 -6.747 -35.783 1.00 85.44 598 GLU A C 1
ATOM 4737 O O . GLU A 1 598 ? 25.204 -6.684 -36.791 1.00 85.44 598 GLU A O 1
ATOM 4742 N N . LEU A 1 599 ? 25.442 -6.459 -34.560 1.00 86.12 599 LEU A N 1
ATOM 4743 C CA . LEU A 1 599 ? 24.079 -5.978 -34.314 1.00 86.12 599 LEU A CA 1
ATOM 4744 C C . LEU A 1 599 ? 23.842 -4.604 -34.959 1.00 86.12 599 LEU A C 1
ATOM 4746 O O . LEU A 1 599 ? 22.797 -4.399 -35.576 1.00 86.12 599 LEU A O 1
ATOM 4750 N N . VAL A 1 600 ? 24.808 -3.685 -34.854 1.00 90.38 600 VAL A N 1
ATOM 4751 C CA . VAL A 1 600 ? 24.710 -2.317 -35.402 1.00 90.38 600 VAL A CA 1
ATOM 4752 C C . VAL A 1 600 ? 24.771 -2.312 -36.937 1.00 90.38 600 VAL A C 1
ATOM 4754 O O . VAL A 1 600 ? 23.997 -1.607 -37.583 1.00 90.38 600 VAL A O 1
ATOM 4757 N N . ASP A 1 601 ? 25.629 -3.134 -37.541 1.00 90.69 601 ASP A N 1
ATOM 4758 C CA . ASP A 1 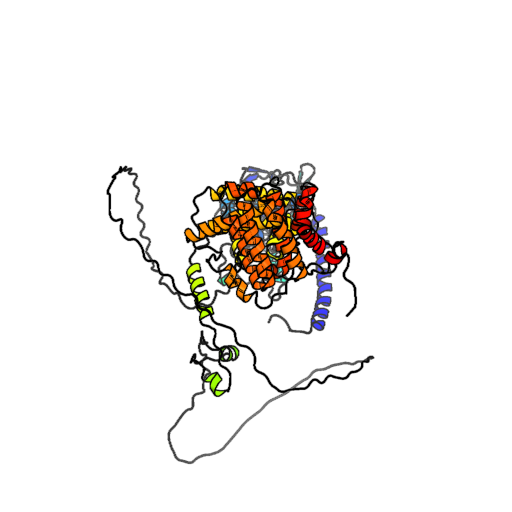601 ? 25.691 -3.329 -38.994 1.00 90.69 601 ASP A CA 1
ATOM 4759 C C . ASP A 1 601 ? 24.435 -4.019 -39.539 1.00 90.69 601 ASP A C 1
ATOM 4761 O O . ASP A 1 601 ? 23.993 -3.702 -40.645 1.00 90.69 601 ASP A O 1
ATOM 4765 N N . GLY A 1 602 ? 23.846 -4.950 -38.782 1.00 91.31 602 GLY A N 1
ATOM 4766 C CA . GLY A 1 602 ? 22.539 -5.532 -39.092 1.00 91.31 602 GLY A CA 1
ATOM 4767 C C . GLY A 1 602 ? 21.430 -4.476 -39.095 1.00 91.31 602 GLY A C 1
ATOM 4768 O O . GLY A 1 602 ? 20.668 -4.390 -40.060 1.00 91.31 602 GLY A O 1
ATOM 4769 N N . ALA A 1 603 ? 21.403 -3.617 -38.071 1.00 93.31 603 ALA A N 1
ATOM 4770 C CA . ALA A 1 603 ? 20.448 -2.518 -37.959 1.00 93.31 603 ALA A CA 1
ATOM 4771 C C . ALA A 1 603 ? 20.555 -1.544 -39.140 1.00 93.31 603 ALA A C 1
ATOM 4773 O O . ALA A 1 603 ? 19.543 -1.196 -39.746 1.00 93.31 603 ALA A O 1
ATOM 4774 N N . GLU A 1 604 ? 21.775 -1.137 -39.509 1.00 94.25 604 GLU A N 1
ATOM 4775 C CA . GLU A 1 604 ? 21.990 -0.216 -40.628 1.00 94.25 604 GLU A CA 1
ATOM 4776 C C . GLU A 1 604 ? 21.544 -0.828 -41.965 1.00 94.25 604 GLU A C 1
ATOM 4778 O O . GLU A 1 604 ? 20.876 -0.159 -42.753 1.00 94.25 604 GLU A O 1
ATOM 4783 N N . LYS A 1 605 ? 21.857 -2.109 -42.214 1.00 93.94 605 LYS A N 1
ATOM 4784 C CA . LYS A 1 605 ? 21.423 -2.826 -43.427 1.00 93.94 605 LYS A CA 1
ATOM 4785 C C . LYS A 1 605 ? 19.897 -2.907 -43.517 1.00 93.94 605 LYS A C 1
ATOM 4787 O O . LYS A 1 605 ? 19.353 -2.649 -44.587 1.00 93.94 605 LYS A O 1
ATOM 4792 N N . SER A 1 606 ? 19.223 -3.208 -42.404 1.00 94.94 606 SER A N 1
ATOM 4793 C CA . SER A 1 606 ? 17.758 -3.286 -42.329 1.00 94.94 606 SER A CA 1
ATOM 4794 C C . SER A 1 606 ? 17.105 -1.920 -42.576 1.00 94.94 606 SER A C 1
ATOM 4796 O O . SER A 1 606 ? 16.275 -1.778 -43.476 1.00 94.94 606 SER A O 1
ATOM 4798 N N . LEU A 1 607 ? 17.553 -0.882 -41.856 1.00 96.06 607 LEU A N 1
ATOM 4799 C CA . LEU A 1 607 ? 17.050 0.488 -41.996 1.00 96.06 607 LEU A CA 1
ATOM 4800 C C . LEU A 1 607 ? 17.260 1.044 -43.414 1.00 96.06 607 LEU A C 1
ATOM 4802 O O . LEU A 1 607 ? 16.337 1.623 -43.985 1.00 96.06 607 LEU A O 1
ATOM 4806 N N . ARG A 1 608 ? 18.434 0.830 -44.024 1.00 95.88 608 ARG A N 1
ATOM 4807 C CA . ARG A 1 608 ? 18.773 1.344 -45.367 1.00 95.88 608 ARG A CA 1
ATOM 4808 C C . ARG A 1 608 ? 17.792 0.885 -46.460 1.00 95.88 608 ARG A C 1
ATOM 4810 O O . ARG A 1 608 ? 17.672 1.553 -47.485 1.00 95.88 608 ARG A O 1
ATOM 4817 N N . CYS A 1 609 ? 17.075 -0.220 -46.255 1.00 94.75 609 CYS A N 1
ATOM 4818 C CA . CYS A 1 609 ? 16.081 -0.742 -47.195 1.00 94.75 609 CYS A CA 1
ATOM 4819 C C . CYS A 1 609 ? 14.679 -0.110 -47.070 1.00 94.75 609 CYS A C 1
ATOM 4821 O O . CYS A 1 609 ? 13.827 -0.404 -47.908 1.00 94.75 609 CYS A O 1
ATOM 4823 N N . LEU A 1 610 ? 14.426 0.728 -46.057 1.00 96.44 610 LEU A N 1
ATOM 4824 C CA . LEU A 1 610 ? 13.096 1.276 -45.753 1.00 96.44 610 LEU A CA 1
ATOM 4825 C C . LEU A 1 610 ? 12.671 2.527 -46.548 1.00 96.44 610 LEU A C 1
ATOM 4827 O O . LEU A 1 610 ? 11.496 2.579 -46.909 1.00 96.44 610 LEU A O 1
ATOM 4831 N N . PRO A 1 611 ? 13.538 3.518 -46.863 1.00 96.69 611 PRO A N 1
ATOM 4832 C CA . PRO A 1 611 ? 13.094 4.779 -47.470 1.00 96.69 611 PRO A CA 1
ATOM 4833 C C . PRO A 1 611 ? 12.231 4.684 -48.744 1.00 96.69 611 PRO A C 1
ATOM 4835 O O . PRO A 1 611 ? 11.319 5.497 -48.873 1.00 96.69 611 PRO A O 1
ATOM 4838 N N . PRO A 1 612 ? 12.412 3.700 -49.655 1.00 96.06 612 PRO A N 1
ATOM 4839 C CA . PRO A 1 612 ? 11.521 3.520 -50.808 1.00 96.06 612 PRO A CA 1
ATOM 4840 C C . PRO A 1 612 ? 10.068 3.142 -50.469 1.00 96.06 612 PRO A C 1
ATOM 4842 O O . PRO A 1 612 ? 9.243 3.077 -51.376 1.00 96.06 612 PRO A O 1
ATOM 4845 N N . LEU A 1 613 ? 9.757 2.844 -49.202 1.00 94.75 613 LEU A N 1
ATOM 4846 C CA . LEU A 1 613 ? 8.405 2.541 -48.725 1.00 94.75 613 LEU A CA 1
ATOM 4847 C C . LEU A 1 613 ? 7.655 3.777 -48.211 1.00 94.75 613 LEU A C 1
ATOM 4849 O O . LEU A 1 613 ? 6.441 3.707 -48.055 1.00 94.75 613 LEU A O 1
ATOM 4853 N N . PHE A 1 614 ? 8.354 4.867 -47.877 1.00 96.06 614 PHE A N 1
ATOM 4854 C CA . PHE A 1 614 ? 7.768 5.971 -47.115 1.00 96.06 614 PHE A CA 1
ATOM 4855 C C . PHE A 1 614 ? 6.807 6.803 -47.969 1.00 96.06 614 PHE A C 1
ATOM 4857 O O . PHE A 1 614 ? 7.192 7.371 -48.990 1.00 96.06 614 PHE A O 1
ATOM 4864 N N . ASN A 1 615 ? 5.559 6.905 -47.513 1.00 91.62 615 ASN A N 1
ATOM 4865 C CA . ASN A 1 615 ? 4.499 7.699 -48.135 1.00 91.62 615 ASN A CA 1
ATOM 4866 C C . ASN A 1 615 ? 4.077 8.919 -47.294 1.00 91.62 615 ASN A C 1
ATOM 4868 O O . ASN A 1 615 ? 3.295 9.732 -47.780 1.00 91.62 615 ASN A O 1
ATOM 4872 N N . LEU A 1 616 ? 4.601 9.067 -46.070 1.00 88.69 616 LEU A N 1
ATOM 4873 C CA . LEU A 1 616 ? 4.286 10.156 -45.140 1.00 88.69 616 LEU A CA 1
ATOM 4874 C C . LEU A 1 616 ? 5.562 10.861 -44.638 1.00 88.69 616 LEU A C 1
ATOM 4876 O O . LEU A 1 616 ? 6.580 10.190 -44.441 1.00 88.69 616 LEU A O 1
ATOM 4880 N N . PRO A 1 617 ? 5.526 12.176 -44.329 1.00 86.12 617 PRO A N 1
ATOM 4881 C CA . PRO A 1 617 ? 6.667 12.884 -43.734 1.00 86.12 617 PRO A CA 1
ATOM 4882 C C . PRO A 1 617 ? 7.136 12.250 -42.416 1.00 86.12 617 PRO A C 1
ATOM 4884 O O . PRO A 1 617 ? 8.332 12.045 -42.207 1.00 86.12 617 PRO A O 1
ATOM 4887 N N . VAL A 1 618 ? 6.176 11.844 -41.575 1.00 87.50 618 VAL A N 1
ATOM 4888 C CA . VAL A 1 618 ? 6.405 11.264 -40.242 1.00 87.50 618 VAL A CA 1
ATOM 4889 C C . VAL A 1 618 ? 7.289 10.008 -40.269 1.00 87.50 618 VAL A C 1
ATOM 4891 O O . VAL A 1 618 ? 8.075 9.775 -39.349 1.00 87.50 618 VAL A O 1
ATOM 4894 N N . HIS A 1 619 ? 7.232 9.225 -41.356 1.00 93.12 619 HIS A N 1
ATOM 4895 C CA . HIS A 1 619 ? 8.094 8.057 -41.555 1.00 93.12 619 HIS A CA 1
ATOM 4896 C C . HIS A 1 619 ? 9.560 8.450 -41.720 1.00 93.12 619 HIS A C 1
ATOM 4898 O O . HIS A 1 619 ? 10.435 7.824 -41.122 1.00 93.12 619 HIS A O 1
ATOM 4904 N N . MET A 1 620 ? 9.827 9.499 -42.501 1.00 92.12 620 MET A N 1
ATOM 4905 C CA . MET A 1 620 ? 11.182 9.958 -42.797 1.00 92.12 620 MET A CA 1
ATOM 4906 C C . MET A 1 620 ? 11.830 10.644 -41.589 1.00 92.12 620 MET A C 1
ATOM 4908 O O . MET A 1 620 ? 13.028 10.474 -41.359 1.00 92.12 620 MET A O 1
ATOM 4912 N N . ASP A 1 621 ? 11.061 11.376 -40.784 1.00 88.75 621 ASP A N 1
ATOM 4913 C CA . ASP A 1 621 ? 11.566 12.006 -39.558 1.00 88.75 621 ASP A CA 1
ATOM 4914 C C . ASP A 1 621 ? 11.911 10.959 -38.489 1.00 88.75 621 ASP A C 1
ATOM 4916 O O . ASP A 1 621 ? 13.017 10.957 -37.938 1.00 88.75 621 ASP A O 1
ATOM 4920 N N . PHE A 1 622 ? 11.028 9.982 -38.257 1.00 92.25 622 PHE A N 1
ATOM 4921 C CA . PHE A 1 622 ? 11.305 8.890 -37.319 1.00 92.25 622 PHE A CA 1
ATOM 4922 C C . PHE A 1 622 ? 12.479 8.005 -37.781 1.00 92.25 622 PHE A C 1
ATOM 4924 O O . PHE A 1 622 ? 13.352 7.640 -36.986 1.00 92.25 622 PHE A O 1
ATOM 4931 N N . TYR A 1 623 ? 12.568 7.729 -39.086 1.00 94.94 623 TYR A N 1
ATOM 4932 C CA . TYR A 1 623 ? 13.707 7.048 -39.706 1.00 94.94 623 TYR A CA 1
ATOM 4933 C C . TYR A 1 623 ? 15.035 7.799 -39.522 1.00 94.94 623 TYR A C 1
ATOM 4935 O O . TYR A 1 623 ? 16.062 7.166 -39.256 1.00 94.94 623 TYR A O 1
ATOM 4943 N N . GLN A 1 624 ? 15.043 9.133 -39.625 1.00 94.00 624 GLN A N 1
ATOM 4944 C CA . GLN A 1 624 ? 16.241 9.939 -39.371 1.00 94.00 624 GLN A CA 1
ATOM 4945 C C . GLN A 1 624 ? 16.718 9.795 -37.922 1.00 94.00 624 GLN A C 1
ATOM 4947 O O . GLN A 1 624 ? 17.917 9.615 -37.698 1.00 94.00 624 GLN A O 1
ATOM 4952 N N . HIS A 1 625 ? 15.807 9.804 -36.942 1.00 94.00 625 HIS A N 1
ATOM 4953 C CA . HIS A 1 625 ? 16.164 9.592 -35.536 1.00 94.00 625 HIS A CA 1
ATOM 4954 C C . HIS A 1 625 ? 16.759 8.193 -35.290 1.00 94.00 625 HIS A C 1
ATOM 4956 O O . HIS A 1 625 ? 17.833 8.092 -34.691 1.00 94.00 625 HIS A O 1
ATOM 4962 N N . LEU A 1 626 ? 16.132 7.132 -35.818 1.00 95.06 626 LEU A N 1
ATOM 4963 C CA . LEU A 1 626 ? 16.661 5.759 -35.766 1.00 95.06 626 LEU A CA 1
ATOM 4964 C C . LEU A 1 626 ? 18.059 5.659 -36.396 1.00 95.06 626 LEU A C 1
ATOM 4966 O O . LEU A 1 626 ? 19.004 5.174 -35.773 1.00 95.06 626 LEU A O 1
ATOM 4970 N N . THR A 1 627 ? 18.215 6.167 -37.619 1.00 95.56 627 THR A N 1
ATOM 4971 C CA . THR A 1 627 ? 19.469 6.079 -38.384 1.00 95.56 627 THR A CA 1
ATOM 4972 C C . THR A 1 627 ? 20.591 6.879 -37.724 1.00 95.56 627 THR A C 1
ATOM 4974 O O . THR A 1 627 ? 21.732 6.415 -37.676 1.00 95.56 627 THR A O 1
ATOM 4977 N N . ALA A 1 628 ? 20.289 8.046 -37.149 1.00 95.12 628 ALA A N 1
ATOM 4978 C CA . ALA A 1 628 ? 21.248 8.834 -36.378 1.00 95.12 628 ALA A CA 1
ATOM 4979 C C . ALA A 1 628 ? 21.694 8.115 -35.093 1.00 95.12 628 ALA A C 1
ATOM 4981 O O . ALA A 1 628 ? 22.853 8.239 -34.696 1.00 95.12 628 ALA A O 1
ATOM 4982 N N . ALA A 1 629 ? 20.804 7.351 -34.455 1.00 94.12 629 ALA A N 1
ATOM 4983 C CA . ALA A 1 629 ? 21.114 6.599 -33.245 1.00 94.12 629 ALA A CA 1
ATOM 4984 C C . ALA A 1 629 ? 21.935 5.326 -33.528 1.00 94.12 629 ALA A C 1
ATOM 4986 O O . ALA A 1 629 ? 22.924 5.080 -32.835 1.00 94.12 629 ALA A O 1
ATOM 4987 N N . ILE A 1 630 ? 21.621 4.582 -34.594 1.00 94.06 630 ILE A N 1
ATOM 4988 C CA . ILE A 1 630 ? 22.443 3.458 -35.081 1.00 94.06 630 ILE A CA 1
ATOM 4989 C C . ILE A 1 630 ? 23.823 3.940 -35.554 1.00 94.06 630 ILE A C 1
ATOM 4991 O O . ILE A 1 630 ? 24.842 3.341 -35.218 1.00 94.06 630 ILE A O 1
ATOM 4995 N N . SER A 1 631 ? 23.887 5.082 -36.243 1.00 93.69 631 SER A N 1
ATOM 4996 C CA . SER A 1 631 ? 25.159 5.705 -36.640 1.00 93.69 631 SER A CA 1
ATOM 4997 C C . SER A 1 631 ? 26.002 6.114 -35.423 1.00 93.69 631 SER A C 1
ATOM 4999 O O . SER A 1 631 ? 27.217 5.937 -35.419 1.00 93.69 631 SER A O 1
ATOM 5001 N N . ALA A 1 632 ? 25.369 6.614 -34.356 1.00 92.75 632 ALA A N 1
ATOM 5002 C CA . ALA A 1 632 ? 26.042 6.950 -33.103 1.00 92.75 632 ALA A CA 1
ATOM 5003 C C . ALA A 1 632 ? 26.514 5.712 -32.313 1.00 92.75 632 ALA A C 1
ATOM 5005 O O . ALA A 1 632 ? 27.538 5.793 -31.634 1.00 92.75 632 ALA A O 1
ATOM 5006 N N . ALA A 1 633 ? 25.845 4.561 -32.454 1.00 90.38 633 ALA A N 1
ATOM 5007 C CA . ALA A 1 633 ? 26.288 3.285 -31.884 1.00 90.38 633 ALA A CA 1
ATOM 5008 C C . ALA A 1 633 ? 27.621 2.782 -32.455 1.00 90.38 633 ALA A C 1
ATOM 5010 O O . ALA A 1 633 ? 28.360 2.107 -31.743 1.00 90.38 633 ALA A O 1
ATOM 5011 N N . LYS A 1 634 ? 27.988 3.187 -33.680 1.00 88.44 634 LYS A N 1
ATOM 5012 C CA . LYS A 1 634 ? 29.325 2.939 -34.250 1.00 88.44 634 LYS A CA 1
ATOM 5013 C C . LYS A 1 634 ? 30.432 3.820 -33.656 1.00 88.44 634 LYS A C 1
ATOM 5015 O O . LYS A 1 634 ? 31.604 3.535 -33.875 1.00 88.44 634 LYS A O 1
ATOM 5020 N N . LEU A 1 635 ? 30.077 4.893 -32.942 1.00 88.62 635 LEU A N 1
ATOM 5021 C CA . LEU A 1 635 ? 31.028 5.840 -32.349 1.00 88.62 635 LEU A CA 1
ATOM 5022 C C . LEU A 1 635 ? 31.259 5.550 -30.864 1.00 88.62 635 LEU A C 1
ATOM 5024 O O . LEU A 1 635 ? 32.400 5.424 -30.429 1.00 88.62 635 LEU A O 1
ATOM 5028 N N . SER A 1 636 ? 30.183 5.455 -30.078 1.00 87.81 636 SER A N 1
ATOM 5029 C CA . SER A 1 636 ? 30.240 4.989 -28.690 1.00 87.81 636 SER A CA 1
ATOM 5030 C C . SER A 1 636 ? 28.851 4.648 -28.153 1.00 87.81 636 SER A C 1
ATOM 5032 O O . SER A 1 636 ? 27.849 5.247 -28.549 1.00 87.81 636 SER A O 1
ATOM 5034 N N . SER A 1 637 ? 28.796 3.764 -27.158 1.00 87.12 637 SER A N 1
ATOM 5035 C CA . SER A 1 637 ? 27.578 3.450 -26.400 1.00 87.12 637 SER A CA 1
ATOM 5036 C C . SER A 1 637 ? 26.938 4.694 -25.754 1.00 87.12 637 SER A C 1
ATOM 5038 O O . SER A 1 637 ? 25.715 4.786 -25.667 1.00 87.12 637 SER A O 1
ATOM 5040 N N . LEU A 1 638 ? 27.744 5.692 -25.366 1.00 85.75 638 LEU A N 1
ATOM 5041 C CA . LEU A 1 638 ? 27.276 6.976 -24.830 1.00 85.75 638 LEU A CA 1
ATOM 5042 C C . LEU A 1 638 ? 26.535 7.790 -25.903 1.00 85.75 638 LEU A C 1
ATOM 5044 O O . LEU A 1 638 ? 25.425 8.274 -25.678 1.00 85.75 638 LEU A O 1
ATOM 5048 N N . SER A 1 639 ? 27.126 7.895 -27.096 1.00 87.69 639 SER A N 1
ATOM 5049 C CA . SER A 1 639 ? 26.518 8.569 -28.247 1.00 87.69 639 SER A CA 1
ATOM 5050 C C . SER A 1 639 ? 25.245 7.853 -28.715 1.00 87.69 639 SER A C 1
ATOM 5052 O O . SER A 1 639 ? 24.254 8.520 -29.019 1.00 87.69 639 SER A O 1
ATOM 5054 N N . ALA A 1 640 ? 25.253 6.514 -28.726 1.00 89.88 640 ALA A N 1
ATOM 5055 C CA . ALA A 1 640 ? 24.092 5.674 -29.025 1.00 89.88 640 ALA A CA 1
ATOM 5056 C C . ALA A 1 640 ? 22.919 5.995 -28.095 1.00 89.88 640 ALA A C 1
ATOM 5058 O O . ALA A 1 640 ? 21.823 6.307 -28.553 1.00 89.88 640 ALA A O 1
ATOM 5059 N N . TYR A 1 641 ? 23.181 5.976 -26.785 1.00 88.00 641 TYR A N 1
ATOM 5060 C CA . TYR A 1 641 ? 22.195 6.243 -25.748 1.00 88.00 641 TYR A CA 1
ATOM 5061 C C . TYR A 1 641 ? 21.616 7.659 -25.853 1.00 88.00 641 TYR A C 1
ATOM 5063 O O . TYR A 1 641 ? 20.398 7.821 -25.871 1.00 88.00 641 TYR A O 1
ATOM 5071 N N . PHE A 1 642 ? 22.458 8.686 -26.015 1.00 86.94 642 PHE A N 1
ATOM 5072 C CA . PHE A 1 642 ? 21.963 10.055 -26.188 1.00 86.94 642 PHE A CA 1
ATOM 5073 C C . PHE A 1 642 ? 21.071 10.188 -27.426 1.00 86.94 642 PHE A C 1
ATOM 5075 O O . PHE A 1 642 ? 19.998 10.779 -27.335 1.00 86.94 642 PHE A O 1
ATOM 5082 N N . LYS A 1 643 ? 21.458 9.610 -28.572 1.00 90.81 643 LYS A N 1
ATOM 5083 C CA . LYS A 1 643 ? 20.634 9.651 -29.790 1.00 90.81 643 LYS A CA 1
ATOM 5084 C C . LYS A 1 643 ? 19.366 8.799 -29.701 1.00 90.81 643 LYS A C 1
ATOM 5086 O O . LYS A 1 643 ? 18.355 9.221 -30.252 1.00 90.81 643 LYS A O 1
ATOM 5091 N N . PHE A 1 644 ? 19.380 7.687 -28.966 1.00 91.19 644 PHE A N 1
ATOM 5092 C CA . PHE A 1 644 ? 18.184 6.894 -28.672 1.00 91.19 644 PHE A CA 1
ATOM 5093 C C . PHE A 1 644 ? 17.128 7.715 -27.913 1.00 91.19 644 PHE A C 1
ATOM 5095 O O . PHE A 1 644 ? 15.963 7.719 -28.301 1.00 91.19 644 PHE A O 1
ATOM 5102 N N . ILE A 1 645 ? 17.527 8.491 -26.897 1.00 88.31 645 ILE A N 1
ATOM 5103 C CA . ILE A 1 645 ? 16.597 9.359 -26.148 1.00 88.31 645 ILE A CA 1
ATOM 5104 C C . ILE A 1 645 ? 15.928 10.410 -27.061 1.00 88.31 645 ILE A C 1
ATOM 5106 O O . ILE A 1 645 ? 14.747 10.709 -26.883 1.00 88.31 645 ILE A O 1
ATOM 5110 N N . TYR A 1 646 ? 16.619 10.907 -28.095 1.00 88.06 646 TYR A N 1
ATOM 5111 C CA . TYR A 1 646 ? 16.028 11.820 -29.088 1.00 88.06 646 TYR A CA 1
ATOM 5112 C C . TYR A 1 646 ? 15.011 11.164 -30.047 1.00 88.06 646 TYR A C 1
ATOM 5114 O O . TYR A 1 646 ? 14.312 11.894 -30.744 1.00 88.06 646 TYR A O 1
ATOM 5122 N N . ILE A 1 647 ? 14.858 9.833 -30.084 1.00 90.88 647 ILE A N 1
ATOM 5123 C CA . ILE A 1 647 ? 13.783 9.190 -30.870 1.00 90.88 647 ILE A CA 1
ATOM 5124 C C . ILE A 1 647 ? 12.406 9.552 -30.284 1.00 90.88 647 ILE A C 1
ATOM 5126 O O . ILE A 1 647 ? 11.466 9.850 -31.020 1.00 90.88 647 ILE A O 1
ATOM 5130 N N . TYR A 1 648 ? 12.307 9.622 -28.952 1.00 88.81 648 TYR A N 1
ATOM 5131 C CA . TYR A 1 648 ? 11.099 10.079 -28.262 1.00 88.81 648 TYR A CA 1
ATOM 5132 C C . TYR A 1 648 ? 10.789 11.558 -28.530 1.00 88.81 648 TYR A C 1
ATOM 5134 O O . TYR A 1 648 ? 9.625 11.933 -28.615 1.00 88.81 648 TYR A O 1
ATOM 5142 N N . ASP A 1 649 ? 11.810 12.405 -28.689 1.00 82.00 649 ASP A N 1
ATOM 5143 C CA . ASP A 1 649 ? 11.646 13.823 -29.042 1.00 82.00 649 ASP A CA 1
ATOM 5144 C C . ASP A 1 649 ? 10.962 13.985 -30.415 1.00 82.00 649 ASP A C 1
ATOM 5146 O O . ASP A 1 649 ? 10.066 14.814 -30.557 1.00 82.00 649 ASP A O 1
ATOM 5150 N N . GLY A 1 650 ? 11.279 13.116 -31.384 1.00 82.44 650 GLY A N 1
ATOM 5151 C CA . GLY A 1 650 ? 10.562 13.034 -32.661 1.00 82.44 650 GLY A CA 1
ATOM 5152 C C . GLY A 1 650 ? 9.060 12.771 -32.488 1.00 82.44 650 GLY A C 1
ATOM 5153 O O . GLY A 1 650 ? 8.244 13.544 -32.980 1.00 82.44 650 GLY A O 1
ATOM 5154 N N . ILE A 1 651 ? 8.688 11.739 -31.718 1.00 86.00 651 ILE A N 1
ATOM 5155 C CA . ILE A 1 651 ? 7.279 11.393 -31.414 1.00 86.00 651 ILE A CA 1
ATOM 5156 C C . ILE A 1 651 ? 6.549 12.538 -30.699 1.00 86.00 651 ILE A C 1
ATOM 5158 O O . ILE A 1 651 ? 5.401 12.850 -31.011 1.00 86.00 651 ILE A O 1
ATOM 5162 N N . ASN A 1 652 ? 7.215 13.183 -29.742 1.00 86.56 652 ASN A N 1
ATOM 5163 C CA . ASN A 1 652 ? 6.625 14.258 -28.947 1.00 86.56 652 ASN A CA 1
ATOM 5164 C C . ASN A 1 652 ? 6.349 15.530 -29.768 1.00 86.56 652 ASN A C 1
ATOM 5166 O O . ASN A 1 652 ? 5.420 16.267 -29.439 1.00 86.56 652 ASN A O 1
ATOM 5170 N N . ARG A 1 653 ? 7.123 15.768 -30.836 1.00 85.38 653 ARG A N 1
ATOM 5171 C CA . ARG A 1 653 ? 6.989 16.924 -31.741 1.00 85.38 653 ARG A CA 1
ATOM 5172 C C . ARG A 1 653 ? 5.977 16.741 -32.870 1.00 85.38 653 ARG A C 1
ATOM 5174 O O . ARG A 1 653 ? 5.637 17.734 -33.508 1.00 85.38 653 ARG A O 1
ATOM 5181 N N . MET A 1 654 ? 5.507 15.518 -33.123 1.00 90.50 654 MET A N 1
ATOM 5182 C CA . MET A 1 654 ? 4.423 15.272 -34.079 1.00 90.50 654 MET A CA 1
ATOM 5183 C C . MET A 1 654 ? 3.179 16.073 -33.669 1.00 90.50 654 MET A C 1
ATOM 5185 O O . MET A 1 654 ? 2.881 16.207 -32.477 1.00 90.50 654 MET A O 1
ATOM 5189 N N . ASP A 1 655 ? 2.423 16.578 -34.642 1.00 90.94 655 ASP A N 1
ATOM 5190 C CA . ASP A 1 655 ? 1.082 17.113 -34.407 1.00 90.94 655 ASP A CA 1
ATOM 5191 C C . ASP A 1 655 ? 0.085 15.982 -34.062 1.00 90.94 655 ASP A C 1
ATOM 5193 O O . ASP A 1 655 ? 0.450 14.814 -33.909 1.00 90.94 655 ASP A O 1
ATOM 5197 N N . SER A 1 656 ? -1.183 16.314 -33.823 1.00 90.62 656 SER A N 1
ATOM 5198 C CA . SER A 1 656 ? -2.183 15.321 -33.407 1.00 90.62 656 SER A CA 1
ATOM 5199 C C . SER A 1 656 ? -2.614 14.354 -34.511 1.00 90.62 656 SER A C 1
ATOM 5201 O O . SER A 1 656 ? -2.962 13.226 -34.181 1.00 90.62 656 SER A O 1
ATOM 5203 N N . GLU A 1 657 ? -2.585 14.763 -35.777 1.00 91.12 657 GLU A N 1
ATOM 5204 C CA . GLU A 1 657 ? -2.995 13.955 -36.930 1.00 91.12 657 GLU A CA 1
ATOM 5205 C C . GLU A 1 657 ? -1.854 13.010 -37.331 1.00 91.12 657 GLU A C 1
ATOM 5207 O O . GLU A 1 657 ? -2.022 11.790 -37.264 1.00 91.12 657 GLU A O 1
ATOM 5212 N N . SER A 1 658 ? -0.652 13.556 -37.561 1.00 91.88 658 SER A N 1
ATOM 5213 C CA . SER A 1 658 ? 0.562 12.778 -37.864 1.00 91.88 658 SER A CA 1
ATOM 5214 C C . SER A 1 658 ? 0.875 11.727 -36.795 1.00 91.88 658 SER A C 1
ATOM 5216 O O . SER A 1 658 ? 1.338 10.633 -37.111 1.00 91.88 658 SER A O 1
ATOM 5218 N N . PHE A 1 659 ? 0.621 12.031 -35.515 1.00 93.50 659 PHE A N 1
ATOM 5219 C CA . PHE A 1 659 ? 0.816 11.070 -34.428 1.00 93.50 659 PHE A CA 1
ATOM 5220 C C . PHE A 1 659 ? -0.185 9.907 -34.481 1.00 93.50 659 PHE A C 1
ATOM 5222 O O . PHE A 1 659 ? 0.218 8.764 -34.281 1.00 93.50 659 PHE A O 1
ATOM 5229 N N . GLN A 1 660 ? -1.472 10.174 -34.737 1.00 92.25 660 GLN A N 1
ATOM 5230 C CA . GLN A 1 660 ? -2.492 9.118 -34.804 1.00 92.25 660 GLN A CA 1
ATOM 5231 C C . GLN A 1 660 ? -2.253 8.204 -36.012 1.00 92.25 660 GLN A C 1
ATOM 5233 O O . GLN A 1 660 ? -2.277 6.984 -35.867 1.00 92.25 660 GLN A O 1
ATOM 5238 N N . GLU A 1 661 ? -1.907 8.775 -37.170 1.00 91.81 661 GLU A N 1
ATOM 5239 C CA . GLU A 1 661 ? -1.523 8.002 -38.356 1.00 91.81 661 GLU A CA 1
ATOM 5240 C C . GLU A 1 661 ? -0.220 7.203 -38.143 1.00 91.81 661 GLU A C 1
ATOM 5242 O O . GLU A 1 661 ? -0.053 6.120 -38.708 1.00 91.81 661 GLU A O 1
ATOM 5247 N N . PHE A 1 662 ? 0.699 7.683 -37.296 1.00 93.50 662 PHE A N 1
ATOM 5248 C CA . PHE A 1 662 ? 1.912 6.946 -36.934 1.00 93.50 662 PHE A CA 1
ATOM 5249 C C . PHE A 1 662 ? 1.644 5.751 -36.003 1.00 93.50 662 PHE A C 1
ATOM 5251 O O . PHE A 1 662 ? 2.234 4.692 -36.210 1.00 93.50 662 PHE A O 1
ATOM 5258 N N . VAL A 1 663 ? 0.766 5.876 -34.998 1.00 93.31 663 VAL A N 1
ATOM 5259 C CA . VAL A 1 663 ? 0.509 4.779 -34.037 1.00 93.31 663 VAL A CA 1
ATOM 5260 C C . VAL A 1 663 ? -0.531 3.751 -34.503 1.00 93.31 663 VAL A C 1
ATOM 5262 O O . VAL A 1 663 ? -0.649 2.701 -33.872 1.00 93.31 663 VAL A O 1
ATOM 5265 N N . ASP A 1 664 ? -1.253 4.004 -35.600 1.00 92.75 664 ASP A N 1
ATOM 5266 C CA . ASP A 1 664 ? -2.260 3.090 -36.156 1.00 92.75 664 ASP A CA 1
ATOM 5267 C C . ASP A 1 664 ? -1.674 1.684 -36.466 1.00 92.75 664 ASP A C 1
ATOM 5269 O O . ASP A 1 664 ? -0.747 1.561 -37.281 1.00 92.75 664 ASP A O 1
ATOM 5273 N N . PRO A 1 665 ? -2.219 0.591 -35.885 1.00 93.06 665 PRO A N 1
ATOM 5274 C CA . PRO A 1 665 ? -1.865 -0.790 -36.234 1.00 93.06 665 PRO A CA 1
ATOM 5275 C C . PRO A 1 665 ? -2.015 -1.131 -37.726 1.00 93.06 665 PRO A C 1
ATOM 5277 O O . PRO A 1 665 ? -1.367 -2.058 -38.225 1.00 93.06 665 PRO A O 1
ATOM 5280 N N . ASN A 1 666 ? -2.848 -0.395 -38.466 1.00 93.81 666 ASN A N 1
ATOM 5281 C CA . ASN A 1 666 ? -3.040 -0.570 -39.904 1.00 93.81 666 ASN A CA 1
ATOM 5282 C C . ASN A 1 666 ? -1.936 0.098 -40.739 1.00 93.81 666 ASN A C 1
ATOM 5284 O O . ASN A 1 666 ? -1.673 -0.362 -41.854 1.00 93.81 666 ASN A O 1
ATOM 5288 N N . ASN A 1 667 ? -1.229 1.109 -40.213 1.00 95.25 667 ASN A N 1
ATOM 5289 C CA . ASN A 1 667 ? -0.117 1.760 -40.910 1.00 95.25 667 ASN A CA 1
ATOM 5290 C C . ASN A 1 667 ? 1.132 0.867 -40.893 1.00 95.25 667 ASN A C 1
ATOM 5292 O O . ASN A 1 667 ? 2.058 1.029 -40.096 1.00 95.25 667 ASN A O 1
ATOM 5296 N N . LYS A 1 668 ? 1.161 -0.112 -41.801 1.00 96.12 668 LYS A N 1
ATOM 5297 C CA . LYS A 1 668 ? 2.195 -1.154 -41.846 1.00 96.12 668 LYS A CA 1
ATOM 5298 C C . LYS A 1 668 ? 3.620 -0.613 -42.041 1.00 96.12 668 LYS A C 1
ATOM 5300 O O . LYS A 1 668 ? 4.565 -1.287 -41.643 1.00 96.12 668 LYS A O 1
ATOM 5305 N N . ILE A 1 669 ? 3.797 0.598 -42.577 1.00 96.62 669 ILE A N 1
ATOM 5306 C CA . ILE A 1 669 ? 5.112 1.255 -42.686 1.00 96.62 669 ILE A CA 1
ATOM 5307 C C . ILE A 1 669 ? 5.551 1.804 -41.320 1.00 96.62 669 ILE A C 1
ATOM 5309 O O . ILE A 1 669 ? 6.683 1.555 -40.900 1.00 96.62 669 ILE A O 1
ATOM 5313 N N . SER A 1 670 ? 4.650 2.460 -40.580 1.00 96.25 670 SER A N 1
ATOM 5314 C CA . SER A 1 670 ? 4.921 2.877 -39.198 1.00 96.25 670 SER A CA 1
ATOM 5315 C C . SER A 1 670 ? 5.188 1.677 -38.291 1.00 96.25 670 SER A C 1
ATOM 5317 O O . SER A 1 670 ? 6.148 1.704 -37.530 1.00 96.25 670 SER A O 1
ATOM 5319 N N . GLN A 1 671 ? 4.436 0.579 -38.428 1.00 96.69 671 GLN A N 1
ATOM 5320 C CA . GLN A 1 671 ? 4.681 -0.643 -37.650 1.00 96.69 671 GLN A CA 1
ATOM 5321 C C . GLN A 1 671 ? 6.072 -1.256 -37.931 1.00 96.69 671 GLN A C 1
ATOM 5323 O O . GLN A 1 671 ? 6.753 -1.689 -37.002 1.00 96.69 671 GLN A O 1
ATOM 5328 N N . ILE A 1 672 ? 6.566 -1.214 -39.178 1.00 97.25 672 ILE A N 1
ATOM 5329 C CA . ILE A 1 672 ? 7.952 -1.610 -39.510 1.00 97.25 672 ILE A CA 1
ATOM 5330 C C . ILE A 1 672 ? 8.980 -0.702 -38.813 1.00 97.25 672 ILE A C 1
ATOM 5332 O O . ILE A 1 672 ? 9.978 -1.193 -38.279 1.00 97.25 672 ILE A O 1
ATOM 5336 N N . LEU A 1 673 ? 8.754 0.614 -38.792 1.00 96.69 673 LEU A N 1
ATOM 5337 C CA . LEU A 1 673 ? 9.629 1.575 -38.109 1.00 96.69 673 LEU A CA 1
ATOM 5338 C C . LEU A 1 673 ? 9.609 1.394 -36.580 1.00 96.69 673 LEU A C 1
ATOM 5340 O O . LEU A 1 673 ? 10.660 1.410 -35.939 1.00 96.69 673 LEU A O 1
ATOM 5344 N N . ILE A 1 674 ? 8.433 1.150 -36.003 1.00 95.69 674 ILE A N 1
ATOM 5345 C CA . ILE A 1 674 ? 8.235 0.866 -34.578 1.00 95.69 674 ILE A CA 1
ATOM 5346 C C . ILE A 1 674 ? 8.950 -0.433 -34.179 1.00 95.69 674 ILE A C 1
ATOM 5348 O O . ILE A 1 674 ? 9.648 -0.447 -33.166 1.00 95.69 674 ILE A O 1
ATOM 5352 N N . ALA A 1 675 ? 8.893 -1.492 -34.996 1.00 96.00 675 ALA A N 1
ATOM 5353 C CA . ALA A 1 675 ? 9.647 -2.723 -34.742 1.00 96.00 675 ALA A CA 1
ATOM 5354 C C . ALA A 1 675 ? 11.169 -2.476 -34.663 1.00 96.00 675 ALA A C 1
ATOM 5356 O O . ALA A 1 675 ? 11.834 -3.016 -33.778 1.00 96.00 675 ALA A O 1
ATOM 5357 N N . HIS A 1 676 ? 11.727 -1.610 -35.522 1.00 95.88 676 HIS A N 1
ATOM 5358 C CA . HIS A 1 676 ? 13.139 -1.207 -35.430 1.00 95.88 676 HIS A CA 1
ATOM 5359 C C . HIS A 1 676 ? 13.447 -0.394 -34.169 1.00 95.88 676 HIS A C 1
ATOM 5361 O O . HIS A 1 676 ? 14.521 -0.561 -33.596 1.00 95.88 676 HIS A O 1
ATOM 5367 N N . PHE A 1 677 ? 12.526 0.458 -33.715 1.00 94.50 677 PHE A N 1
ATOM 5368 C CA . PHE A 1 677 ? 12.669 1.181 -32.450 1.00 94.50 677 PHE A CA 1
ATOM 5369 C C . PHE A 1 677 ? 12.696 0.231 -31.241 1.00 94.50 677 PHE A C 1
ATOM 5371 O O . PHE A 1 677 ? 13.594 0.347 -30.407 1.00 94.50 677 PHE A O 1
ATOM 5378 N N . VAL A 1 678 ? 11.791 -0.752 -31.175 1.00 92.50 678 VAL A N 1
ATOM 5379 C CA . VAL A 1 678 ? 11.765 -1.746 -30.084 1.00 92.50 678 VAL A CA 1
ATOM 5380 C C . VAL A 1 678 ? 13.026 -2.622 -30.112 1.00 92.50 678 VAL A C 1
ATOM 5382 O O . VAL A 1 678 ? 13.672 -2.813 -29.084 1.00 92.50 678 VAL A O 1
ATOM 5385 N N . ALA A 1 679 ? 13.466 -3.065 -31.293 1.00 91.88 679 ALA A N 1
ATOM 5386 C CA . ALA A 1 679 ? 14.733 -3.782 -31.435 1.00 91.88 679 ALA A CA 1
ATOM 5387 C C . ALA A 1 679 ? 15.958 -2.919 -31.077 1.00 91.88 679 ALA A C 1
ATOM 5389 O O . ALA A 1 679 ? 16.925 -3.417 -30.497 1.00 91.88 679 ALA A O 1
ATOM 5390 N N . MET A 1 680 ? 15.918 -1.610 -31.351 1.00 90.00 680 MET A N 1
ATOM 5391 C CA . MET A 1 680 ? 16.961 -0.694 -30.896 1.00 90.00 680 MET A CA 1
ATOM 5392 C C . MET A 1 680 ? 16.952 -0.526 -29.368 1.00 90.00 680 MET A C 1
ATOM 5394 O O . MET A 1 680 ? 18.024 -0.472 -28.769 1.00 90.00 680 MET A O 1
ATOM 5398 N N . GLN A 1 681 ? 15.779 -0.492 -28.727 1.00 88.31 681 GLN A N 1
ATOM 5399 C CA . GLN A 1 681 ? 15.664 -0.450 -27.266 1.00 88.31 681 GLN A CA 1
ATOM 5400 C C . GLN A 1 681 ? 16.350 -1.659 -26.610 1.00 88.31 681 GLN A C 1
ATOM 5402 O O . GLN A 1 681 ? 17.037 -1.484 -25.606 1.00 88.31 681 GLN A O 1
ATOM 5407 N N . PHE A 1 682 ? 16.254 -2.852 -27.207 1.00 85.25 682 PHE A N 1
ATOM 5408 C CA . PHE A 1 682 ? 17.020 -4.028 -26.778 1.00 85.25 682 PHE A CA 1
ATOM 5409 C C . PHE A 1 682 ? 18.531 -3.863 -26.985 1.00 85.25 682 PHE A C 1
ATOM 5411 O O . PHE A 1 682 ? 19.309 -4.121 -26.070 1.00 85.25 682 PHE A O 1
ATOM 5418 N N . LEU A 1 683 ? 18.953 -3.352 -28.144 1.00 84.56 683 LEU A N 1
ATOM 5419 C CA . LEU A 1 683 ? 20.360 -3.078 -28.463 1.00 84.56 683 LEU A CA 1
ATOM 5420 C C . LEU A 1 683 ? 21.026 -2.086 -27.483 1.00 84.56 683 LEU A C 1
ATOM 5422 O O . LEU A 1 683 ? 22.228 -2.193 -27.238 1.00 84.56 683 LEU A O 1
ATOM 5426 N N . VAL A 1 684 ? 20.267 -1.162 -26.876 1.00 83.56 684 VAL A N 1
ATOM 5427 C CA . VAL A 1 684 ? 20.751 -0.266 -25.802 1.00 83.56 684 VAL A CA 1
ATOM 5428 C C . VAL A 1 684 ? 20.293 -0.660 -24.385 1.00 83.56 684 VAL A C 1
ATOM 5430 O O . VAL A 1 684 ? 20.592 0.066 -23.434 1.00 83.56 684 VAL A O 1
ATOM 5433 N N . ALA A 1 685 ? 19.625 -1.803 -24.186 1.00 79.94 685 ALA A N 1
ATOM 5434 C CA . ALA A 1 685 ? 19.076 -2.212 -22.885 1.00 79.94 685 ALA A CA 1
ATOM 5435 C C . ALA A 1 685 ? 20.112 -2.284 -21.737 1.00 79.94 685 ALA A C 1
ATOM 5437 O O . ALA A 1 685 ? 19.803 -1.791 -20.648 1.00 79.94 685 ALA A O 1
ATOM 5438 N N . PRO A 1 686 ? 21.362 -2.763 -21.937 1.00 74.62 686 PRO A N 1
ATOM 5439 C CA . PRO A 1 686 ? 22.413 -2.692 -20.913 1.00 74.62 686 PRO A CA 1
ATOM 5440 C C . PRO A 1 686 ? 22.742 -1.264 -20.450 1.00 74.62 686 PRO A C 1
ATOM 5442 O O . PRO A 1 686 ? 23.266 -1.062 -19.354 1.00 74.62 686 PRO A O 1
ATOM 5445 N N . ILE A 1 687 ? 22.474 -0.265 -21.293 1.00 80.62 687 ILE A N 1
ATOM 5446 C CA . ILE A 1 687 ? 22.731 1.151 -21.021 1.00 80.62 687 ILE A CA 1
ATOM 5447 C C . ILE A 1 687 ? 21.499 1.779 -20.359 1.00 80.62 687 ILE A C 1
ATOM 5449 O O . ILE A 1 687 ? 21.643 2.452 -19.342 1.00 80.62 687 ILE A O 1
ATOM 5453 N N . ILE A 1 688 ? 20.291 1.482 -20.859 1.00 78.88 688 ILE A N 1
ATOM 5454 C CA . ILE A 1 688 ? 19.019 1.885 -20.231 1.00 78.88 688 ILE A CA 1
ATOM 5455 C C . ILE A 1 688 ? 18.927 1.360 -18.793 1.00 78.88 688 ILE A C 1
ATOM 5457 O O . ILE A 1 688 ? 18.507 2.101 -17.912 1.00 78.88 688 ILE A O 1
ATOM 5461 N N . ALA A 1 689 ? 19.410 0.146 -18.507 1.00 75.94 689 ALA A N 1
ATOM 5462 C CA . ALA A 1 689 ? 19.444 -0.404 -17.150 1.00 75.94 689 ALA A CA 1
ATOM 5463 C C . ALA A 1 689 ? 20.170 0.504 -16.128 1.00 75.94 689 ALA A C 1
ATOM 5465 O O . ALA A 1 689 ? 19.832 0.488 -14.947 1.00 75.94 689 ALA A O 1
ATOM 5466 N N . ARG A 1 690 ? 21.110 1.362 -16.565 1.00 77.56 690 ARG A N 1
ATOM 5467 C CA . ARG A 1 690 ? 21.786 2.350 -15.699 1.00 77.56 690 ARG A CA 1
ATOM 5468 C C . ARG A 1 690 ? 20.893 3.528 -15.293 1.00 77.56 690 ARG A C 1
ATOM 5470 O O . ARG A 1 690 ? 21.251 4.250 -14.368 1.00 77.56 690 ARG A O 1
ATOM 5477 N N . GLN A 1 691 ? 19.728 3.717 -15.920 1.00 77.31 691 GLN A N 1
ATOM 5478 C CA . GLN A 1 691 ? 18.694 4.628 -15.414 1.00 77.31 691 GLN A CA 1
ATOM 5479 C C . GLN A 1 691 ? 18.152 4.154 -14.051 1.00 77.31 691 GLN A C 1
ATOM 5481 O O . GLN A 1 691 ? 17.722 4.983 -13.254 1.00 77.31 691 GLN A O 1
ATOM 5486 N N . TRP A 1 692 ? 18.238 2.852 -13.748 1.00 73.75 692 TRP A N 1
ATOM 5487 C CA . TRP A 1 692 ? 17.701 2.226 -12.536 1.00 73.75 692 TRP A CA 1
ATOM 5488 C C . TRP A 1 692 ? 18.787 2.026 -11.463 1.00 73.75 692 TRP A C 1
ATOM 5490 O O . TRP A 1 692 ? 19.287 0.925 -11.227 1.00 73.75 692 TRP A O 1
ATOM 5500 N N . GLN A 1 693 ? 19.206 3.109 -10.808 1.00 63.44 693 GLN A N 1
ATOM 5501 C CA . GLN A 1 693 ? 20.320 3.042 -9.860 1.00 63.44 693 GLN A CA 1
ATOM 5502 C C . GLN A 1 693 ? 19.905 2.376 -8.534 1.00 63.44 693 GLN A C 1
ATOM 5504 O O . GLN A 1 693 ? 19.092 2.911 -7.790 1.00 63.44 693 GLN A O 1
ATOM 5509 N N . GLY A 1 694 ? 20.537 1.247 -8.193 1.00 58.06 694 GLY A N 1
ATOM 5510 C CA . GLY A 1 694 ? 20.467 0.650 -6.850 1.00 58.06 694 GLY A CA 1
ATOM 5511 C C . GLY A 1 694 ? 19.593 -0.599 -6.686 1.00 58.06 694 GLY A C 1
ATOM 5512 O O . GLY A 1 694 ? 19.476 -1.086 -5.564 1.00 58.06 694 GLY A O 1
ATOM 5513 N N . ARG A 1 695 ? 19.020 -1.156 -7.763 1.00 63.59 695 ARG A N 1
ATOM 5514 C CA . ARG A 1 695 ? 18.326 -2.459 -7.725 1.00 63.59 695 ARG A CA 1
ATOM 5515 C C . ARG A 1 695 ? 19.207 -3.621 -8.188 1.00 63.59 695 ARG A C 1
ATOM 5517 O O . ARG A 1 695 ? 20.126 -3.446 -8.979 1.00 63.59 695 ARG A O 1
ATOM 5524 N N . SER A 1 696 ? 18.868 -4.825 -7.719 1.00 47.06 696 SER A N 1
ATOM 5525 C CA . SER A 1 696 ? 19.537 -6.090 -8.071 1.00 47.06 696 SER A CA 1
ATOM 5526 C C . SER A 1 696 ? 18.808 -6.904 -9.153 1.00 47.06 696 SER A C 1
ATOM 5528 O O . SER A 1 696 ? 19.253 -8.003 -9.486 1.00 47.06 696 SER A O 1
ATOM 5530 N N . ARG A 1 697 ? 17.666 -6.425 -9.662 1.00 55.22 697 ARG A N 1
ATOM 5531 C CA . ARG A 1 697 ? 16.811 -7.134 -10.626 1.00 55.22 697 ARG A CA 1
ATOM 5532 C C . ARG A 1 697 ? 16.386 -6.206 -11.755 1.00 55.22 697 ARG A C 1
ATOM 5534 O O . ARG A 1 697 ? 16.099 -5.035 -11.518 1.00 55.22 697 ARG A O 1
ATOM 5541 N N . THR A 1 698 ? 16.351 -6.748 -12.968 1.00 59.88 698 THR A N 1
ATOM 5542 C CA . THR A 1 698 ? 15.831 -6.069 -14.159 1.00 59.88 698 THR A CA 1
ATOM 5543 C C . THR A 1 698 ? 14.339 -6.368 -14.323 1.00 59.88 698 THR A C 1
ATOM 5545 O O . THR A 1 698 ? 13.864 -7.433 -13.920 1.00 59.88 698 THR A O 1
ATOM 5548 N N . THR A 1 699 ? 13.583 -5.442 -14.913 1.00 68.00 699 THR A N 1
ATOM 5549 C CA . THR A 1 699 ? 12.181 -5.701 -15.273 1.00 68.00 699 THR A CA 1
ATOM 5550 C C . THR A 1 699 ? 12.117 -6.615 -16.505 1.00 68.00 699 THR A C 1
ATOM 5552 O O . THR A 1 699 ? 12.803 -6.328 -17.490 1.00 68.00 699 THR A O 1
ATOM 5555 N N . PRO A 1 700 ? 11.307 -7.694 -16.501 1.00 66.81 700 PRO A N 1
ATOM 5556 C CA . PRO A 1 700 ? 11.211 -8.600 -17.644 1.00 66.81 700 PRO A CA 1
ATOM 5557 C C . PRO A 1 700 ? 10.694 -7.896 -18.905 1.00 66.81 700 PRO A C 1
ATOM 5559 O O . PRO A 1 700 ? 9.606 -7.328 -18.908 1.00 66.81 700 PRO A O 1
ATOM 5562 N N . VAL A 1 701 ? 11.439 -7.992 -20.008 1.00 68.12 701 VAL A N 1
ATOM 5563 C CA . VAL A 1 701 ? 11.122 -7.316 -21.285 1.00 68.12 701 VAL A CA 1
ATOM 5564 C C . VAL A 1 701 ? 10.133 -8.077 -22.185 1.00 68.12 701 VAL A C 1
ATOM 5566 O O . VAL A 1 701 ? 9.940 -7.716 -23.343 1.00 68.12 701 VAL A O 1
ATOM 5569 N N . ARG A 1 702 ? 9.502 -9.141 -21.669 1.00 69.38 702 ARG A N 1
ATOM 5570 C CA . ARG A 1 702 ? 8.742 -10.135 -22.450 1.00 69.38 702 ARG A CA 1
ATOM 5571 C C . ARG A 1 702 ? 7.683 -9.516 -23.370 1.00 69.38 702 ARG A C 1
ATOM 5573 O O . ARG A 1 702 ? 7.696 -9.791 -24.564 1.00 69.38 702 ARG A O 1
ATOM 5580 N N . SER A 1 703 ? 6.849 -8.619 -22.848 1.00 76.88 703 SER A N 1
ATOM 5581 C CA . SER A 1 703 ? 5.751 -7.989 -23.599 1.00 76.88 703 SER A CA 1
ATOM 5582 C C . SER A 1 703 ? 6.219 -7.183 -24.817 1.00 76.88 703 SER A C 1
ATOM 5584 O O . SER A 1 703 ? 5.483 -7.037 -25.786 1.00 76.88 703 SER A O 1
ATOM 5586 N N . GLN A 1 704 ? 7.463 -6.696 -24.805 1.00 80.25 704 GLN A N 1
ATOM 5587 C CA . GLN A 1 704 ? 8.056 -5.942 -25.914 1.00 80.25 704 GLN A CA 1
ATOM 5588 C C . GLN A 1 704 ? 8.558 -6.875 -27.035 1.00 80.25 704 GLN A C 1
ATOM 5590 O O . GLN A 1 704 ? 8.630 -6.469 -28.193 1.00 80.25 704 GLN A O 1
ATOM 5595 N N . LEU A 1 705 ? 8.860 -8.142 -26.718 1.00 83.19 705 LEU A N 1
ATOM 5596 C CA . LEU A 1 705 ? 9.121 -9.193 -27.712 1.00 83.19 705 LEU A CA 1
ATOM 5597 C C . LEU A 1 705 ? 7.814 -9.634 -28.391 1.00 83.19 705 LEU A C 1
ATOM 5599 O O . LEU A 1 705 ? 7.782 -9.858 -29.606 1.00 83.19 705 LEU A O 1
ATOM 5603 N N . ASP A 1 706 ? 6.722 -9.689 -27.622 1.00 87.38 706 ASP A N 1
ATOM 5604 C CA . ASP A 1 706 ? 5.382 -9.976 -28.141 1.00 87.38 706 ASP A CA 1
ATOM 5605 C C . ASP A 1 706 ? 4.936 -8.901 -29.157 1.00 87.38 706 ASP A C 1
ATOM 5607 O O . ASP A 1 706 ? 4.364 -9.247 -30.190 1.00 87.38 706 ASP A O 1
ATOM 5611 N N . TRP A 1 707 ? 5.292 -7.621 -28.956 1.00 93.19 707 TRP A N 1
ATOM 5612 C CA . TRP A 1 707 ? 5.040 -6.541 -29.927 1.00 93.19 707 TRP A CA 1
ATOM 5613 C C . TRP A 1 707 ? 5.682 -6.797 -31.301 1.00 93.19 707 TRP A C 1
ATOM 5615 O O . TRP A 1 707 ? 4.990 -6.741 -32.319 1.00 93.19 707 TRP A O 1
ATOM 5625 N N . ILE A 1 708 ? 6.983 -7.118 -31.356 1.00 92.69 708 ILE A N 1
ATOM 5626 C CA . ILE A 1 708 ? 7.678 -7.413 -32.629 1.00 92.69 708 ILE A CA 1
ATOM 5627 C C . ILE A 1 708 ? 7.061 -8.649 -33.304 1.00 92.69 708 ILE A C 1
ATOM 5629 O O . ILE A 1 708 ? 6.885 -8.678 -34.524 1.00 92.69 708 ILE A O 1
ATOM 5633 N N . THR A 1 709 ? 6.686 -9.651 -32.507 1.00 91.00 709 THR A N 1
ATOM 5634 C CA . THR A 1 709 ? 6.043 -10.884 -32.984 1.00 91.00 709 THR A CA 1
ATOM 5635 C C . THR A 1 709 ? 4.655 -10.609 -33.571 1.00 91.00 709 THR A C 1
ATOM 5637 O O . THR A 1 709 ? 4.329 -11.115 -34.646 1.00 91.00 709 THR A O 1
ATOM 5640 N N . SER A 1 710 ? 3.858 -9.764 -32.911 1.00 92.75 710 SER A N 1
ATOM 5641 C CA . SER A 1 710 ? 2.540 -9.326 -33.380 1.00 92.75 710 SER A CA 1
ATOM 5642 C C . SER A 1 710 ? 2.649 -8.586 -34.717 1.00 92.75 710 SER A C 1
ATOM 5644 O O . SER A 1 710 ? 2.049 -9.009 -35.706 1.00 92.75 710 SER A O 1
ATOM 5646 N N . ILE A 1 711 ? 3.535 -7.582 -34.801 1.00 95.50 711 ILE A N 1
ATOM 5647 C CA . ILE A 1 711 ? 3.814 -6.830 -36.037 1.00 95.50 711 ILE A CA 1
ATOM 5648 C C . ILE A 1 711 ? 4.228 -7.770 -37.185 1.00 95.50 711 ILE A C 1
ATOM 5650 O O . ILE A 1 711 ? 3.790 -7.585 -38.320 1.00 95.50 711 ILE A O 1
ATOM 5654 N N . TYR A 1 712 ? 5.034 -8.805 -36.919 1.00 94.50 712 TYR A N 1
ATOM 5655 C CA . TYR A 1 712 ? 5.437 -9.777 -37.943 1.00 94.50 712 TYR A CA 1
ATOM 5656 C C . TYR A 1 712 ? 4.271 -10.594 -38.501 1.00 94.50 712 TYR A C 1
ATOM 5658 O O . TYR A 1 712 ? 4.204 -10.823 -39.714 1.00 94.50 712 TYR A O 1
ATOM 5666 N N . ASN A 1 713 ? 3.343 -11.014 -37.645 1.00 92.94 713 ASN A N 1
ATOM 5667 C CA . ASN A 1 713 ? 2.166 -11.763 -38.072 1.00 92.94 713 ASN A CA 1
ATOM 5668 C C . ASN A 1 713 ? 1.219 -10.877 -38.899 1.00 92.94 713 ASN A C 1
ATOM 5670 O O . ASN A 1 713 ? 0.777 -11.291 -39.973 1.00 92.94 713 ASN A O 1
ATOM 5674 N N . ASP A 1 714 ? 1.021 -9.637 -38.459 1.00 94.81 714 ASP A N 1
ATOM 5675 C CA . ASP A 1 714 ? 0.155 -8.628 -39.077 1.00 94.81 714 ASP A CA 1
ATOM 5676 C C . ASP A 1 714 ? 0.693 -8.009 -40.380 1.00 94.81 714 ASP A C 1
ATOM 5678 O O . ASP A 1 714 ? -0.036 -7.300 -41.085 1.00 94.81 714 ASP A O 1
ATOM 5682 N N . LEU A 1 715 ? 1.966 -8.239 -40.715 1.00 96.50 715 LEU A N 1
ATOM 5683 C CA . LEU A 1 715 ? 2.563 -7.754 -41.957 1.00 96.50 715 LEU A CA 1
ATOM 5684 C C . LEU A 1 715 ? 2.251 -8.674 -43.150 1.00 96.50 715 LEU A C 1
ATOM 5686 O O . LEU A 1 715 ? 2.436 -9.895 -43.049 1.00 96.50 715 LEU A O 1
ATOM 5690 N N . PRO A 1 716 ? 1.888 -8.114 -44.326 1.00 95.75 716 PRO A N 1
ATOM 5691 C CA . PRO A 1 716 ? 1.783 -8.872 -45.570 1.00 95.75 716 PRO A CA 1
ATOM 5692 C C . PRO A 1 716 ? 3.092 -9.618 -45.891 1.00 95.75 716 PRO A C 1
ATOM 5694 O O . PRO A 1 716 ? 4.169 -9.047 -45.691 1.00 95.75 716 PRO A O 1
ATOM 5697 N N . PRO A 1 717 ? 3.054 -10.847 -46.449 1.00 93.62 717 PRO A N 1
ATOM 5698 C CA . PRO A 1 717 ? 4.254 -11.667 -46.649 1.00 93.62 717 PRO A CA 1
ATOM 5699 C C . PRO A 1 717 ? 5.409 -10.962 -47.378 1.00 93.62 717 PRO A C 1
ATOM 5701 O O . PRO A 1 717 ? 6.556 -11.078 -46.958 1.00 93.62 717 PRO A O 1
ATOM 5704 N N . GLY A 1 718 ? 5.115 -10.157 -48.408 1.00 93.69 718 GLY A N 1
ATOM 5705 C CA . GLY A 1 718 ? 6.126 -9.396 -49.156 1.00 93.69 718 GLY A CA 1
ATOM 5706 C C . GLY A 1 718 ? 6.809 -8.258 -48.378 1.00 93.69 718 GLY A C 1
ATOM 5707 O O . GLY A 1 718 ? 7.842 -7.756 -48.827 1.00 93.69 718 GLY A O 1
ATOM 5708 N N . MET A 1 719 ? 6.263 -7.860 -47.222 1.00 95.75 719 MET A N 1
ATOM 5709 C CA . MET A 1 719 ? 6.813 -6.820 -46.342 1.00 95.75 719 MET A CA 1
ATOM 5710 C C . MET A 1 719 ? 7.564 -7.386 -45.127 1.00 95.75 719 MET A C 1
ATOM 5712 O O . MET A 1 719 ? 8.381 -6.677 -44.547 1.00 95.75 719 MET A O 1
ATOM 5716 N N . ARG A 1 720 ? 7.357 -8.658 -44.755 1.00 94.88 720 ARG A N 1
ATOM 5717 C CA . ARG A 1 720 ? 7.982 -9.274 -43.562 1.00 94.88 720 ARG A CA 1
ATOM 5718 C C . ARG A 1 720 ? 9.515 -9.231 -43.579 1.00 94.88 720 ARG A C 1
ATOM 5720 O O . ARG A 1 720 ? 10.123 -9.051 -42.528 1.00 94.88 720 ARG A O 1
ATOM 5727 N N . LYS A 1 721 ? 10.120 -9.274 -44.773 1.00 93.69 721 LYS A N 1
ATOM 5728 C CA . LYS A 1 721 ? 11.566 -9.089 -45.002 1.00 93.69 721 LYS A CA 1
ATOM 5729 C C . LYS A 1 721 ? 12.143 -7.808 -44.386 1.00 93.69 721 LYS A C 1
ATOM 5731 O O . LYS A 1 721 ? 13.305 -7.774 -44.002 1.00 93.69 721 LYS A O 1
ATOM 5736 N N . TYR A 1 722 ? 11.335 -6.751 -44.264 1.00 95.44 722 TYR A N 1
ATOM 5737 C CA . TYR A 1 722 ? 11.776 -5.469 -43.712 1.00 95.44 722 TYR A CA 1
ATOM 5738 C C . TYR A 1 722 ? 11.914 -5.478 -42.186 1.00 95.44 722 TYR A C 1
ATOM 5740 O O . TYR A 1 722 ? 12.402 -4.499 -41.639 1.00 95.44 722 TYR A O 1
ATOM 5748 N N . ILE A 1 723 ? 11.509 -6.546 -41.488 1.00 94.56 723 ILE A N 1
ATOM 5749 C CA . ILE A 1 723 ? 11.668 -6.668 -40.029 1.00 94.56 723 ILE A CA 1
ATOM 5750 C C . ILE A 1 723 ? 12.366 -7.968 -39.596 1.00 94.56 723 ILE A C 1
ATOM 5752 O O . ILE A 1 723 ? 12.255 -8.380 -38.440 1.00 94.56 723 ILE A O 1
ATOM 5756 N N . GLU A 1 724 ? 13.131 -8.597 -40.489 1.00 91.38 724 GLU A N 1
ATOM 5757 C CA . GLU A 1 724 ? 13.936 -9.777 -40.145 1.00 91.38 724 GLU A CA 1
ATOM 5758 C C . GLU A 1 724 ? 15.009 -9.454 -39.091 1.00 91.38 724 GLU A C 1
ATOM 5760 O O . GLU A 1 724 ? 15.154 -10.212 -38.136 1.00 91.38 724 GLU A O 1
ATOM 5765 N N . TRP A 1 725 ? 15.689 -8.299 -39.178 1.00 93.88 725 TRP A N 1
ATOM 5766 C CA . TRP A 1 725 ? 16.630 -7.871 -38.129 1.00 93.88 725 TRP A CA 1
ATOM 5767 C C . TRP A 1 725 ? 15.936 -7.601 -36.778 1.00 93.88 725 TRP A C 1
ATOM 5769 O O . TRP A 1 725 ? 16.345 -8.222 -35.797 1.00 93.88 725 TRP A O 1
ATOM 5779 N N . PRO A 1 726 ? 14.861 -6.783 -36.686 1.00 94.31 726 PRO A N 1
ATOM 5780 C CA . PRO A 1 726 ? 14.097 -6.626 -35.448 1.00 94.31 726 PRO A CA 1
ATOM 5781 C C . PRO A 1 726 ? 13.643 -7.943 -34.813 1.00 94.31 726 PRO A C 1
ATOM 5783 O O . PRO A 1 726 ? 13.798 -8.133 -33.606 1.00 94.31 726 PRO A O 1
ATOM 5786 N N . ARG A 1 727 ? 13.128 -8.875 -35.626 1.00 90.75 727 ARG A N 1
ATOM 5787 C CA . ARG A 1 727 ? 12.708 -10.199 -35.160 1.00 90.75 727 ARG A CA 1
ATOM 5788 C C . ARG A 1 727 ? 13.892 -11.019 -34.639 1.00 90.75 727 ARG A C 1
ATOM 5790 O O . ARG A 1 727 ? 13.787 -11.583 -33.555 1.00 90.75 727 ARG A O 1
ATOM 5797 N N . ALA A 1 728 ? 15.017 -11.050 -35.353 1.00 87.38 728 ALA A N 1
ATOM 5798 C CA . ALA A 1 728 ? 16.205 -11.796 -34.936 1.00 87.38 728 ALA A CA 1
ATOM 5799 C C . ALA A 1 728 ? 16.847 -11.242 -33.648 1.00 87.38 728 ALA A C 1
ATOM 5801 O O . ALA A 1 728 ? 17.358 -12.018 -32.842 1.00 87.38 728 ALA A O 1
ATOM 5802 N N . VAL A 1 729 ? 16.779 -9.924 -33.408 1.00 84.69 729 VAL A N 1
ATOM 5803 C CA . VAL A 1 729 ? 17.180 -9.320 -32.121 1.00 84.69 729 VAL A CA 1
ATOM 5804 C C . VAL A 1 729 ? 16.278 -9.803 -30.982 1.00 84.69 729 VAL A C 1
ATOM 5806 O O . VAL A 1 729 ? 16.782 -10.126 -29.909 1.00 84.69 729 VAL A O 1
ATOM 5809 N N . GLY A 1 730 ? 14.964 -9.892 -31.214 1.00 76.31 730 GLY A N 1
ATOM 5810 C CA . GLY A 1 730 ? 14.016 -10.409 -30.226 1.00 76.31 730 GLY A CA 1
ATOM 5811 C C . GLY A 1 730 ? 14.198 -11.904 -29.935 1.00 76.31 730 GLY A C 1
ATOM 5812 O O . GLY A 1 730 ? 14.298 -12.302 -28.775 1.00 76.31 730 GLY A O 1
ATOM 5813 N N . GLU A 1 731 ? 14.312 -12.736 -30.974 1.00 77.62 731 GLU A N 1
ATOM 5814 C CA . GLU A 1 731 ? 14.585 -14.174 -30.826 1.00 77.62 731 GLU A CA 1
ATOM 5815 C C . GLU A 1 731 ? 15.920 -14.435 -30.110 1.00 77.62 731 GLU A C 1
ATOM 5817 O O . GLU A 1 731 ? 15.998 -15.334 -29.274 1.00 77.62 731 GLU A O 1
ATOM 5822 N N . GLY A 1 732 ? 16.938 -13.607 -30.370 1.00 69.50 732 GLY A N 1
ATOM 5823 C CA . GLY A 1 732 ? 18.249 -13.669 -29.720 1.00 69.50 732 GLY A CA 1
ATOM 5824 C C . GLY A 1 732 ? 18.269 -13.336 -28.223 1.00 69.50 732 GLY A C 1
ATOM 5825 O O . GLY A 1 732 ? 19.284 -13.590 -27.584 1.00 69.50 732 GLY A O 1
ATOM 5826 N N . LEU A 1 733 ? 17.183 -12.785 -27.664 1.00 64.75 733 LEU A N 1
ATOM 5827 C CA . LEU A 1 733 ? 16.999 -12.600 -26.215 1.00 64.75 733 LEU A CA 1
ATOM 5828 C C . LEU A 1 733 ? 16.122 -13.686 -25.578 1.00 64.75 733 LEU A C 1
ATOM 5830 O O . LEU A 1 733 ? 16.210 -13.917 -24.376 1.00 64.75 733 LEU A O 1
ATOM 5834 N N . ALA A 1 734 ? 15.266 -14.350 -26.358 1.00 58.62 734 ALA A N 1
ATOM 5835 C CA . ALA A 1 734 ? 14.360 -15.388 -25.861 1.00 58.62 734 ALA A CA 1
ATOM 5836 C C . ALA A 1 734 ? 15.050 -16.750 -25.639 1.00 58.62 734 ALA A C 1
ATOM 5838 O O . ALA A 1 734 ? 14.458 -17.655 -25.051 1.00 58.62 734 ALA A O 1
ATOM 5839 N N . SER A 1 735 ? 16.281 -16.906 -26.134 1.00 52.06 735 SER A N 1
ATOM 5840 C CA . SER A 1 735 ? 17.081 -18.134 -26.077 1.00 52.06 735 SER A CA 1
ATOM 5841 C C . SER A 1 735 ? 17.973 -18.273 -24.843 1.00 52.06 735 SER A C 1
ATOM 5843 O O . SER A 1 735 ? 18.399 -19.387 -24.539 1.00 52.06 735 SER A O 1
ATOM 5845 N N . ASP A 1 736 ? 18.299 -17.167 -24.173 1.00 47.81 736 ASP A N 1
ATOM 5846 C CA . ASP A 1 736 ? 19.211 -17.173 -23.028 1.00 47.81 736 ASP A CA 1
ATOM 5847 C C . ASP A 1 736 ? 18.448 -17.539 -21.740 1.00 47.81 736 ASP A C 1
ATOM 5849 O O . ASP A 1 736 ? 17.307 -17.130 -21.523 1.00 47.81 736 ASP A O 1
ATOM 5853 N N . SER A 1 737 ? 19.054 -18.396 -20.910 1.00 36.88 737 SER A N 1
ATOM 5854 C CA . SER A 1 737 ? 18.348 -19.111 -19.833 1.00 36.88 737 SER A CA 1
ATOM 5855 C C . SER A 1 737 ? 17.770 -18.174 -18.758 1.00 36.88 737 SER A C 1
ATOM 5857 O O . SER A 1 737 ? 18.488 -17.283 -18.308 1.00 36.88 737 SER A O 1
ATOM 5859 N N . PRO A 1 738 ? 16.548 -18.410 -18.227 1.00 39.75 738 PRO A N 1
ATOM 5860 C CA . PRO A 1 738 ? 15.946 -17.576 -17.177 1.00 39.75 738 PRO A CA 1
ATOM 5861 C C . PRO A 1 738 ? 16.794 -17.378 -15.909 1.00 39.75 738 PRO A C 1
ATOM 5863 O O . PRO A 1 738 ? 16.595 -16.402 -15.187 1.00 39.75 738 PRO A O 1
ATOM 5866 N N . GLU A 1 739 ? 17.725 -18.293 -15.623 1.00 34.94 739 GLU A N 1
ATOM 5867 C CA . GLU A 1 739 ? 18.612 -18.239 -14.450 1.00 34.94 739 GLU A CA 1
ATOM 5868 C C . GLU A 1 739 ? 19.864 -17.365 -14.665 1.00 34.94 739 GLU A C 1
ATOM 5870 O O . GLU A 1 739 ? 20.556 -17.019 -13.708 1.00 34.94 739 GLU A O 1
ATOM 5875 N N . THR A 1 740 ? 20.142 -16.958 -15.906 1.00 34.28 740 THR A N 1
ATOM 5876 C CA . THR A 1 740 ? 21.267 -16.093 -16.281 1.00 34.28 740 THR A CA 1
ATOM 5877 C C . THR A 1 740 ? 20.763 -14.956 -17.162 1.00 34.28 740 THR A C 1
ATOM 5879 O O . THR A 1 740 ? 20.393 -15.199 -18.302 1.00 34.28 740 THR A O 1
ATOM 5882 N N . GLN A 1 741 ? 20.780 -13.712 -16.675 1.00 43.12 741 GLN A N 1
ATOM 5883 C CA . GLN A 1 741 ? 20.369 -12.535 -17.457 1.00 43.12 741 GLN A CA 1
ATOM 5884 C C . GLN A 1 741 ? 21.570 -11.798 -18.093 1.00 43.12 741 GLN A C 1
ATOM 5886 O O . GLN A 1 741 ? 22.047 -10.817 -17.513 1.00 43.12 741 GLN A O 1
ATOM 5891 N N . PRO A 1 742 ? 22.058 -12.170 -19.293 1.00 36.44 742 PRO A N 1
ATOM 5892 C CA . PRO A 1 742 ? 22.732 -11.210 -20.151 1.00 36.44 742 PRO A CA 1
ATOM 5893 C C . PRO A 1 742 ? 21.672 -10.285 -20.772 1.00 36.44 742 PRO A C 1
ATOM 5895 O O . PRO A 1 742 ? 20.743 -10.729 -21.435 1.00 36.44 742 PRO A O 1
ATOM 5898 N N . LEU A 1 743 ? 21.820 -8.969 -20.613 1.00 44.53 743 LEU A N 1
ATOM 5899 C CA . LEU A 1 743 ? 20.997 -7.973 -21.327 1.00 44.53 743 LEU A CA 1
ATOM 5900 C C . LEU A 1 743 ? 21.428 -7.806 -22.806 1.00 44.53 743 LEU A C 1
ATOM 5902 O O . LEU A 1 743 ? 21.236 -6.744 -23.392 1.00 44.53 743 LEU A O 1
ATOM 5906 N N . VAL A 1 744 ? 22.093 -8.807 -23.388 1.00 43.00 744 VAL A N 1
ATOM 5907 C CA . VAL A 1 744 ? 22.801 -8.730 -24.673 1.00 43.00 744 VAL A CA 1
ATOM 5908 C C . VAL A 1 744 ? 22.522 -10.014 -25.456 1.00 43.00 744 VAL A C 1
ATOM 5910 O O . VAL A 1 744 ? 22.858 -11.074 -24.935 1.00 43.00 744 VAL A O 1
ATOM 5913 N N . PRO A 1 745 ? 21.979 -9.950 -26.688 1.00 42.59 745 PRO A N 1
ATOM 5914 C CA . PRO A 1 745 ? 21.753 -11.142 -27.501 1.00 42.59 745 PRO A CA 1
ATOM 5915 C C . PRO A 1 745 ? 23.058 -11.894 -27.785 1.00 42.59 745 PRO A C 1
ATOM 5917 O O . PRO A 1 745 ? 24.037 -11.294 -28.246 1.00 42.59 745 PRO A O 1
ATOM 5920 N N . GLY A 1 746 ? 23.067 -13.212 -27.580 1.00 41.09 746 GLY A N 1
ATOM 5921 C CA . GLY A 1 746 ? 24.204 -14.062 -27.931 1.00 41.09 746 GLY A CA 1
ATOM 5922 C C . GLY A 1 746 ? 24.534 -14.008 -29.432 1.00 41.09 746 GLY A C 1
ATOM 5923 O O . GLY A 1 746 ? 23.730 -14.410 -30.277 1.00 41.09 746 GLY A O 1
ATOM 5924 N N . SER A 1 747 ? 25.749 -13.567 -29.782 1.00 39.41 747 SER A N 1
ATOM 5925 C CA . SER A 1 747 ? 26.174 -13.313 -31.174 1.00 39.41 747 SER A CA 1
ATOM 5926 C C . SER A 1 747 ? 26.084 -14.527 -32.115 1.00 39.41 747 SER A C 1
ATOM 5928 O O . SER A 1 747 ? 25.987 -14.359 -33.332 1.00 39.41 747 SER A O 1
ATOM 5930 N N . LEU A 1 748 ? 26.047 -15.752 -31.575 1.00 34.97 748 LEU A N 1
ATOM 5931 C CA . LEU A 1 748 ? 25.903 -16.989 -32.351 1.00 34.97 748 LEU A CA 1
ATOM 5932 C C . LEU A 1 748 ? 24.553 -17.131 -33.078 1.00 34.97 748 LEU A C 1
ATOM 5934 O O . LEU A 1 748 ? 24.480 -17.888 -34.048 1.00 34.97 748 LEU A O 1
ATOM 5938 N N . LEU A 1 749 ? 23.476 -16.467 -32.643 1.00 40.31 749 LEU A N 1
ATOM 5939 C CA . LEU A 1 749 ? 22.148 -16.711 -33.228 1.00 40.31 749 LEU A CA 1
ATOM 5940 C C . LEU A 1 749 ? 21.962 -16.075 -34.606 1.00 40.31 749 LEU A C 1
ATOM 5942 O O . LEU A 1 749 ? 21.441 -16.729 -35.514 1.00 40.31 749 LEU A O 1
ATOM 5946 N N . LEU A 1 750 ? 22.508 -14.875 -34.819 1.00 37.00 750 LEU A N 1
ATOM 5947 C CA . LEU A 1 750 ? 22.544 -14.256 -36.148 1.00 37.00 750 LEU A CA 1
ATOM 5948 C C . LEU A 1 750 ? 23.379 -15.067 -37.151 1.00 37.00 750 LEU A C 1
ATOM 5950 O O . LEU A 1 750 ? 23.091 -15.020 -38.344 1.00 37.00 750 LEU A O 1
ATOM 5954 N N . MET A 1 751 ? 24.344 -15.876 -36.695 1.00 36.25 751 MET A N 1
ATOM 5955 C CA . MET A 1 751 ? 25.089 -16.810 -37.554 1.00 36.25 751 MET A CA 1
ATOM 5956 C C . MET A 1 751 ? 24.308 -18.085 -37.922 1.00 36.25 751 MET A C 1
ATOM 5958 O O . MET A 1 751 ? 24.684 -18.760 -38.875 1.00 36.25 751 MET A O 1
ATOM 5962 N N . LYS A 1 752 ? 23.232 -18.441 -37.200 1.00 35.97 752 LYS A N 1
ATOM 5963 C CA . LYS A 1 752 ? 22.456 -19.672 -37.463 1.00 35.97 752 LYS A CA 1
ATOM 5964 C C . LYS A 1 752 ? 21.282 -19.490 -38.421 1.00 35.97 752 LYS A C 1
ATOM 5966 O O . LYS A 1 752 ? 20.953 -20.437 -39.128 1.00 35.97 752 LYS A O 1
ATOM 5971 N N . GLN A 1 753 ? 20.654 -18.314 -38.456 1.00 33.69 753 GLN A N 1
ATOM 5972 C CA . GLN A 1 753 ? 19.583 -18.020 -39.423 1.00 33.69 753 GLN A CA 1
ATOM 5973 C C . GLN A 1 753 ? 20.089 -17.364 -40.717 1.00 33.69 753 GLN A C 1
ATOM 5975 O O . GLN A 1 753 ? 19.378 -17.357 -41.721 1.00 33.69 753 GLN A O 1
ATOM 5980 N N . SER A 1 754 ? 21.322 -16.846 -40.741 1.00 33.88 754 SER A N 1
ATOM 5981 C CA . SER A 1 754 ? 21.898 -16.250 -41.947 1.00 33.88 754 SER A CA 1
ATOM 5982 C C . SER A 1 754 ? 22.352 -17.310 -42.959 1.00 33.88 754 SER A C 1
ATOM 5984 O O . SER A 1 754 ? 23.537 -17.587 -43.136 1.00 33.88 754 SER A O 1
ATOM 5986 N N . GLY A 1 755 ? 21.404 -17.775 -43.779 1.00 31.67 755 GLY A N 1
ATOM 5987 C CA . GLY A 1 755 ? 21.661 -18.356 -45.109 1.00 31.67 755 GLY A CA 1
ATOM 5988 C C . GLY A 1 755 ? 22.254 -17.346 -46.112 1.00 31.67 755 GLY A C 1
ATOM 5989 O O . GLY A 1 755 ? 21.956 -17.394 -47.300 1.00 31.67 755 GLY A O 1
ATOM 5990 N N . TYR A 1 756 ? 23.058 -16.401 -45.616 1.00 30.00 756 TYR A N 1
ATOM 5991 C CA . TYR A 1 756 ? 23.510 -15.168 -46.261 1.00 30.00 756 TYR A CA 1
ATOM 5992 C C . TYR A 1 756 ? 25.042 -15.090 -46.403 1.00 30.00 756 TYR A C 1
ATOM 5994 O O . TYR A 1 756 ? 25.566 -14.082 -46.872 1.00 30.00 756 TYR A O 1
ATOM 6002 N N . LEU A 1 757 ? 25.763 -16.159 -46.042 1.00 28.94 757 LEU A N 1
ATOM 6003 C CA . LEU A 1 757 ? 27.198 -16.335 -46.304 1.00 28.94 757 LEU A CA 1
ATOM 6004 C C . LEU A 1 757 ? 27.456 -17.506 -47.263 1.00 28.94 757 LEU A C 1
ATOM 6006 O O . LEU A 1 757 ? 28.199 -18.446 -46.981 1.00 28.94 757 LEU A O 1
ATOM 6010 N N . GLY A 1 758 ? 26.853 -17.414 -48.448 1.00 25.70 758 GLY A N 1
ATOM 6011 C CA . GLY A 1 758 ? 27.303 -18.180 -49.604 1.00 25.70 758 GLY A CA 1
ATOM 6012 C C . GLY A 1 758 ? 28.652 -17.652 -50.104 1.00 25.70 758 GLY A C 1
ATOM 6013 O O . GLY A 1 758 ? 28.697 -16.613 -50.749 1.00 25.70 758 GLY A O 1
ATOM 6014 N N . VAL A 1 759 ? 29.722 -18.413 -49.856 1.00 31.03 759 VAL A N 1
ATOM 6015 C CA . VAL A 1 759 ? 31.068 -18.265 -50.452 1.00 31.03 759 VAL A CA 1
ATOM 6016 C C . VAL A 1 759 ? 31.865 -17.001 -50.068 1.00 31.03 759 VAL A C 1
ATOM 6018 O O . VAL A 1 759 ? 31.943 -16.042 -50.827 1.00 31.03 759 VAL A O 1
ATOM 6021 N N . VAL A 1 760 ? 32.653 -17.109 -48.991 1.00 24.83 760 VAL A N 1
ATOM 6022 C CA . VAL A 1 760 ? 34.114 -16.864 -49.053 1.00 24.83 760 VAL A CA 1
ATOM 6023 C C . VAL A 1 760 ? 34.811 -17.984 -48.270 1.00 24.83 760 VAL A C 1
ATOM 6025 O O . VAL A 1 760 ? 34.295 -18.457 -47.259 1.00 24.83 760 VAL A O 1
ATOM 6028 N N . GLN A 1 761 ? 35.960 -18.459 -48.753 1.00 27.83 761 GLN A N 1
ATOM 6029 C CA . GLN A 1 761 ? 36.700 -19.564 -48.140 1.00 27.83 761 GLN A CA 1
ATOM 6030 C C . GLN A 1 761 ? 37.723 -19.086 -47.096 1.00 27.83 761 GLN A C 1
ATOM 6032 O O . GLN A 1 761 ? 38.589 -18.277 -47.410 1.00 27.83 761 GLN A O 1
ATOM 6037 N N . GLY A 1 762 ? 37.764 -19.773 -45.951 1.00 25.08 762 GLY A N 1
ATOM 6038 C CA . GLY A 1 762 ? 39.031 -20.327 -45.464 1.00 25.08 762 GLY A CA 1
ATOM 6039 C C . GLY A 1 762 ? 39.722 -19.692 -44.247 1.00 25.08 762 GLY A C 1
ATOM 6040 O O . GLY A 1 762 ? 39.972 -18.498 -44.185 1.00 25.08 762 GLY A O 1
ATOM 6041 N N . LYS A 1 763 ? 40.206 -20.615 -43.400 1.00 24.42 763 LYS A N 1
ATOM 6042 C CA . LYS A 1 763 ? 41.243 -20.500 -42.354 1.00 24.42 763 LYS A CA 1
ATOM 6043 C C . LYS A 1 763 ? 40.853 -19.865 -41.008 1.00 24.42 763 LYS A C 1
ATOM 6045 O O . LYS A 1 763 ? 40.419 -18.729 -40.902 1.00 24.42 763 LYS A O 1
ATOM 6050 N N . ARG A 1 764 ? 41.118 -20.679 -39.979 1.00 25.88 764 ARG A N 1
ATOM 6051 C CA . ARG A 1 764 ? 41.131 -20.384 -38.541 1.00 25.88 764 ARG A CA 1
ATOM 6052 C C . ARG A 1 764 ? 42.074 -19.216 -38.217 1.00 25.88 764 ARG A C 1
ATOM 6054 O O . ARG A 1 764 ? 43.157 -19.158 -38.803 1.00 25.88 764 ARG A O 1
ATOM 6061 N N . PHE A 1 765 ? 41.760 -18.470 -37.162 1.00 25.53 765 PHE A N 1
ATOM 6062 C CA . PHE A 1 765 ? 42.380 -18.750 -35.861 1.00 25.53 765 PHE A CA 1
ATOM 6063 C C . PHE A 1 765 ? 41.316 -18.728 -34.760 1.00 25.53 765 PHE A C 1
ATOM 6065 O O . PHE A 1 765 ? 40.270 -18.088 -35.002 1.00 25.53 765 PHE A O 1
#

Foldseek 3Di:
DLDDDDDPVVVVVVVVVVVVVVVVVVVVVVVVVVVLQVFDWAFDPDWAWWQFPVGIDIPLCQLVPFFKEKEWEWADAQVDLETDLVSLLLLVLADLDCVVQVVVRYAYAYEYQHDHVSVVVRCVVLVRPGGYIHRNVTCVCVVLQFAADPVNDQHDDFRDHLVCQCVDPDVVSNVSSHGGFTKMWMWGQDPNTIITRDIDGDPRSVVSRPLQVVQCPDSRHPVPPDDRDNPVPDDCVNVVPPPDPDPDDDDDDPPDDDDDDDDDDDDDDDDDDDDDDDDDDDDDDDDDDDDDDDDDDDDDDDDDDDDDDDDDDDDDDDDDDDDDDDDDDDDDDDDDDDDDDDDDDDDDDDDDDDDDDDDDDDDPDPDDDDADDFFFPVCVVVVHHFPPDPPATPVQVVVVHHTHTDDVVVVVVVVVVVVLVPQDPPPDDQPPDCPPQDPLLVVLLVLQLAPQFDLPPFPLLVCSNPPLVVLCSRQVLLSLLSSLLSLLLVCQVPVDDSPVSNVVSLVSNVVSLVVLVVDDDDALSSLQSSLSSLVSQLNSLLSALPSQLVNLVSLLVNVVSLVVVVVVPHSHSDDRDPCVSVVSLVVLCPDADQQDPVLLVLLLVLLVPQPVPDPDPLLVLLSVLLNQLSVLSVVDLSSNVVSLVCSSVSLNPDDPVSNVCLSDLPNLSSLLSVLSNLLSCLSSVSSVVSSVPDDPDDRDSVSSLSSNVVSLVSDDPVCNSSNPSSNQSSVQLVPDDPVDDDSHRDPVSCVVPPPPPDDDDDDDD

Secondary structure (DSSP, 8-state):
--S----HHHHHHHHHHHHHHHHHHHHHHHHHHHHHHTS--EE--S--EEB-TTS-EETTTTTTT-SEEEEEE----TT-SS--HHHHHHHTTS-S--HHHHTTTEEEEEEESS-HHHHHHHHHHTT--S-EEE-TT-SHHHHTTSEE-TTTS--BSSS-BHHHHHT-SSHHHHGGGSEE--EEEEEEEETTEEEEEEEEEGGGGGGG-HHHHHHHTSTT-----S----GGG--TTTTT--------------------------------------------------------------------------------------------------------------------------------PPPPSS--HHHHHTTS-----SS--HHHHTTT-------THHHHHHHHHHHHTTS----PPPP-------HHHHHHHHHIIIII----STT-TTTTTTHHHHHHTT-HHHHHHHHHHHHHHHHHHH----HHHHHHHHHHHHHHHHHHHTS---SHHHHHHHHHHHHHHHHHHTT-SSTHHHHHHHHHHHHHHHHHHHHHT---SS---SSHHHHHHHTT-SSPPPPPHHHHHHHHHHHHTSGGG--SHHHHHHHHHHHHHHHHHTT-HHHHHHHHHHHHHHHHHS-HHHHHHHH-TT-HHHHHHHHHHHHHHHHTHHHHGGGSTT-S-PPP-HHHHHHHHHHHHHS-HHHHGGGHHHHHHHHHHHSS-TTS--SS--THHHHHH-TT---------

InterPro domains:
  IPR001138 Zn(2)Cys(6) fungal-type DNA-binding domain [PF00172] (375-410)
  IPR001138 Zn(2)Cys(6) fungal-type DNA-binding domain [PS00463] (375-403)
  IPR001138 Zn(2)Cys(6) fungal-type DNA-binding domain [PS50048] (375-405)
  IPR001138 Zn(2)Cys(6) fungal-type DNA-binding domain [SM00066] (370-414)
  IPR001138 Zn(2)Cys(6) fungal-type DNA-binding domain [cd00067] (371-406)
  IPR010296 Protein of unknown function DUF899, thioredoxin-like [PF05988] (4-231)
  IPR021858 Fungal transcription factor [PF11951] (443-537)
  IPR036249 Thioredoxin-like superfamily [SSF52833] (48-152)
  IPR036864 Zn(2)-C6 fungal-type DNA-binding domain superfamily [G3DSA:4.10.240.10] (367-422)
  IPR036864 Zn(2)-C6 fungal-type DNA-binding domain superfamily [SSF57701] (366-409)
  IPR053157 Sterol Uptake Control Transcription Regulator [PTHR47784] (365-728)

pLDDT: mean 75.18, std 27.01, range [21.66, 98.69]

Organism: Scytalidium lignicola (NCBI:txid5539)